Protein AF-A0A8X7C277-F1 (afdb_monomer)

Foldseek 3Di:
DVLLLVLQLVLQLVVVCVVDVPDDPVRSNVLSVLLSVQLVLLQVQVFVLCLFLVDHAPDADAADQVFDLDQDLCLVLALVCLCQQFAAPDFDAPDDDPLSRLLRLLFAGTHFLALDGDCCQQWVPQDAQFKRGHGNLVVSLVSLVVSPPWFQVVLCCVQPVVVVCPDDWLCNLCVQQVVCVCCSVPPVVVPDVTSRRHRNNNSQNSQDDRHGGPSSSSSVSVSSVSNQNNDCSNPPHCVNVSDDPVVSVVSNPDYPLNSSVSSDPPDDNLQGFRSSSDFAWPVGNPVSHPPQVQWDWDWDADPNDTTTGTHHDRDDPVVPPPDPPDPDPPPDSDHMDGDFLFPPVVVVLVVLVVVLVVLLVVLLVVLVVVLVVLVVVVVVVVVVVVVVVVVVDDPFKAWWWWQQAPVVGIAIWIWGQDLVQQWIFTAHPVRHTPDIDHCPPFAEWEWEWADDDQKTWIWIDTPQDFITITTDNDPVSVVVVVVSVVVSCVSNNHHYHYHYDHPVVCNVPGGHPVNVLVLVQVLVLLLLCVQQVPVPSVVVVVVDDPVSVVVSQAHWAALCRQCVLLQHDSPQPVSVLVQLLLPQVVPRIHGSVSVSLVSNCLNPNALLSVLVSLVSSLPNVVPQKAFLVSVLVSVVSLCVLLVHDDPSVVSNVVSCVLCVQLVNNPDRIAHSVNSVSSCVRCCPVLPQFDDDRDDDDDDDDDDDDDDDDDPVVVSVVVVVVVVPDDDDDDDDDDDDDDDDQDWDFDADDDDDPPVVVVVVVVVVVCLQCVLVVVVLVVLVCVLVVLLVVQLCCVVPVCVVLVLCVQLNSLNSLLRSLLRSLLLLLQCLLVLVLVVVLLVCCQDPCCVNHVSVCSVVVSVVSLVSNVVSLVSNVVSVSSSLVSLSRDQPVSLCSNAVVDDADNVDGDHSCCVQPVALLNVLSSVLSSLSSQQVSCCPPVNCLSPVVSNVVSVVCSVVNVVSLQSNQVSQNRHHRPSCVSHVVSVVSSVVSVVVVVPFDKDKWFWDDWDQRPLAKIKTKTFDDPPDADAQLWWKWKDFVVVPQPDTDIFHFLAARPDRITMTIQHPDDSVSVVVSVQSPPSNCDPDGRTMMIIGDRGDDNPLCCLVFQEEEEEAADPSCSSVSRVLVNVLVVVVVPDPRSHQAYEYEYEYQDCRSVLVVLVSQLVSVVSNPNNRYAYEYEHAHNPSSDRPNRVVQVSQQPSHDATSCAGSSSSDVHHYHYHHIPLLSSVVSVQVSPQVGQEYEYEHEYRPVNLVSNVVSQVVPCVDDGRHYHYDYDHD

Nearest PDB structures (foldseek):
  7d3f-assembly1_C  TM=8.753E-01  e=6.830E-97  Homo sapiens
  7d3e-assembly1_C  TM=8.339E-01  e=2.084E-91  Homo sapiens
  6wxv-assembly1_A  TM=9.115E-01  e=1.208E-57  Mus musculus
  6wxr-assembly1_A  TM=9.080E-01  e=1.233E-54  Mus musculus
  8gz3-assembly1_B  TM=6.289E-01  e=3.635E-28  Homo sapiens

InterPro domains:
  IPR002048 EF-hand domain [PF13202] (576-598)
  IPR002048 EF-hand domain [PF13202] (614-634)
  IPR002048 EF-hand domain [PS50222] (570-605)
  IPR002048 EF-hand domain [PS50222] (606-641)
  IPR002048 EF-hand domain [SM00054] (574-602)
  IPR002048 EF-hand domain [SM00054] (610-638)
  IPR002048 EF-hand domain [cd00051] (575-636)
  IPR010255 Haem peroxidase superfamily [SSF48113] (1-285)
  IPR011992 EF-hand domain pair [SSF47473] (556-683)
  IPR013112 FAD-binding 8 [PF08022] (1000-1097)
  IPR013121 Ferric reductase, NAD binding domain [PF08030] (1105-1258)
  IPR013130 Ferric reductase transmembrane component-like domain [PF01794] (827-961)
  IPR017927 FAD-binding domain, ferredoxin reductase-type [PS51384] (996-1101)
  IPR017938 Riboflavin synthase-like beta-barrel [SSF63380] (999-1098)
  IPR018247 EF-Hand 1, calcium-binding site [PS00018] (583-595)
  IPR018247 EF-Hand 1, calcium-binding site [PS00018] (619-631)
  IPR019791 Haem peroxidase, animal-type [PF03098] (1-89)
  IPR019791 Haem peroxidase, animal-type [PF03098] (92-277)
  IPR019791 Haem peroxidase, animal-type [PR00457] (3-23)
  IPR019791 Haem peroxidase, animal-type [PR00457] (28-54)

Solvent-accessible surface area (backbone atoms only — not comparable to full-atom values): 71000 Å² total; per-residue (Å²): 109,73,67,51,56,53,42,40,30,54,50,40,25,56,54,62,44,67,77,40,92,80,66,52,72,69,58,30,49,52,52,16,48,52,52,46,52,35,37,49,51,35,28,46,59,74,50,49,44,25,72,60,67,75,49,76,74,78,82,89,84,64,67,38,89,87,46,75,42,71,85,50,67,59,35,74,39,28,40,67,51,55,63,58,23,29,47,59,84,68,84,76,63,100,55,100,44,73,67,45,50,52,53,31,63,42,41,40,70,64,38,64,43,41,83,56,56,43,58,60,43,46,54,53,22,78,33,64,88,59,26,59,32,32,39,48,63,61,48,37,51,53,46,27,59,73,71,62,58,62,21,24,47,54,48,42,54,69,77,49,60,87,72,71,70,89,80,76,38,48,70,56,51,22,68,76,31,63,92,45,26,67,49,40,66,65,49,44,62,78,80,31,95,44,47,53,64,32,50,40,48,61,46,38,34,63,50,32,70,82,37,67,10,74,63,33,42,48,48,50,53,53,50,52,49,31,34,53,34,30,31,71,80,35,57,81,37,57,90,65,69,82,45,55,73,69,54,37,52,54,35,68,72,40,47,65,39,58,52,51,59,73,51,37,99,85,66,64,74,45,72,57,51,78,61,50,91,48,66,42,20,80,91,48,58,51,95,54,41,80,60,61,88,72,40,43,84,42,89,41,72,58,98,89,39,82,44,52,23,43,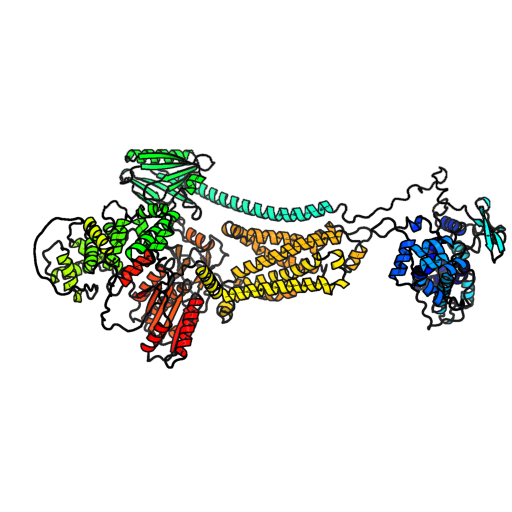23,40,77,81,78,52,86,80,73,66,57,95,55,98,81,64,97,62,96,72,90,69,82,74,76,79,46,74,56,66,59,48,68,90,35,59,65,60,54,53,49,53,56,47,49,60,52,49,48,48,52,47,52,54,51,49,51,54,48,53,45,50,50,52,53,46,52,53,48,49,52,50,45,58,51,42,61,62,46,68,81,68,68,49,102,57,43,47,79,43,33,36,52,54,42,96,84,79,38,71,48,66,32,31,40,35,63,38,72,96,74,42,32,46,35,37,20,34,88,81,68,49,78,75,46,75,46,78,46,84,87,51,63,56,41,41,37,36,37,48,49,89,70,95,63,39,41,40,36,43,40,46,83,84,59,64,41,47,35,35,40,33,90,45,69,64,62,44,50,55,49,50,52,53,50,50,52,51,34,55,75,71,71,36,44,80,45,81,44,83,37,43,58,74,54,49,70,66,72,52,44,26,64,67,56,48,51,55,49,50,54,50,39,51,42,56,44,49,36,60,52,69,63,47,86,69,39,70,64,57,61,68,74,48,56,70,68,61,50,55,52,46,58,70,41,46,39,42,63,57,57,52,14,56,53,58,70,46,61,60,84,38,66,68,50,50,33,54,46,56,53,37,23,79,83,70,78,72,45,37,40,48,64,40,49,38,54,54,49,30,41,59,73,72,44,52,72,65,56,47,52,47,49,56,51,54,38,50,26,81,84,68,74,72,43,34,38,62,64,41,51,49,50,46,54,48,49,55,28,54,50,59,68,47,84,67,55,72,68,59,48,52,50,50,53,51,48,54,33,54,76,64,72,41,74,86,56,66,59,37,39,68,68,54,48,55,46,49,56,57,73,40,55,71,80,36,65,68,46,49,66,85,78,87,78,78,94,76,92,77,90,82,92,81,92,78,77,97,72,60,72,71,61,57,53,54,54,52,55,57,54,68,76,71,68,84,83,84,83,88,80,88,78,91,83,87,88,72,88,81,69,51,82,53,55,50,85,69,82,84,75,78,54,67,64,60,43,50,50,53,50,50,52,53,47,47,68,67,36,42,49,53,52,50,51,54,51,51,53,51,50,51,43,49,46,46,21,49,53,38,26,47,39,46,68,59,76,42,55,90,60,46,57,41,80,65,34,39,66,31,55,17,52,23,49,6,21,48,49,28,24,43,45,30,63,17,54,42,41,55,47,64,22,63,56,60,45,54,58,44,49,76,41,80,57,34,84,61,42,63,54,91,45,27,68,62,49,35,54,52,38,52,49,53,26,50,53,25,47,50,50,25,54,54,24,45,55,54,30,47,52,41,58,21,58,51,54,56,69,59,48,38,68,59,32,68,92,50,90,75,54,80,91,60,66,70,40,50,66,43,56,43,68,71,32,56,39,26,41,32,46,55,52,45,54,54,53,48,42,50,27,53,62,31,60,34,72,69,33,45,70,69,42,46,70,57,22,54,60,41,53,65,43,53,64,59,50,53,54,37,52,54,51,30,34,68,49,49,72,88,52,78,61,65,56,59,79,49,30,50,63,33,48,54,54,34,51,53,32,49,51,56,62,65,71,54,83,69,42,79,39,56,47,76,46,69,44,82,48,73,78,52,25,32,40,40,31,26,65,54,59,98,88,69,77,64,50,44,24,19,27,34,30,41,16,39,53,96,82,39,70,85,55,70,47,81,47,50,30,39,36,26,68,85,53,72,46,43,30,37,78,45,62,54,80,48,69,66,44,42,50,49,48,55,58,63,28,75,83,67,47,78,92,56,81,62,73,46,31,37,43,41,72,74,38,70,80,50,82,64,64,59,54,78,24,48,33,25,35,41,36,25,21,65,82,44,36,54,27,50,52,2,38,49,46,40,51,39,53,50,57,72,68,69,53,90,66,60,38,66,41,34,39,38,39,39,43,30,59,63,60,79,66,46,57,68,54,54,57,51,50,40,56,38,60,74,62,38,84,80,68,39,72,46,52,39,38,26,36,51,49,49,82,92,67,48,50,63,39,56,48,50,48,50,43,39,64,72,65,42,75,38,47,61,61,15,32,68,80,76,41,31,67,53,54,76,43,75,21,44,76,39,55,51,56,32,53,54,26,49,46,67,72,45,69,90,45,66,49,36,38,35,39,29,21,48,54,64,66,57,44,48,52,49,44,53,33,33,58,59,51,53,75,48,94,72,52,38,55,47,74,41,86,46,84,103

Structure (mmCIF, N/CA/C/O backbone):
data_AF-A0A8X7C277-F1
#
_entry.id   AF-A0A8X7C277-F1
#
loop_
_atom_site.group_PDB
_atom_site.id
_atom_site.type_symbol
_atom_site.label_atom_id
_atom_site.label_alt_id
_atom_site.label_comp_id
_atom_site.label_asym_id
_atom_site.label_entity_id
_atom_site.label_seq_id
_atom_site.pdbx_PDB_ins_code
_atom_site.Cartn_x
_atom_site.Cartn_y
_atom_site.Cartn_z
_atom_site.occupancy
_atom_site.B_iso_or_equiv
_atom_site.auth_seq_id
_atom_site.auth_comp_id
_atom_site.auth_asym_id
_atom_site.auth_atom_id
_atom_site.pdbx_PDB_model_num
ATOM 1 N N . MET A 1 1 ? 26.900 11.927 -55.800 1.00 86.12 1 MET A N 1
ATOM 2 C CA . MET A 1 1 ? 26.481 10.714 -56.544 1.00 86.12 1 MET A CA 1
ATOM 3 C C . MET A 1 1 ? 24.972 10.461 -56.562 1.00 86.12 1 MET A C 1
ATOM 5 O O . MET A 1 1 ? 24.423 10.454 -57.652 1.00 86.12 1 MET A O 1
ATOM 9 N N . ASN A 1 2 ? 24.255 10.331 -55.435 1.00 89.19 2 ASN A N 1
ATOM 10 C CA . ASN A 1 2 ? 22.795 10.059 -55.460 1.00 89.19 2 ASN A CA 1
ATOM 11 C C . ASN A 1 2 ? 21.972 11.041 -56.318 1.00 89.19 2 ASN A C 1
ATOM 13 O O . ASN A 1 2 ? 21.068 10.629 -57.039 1.00 89.19 2 ASN A O 1
ATOM 17 N N . ILE A 1 3 ? 22.314 12.333 -56.286 1.00 91.00 3 ILE A N 1
ATOM 18 C CA . ILE A 1 3 ? 21.652 13.358 -57.110 1.00 91.00 3 ILE A CA 1
ATOM 19 C C . ILE A 1 3 ? 21.858 13.094 -58.613 1.00 91.00 3 ILE A C 1
ATOM 21 O O . ILE A 1 3 ? 20.921 13.273 -59.385 1.00 91.00 3 ILE A O 1
ATOM 25 N N . ILE A 1 4 ? 23.041 12.624 -59.024 1.00 91.50 4 ILE A N 1
ATOM 26 C CA . ILE A 1 4 ? 23.360 12.299 -60.424 1.00 91.50 4 ILE A CA 1
ATOM 27 C C . ILE A 1 4 ? 22.473 11.157 -60.921 1.00 91.50 4 ILE A C 1
ATOM 29 O O . ILE A 1 4 ? 21.765 11.325 -61.908 1.00 91.50 4 ILE A O 1
ATOM 33 N N . PHE A 1 5 ? 22.396 10.041 -60.191 1.00 93.31 5 PHE A N 1
ATOM 34 C CA . PHE A 1 5 ? 21.533 8.920 -60.584 1.00 93.31 5 PHE A CA 1
ATOM 35 C C . PHE A 1 5 ? 20.035 9.255 -60.513 1.00 93.31 5 PHE A C 1
ATOM 37 O O . PHE A 1 5 ? 19.259 8.773 -61.337 1.00 93.31 5 PHE A O 1
ATOM 44 N N . HIS A 1 6 ? 19.619 10.131 -59.592 1.00 93.75 6 HIS A N 1
ATOM 45 C CA . HIS A 1 6 ? 18.253 10.658 -59.582 1.00 93.75 6 HIS A CA 1
ATOM 46 C C . HIS A 1 6 ? 17.945 11.475 -60.849 1.00 93.75 6 HIS A C 1
ATOM 48 O O . HIS A 1 6 ? 16.902 11.286 -61.476 1.00 93.75 6 HIS A O 1
ATOM 54 N N . ARG A 1 7 ? 18.862 12.355 -61.274 1.00 94.31 7 ARG A N 1
ATOM 55 C CA . ARG A 1 7 ? 18.724 13.091 -62.541 1.00 94.31 7 ARG A CA 1
ATOM 56 C C . ARG A 1 7 ? 18.750 12.149 -63.745 1.00 94.31 7 ARG A C 1
ATOM 58 O O . ARG A 1 7 ? 17.947 12.335 -64.656 1.00 94.31 7 ARG A O 1
ATOM 65 N N . TRP A 1 8 ? 19.602 11.122 -63.723 1.00 94.38 8 TRP A N 1
ATOM 66 C CA . TRP A 1 8 ? 19.708 10.123 -64.789 1.00 94.38 8 TRP A CA 1
ATOM 67 C C . TRP A 1 8 ? 18.396 9.367 -64.985 1.00 94.38 8 TRP A C 1
ATOM 69 O O . TRP A 1 8 ? 17.894 9.278 -66.104 1.00 94.38 8 TRP A O 1
ATOM 79 N N . HIS A 1 9 ? 17.775 8.935 -63.884 1.00 95.62 9 HIS A N 1
ATOM 80 C CA . HIS A 1 9 ? 16.439 8.351 -63.899 1.00 95.62 9 HIS A CA 1
ATOM 81 C C . HIS A 1 9 ? 15.417 9.273 -64.571 1.00 95.62 9 HIS A C 1
ATOM 83 O O . HIS A 1 9 ? 14.707 8.850 -65.480 1.00 95.62 9 HIS A O 1
ATOM 89 N N . ASN A 1 10 ? 15.373 10.547 -64.173 1.00 93.94 10 ASN A N 1
ATOM 90 C CA . ASN A 1 10 ? 14.419 11.509 -64.726 1.00 93.94 10 ASN A CA 1
ATOM 91 C C . ASN A 1 10 ? 14.658 11.777 -66.222 1.00 93.94 10 ASN A C 1
ATOM 93 O O . ASN A 1 10 ? 13.704 12.003 -66.967 1.00 93.94 10 ASN A O 1
ATOM 97 N N . ILE A 1 11 ? 15.913 11.759 -66.680 1.00 93.00 11 ILE A N 1
ATOM 98 C CA . ILE A 1 11 ? 16.258 11.892 -68.102 1.00 93.00 11 ILE A CA 1
ATOM 99 C C . ILE A 1 11 ? 15.801 10.663 -68.883 1.00 93.00 11 ILE A C 1
ATOM 101 O O . ILE A 1 11 ? 15.167 10.817 -69.925 1.00 93.00 11 ILE A O 1
ATOM 105 N N . LEU A 1 12 ? 16.074 9.461 -68.375 1.00 92.06 12 LEU A N 1
ATOM 106 C CA . LEU A 1 12 ? 15.626 8.214 -68.990 1.00 92.06 12 LEU A CA 1
ATOM 107 C C . LEU A 1 12 ? 14.100 8.131 -69.042 1.00 92.06 12 LEU A C 1
ATOM 109 O O . LEU A 1 12 ? 13.560 7.827 -70.098 1.00 92.06 12 LEU A O 1
ATOM 113 N N . ALA A 1 13 ? 13.401 8.497 -67.965 1.00 92.25 13 ALA A N 1
ATOM 114 C CA . ALA A 1 13 ? 11.943 8.579 -67.951 1.00 92.25 13 ALA A CA 1
ATOM 115 C C . ALA A 1 13 ? 11.437 9.555 -69.023 1.00 92.25 13 ALA A C 1
ATOM 117 O O . ALA A 1 13 ? 10.590 9.203 -69.836 1.00 92.25 13 ALA A O 1
ATOM 118 N N . LYS A 1 14 ? 12.019 10.758 -69.120 1.00 89.88 14 LYS A N 1
ATOM 119 C CA . LYS A 1 14 ? 11.659 11.720 -70.176 1.00 89.88 14 LYS A CA 1
ATOM 120 C C . LYS A 1 14 ? 11.923 11.191 -71.586 1.00 89.88 14 LYS A C 1
ATOM 122 O O . LYS A 1 14 ? 11.144 11.508 -72.477 1.00 89.88 14 LYS A O 1
ATOM 127 N N . ARG A 1 15 ? 13.009 10.443 -71.809 1.00 88.44 15 ARG A N 1
ATOM 128 C CA . ARG A 1 15 ? 13.345 9.858 -73.119 1.00 88.44 15 ARG A CA 1
ATOM 129 C C . ARG A 1 15 ? 12.365 8.737 -73.474 1.00 88.44 15 ARG A C 1
ATOM 131 O O . ARG A 1 15 ? 11.641 8.858 -74.453 1.00 88.44 15 ARG A O 1
ATOM 138 N N . LEU A 1 16 ? 12.253 7.730 -72.611 1.00 84.44 16 LEU A N 1
ATOM 139 C CA . LEU A 1 16 ? 11.434 6.535 -72.831 1.00 84.44 16 LEU A CA 1
ATOM 140 C C . LEU A 1 16 ? 9.933 6.855 -72.946 1.00 84.44 16 LEU A C 1
ATOM 142 O O . LEU A 1 16 ? 9.245 6.286 -73.785 1.00 84.44 16 LEU A O 1
ATOM 146 N N . CYS A 1 17 ? 9.424 7.809 -72.162 1.00 81.56 17 CYS A N 1
ATOM 147 C CA . CYS A 1 17 ? 8.001 8.173 -72.174 1.00 81.56 17 CYS A CA 1
ATOM 148 C C . CYS A 1 17 ? 7.618 9.144 -73.291 1.00 81.56 17 CYS A C 1
ATOM 150 O O . CYS A 1 17 ? 6.441 9.278 -73.625 1.00 81.56 17 CYS A O 1
ATOM 152 N N . LYS A 1 18 ? 8.592 9.853 -73.871 1.00 72.19 18 LYS A N 1
ATOM 153 C CA . LYS A 1 18 ? 8.351 10.722 -75.028 1.00 72.19 18 LYS A CA 1
ATOM 154 C C . LYS A 1 18 ? 8.187 9.906 -76.311 1.00 72.19 18 LYS A C 1
ATOM 156 O O . LYS A 1 18 ? 7.429 10.330 -77.186 1.00 72.19 18 LYS A O 1
ATOM 161 N N . ASP A 1 19 ? 8.848 8.753 -76.384 1.00 64.38 19 ASP A N 1
ATOM 162 C CA . ASP A 1 19 ? 8.852 7.870 -77.551 1.00 64.38 19 ASP A CA 1
ATOM 163 C C . ASP A 1 19 ? 7.561 7.038 -77.684 1.00 64.38 19 ASP A C 1
ATOM 165 O O . ASP A 1 19 ? 7.180 6.686 -78.801 1.00 64.38 19 ASP A O 1
ATOM 169 N N . ASP A 1 20 ? 6.818 6.807 -76.592 1.00 61.81 20 ASP A N 1
ATOM 170 C CA . ASP A 1 20 ? 5.568 6.035 -76.610 1.00 61.81 20 ASP A CA 1
ATOM 171 C C . ASP A 1 20 ? 4.444 6.743 -75.823 1.00 61.81 20 ASP A C 1
ATOM 173 O O . ASP A 1 20 ? 4.313 6.619 -74.606 1.00 61.81 20 ASP A O 1
ATOM 177 N N . ARG A 1 21 ? 3.580 7.502 -76.524 1.00 63.56 21 ARG A N 1
ATOM 178 C CA . ARG A 1 21 ? 2.481 8.316 -75.934 1.00 63.56 21 ARG A CA 1
ATOM 179 C C . ARG A 1 21 ? 1.399 7.511 -75.181 1.00 63.56 21 ARG A C 1
ATOM 181 O O . ARG A 1 21 ? 0.379 8.085 -74.802 1.00 63.56 21 ARG A O 1
ATOM 188 N N . LYS A 1 22 ? 1.565 6.195 -75.019 1.00 75.94 22 LYS A N 1
ATOM 189 C CA . LYS A 1 22 ? 0.600 5.274 -74.394 1.00 75.94 22 LYS A CA 1
ATOM 190 C C . LYS A 1 22 ? 1.008 4.772 -73.007 1.00 75.94 22 LYS A C 1
ATOM 192 O O . LYS A 1 22 ? 0.196 4.092 -72.384 1.00 75.94 22 LYS A O 1
ATOM 197 N N . TRP A 1 23 ? 2.228 5.039 -72.539 1.00 87.12 23 TRP A N 1
ATOM 198 C CA . TRP A 1 23 ? 2.662 4.579 -71.215 1.00 87.12 23 TRP A CA 1
ATOM 199 C C . TRP A 1 23 ? 2.075 5.457 -70.107 1.00 87.12 23 TRP A C 1
ATOM 201 O O . TRP A 1 23 ? 1.948 6.671 -70.265 1.00 87.12 23 TRP A O 1
ATOM 211 N N . ASP A 1 24 ? 1.710 4.832 -68.989 1.00 87.81 24 ASP A N 1
ATOM 212 C CA . ASP A 1 24 ? 1.366 5.526 -67.752 1.00 87.81 24 ASP A CA 1
ATOM 213 C C . ASP A 1 24 ? 2.625 5.819 -66.914 1.00 87.81 24 ASP A C 1
ATOM 215 O O . ASP A 1 24 ? 3.725 5.347 -67.216 1.00 87.81 24 ASP A O 1
ATOM 219 N N . ASP A 1 25 ? 2.468 6.629 -65.864 1.00 89.25 25 ASP A N 1
ATOM 220 C CA . ASP A 1 25 ? 3.577 7.071 -65.005 1.00 89.25 25 ASP A CA 1
ATOM 221 C C . ASP A 1 25 ? 4.305 5.890 -64.334 1.00 89.25 25 ASP A C 1
ATOM 223 O O . ASP A 1 25 ? 5.532 5.863 -64.274 1.00 89.25 25 ASP A O 1
ATOM 227 N N . GLU A 1 26 ? 3.565 4.855 -63.927 1.00 92.12 26 GLU A N 1
ATOM 228 C CA . GLU A 1 26 ? 4.124 3.650 -63.304 1.00 92.12 26 GLU A CA 1
ATOM 229 C C . GLU A 1 26 ? 4.988 2.845 -64.288 1.00 92.12 26 GLU A C 1
ATOM 231 O O . GLU A 1 26 ? 6.087 2.396 -63.941 1.00 92.12 26 GLU A O 1
ATOM 236 N N . LYS A 1 27 ? 4.536 2.665 -65.539 1.00 90.31 27 LYS A N 1
ATOM 237 C CA . LYS A 1 27 ? 5.335 1.984 -66.567 1.00 90.31 27 LYS A CA 1
ATOM 238 C C . LYS A 1 27 ? 6.577 2.797 -66.922 1.00 90.31 27 LYS A C 1
ATOM 240 O O . LYS A 1 27 ? 7.668 2.234 -67.005 1.00 90.31 27 LYS A O 1
ATOM 245 N N . CYS A 1 28 ? 6.416 4.107 -67.062 1.00 90.44 28 CYS A N 1
ATOM 246 C CA . CYS A 1 28 ? 7.488 5.073 -67.269 1.00 90.44 28 CYS A CA 1
ATOM 247 C C . CYS A 1 28 ? 8.577 5.003 -66.192 1.00 90.44 28 CYS A C 1
ATOM 249 O O . CYS A 1 28 ? 9.761 4.838 -66.503 1.00 90.44 28 CYS A O 1
ATOM 251 N N . PHE A 1 29 ? 8.171 5.070 -64.924 1.00 94.25 29 PHE A N 1
ATOM 252 C CA . PHE A 1 29 ? 9.059 4.972 -63.775 1.00 94.25 29 PHE A CA 1
ATOM 253 C C . PHE A 1 29 ? 9.790 3.628 -63.745 1.00 94.25 29 PHE A C 1
ATOM 255 O O . PHE A 1 29 ? 11.014 3.592 -63.616 1.00 94.25 29 PHE A O 1
ATOM 262 N N . ASN A 1 30 ? 9.077 2.510 -63.902 1.00 93.94 30 ASN A N 1
ATOM 263 C CA . ASN A 1 30 ? 9.695 1.187 -63.813 1.00 93.94 30 ASN A CA 1
ATOM 264 C C . ASN A 1 30 ? 10.672 0.905 -64.960 1.00 93.94 30 ASN A C 1
ATOM 266 O O . ASN A 1 30 ? 11.730 0.325 -64.715 1.00 93.94 30 ASN A O 1
ATOM 270 N N . GLU A 1 31 ? 10.376 1.343 -66.186 1.00 92.19 31 GLU A N 1
ATOM 271 C CA . GLU A 1 31 ? 11.315 1.210 -67.304 1.00 92.19 31 GLU A CA 1
ATOM 272 C C . GLU A 1 31 ? 12.554 2.084 -67.091 1.00 92.19 31 GLU A C 1
ATOM 274 O O . GLU A 1 31 ? 13.673 1.579 -67.172 1.00 92.19 31 GLU A O 1
ATOM 279 N N . ALA A 1 32 ? 12.395 3.353 -66.702 1.00 93.75 32 ALA A N 1
ATOM 280 C CA . ALA A 1 32 ? 13.533 4.211 -66.376 1.00 93.75 32 ALA A CA 1
ATOM 281 C C . ALA A 1 32 ? 14.369 3.649 -65.214 1.00 93.75 32 ALA A C 1
ATOM 283 O O . ALA A 1 32 ? 15.596 3.629 -65.280 1.00 93.75 32 ALA A O 1
ATOM 284 N N . ARG A 1 33 ? 13.725 3.129 -64.161 1.00 95.88 33 ARG A N 1
ATOM 285 C CA . ARG A 1 33 ? 14.385 2.454 -63.033 1.00 95.88 33 ARG A CA 1
ATOM 286 C C . ARG A 1 33 ? 15.188 1.242 -63.502 1.00 95.88 33 ARG A C 1
ATOM 288 O O . ARG A 1 33 ? 16.322 1.079 -63.063 1.00 95.88 33 ARG A O 1
ATOM 295 N N . LYS A 1 34 ? 14.620 0.413 -64.380 1.00 95.12 34 LYS A N 1
ATOM 296 C CA . LYS A 1 34 ? 15.281 -0.773 -64.941 1.00 95.12 34 LYS A CA 1
ATOM 297 C C . LYS A 1 34 ? 16.565 -0.391 -65.685 1.00 95.12 34 LYS A C 1
ATOM 299 O O . LYS A 1 34 ? 17.608 -0.981 -65.423 1.00 95.12 34 LYS A O 1
ATOM 304 N N . TRP A 1 35 ? 16.510 0.635 -66.537 1.00 94.69 35 TRP A N 1
ATOM 305 C CA . TRP A 1 35 ? 17.685 1.165 -67.242 1.00 94.69 35 TRP A CA 1
ATOM 306 C C . TRP A 1 35 ? 18.731 1.752 -66.288 1.00 94.69 35 TRP A C 1
ATOM 308 O O . TRP A 1 35 ? 19.912 1.454 -66.431 1.00 94.69 35 TRP A O 1
ATOM 318 N N . VAL A 1 36 ? 18.316 2.517 -65.272 1.00 96.00 36 VAL A N 1
ATOM 319 C CA . VAL A 1 36 ? 19.241 3.053 -64.258 1.00 96.00 36 VAL A CA 1
ATOM 320 C C . VAL A 1 36 ? 19.969 1.928 -63.526 1.00 96.00 36 VAL A C 1
ATOM 322 O O . VAL A 1 36 ? 21.190 1.988 -63.414 1.00 96.00 36 VAL A O 1
ATOM 325 N N . ILE A 1 37 ? 19.249 0.895 -63.069 1.00 96.31 37 ILE A N 1
ATOM 326 C CA . ILE A 1 37 ? 19.845 -0.265 -62.385 1.00 96.31 37 ILE A CA 1
ATOM 327 C C . ILE A 1 37 ? 20.867 -0.953 -63.290 1.00 96.31 37 ILE A C 1
ATOM 329 O O . ILE A 1 37 ? 21.976 -1.220 -62.841 1.00 96.31 37 ILE A O 1
ATOM 333 N N . ALA A 1 38 ? 20.527 -1.183 -64.558 1.00 95.94 38 ALA A N 1
ATOM 334 C CA . ALA A 1 38 ? 21.423 -1.831 -65.507 1.00 95.94 38 ALA A CA 1
ATOM 335 C C . ALA A 1 38 ? 22.690 -1.005 -65.784 1.00 95.94 38 ALA A C 1
ATOM 337 O O . ALA A 1 38 ? 23.797 -1.533 -65.722 1.00 95.94 38 ALA A O 1
ATOM 338 N N . THR A 1 39 ? 22.547 0.307 -66.008 1.00 95.06 39 THR A N 1
ATOM 339 C CA . THR A 1 39 ? 23.707 1.201 -66.176 1.00 95.06 39 THR A CA 1
ATOM 340 C C . THR A 1 39 ? 24.563 1.274 -64.910 1.00 95.06 39 THR A C 1
ATOM 342 O O . THR A 1 39 ? 25.783 1.275 -65.004 1.00 95.06 39 THR A O 1
ATOM 345 N N . LEU A 1 40 ? 23.954 1.252 -63.719 1.00 95.62 40 LEU A N 1
ATOM 346 C CA . LEU A 1 40 ? 24.680 1.221 -62.448 1.00 95.62 40 LEU A CA 1
ATOM 347 C C . LEU A 1 40 ? 25.446 -0.098 -62.261 1.00 95.62 40 LEU A C 1
ATOM 349 O O . LEU A 1 40 ? 26.597 -0.074 -61.841 1.00 95.62 40 LEU A O 1
ATOM 353 N N . GLN A 1 41 ? 24.824 -1.235 -62.582 1.00 95.69 41 GLN A N 1
ATOM 354 C CA . GLN A 1 41 ? 25.463 -2.552 -62.562 1.00 95.69 41 GLN A CA 1
ATOM 355 C C . GLN A 1 41 ? 26.680 -2.601 -63.495 1.00 95.69 41 GLN A C 1
ATOM 357 O O . GLN A 1 41 ? 27.746 -3.039 -63.066 1.00 95.69 41 GLN A O 1
ATOM 362 N N . ASN A 1 42 ? 26.537 -2.102 -64.730 1.00 95.25 42 ASN A N 1
ATOM 363 C CA . ASN A 1 42 ? 27.633 -2.017 -65.696 1.00 95.25 42 ASN A CA 1
ATOM 364 C C . ASN A 1 42 ? 28.780 -1.142 -65.176 1.00 95.25 42 ASN A C 1
ATOM 366 O O . ASN A 1 42 ? 29.911 -1.609 -65.092 1.00 95.25 42 ASN A O 1
ATOM 370 N N . VAL A 1 43 ? 28.477 0.089 -64.752 1.00 94.38 43 VAL A N 1
ATOM 371 C CA . VAL A 1 43 ? 29.483 1.023 -64.228 1.00 94.38 43 VAL A CA 1
ATOM 372 C C . VAL A 1 43 ? 30.201 0.438 -63.011 1.00 94.38 43 VAL A C 1
ATOM 374 O O . VAL A 1 43 ? 31.418 0.522 -62.924 1.00 94.38 43 VAL A O 1
ATOM 377 N N . ILE A 1 44 ? 29.493 -0.191 -62.068 1.00 94.19 44 ILE A N 1
ATOM 378 C CA . ILE A 1 44 ? 30.136 -0.744 -60.868 1.00 94.19 44 ILE A CA 1
ATOM 379 C C . ILE A 1 44 ? 31.048 -1.926 -61.212 1.00 94.19 44 ILE A C 1
ATOM 381 O O . ILE A 1 44 ? 32.167 -1.979 -60.717 1.00 94.19 44 ILE A O 1
ATOM 385 N N . VAL A 1 45 ? 30.581 -2.885 -62.014 1.00 94.25 45 VAL A N 1
ATOM 386 C CA . VAL A 1 45 ? 31.282 -4.168 -62.202 1.00 94.25 45 VAL A CA 1
ATOM 387 C C . VAL A 1 45 ? 32.316 -4.124 -63.323 1.00 94.25 45 VAL A C 1
ATOM 389 O O . VAL A 1 45 ? 33.354 -4.767 -63.196 1.00 94.25 45 VAL A O 1
ATOM 392 N N . ASN A 1 46 ? 32.044 -3.378 -64.394 1.00 91.25 46 ASN A N 1
ATOM 393 C CA . ASN A 1 46 ? 32.868 -3.372 -65.603 1.00 91.25 46 ASN A CA 1
ATOM 394 C C . ASN A 1 46 ? 33.737 -2.111 -65.738 1.00 91.25 46 ASN A C 1
ATOM 396 O O . ASN A 1 46 ? 34.663 -2.118 -66.537 1.00 91.25 46 ASN A O 1
ATOM 400 N N . GLU A 1 47 ? 33.467 -1.042 -64.977 1.00 91.06 47 GLU A N 1
ATOM 401 C CA . GLU A 1 47 ? 34.258 0.201 -65.024 1.00 91.06 47 GLU A CA 1
ATOM 402 C C . GLU A 1 47 ? 34.955 0.477 -63.684 1.00 91.06 47 GLU A C 1
ATOM 404 O O . GLU A 1 47 ? 36.176 0.491 -63.618 1.00 91.06 47 GLU A O 1
ATOM 409 N N . TRP A 1 48 ? 34.196 0.625 -62.595 1.00 91.62 48 TRP A N 1
ATOM 410 C CA . TRP A 1 48 ? 34.724 0.947 -61.268 1.00 91.62 48 TRP A CA 1
ATOM 411 C C . TRP A 1 48 ? 35.546 -0.204 -60.685 1.00 91.62 48 TRP A C 1
ATOM 413 O O . TRP A 1 48 ? 36.710 -0.024 -60.361 1.00 91.62 48 TRP A O 1
ATOM 423 N N . LEU A 1 49 ? 34.973 -1.403 -60.556 1.00 92.62 49 LEU A N 1
ATOM 424 C CA . LEU A 1 49 ? 35.627 -2.524 -59.877 1.00 92.62 49 LEU A CA 1
ATOM 425 C C . LEU A 1 49 ? 36.998 -2.902 -60.486 1.00 92.62 49 LEU A C 1
ATOM 427 O O . LEU A 1 49 ? 37.938 -3.077 -59.702 1.00 92.62 49 LEU A O 1
ATOM 431 N N . PRO A 1 50 ? 37.175 -2.979 -61.823 1.00 90.44 50 PRO A N 1
ATOM 432 C CA . PRO A 1 50 ? 38.477 -3.254 -62.428 1.00 90.44 50 PRO A CA 1
ATOM 433 C C . PRO A 1 50 ? 39.517 -2.170 -62.131 1.00 90.44 50 PRO A C 1
ATOM 435 O O . PRO A 1 50 ? 40.675 -2.514 -61.887 1.00 90.44 50 PRO A O 1
ATOM 438 N N . SER A 1 51 ? 39.113 -0.893 -62.052 1.00 84.69 51 SER A N 1
ATOM 439 C CA . SER A 1 51 ? 40.009 0.213 -61.686 1.00 84.69 51 SER A CA 1
ATOM 440 C C . SER A 1 51 ? 40.650 0.034 -60.304 1.00 84.69 51 SER A C 1
ATOM 442 O O . SER A 1 51 ? 41.773 0.487 -60.108 1.00 84.69 51 SER A O 1
ATOM 444 N N . PHE A 1 52 ? 39.983 -0.655 -59.366 1.00 82.25 52 PHE A N 1
ATOM 445 C CA . PHE A 1 52 ? 40.507 -0.911 -58.012 1.00 82.25 52 PHE A CA 1
ATOM 446 C C . PHE A 1 52 ? 41.107 -2.314 -57.834 1.00 82.25 52 PHE A C 1
ATOM 448 O O . PHE A 1 52 ? 42.050 -2.481 -57.062 1.00 82.25 52 PHE A O 1
ATOM 455 N N . LEU A 1 53 ? 40.586 -3.342 -58.518 1.00 85.50 53 LEU A N 1
ATOM 456 C CA . LEU A 1 53 ? 41.150 -4.701 -58.459 1.00 85.50 53 LEU A CA 1
ATOM 457 C C . LEU A 1 53 ? 42.425 -4.852 -59.307 1.00 85.50 53 LEU A C 1
ATOM 459 O O . LEU A 1 53 ? 43.218 -5.768 -59.059 1.00 85.50 53 LEU A O 1
ATOM 463 N N . GLY A 1 54 ? 42.606 -4.000 -60.322 1.00 82.69 54 GLY A N 1
ATOM 464 C CA . GLY A 1 54 ? 43.658 -4.125 -61.335 1.00 82.69 54 GLY A CA 1
ATOM 465 C C . GLY A 1 54 ? 43.452 -5.305 -62.293 1.00 82.69 54 GLY A C 1
ATOM 466 O O . GLY A 1 54 ? 44.378 -5.698 -62.995 1.00 82.69 54 GLY A O 1
ATOM 467 N N . GLU A 1 55 ? 42.265 -5.915 -62.283 1.00 85.62 55 GLU A N 1
ATOM 468 C CA . GLU A 1 55 ? 41.865 -7.016 -63.159 1.00 85.62 55 GLU A CA 1
ATOM 469 C C . GLU A 1 55 ? 40.341 -7.042 -63.323 1.00 85.62 55 GLU A C 1
ATOM 471 O O . GLU A 1 55 ? 39.600 -6.609 -62.438 1.00 85.62 55 GLU A O 1
ATOM 476 N N . GLU A 1 56 ? 39.871 -7.584 -64.442 1.00 88.12 56 GLU A N 1
ATOM 477 C CA . GLU A 1 56 ? 38.445 -7.766 -64.705 1.00 88.12 56 GLU A CA 1
ATOM 478 C C . GLU A 1 56 ? 37.903 -9.048 -64.052 1.00 88.12 56 GLU A C 1
ATOM 480 O O . GLU A 1 56 ? 38.627 -10.021 -63.805 1.00 88.12 56 GLU A O 1
ATOM 485 N N . LEU A 1 57 ? 36.593 -9.069 -63.788 1.00 90.38 57 LEU A N 1
ATOM 486 C CA . LEU A 1 57 ? 35.914 -10.301 -63.394 1.00 90.38 57 LEU A CA 1
ATOM 487 C C . LEU A 1 57 ? 35.885 -11.305 -64.560 1.00 90.38 57 LEU A C 1
ATOM 489 O O . LEU A 1 57 ? 35.895 -10.903 -65.723 1.00 90.38 57 LEU A O 1
ATOM 493 N N . PRO A 1 58 ? 35.769 -12.618 -64.279 1.00 90.75 58 PRO A N 1
ATOM 494 C CA . PRO A 1 58 ? 35.555 -13.617 -65.324 1.00 90.75 58 PRO A CA 1
ATOM 495 C C . PRO A 1 58 ? 34.345 -13.263 -66.194 1.00 90.75 58 PRO A C 1
ATOM 497 O O . PRO A 1 58 ? 33.357 -12.757 -65.667 1.00 90.75 58 PRO A O 1
ATOM 500 N N . GLU A 1 59 ? 34.380 -13.569 -67.490 1.00 90.12 59 GLU A N 1
ATOM 501 C CA . GLU A 1 59 ? 33.261 -13.287 -68.400 1.00 90.12 59 GLU A CA 1
ATOM 502 C C . GLU A 1 59 ? 31.947 -13.912 -67.894 1.00 90.12 59 GLU A C 1
ATOM 504 O O . GLU A 1 59 ? 31.909 -15.083 -67.494 1.00 90.12 59 GLU A O 1
ATOM 509 N N . TYR A 1 60 ? 30.865 -13.129 -67.907 1.00 93.19 60 TYR A N 1
ATOM 510 C CA . TYR A 1 60 ? 29.547 -13.596 -67.491 1.00 93.19 60 TYR A CA 1
ATOM 511 C C . TYR A 1 60 ? 29.020 -14.667 -68.452 1.00 93.19 60 TYR A C 1
ATOM 513 O O . TYR A 1 60 ? 28.979 -14.471 -69.666 1.00 93.19 60 TYR A O 1
ATOM 521 N N . ARG A 1 61 ? 28.592 -15.812 -67.907 1.00 90.25 61 ARG A N 1
ATOM 522 C CA . ARG A 1 61 ? 28.106 -16.946 -68.713 1.00 90.25 61 ARG A CA 1
ATOM 523 C C . ARG A 1 61 ? 26.591 -17.065 -68.709 1.00 90.25 61 ARG A C 1
ATOM 525 O O . ARG A 1 61 ? 25.976 -17.171 -69.765 1.00 90.25 61 ARG A O 1
ATOM 532 N N . LYS A 1 62 ? 26.009 -17.142 -67.515 1.00 90.81 62 LYS A N 1
ATOM 533 C CA . LYS A 1 62 ? 24.572 -17.295 -67.281 1.00 90.81 62 LYS A CA 1
ATOM 534 C C . LYS A 1 62 ? 24.262 -17.033 -65.815 1.00 90.81 62 LYS A C 1
ATOM 536 O O . LYS A 1 62 ? 25.150 -17.120 -64.970 1.00 90.81 62 LYS A O 1
ATOM 541 N N . TYR A 1 63 ? 22.989 -16.805 -65.530 1.00 95.25 63 TYR A N 1
ATOM 542 C CA . TYR A 1 63 ? 22.470 -16.803 -64.172 1.00 95.25 63 TYR A CA 1
ATOM 543 C C . TYR A 1 63 ? 22.509 -18.222 -63.583 1.00 95.25 63 TYR A C 1
ATOM 545 O O . TYR A 1 63 ? 22.122 -19.189 -64.248 1.00 95.25 63 TYR A O 1
ATOM 553 N N . ASP A 1 64 ? 22.961 -18.344 -62.335 1.00 94.75 64 ASP A N 1
ATOM 554 C CA . ASP A 1 64 ? 22.944 -19.595 -61.582 1.00 94.75 64 ASP A CA 1
ATOM 555 C C . ASP A 1 64 ? 22.129 -19.437 -60.283 1.00 94.75 64 ASP A C 1
ATOM 557 O O . ASP A 1 64 ? 22.582 -18.788 -59.338 1.00 94.75 64 ASP A O 1
ATOM 561 N N . PRO A 1 65 ? 20.931 -20.050 -60.189 1.00 94.06 65 PRO A N 1
ATOM 562 C CA . PRO A 1 65 ? 20.097 -19.963 -58.993 1.00 94.06 65 PRO A CA 1
ATOM 563 C C . PRO A 1 65 ? 20.666 -20.719 -57.782 1.00 94.06 65 PRO A C 1
ATOM 565 O O . PRO A 1 65 ? 20.107 -20.599 -56.695 1.00 94.06 65 PRO A O 1
ATOM 568 N N . SER A 1 66 ? 21.722 -21.527 -57.952 1.00 96.19 66 SER A N 1
ATOM 569 C CA . SER A 1 66 ? 22.377 -22.247 -56.852 1.00 96.19 66 SER A CA 1
ATOM 570 C C . SER A 1 66 ? 23.426 -21.414 -56.106 1.00 96.19 66 SER A C 1
ATOM 572 O O . SER A 1 66 ? 23.848 -21.807 -55.018 1.00 96.19 66 SER A O 1
ATOM 574 N N . ILE A 1 67 ? 23.824 -20.263 -56.658 1.00 95.94 67 ILE A N 1
ATOM 575 C CA . ILE A 1 67 ? 24.759 -19.330 -56.026 1.00 95.94 67 ILE A CA 1
ATOM 576 C C . ILE A 1 67 ? 23.999 -18.445 -55.034 1.00 95.94 67 ILE A C 1
ATOM 578 O O . ILE A 1 67 ? 22.966 -17.877 -55.373 1.00 95.94 67 ILE A O 1
ATOM 582 N N . ASP A 1 68 ? 24.531 -18.294 -53.818 1.00 95.94 68 ASP A N 1
ATOM 583 C CA . ASP A 1 68 ? 24.025 -17.335 -52.833 1.00 95.94 68 ASP A CA 1
ATOM 584 C C . ASP A 1 68 ? 24.698 -15.959 -53.028 1.00 95.94 68 ASP A C 1
ATOM 586 O O . ASP A 1 68 ? 25.885 -15.807 -52.709 1.00 95.94 68 ASP A O 1
ATOM 590 N N . PRO A 1 69 ? 23.977 -14.936 -53.531 1.00 95.69 69 PRO A N 1
ATOM 591 C CA . PRO A 1 69 ? 24.527 -13.600 -53.747 1.00 95.69 69 PRO A CA 1
ATOM 592 C C . PRO A 1 69 ? 24.588 -12.759 -52.460 1.00 95.69 69 PRO A C 1
ATOM 594 O O . PRO A 1 69 ? 24.966 -11.587 -52.518 1.00 95.69 69 PRO A O 1
ATOM 597 N N . SER A 1 70 ? 24.205 -13.311 -51.300 1.00 96.19 70 SER A N 1
ATOM 598 C CA . SER A 1 70 ? 24.182 -12.579 -50.031 1.00 96.19 70 SER A CA 1
ATOM 599 C C . SER A 1 70 ? 25.540 -11.959 -49.700 1.00 96.19 70 SER A C 1
ATOM 601 O O . SER A 1 70 ? 26.609 -12.521 -49.975 1.00 96.19 70 SER A O 1
ATOM 603 N N . ILE A 1 71 ? 25.500 -10.771 -49.097 1.00 96.81 71 ILE A N 1
ATOM 604 C CA . ILE A 1 71 ? 26.703 -10.058 -48.678 1.00 96.81 71 ILE A CA 1
ATOM 605 C C . ILE A 1 71 ? 27.333 -10.782 -47.490 1.00 96.81 71 ILE A C 1
ATOM 607 O O . ILE A 1 71 ? 26.693 -10.976 -46.459 1.00 96.81 71 ILE A O 1
ATOM 611 N N . SER A 1 72 ? 28.602 -11.160 -47.619 1.00 95.50 72 SER A N 1
ATOM 612 C CA . SER A 1 72 ? 29.349 -11.773 -46.527 1.00 95.50 72 SER A CA 1
ATOM 613 C C . SER A 1 72 ? 29.722 -10.736 -45.460 1.00 95.50 72 SER A C 1
ATOM 615 O O . SER A 1 72 ? 30.058 -9.584 -45.760 1.00 95.50 72 SER A O 1
ATOM 617 N N . ASN A 1 73 ? 29.737 -11.157 -44.190 1.00 95.00 73 ASN A N 1
ATOM 618 C CA . ASN A 1 73 ? 30.176 -10.295 -43.086 1.00 95.00 73 ASN A CA 1
ATOM 619 C C . ASN A 1 73 ? 31.610 -9.784 -43.301 1.00 95.00 73 ASN A C 1
ATOM 621 O O . ASN A 1 73 ? 31.894 -8.624 -42.986 1.00 95.00 73 ASN A O 1
ATOM 625 N N . ALA A 1 74 ? 32.497 -10.621 -43.856 1.00 94.50 74 ALA A N 1
ATOM 626 C CA . ALA A 1 74 ? 33.886 -10.268 -44.149 1.00 94.50 74 ALA A CA 1
ATOM 627 C C . ALA A 1 74 ? 33.981 -9.144 -45.191 1.00 94.50 74 ALA A C 1
ATOM 629 O O . ALA A 1 74 ? 34.727 -8.183 -44.989 1.00 94.50 74 ALA A O 1
ATOM 630 N N . PHE A 1 75 ? 33.165 -9.204 -46.247 1.00 95.44 75 PHE A N 1
ATOM 631 C CA . PHE A 1 75 ? 33.082 -8.148 -47.251 1.00 95.44 75 PHE A CA 1
ATOM 632 C C . PHE A 1 75 ? 32.586 -6.824 -46.654 1.00 95.44 75 PHE A C 1
ATOM 634 O O . PHE A 1 75 ? 33.262 -5.805 -46.776 1.00 95.44 75 PHE A O 1
ATOM 641 N N . GLN A 1 76 ? 31.443 -6.821 -45.956 1.00 93.50 76 GLN A N 1
ATOM 642 C CA . GLN A 1 76 ? 30.813 -5.587 -45.455 1.00 93.50 76 GLN A CA 1
ATOM 643 C C . GLN A 1 76 ? 31.573 -4.921 -44.293 1.00 93.50 76 GLN A C 1
ATOM 645 O O . GLN A 1 76 ? 31.499 -3.695 -44.109 1.00 93.50 76 GLN A O 1
ATOM 650 N N . SER A 1 77 ? 32.242 -5.719 -43.460 1.00 92.88 77 SER A N 1
ATOM 651 C CA . SER A 1 77 ? 32.768 -5.264 -42.161 1.00 92.88 77 SER A CA 1
ATOM 652 C C . SER A 1 77 ? 34.281 -5.088 -42.159 1.00 92.88 77 SER A C 1
ATOM 654 O O . SER A 1 77 ? 34.775 -4.316 -41.345 1.00 92.88 77 SER A O 1
ATOM 656 N N . ALA A 1 78 ? 34.992 -5.749 -43.079 1.00 93.31 78 ALA A N 1
ATOM 657 C CA . ALA A 1 78 ? 36.435 -5.615 -43.241 1.00 93.31 78 ALA A CA 1
ATOM 658 C C . ALA A 1 78 ? 36.805 -5.166 -44.661 1.00 93.31 78 ALA A C 1
ATOM 660 O O . ALA A 1 78 ? 37.218 -4.024 -44.828 1.00 93.31 78 ALA A O 1
ATOM 661 N N . ALA A 1 79 ? 36.611 -6.007 -45.683 1.00 93.25 79 ALA A N 1
ATOM 662 C CA . ALA A 1 79 ? 37.235 -5.784 -46.991 1.00 93.25 79 ALA A CA 1
ATOM 663 C C . ALA A 1 79 ? 36.778 -4.484 -47.667 1.00 93.25 79 ALA A C 1
ATOM 665 O O . ALA A 1 79 ? 37.614 -3.639 -47.950 1.00 93.25 79 ALA A O 1
ATOM 666 N N . MET A 1 80 ? 35.470 -4.232 -47.818 1.00 92.56 80 MET A N 1
ATOM 667 C CA . MET A 1 80 ? 34.955 -2.995 -48.442 1.00 92.56 80 MET A CA 1
ATOM 668 C C . MET A 1 80 ? 35.225 -1.718 -47.644 1.00 92.56 80 MET A C 1
ATOM 670 O O . MET A 1 80 ? 34.976 -0.616 -48.131 1.00 92.56 80 MET A O 1
ATOM 674 N N . ARG A 1 81 ? 35.719 -1.839 -46.409 1.00 92.00 81 ARG A N 1
ATOM 675 C CA . ARG A 1 81 ? 36.138 -0.693 -45.597 1.00 92.00 81 ARG A CA 1
ATOM 676 C C . ARG A 1 81 ? 37.511 -0.175 -46.011 1.00 92.00 81 ARG A C 1
ATOM 678 O O . ARG A 1 81 ? 37.892 0.875 -45.503 1.00 92.00 81 ARG A O 1
ATOM 685 N N . PHE A 1 82 ? 38.207 -0.849 -46.938 1.00 89.81 82 PHE A N 1
ATOM 686 C CA . PHE A 1 82 ? 39.443 -0.339 -47.531 1.00 89.81 82 PHE A CA 1
ATOM 687 C C . PHE A 1 82 ? 39.247 1.088 -48.045 1.00 89.81 82 PHE A C 1
ATOM 689 O O . PHE A 1 82 ? 40.069 1.930 -47.742 1.00 89.81 82 PHE A O 1
ATOM 696 N N . GLY A 1 83 ? 38.104 1.414 -48.664 1.00 89.75 83 GLY A N 1
ATOM 697 C CA . GLY A 1 83 ? 37.833 2.760 -49.179 1.00 89.75 83 GLY A CA 1
ATOM 698 C C . GLY A 1 83 ? 37.937 3.888 -48.140 1.00 89.75 83 GLY A C 1
ATOM 699 O O . GLY A 1 83 ? 38.081 5.040 -48.523 1.00 89.75 83 GLY A O 1
ATOM 700 N N . HIS A 1 84 ? 37.920 3.591 -46.833 1.00 91.31 84 HIS A N 1
ATOM 701 C CA . HIS A 1 84 ? 38.187 4.584 -45.789 1.00 91.31 84 HIS A CA 1
ATOM 702 C C . HIS A 1 84 ? 39.643 5.088 -45.762 1.00 91.31 84 HIS A C 1
ATOM 704 O O . HIS A 1 84 ? 39.867 6.185 -45.259 1.00 91.31 84 HIS A O 1
ATOM 710 N N . THR A 1 85 ? 40.620 4.322 -46.265 1.00 89.56 85 THR A N 1
ATOM 711 C CA . THR A 1 85 ? 42.017 4.790 -46.402 1.00 89.56 85 THR A CA 1
ATOM 712 C C . THR A 1 85 ? 42.155 5.824 -47.519 1.00 89.56 85 THR A C 1
ATOM 714 O O . THR A 1 85 ? 42.986 6.712 -47.431 1.00 89.56 85 THR A O 1
ATOM 717 N N . MET A 1 86 ? 41.265 5.769 -48.515 1.00 88.69 86 MET A N 1
ATOM 718 C CA . MET A 1 86 ? 41.327 6.582 -49.732 1.00 88.69 86 MET A CA 1
ATOM 719 C C . MET A 1 86 ? 40.629 7.942 -49.610 1.00 88.69 86 MET A C 1
ATOM 721 O O . MET A 1 86 ? 40.600 8.716 -50.567 1.00 88.69 86 MET A O 1
ATOM 725 N N . VAL A 1 87 ? 40.006 8.231 -48.464 1.00 87.31 87 VAL A N 1
ATOM 726 C CA . VAL A 1 87 ? 39.230 9.462 -48.276 1.00 87.31 87 VAL A CA 1
ATOM 727 C C . VAL A 1 87 ? 40.176 10.642 -48.038 1.00 87.31 87 VAL A C 1
ATOM 729 O O . VAL A 1 87 ? 40.889 10.624 -47.034 1.00 87.31 87 VAL A O 1
ATOM 732 N N . PRO A 1 88 ? 40.153 11.688 -48.887 1.00 82.38 88 PRO A N 1
ATOM 733 C CA . PRO A 1 88 ? 40.968 12.877 -48.675 1.00 82.38 88 PRO A CA 1
ATOM 734 C C . PRO A 1 88 ? 40.464 13.711 -47.484 1.00 82.38 88 PRO A C 1
ATOM 736 O O . PRO A 1 88 ? 39.273 13.679 -47.159 1.00 82.38 88 PRO A O 1
ATOM 739 N N . PRO A 1 89 ? 41.336 14.508 -46.837 1.00 72.56 89 PRO A N 1
ATOM 740 C CA . PRO A 1 89 ? 40.956 15.343 -45.692 1.00 72.56 89 PRO A CA 1
ATOM 741 C C . PRO A 1 89 ? 40.019 16.506 -46.070 1.00 72.56 89 PRO A C 1
ATOM 743 O O . PRO A 1 89 ? 39.282 17.013 -45.222 1.00 72.56 89 PRO A O 1
ATOM 746 N N . ALA A 1 90 ? 40.029 16.948 -47.333 1.00 69.00 90 ALA A N 1
ATOM 747 C CA . ALA A 1 90 ? 39.131 17.981 -47.846 1.00 69.00 90 ALA A CA 1
ATOM 748 C C . ALA A 1 90 ? 38.940 17.878 -49.369 1.00 69.00 90 ALA A C 1
ATOM 750 O O . ALA A 1 90 ? 39.876 17.529 -50.088 1.00 69.00 90 ALA A O 1
ATOM 751 N N . ASP A 1 91 ? 37.759 18.277 -49.853 1.00 63.75 91 ASP A N 1
ATOM 752 C CA . ASP A 1 91 ? 37.480 18.458 -51.283 1.00 63.75 91 ASP A CA 1
ATOM 753 C C . ASP A 1 91 ? 37.828 19.889 -51.724 1.00 63.75 91 ASP A C 1
ATOM 755 O O . ASP A 1 91 ? 37.427 20.870 -51.084 1.00 63.75 91 ASP A O 1
ATOM 759 N N . ILE A 1 92 ? 38.527 20.040 -52.852 1.00 59.03 92 ILE A N 1
ATOM 760 C CA . ILE A 1 92 ? 38.860 21.363 -53.404 1.00 59.03 92 ILE A CA 1
ATOM 761 C C . ILE A 1 92 ? 37.724 21.849 -54.305 1.00 59.03 92 ILE A C 1
ATOM 763 O O . ILE A 1 92 ? 37.627 21.473 -55.471 1.00 59.03 92 ILE A O 1
ATOM 767 N N . VAL A 1 93 ? 36.869 22.743 -53.791 1.00 58.34 93 VAL A N 1
ATOM 768 C CA . VAL A 1 93 ? 35.768 23.324 -54.579 1.00 58.34 93 VAL A CA 1
ATOM 769 C C . VAL A 1 93 ? 35.684 24.844 -54.402 1.00 58.34 93 VAL A C 1
ATOM 771 O O . VAL A 1 93 ? 35.462 25.345 -53.304 1.00 58.34 93 VAL A O 1
ATOM 774 N N . LYS A 1 94 ? 35.798 25.604 -55.506 1.00 49.47 94 LYS A N 1
ATOM 775 C CA . LYS A 1 94 ? 35.711 27.085 -55.517 1.00 49.47 94 LYS A CA 1
ATOM 776 C C . LYS A 1 94 ? 34.283 27.624 -55.266 1.00 49.47 94 LYS A C 1
ATOM 778 O O . LYS A 1 94 ? 34.133 28.753 -54.804 1.00 49.47 94 LYS A O 1
ATOM 783 N N . LYS A 1 95 ? 33.226 26.854 -55.576 1.00 57.69 95 LYS A N 1
ATOM 784 C CA . LYS A 1 95 ? 31.804 27.210 -55.364 1.00 57.69 95 LYS A CA 1
ATOM 785 C C . LYS A 1 95 ? 30.952 25.946 -55.207 1.00 57.69 95 LYS A C 1
ATOM 787 O O . LYS A 1 95 ? 31.010 25.067 -56.057 1.00 57.69 95 LYS A O 1
ATOM 792 N N . VAL A 1 96 ? 30.147 25.854 -54.147 1.00 66.25 96 VAL A N 1
ATOM 793 C CA . VAL A 1 96 ? 29.382 24.632 -53.829 1.00 66.25 96 VAL A CA 1
ATOM 794 C C . VAL A 1 96 ? 28.205 24.456 -54.802 1.00 66.25 96 VAL A C 1
ATOM 796 O O . VAL A 1 96 ? 27.130 25.020 -54.605 1.00 66.25 96 VAL A O 1
ATOM 799 N N . SER A 1 97 ? 28.420 23.684 -55.867 1.00 81.50 97 SER A N 1
ATOM 800 C CA . SER A 1 97 ? 27.389 23.126 -56.755 1.00 81.50 97 SER A CA 1
ATOM 801 C C . SER A 1 97 ? 27.642 21.626 -56.948 1.00 81.50 97 SER A C 1
ATOM 803 O O . SER A 1 97 ? 28.750 21.155 -56.682 1.00 81.50 97 SER A O 1
ATOM 805 N N . VAL A 1 98 ? 26.634 20.859 -57.380 1.00 82.88 98 VAL A N 1
ATOM 806 C CA . VAL A 1 98 ? 26.788 19.405 -57.593 1.00 82.88 98 VAL A CA 1
ATOM 807 C C . VAL A 1 98 ? 27.802 19.139 -58.703 1.00 82.88 98 VAL A C 1
ATOM 809 O O . VAL A 1 98 ? 28.625 18.239 -58.585 1.00 82.88 98 VAL A O 1
ATOM 812 N N . GLU A 1 99 ? 27.774 19.962 -59.743 1.00 84.88 99 GLU A N 1
ATOM 813 C CA . GLU A 1 99 ? 28.646 19.894 -60.908 1.00 84.88 99 GLU A CA 1
ATOM 814 C C . GLU A 1 99 ? 30.097 20.196 -60.511 1.00 84.88 99 GLU A C 1
ATOM 816 O O . GLU A 1 99 ? 30.999 19.434 -60.842 1.00 84.88 99 GLU A O 1
ATOM 821 N N . SER A 1 100 ? 30.325 21.242 -59.706 1.00 81.12 100 SER A N 1
ATOM 822 C CA . SER A 1 100 ? 31.665 21.567 -59.195 1.00 81.12 100 SER A CA 1
ATOM 823 C C . SER A 1 100 ? 32.221 20.497 -58.248 1.00 81.12 100 SER A C 1
ATOM 825 O O . SER A 1 100 ? 33.425 20.268 -58.255 1.00 81.12 100 SER A O 1
ATOM 827 N N . LEU A 1 101 ? 31.367 19.831 -57.459 1.00 82.50 101 LEU A N 1
ATOM 828 C CA . LEU A 1 101 ? 31.773 18.700 -56.615 1.00 82.50 101 LEU A CA 1
ATOM 829 C C . LEU A 1 101 ? 32.166 17.480 -57.454 1.00 82.50 101 LEU A C 1
ATOM 831 O O . LEU A 1 101 ? 33.164 16.842 -57.154 1.00 82.50 101 LEU A O 1
ATOM 835 N N . VAL A 1 102 ? 31.404 17.152 -58.503 1.00 84.69 102 VAL A N 1
ATOM 836 C CA . VAL A 1 102 ? 31.722 16.018 -59.390 1.00 84.69 102 VAL A CA 1
ATOM 837 C C . VAL A 1 102 ? 33.013 16.265 -60.167 1.00 84.69 102 VAL A C 1
ATOM 839 O O . VAL A 1 102 ? 33.842 15.365 -60.232 1.00 84.69 102 VAL A O 1
ATOM 842 N N . ILE A 1 103 ? 33.220 17.483 -60.679 1.00 82.50 103 ILE A N 1
ATOM 843 C CA . ILE A 1 103 ? 34.484 17.868 -61.325 1.00 82.50 103 ILE A CA 1
ATOM 844 C C . ILE A 1 103 ? 35.647 17.788 -60.329 1.00 82.50 103 ILE A C 1
ATOM 846 O O . ILE A 1 103 ? 36.689 17.230 -60.656 1.00 82.50 103 ILE A O 1
ATOM 850 N N . GLY A 1 104 ? 35.455 18.292 -59.104 1.00 80.56 104 GLY A N 1
ATOM 851 C CA . GLY A 1 104 ? 36.447 18.182 -58.033 1.00 80.56 104 GLY A CA 1
ATOM 852 C C . GLY A 1 104 ? 36.818 16.727 -57.736 1.00 80.56 104 GLY A C 1
ATOM 853 O O . GLY A 1 104 ? 37.989 16.385 -57.803 1.00 80.56 104 GLY A O 1
ATOM 854 N N . MET A 1 105 ? 35.829 15.855 -57.507 1.00 84.62 105 MET A N 1
ATOM 855 C CA . MET A 1 105 ? 36.051 14.426 -57.237 1.00 84.62 105 MET A CA 1
ATOM 856 C C . MET A 1 105 ? 36.716 13.678 -58.404 1.00 84.62 105 MET A C 1
ATOM 858 O O . MET A 1 105 ? 37.436 12.722 -58.157 1.00 84.62 105 MET A O 1
ATOM 862 N N . ALA A 1 106 ? 36.468 14.076 -59.656 1.00 83.81 106 ALA A N 1
ATOM 863 C CA . ALA A 1 106 ? 37.047 13.419 -60.832 1.00 83.81 106 ALA A CA 1
ATOM 864 C C . ALA A 1 106 ? 38.505 13.834 -61.111 1.00 83.81 106 ALA A C 1
ATOM 866 O O . ALA A 1 106 ? 39.241 13.077 -61.735 1.00 83.81 106 ALA A O 1
ATOM 867 N N . LEU A 1 107 ? 38.913 15.037 -60.686 1.00 83.06 107 LEU A N 1
ATOM 868 C CA . LEU A 1 107 ? 40.255 15.593 -60.932 1.00 83.06 107 LEU A CA 1
ATOM 869 C C . LEU A 1 107 ? 41.157 15.591 -59.686 1.00 83.06 107 LEU A C 1
ATOM 871 O O . LEU A 1 107 ? 42.359 15.843 -59.786 1.00 83.06 107 LEU A O 1
ATOM 875 N N . GLN A 1 108 ? 40.591 15.357 -58.504 1.00 83.38 108 GLN A N 1
ATOM 876 C CA . GLN A 1 108 ? 41.329 15.229 -57.254 1.00 83.38 108 GLN A CA 1
ATOM 877 C C . GLN A 1 108 ? 41.803 13.787 -57.066 1.00 83.38 108 GLN A C 1
ATOM 879 O O . GLN A 1 108 ? 41.024 12.844 -57.172 1.00 83.38 108 GLN A O 1
ATOM 884 N N . ALA A 1 109 ? 43.085 13.620 -56.742 1.00 82.19 109 ALA A N 1
ATOM 885 C CA . ALA A 1 109 ? 43.622 12.320 -56.364 1.00 82.19 109 ALA A CA 1
ATOM 886 C C . ALA A 1 109 ? 43.043 11.870 -55.011 1.00 82.19 109 ALA A C 1
ATOM 888 O O . ALA A 1 109 ? 42.969 12.661 -54.066 1.00 82.19 109 ALA A O 1
ATOM 889 N N . ALA A 1 110 ? 42.659 10.597 -54.922 1.00 84.50 110 ALA A N 1
ATOM 890 C CA . ALA A 1 110 ? 42.350 9.951 -53.652 1.00 84.50 110 ALA A CA 1
ATOM 891 C C . ALA A 1 110 ? 43.623 9.776 -52.799 1.00 84.50 110 ALA A C 1
ATOM 893 O O . ALA A 1 110 ? 44.741 9.834 -53.318 1.00 84.50 110 ALA A O 1
ATOM 894 N N . GLU A 1 111 ? 43.453 9.548 -51.495 1.00 84.56 111 GLU A N 1
ATOM 895 C CA . GLU A 1 111 ? 44.572 9.141 -50.636 1.00 84.56 111 GLU A CA 1
ATOM 896 C C . GLU A 1 111 ? 45.068 7.741 -51.022 1.00 84.56 111 GLU A C 1
ATOM 898 O O . GLU A 1 111 ? 44.320 6.922 -51.564 1.00 84.56 111 GLU A O 1
ATOM 903 N N . ILE A 1 112 ? 46.348 7.481 -50.756 1.00 82.88 112 ILE A N 1
ATOM 904 C CA . ILE A 1 112 ? 47.011 6.224 -51.121 1.00 82.88 112 ILE A CA 1
ATOM 905 C C . ILE A 1 112 ? 46.426 5.073 -50.298 1.00 82.88 112 ILE A C 1
ATOM 907 O O . ILE A 1 112 ? 46.177 5.224 -49.106 1.00 82.88 112 ILE A O 1
ATOM 911 N N . GLU A 1 113 ? 46.275 3.895 -50.907 1.00 85.00 113 GLU A N 1
ATOM 912 C CA . GLU A 1 113 ? 45.880 2.679 -50.203 1.00 85.00 113 GLU A CA 1
ATOM 913 C C . GLU A 1 113 ? 47.017 2.153 -49.322 1.00 85.00 113 GLU A C 1
ATOM 915 O O . GLU A 1 113 ? 47.861 1.362 -49.759 1.00 85.00 113 GLU A O 1
ATOM 920 N N . ASP A 1 114 ? 47.045 2.610 -48.072 1.00 85.31 114 ASP A N 1
ATOM 921 C CA . ASP A 1 114 ? 48.008 2.200 -47.059 1.00 85.31 114 ASP A CA 1
ATOM 922 C C . ASP A 1 114 ? 47.333 1.978 -45.685 1.00 85.31 114 ASP A C 1
ATOM 924 O O . ASP A 1 114 ? 46.116 1.837 -45.558 1.00 85.31 114 ASP A O 1
ATOM 928 N N . ILE A 1 115 ? 48.130 1.860 -44.622 1.00 87.06 115 ILE A N 1
ATOM 929 C CA . ILE A 1 115 ? 47.610 1.715 -43.251 1.00 87.06 115 ILE A CA 1
ATOM 930 C C . ILE A 1 115 ? 47.150 3.049 -42.637 1.00 87.06 115 ILE A C 1
ATOM 932 O O . ILE A 1 115 ? 46.676 3.071 -41.496 1.00 87.06 115 ILE A O 1
ATOM 936 N N . SER A 1 116 ? 47.328 4.164 -43.345 1.00 86.06 116 SER A N 1
ATOM 937 C CA . SER A 1 116 ? 47.010 5.505 -42.875 1.00 86.06 116 SER A CA 1
ATOM 938 C C . SER A 1 116 ? 45.538 5.815 -43.144 1.00 86.06 116 SER A C 1
ATOM 940 O O . SER A 1 116 ? 44.972 5.525 -44.194 1.00 86.06 116 SER A O 1
ATOM 942 N N . ILE A 1 117 ? 44.885 6.412 -42.152 1.00 88.69 117 ILE A N 1
ATOM 943 C CA . ILE A 1 117 ? 43.512 6.907 -42.263 1.00 88.69 117 ILE A CA 1
ATOM 944 C C . ILE A 1 117 ? 43.526 8.346 -41.764 1.00 88.69 117 ILE A C 1
ATOM 946 O O . ILE A 1 117 ? 44.035 8.615 -40.669 1.00 88.69 117 ILE A O 1
ATOM 950 N N . VAL A 1 118 ? 42.958 9.254 -42.558 1.00 86.56 118 VAL A N 1
ATOM 951 C CA . VAL A 1 118 ? 42.901 10.688 -42.249 1.00 86.56 118 VAL A CA 1
ATOM 952 C C . VAL A 1 118 ? 42.225 10.954 -40.902 1.00 86.56 118 VAL A C 1
ATOM 954 O O . VAL A 1 118 ? 41.297 10.250 -40.484 1.00 86.56 118 VAL A O 1
ATOM 957 N N . ASP A 1 119 ? 42.670 12.002 -40.204 1.00 83.62 119 ASP A N 1
ATOM 958 C CA . ASP A 1 119 ? 42.146 12.342 -38.876 1.00 83.62 119 ASP A CA 1
ATOM 959 C C . ASP A 1 119 ? 40.646 12.678 -38.908 1.00 83.62 119 ASP A C 1
ATOM 961 O O . ASP A 1 119 ? 39.951 12.472 -37.911 1.00 83.62 119 ASP A O 1
ATOM 965 N N . ASP A 1 120 ? 40.110 13.111 -40.050 1.00 81.75 120 ASP A N 1
ATOM 966 C CA . ASP A 1 120 ? 38.676 13.360 -40.224 1.00 81.75 120 ASP A CA 1
ATOM 967 C C . ASP A 1 120 ? 37.822 12.091 -40.059 1.00 81.75 120 ASP A C 1
ATOM 969 O O . ASP A 1 120 ? 36.702 12.167 -39.559 1.00 81.75 120 ASP A O 1
ATOM 973 N N . LEU A 1 121 ? 38.373 10.906 -40.346 1.00 87.19 121 LEU A N 1
ATOM 974 C CA . LEU A 1 121 ? 37.723 9.616 -40.089 1.00 87.19 121 LEU A CA 1
ATOM 975 C C . LEU A 1 121 ? 38.221 8.945 -38.804 1.00 87.19 121 LEU A C 1
ATOM 977 O O . LEU A 1 121 ? 37.450 8.308 -38.089 1.00 87.19 121 LEU A O 1
ATOM 981 N N . ARG A 1 122 ? 39.508 9.075 -38.482 1.00 87.44 122 ARG A N 1
ATOM 982 C CA . ARG A 1 122 ? 40.108 8.411 -37.316 1.00 87.44 122 ARG A CA 1
ATOM 983 C C . ARG A 1 122 ? 39.827 9.128 -35.993 1.00 87.44 122 ARG A C 1
ATOM 985 O O . ARG A 1 122 ? 39.807 8.499 -34.945 1.00 87.44 122 ARG A O 1
ATOM 992 N N . ARG A 1 123 ? 39.616 10.443 -36.004 1.00 81.62 123 ARG A N 1
ATOM 993 C CA . ARG A 1 123 ? 39.381 11.245 -34.787 1.00 81.62 123 ARG A CA 1
ATOM 994 C C . ARG A 1 123 ? 38.074 12.014 -34.821 1.00 81.62 123 ARG A C 1
ATOM 996 O O . ARG A 1 123 ? 37.446 12.179 -33.777 1.00 81.62 123 ARG A O 1
ATOM 1003 N N . PHE A 1 124 ? 37.676 12.491 -35.997 1.00 82.81 124 PHE A N 1
ATOM 1004 C CA . PHE A 1 124 ? 36.553 13.412 -36.146 1.00 82.81 124 PHE A CA 1
ATOM 1005 C C . PHE A 1 124 ? 35.357 12.825 -36.909 1.00 82.81 124 PHE A C 1
ATOM 1007 O O . PHE A 1 124 ? 34.477 13.584 -37.321 1.00 82.81 124 PHE A O 1
ATOM 1014 N N . MET A 1 125 ? 35.246 11.494 -37.021 1.00 85.69 125 MET A N 1
ATOM 1015 C CA . MET A 1 125 ? 34.031 10.889 -37.574 1.00 85.69 125 MET A CA 1
ATOM 1016 C C . MET A 1 125 ? 32.861 11.222 -36.653 1.00 85.69 125 MET A C 1
ATOM 1018 O O . MET A 1 125 ? 32.979 11.085 -35.439 1.00 85.69 125 MET A O 1
ATOM 1022 N N . TYR A 1 126 ? 31.725 11.645 -37.196 1.00 82.19 126 TYR A N 1
ATOM 1023 C CA . TYR A 1 126 ? 30.502 11.867 -36.429 1.00 82.19 126 TYR A CA 1
ATOM 1024 C C . TYR A 1 126 ? 30.136 10.658 -35.557 1.00 82.19 126 TYR A C 1
ATOM 1026 O O . TYR A 1 126 ? 29.869 9.560 -36.040 1.00 82.19 126 TYR A O 1
ATOM 1034 N N . GLY A 1 127 ? 30.123 10.858 -34.242 1.00 74.00 127 GLY A N 1
ATOM 1035 C CA . GLY A 1 127 ? 29.744 9.810 -33.305 1.00 74.00 127 GLY A CA 1
ATOM 1036 C C . GLY A 1 127 ? 28.233 9.594 -33.245 1.00 74.00 127 GLY A C 1
ATOM 1037 O O . GLY A 1 127 ? 27.440 10.458 -33.621 1.00 74.00 127 GLY A O 1
ATOM 1038 N N . SER A 1 128 ? 27.825 8.428 -32.737 1.00 68.94 128 SER A N 1
ATOM 1039 C CA . SER A 1 128 ? 26.450 8.245 -32.265 1.00 68.94 128 SER A CA 1
ATOM 1040 C C . SER A 1 128 ? 26.189 9.153 -31.047 1.00 68.94 128 SER A C 1
ATOM 1042 O O . SER A 1 128 ? 27.157 9.614 -30.437 1.00 68.94 128 SER A O 1
ATOM 1044 N N . PRO A 1 129 ? 24.922 9.384 -30.650 1.00 65.12 129 PRO A N 1
ATOM 1045 C CA . PRO A 1 129 ? 24.513 10.464 -29.739 1.00 65.12 129 PRO A CA 1
ATOM 1046 C C . PRO A 1 129 ? 25.150 10.517 -28.334 1.00 65.12 129 PRO A C 1
ATOM 1048 O O . PRO A 1 129 ? 24.775 11.368 -27.549 1.00 65.12 129 PRO A O 1
ATOM 1051 N N . GLU A 1 130 ? 26.099 9.649 -27.984 1.00 70.19 130 GLU A N 1
ATOM 1052 C CA . GLU A 1 130 ? 26.894 9.704 -26.744 1.00 70.19 130 GLU A CA 1
ATOM 1053 C C . GLU A 1 130 ? 28.133 10.610 -26.865 1.00 70.19 130 GLU A C 1
ATOM 1055 O O . GLU A 1 130 ? 28.492 11.305 -25.915 1.00 70.19 130 GLU A O 1
ATOM 1060 N N . PHE A 1 131 ? 28.761 10.633 -28.046 1.00 81.12 131 PHE A N 1
ATOM 1061 C CA . PHE A 1 131 ? 29.970 11.407 -28.335 1.00 81.12 131 PHE A CA 1
ATOM 1062 C C . PHE A 1 131 ? 29.781 12.165 -29.642 1.00 81.12 131 PHE A C 1
ATOM 1064 O O . PHE A 1 131 ? 29.316 11.592 -30.625 1.00 81.12 131 PHE A O 1
ATOM 1071 N N . THR A 1 132 ? 30.192 13.430 -29.703 1.00 82.06 132 THR A N 1
ATOM 1072 C CA . THR A 1 132 ? 30.111 14.200 -30.956 1.00 82.06 132 THR A CA 1
ATOM 1073 C C . THR A 1 132 ? 30.995 13.605 -32.051 1.00 82.06 132 THR A C 1
ATOM 1075 O O . THR A 1 132 ? 30.667 13.721 -33.236 1.00 82.06 132 THR A O 1
ATOM 1078 N N . ARG A 1 133 ? 32.104 12.958 -31.669 1.00 85.62 133 ARG A N 1
ATOM 1079 C CA . ARG A 1 133 ? 33.111 12.380 -32.565 1.00 85.62 133 ARG A CA 1
ATOM 1080 C C . ARG A 1 133 ? 33.548 10.980 -32.105 1.00 85.62 133 ARG A C 1
ATOM 1082 O O . ARG A 1 133 ? 33.536 10.704 -30.907 1.00 85.62 133 ARG A O 1
ATOM 1089 N N . ARG A 1 134 ? 33.915 10.095 -33.037 1.00 87.00 134 ARG A N 1
ATOM 1090 C CA . ARG A 1 134 ? 34.410 8.725 -32.805 1.00 87.00 134 ARG A CA 1
ATOM 1091 C C . ARG A 1 134 ? 35.511 8.359 -33.803 1.00 87.00 134 ARG A C 1
ATOM 1093 O O . ARG A 1 134 ? 35.634 8.970 -34.860 1.00 87.00 134 ARG A O 1
ATOM 1100 N N . ASP A 1 135 ? 36.262 7.318 -33.464 1.00 91.69 135 ASP A N 1
ATOM 1101 C CA . ASP A 1 135 ? 37.268 6.717 -34.338 1.00 91.69 135 ASP A CA 1
ATOM 1102 C C . ASP A 1 135 ? 36.630 5.658 -35.248 1.00 91.69 135 ASP A C 1
ATOM 1104 O O . ASP A 1 135 ? 36.167 4.612 -34.782 1.00 91.69 135 ASP A O 1
ATOM 1108 N N . LEU A 1 136 ? 36.589 5.928 -36.556 1.00 91.56 136 LEU A N 1
ATOM 1109 C CA . LEU A 1 136 ? 36.021 5.005 -37.536 1.00 91.56 136 LEU A CA 1
ATOM 1110 C C . LEU A 1 136 ? 36.827 3.708 -37.670 1.00 91.56 136 LEU A C 1
ATOM 1112 O O . LEU A 1 136 ? 36.233 2.653 -37.884 1.00 91.56 136 LEU A O 1
ATOM 1116 N N . ALA A 1 137 ? 38.153 3.759 -37.542 1.00 91.88 137 ALA A N 1
ATOM 1117 C CA . ALA A 1 137 ? 39.005 2.578 -37.637 1.00 91.88 137 ALA A CA 1
ATOM 1118 C C . ALA A 1 137 ? 38.749 1.642 -36.450 1.00 91.88 137 ALA A C 1
ATOM 1120 O O . ALA A 1 137 ? 38.501 0.449 -36.644 1.00 91.88 137 ALA A O 1
ATOM 1121 N N . ALA A 1 138 ? 38.680 2.200 -35.238 1.00 93.44 138 ALA A N 1
ATOM 1122 C CA . ALA A 1 138 ? 38.295 1.452 -34.044 1.00 93.44 138 ALA A CA 1
ATOM 1123 C C . ALA A 1 138 ? 36.872 0.875 -34.160 1.00 93.44 138 ALA A C 1
ATOM 1125 O O . ALA A 1 138 ? 36.634 -0.271 -33.778 1.00 93.44 138 ALA A O 1
ATOM 1126 N N . LEU A 1 139 ? 35.927 1.628 -34.738 1.00 92.06 139 LEU A N 1
ATOM 1127 C CA . LEU A 1 139 ? 34.569 1.139 -35.000 1.00 92.06 139 LEU A CA 1
ATOM 1128 C C . LEU A 1 139 ? 34.540 -0.015 -36.010 1.00 92.06 139 LEU A C 1
ATOM 1130 O O . LEU A 1 139 ? 33.750 -0.937 -35.824 1.00 92.06 139 LEU A O 1
ATOM 1134 N N . ASN A 1 140 ? 35.373 0.005 -37.055 1.00 93.88 140 ASN A N 1
ATOM 1135 C CA . ASN A 1 140 ? 35.455 -1.098 -38.020 1.00 93.88 140 ASN A CA 1
ATOM 1136 C C . ASN A 1 140 ? 36.010 -2.364 -37.362 1.00 93.88 140 ASN A C 1
ATOM 1138 O O . ASN A 1 140 ? 35.441 -3.437 -37.550 1.00 93.88 140 ASN A O 1
ATOM 1142 N N . ILE A 1 141 ? 37.049 -2.232 -36.531 1.00 94.69 141 ILE A N 1
ATOM 1143 C CA . ILE A 1 141 ? 37.587 -3.343 -35.733 1.00 94.69 141 ILE A CA 1
ATOM 1144 C C . ILE A 1 141 ? 36.501 -3.907 -34.811 1.00 94.69 141 ILE A C 1
ATOM 1146 O O . ILE A 1 141 ? 36.201 -5.099 -34.854 1.00 94.69 141 ILE A O 1
ATOM 1150 N N . GLN A 1 142 ? 35.845 -3.047 -34.025 1.00 95.00 142 GLN A N 1
ATOM 1151 C CA . GLN A 1 142 ? 34.803 -3.479 -33.095 1.00 95.00 142 GLN A CA 1
ATOM 1152 C C . GLN A 1 142 ? 33.608 -4.113 -33.817 1.00 95.00 142 GLN A C 1
ATOM 1154 O O . GLN A 1 142 ? 33.040 -5.076 -33.314 1.00 95.00 142 GLN A O 1
ATOM 1159 N N . ARG A 1 143 ? 33.248 -3.618 -35.007 1.00 94.44 143 ARG A N 1
ATOM 1160 C CA . ARG A 1 143 ? 32.196 -4.201 -35.849 1.00 94.44 143 ARG A CA 1
ATOM 1161 C C . ARG A 1 143 ? 32.600 -5.556 -36.420 1.00 94.44 143 ARG A C 1
ATOM 1163 O O . ARG A 1 143 ? 31.769 -6.453 -36.472 1.00 94.44 143 ARG A O 1
ATOM 1170 N N . GLY A 1 144 ? 33.861 -5.725 -36.814 1.00 95.06 144 GLY A N 1
ATOM 1171 C CA . GLY A 1 144 ? 34.396 -7.025 -37.214 1.00 95.06 144 GLY A CA 1
ATOM 1172 C C . GLY A 1 144 ? 34.297 -8.054 -36.085 1.00 95.06 144 GLY A C 1
ATOM 1173 O O . GLY A 1 144 ? 33.851 -9.176 -36.311 1.00 95.06 144 GLY A O 1
ATOM 1174 N N . ARG A 1 145 ? 34.622 -7.643 -34.855 1.00 95.69 145 ARG A N 1
ATOM 1175 C CA . ARG A 1 145 ? 34.484 -8.480 -33.653 1.00 95.69 145 ARG A CA 1
ATOM 1176 C C . ARG A 1 145 ? 33.024 -8.794 -33.323 1.00 95.69 145 ARG A C 1
ATOM 1178 O O . ARG A 1 145 ? 32.709 -9.944 -33.045 1.00 95.69 145 ARG A O 1
ATOM 1185 N N . ASP A 1 146 ? 32.138 -7.800 -33.396 1.00 95.94 146 ASP A N 1
ATOM 1186 C CA . ASP A 1 146 ? 30.690 -7.958 -33.176 1.00 95.94 146 ASP A CA 1
ATOM 1187 C C . ASP A 1 146 ? 30.059 -8.943 -34.174 1.00 95.94 146 ASP A C 1
ATOM 1189 O O . ASP A 1 146 ? 29.294 -9.825 -33.797 1.00 95.94 146 ASP A O 1
ATOM 1193 N N . HIS A 1 147 ? 30.462 -8.866 -35.444 1.00 95.81 147 HIS A N 1
ATOM 1194 C CA . HIS A 1 147 ? 30.030 -9.796 -36.489 1.00 95.81 147 HIS A CA 1
ATOM 1195 C C . HIS A 1 147 ? 30.745 -11.161 -36.451 1.00 95.81 147 HIS A C 1
ATOM 1197 O O . HIS A 1 147 ? 30.458 -12.013 -37.296 1.00 95.81 147 HIS A O 1
ATOM 1203 N N . GLY A 1 148 ? 31.670 -11.371 -35.507 1.00 95.38 148 GLY A N 1
ATOM 1204 C CA . GLY A 1 148 ? 32.386 -12.633 -35.321 1.00 95.38 148 GLY A CA 1
ATOM 1205 C C . GLY A 1 148 ? 33.296 -13.011 -36.491 1.00 95.38 148 GLY A C 1
ATOM 1206 O O . GLY A 1 148 ? 33.330 -14.177 -36.881 1.00 95.38 148 GLY A O 1
ATOM 1207 N N . LEU A 1 149 ? 33.994 -12.040 -37.092 1.00 95.12 149 LEU A N 1
ATOM 1208 C CA . LEU A 1 149 ? 34.925 -12.318 -38.188 1.00 95.12 149 LEU A CA 1
ATOM 1209 C C . LEU A 1 149 ? 36.088 -13.221 -37.739 1.00 95.12 149 LEU A C 1
ATOM 1211 O O . LEU A 1 149 ? 36.570 -13.073 -36.614 1.00 95.12 149 LEU A O 1
ATOM 1215 N N . PRO A 1 150 ? 36.584 -14.118 -38.615 1.00 93.19 150 PRO A N 1
ATOM 1216 C CA . PRO A 1 150 ? 37.799 -14.869 -38.331 1.00 93.19 150 PRO A CA 1
ATOM 1217 C C . PRO A 1 150 ? 39.002 -13.924 -38.254 1.00 93.19 150 PRO A C 1
ATOM 1219 O O . PRO A 1 150 ? 39.031 -12.883 -38.919 1.00 93.19 150 PRO A O 1
ATOM 1222 N N . GLY A 1 151 ? 40.019 -14.309 -37.486 1.00 93.06 151 GLY A N 1
ATOM 1223 C CA . GLY A 1 151 ? 41.291 -13.599 -37.511 1.00 93.06 151 GLY A CA 1
ATOM 1224 C C . GLY A 1 151 ? 41.988 -13.730 -38.866 1.00 93.06 151 GLY A C 1
ATOM 1225 O O . GLY A 1 151 ? 41.738 -14.653 -39.649 1.00 93.06 151 GLY A O 1
ATOM 1226 N N . TYR A 1 152 ? 42.862 -12.777 -39.153 1.00 92.88 152 TYR A N 1
ATOM 1227 C CA . TYR A 1 152 ? 43.515 -12.577 -40.437 1.00 92.88 152 TYR A CA 1
ATOM 1228 C C . TYR A 1 152 ? 44.290 -13.813 -40.902 1.00 92.88 152 TYR A C 1
ATOM 1230 O O . TYR A 1 152 ? 44.081 -14.262 -42.028 1.00 92.88 152 TYR A O 1
ATOM 1238 N N . GLY A 1 153 ? 45.116 -14.416 -40.037 1.00 89.62 153 GLY A N 1
ATOM 1239 C CA . GLY A 1 153 ? 45.864 -15.627 -40.389 1.00 89.62 153 GLY A CA 1
ATOM 1240 C C . GLY A 1 153 ? 44.955 -16.789 -40.809 1.00 89.62 153 GLY A C 1
ATOM 1241 O O . GLY A 1 153 ? 45.242 -17.486 -41.784 1.00 89.62 153 GLY A O 1
ATOM 1242 N N . THR A 1 154 ? 43.801 -16.941 -40.150 1.00 90.25 154 THR A N 1
ATOM 1243 C CA . THR A 1 154 ? 42.800 -17.961 -40.496 1.00 90.25 154 THR A CA 1
ATOM 1244 C C . THR A 1 154 ? 42.100 -17.633 -41.814 1.00 90.25 154 THR A C 1
ATOM 1246 O O . THR A 1 154 ? 41.994 -18.499 -42.682 1.00 90.25 154 THR A O 1
ATOM 1249 N N . ALA A 1 155 ? 41.669 -16.382 -42.000 1.00 91.56 155 ALA A N 1
ATOM 1250 C CA . ALA A 1 155 ? 41.031 -15.933 -43.234 1.00 91.56 155 ALA A CA 1
ATOM 1251 C C . ALA A 1 155 ? 41.957 -16.097 -44.449 1.00 91.56 155 ALA A C 1
ATOM 1253 O O . ALA A 1 155 ? 41.531 -16.607 -45.483 1.00 91.56 155 ALA A O 1
ATOM 1254 N N . ARG A 1 156 ? 43.241 -15.745 -44.306 1.00 90.50 156 ARG A N 1
ATOM 1255 C CA . ARG A 1 156 ? 44.246 -15.888 -45.364 1.00 90.50 156 ARG A CA 1
ATOM 1256 C C . ARG A 1 156 ? 44.433 -17.348 -45.776 1.00 90.50 156 ARG A C 1
ATOM 1258 O O . ARG A 1 156 ? 44.397 -17.644 -46.965 1.00 90.50 156 ARG A O 1
ATOM 1265 N N . LYS A 1 157 ? 44.556 -18.269 -44.812 1.00 88.25 157 LYS A N 1
ATOM 1266 C CA . LYS A 1 157 ? 44.661 -19.719 -45.079 1.00 88.25 157 LYS A CA 1
ATOM 1267 C C . LYS A 1 157 ? 43.437 -20.263 -45.832 1.00 88.25 157 LYS A C 1
ATOM 1269 O O . LYS A 1 157 ? 43.588 -21.146 -46.671 1.00 88.25 157 LYS A O 1
ATOM 1274 N N . MET A 1 158 ? 42.241 -19.747 -45.535 1.00 87.81 158 MET A N 1
ATOM 1275 C CA . MET A 1 158 ? 40.994 -20.159 -46.195 1.00 87.81 158 MET A CA 1
ATOM 1276 C C . MET A 1 158 ? 40.862 -19.611 -47.620 1.00 87.81 158 MET A C 1
ATOM 1278 O O . MET A 1 158 ? 40.413 -20.334 -48.505 1.00 87.81 158 MET A O 1
ATOM 1282 N N . LEU A 1 159 ? 41.234 -18.348 -47.836 1.00 89.56 159 LEU A N 1
ATOM 1283 C CA . LEU A 1 159 ? 41.023 -17.642 -49.104 1.00 89.56 159 LEU A CA 1
ATOM 1284 C C . LEU A 1 159 ? 42.157 -17.865 -50.111 1.00 89.56 159 LEU A C 1
ATOM 1286 O O . LEU A 1 159 ? 41.910 -17.890 -51.311 1.00 89.56 159 LEU A O 1
ATOM 1290 N N . LEU A 1 160 ? 43.388 -18.078 -49.636 1.00 87.12 160 LEU A N 1
ATOM 1291 C CA . LEU A 1 160 ? 44.582 -18.262 -50.468 1.00 87.12 160 LEU A CA 1
ATOM 1292 C C . LEU A 1 160 ? 45.256 -19.629 -50.210 1.00 87.12 160 LEU A C 1
ATOM 1294 O O . LEU A 1 160 ? 46.439 -19.690 -49.867 1.00 87.12 160 LEU A O 1
ATOM 1298 N N . PRO A 1 161 ? 44.550 -20.766 -50.392 1.00 77.50 161 PRO A N 1
ATOM 1299 C CA . PRO A 1 161 ? 45.081 -22.094 -50.057 1.00 77.50 161 PRO A CA 1
ATOM 1300 C C . PRO A 1 161 ? 46.263 -22.521 -50.947 1.00 77.50 161 PRO A C 1
ATOM 1302 O O . PRO A 1 161 ? 47.049 -23.395 -50.577 1.00 77.50 161 PRO A O 1
ATOM 1305 N N . TYR A 1 162 ? 46.412 -21.905 -52.123 1.00 74.50 162 TYR A N 1
ATOM 1306 C CA . TYR A 1 162 ? 47.449 -22.233 -53.103 1.00 74.50 162 TYR A CA 1
ATOM 1307 C C . TYR A 1 162 ? 48.853 -21.747 -52.711 1.00 74.50 162 TYR A C 1
ATOM 1309 O O . TYR A 1 162 ? 49.833 -22.246 -53.262 1.00 74.50 162 TYR A O 1
ATOM 1317 N N . GLU A 1 163 ? 48.972 -20.832 -51.741 1.00 72.75 163 GLU A N 1
ATOM 1318 C CA . GLU A 1 163 ? 50.262 -20.286 -51.293 1.00 72.75 163 GLU A CA 1
ATOM 1319 C C . GLU A 1 163 ? 51.054 -21.234 -50.365 1.00 72.75 163 GLU A C 1
ATOM 1321 O O . GLU A 1 163 ? 52.230 -20.990 -50.111 1.00 72.75 163 GLU A O 1
ATOM 1326 N N . LYS A 1 164 ? 50.451 -22.342 -49.893 1.00 65.00 164 LYS A N 1
ATOM 1327 C CA . LYS A 1 164 ? 51.093 -23.406 -49.079 1.00 65.00 164 LYS A CA 1
ATOM 1328 C C . LYS A 1 164 ? 51.947 -22.897 -47.897 1.00 65.00 164 LYS A C 1
ATOM 1330 O O . LYS A 1 164 ? 53.047 -23.392 -47.651 1.00 65.00 164 LYS A O 1
ATOM 1335 N N . LEU A 1 165 ? 51.440 -21.927 -47.138 1.00 66.50 165 LEU A N 1
ATOM 1336 C CA . LEU A 1 165 ? 52.116 -21.383 -45.954 1.00 66.50 165 LEU A CA 1
ATOM 1337 C C . LEU A 1 165 ? 51.767 -22.223 -44.707 1.00 66.50 165 LEU A C 1
ATOM 1339 O O . LEU A 1 165 ? 50.821 -21.910 -43.989 1.00 66.50 165 LEU A O 1
ATOM 1343 N N . GLU A 1 166 ? 52.498 -23.318 -44.458 1.00 63.12 166 GLU A N 1
ATOM 1344 C CA . GLU A 1 166 ? 52.217 -24.228 -43.324 1.00 63.12 166 GLU A CA 1
ATOM 1345 C C . GLU A 1 166 ? 52.483 -23.591 -41.941 1.00 63.12 166 GLU A C 1
ATOM 1347 O O . GLU A 1 166 ? 51.792 -23.927 -40.984 1.00 63.12 166 GLU A O 1
ATOM 1352 N N . ASN A 1 167 ? 53.408 -22.621 -41.845 1.00 68.50 167 ASN A N 1
ATOM 1353 C CA . ASN A 1 167 ? 53.769 -21.903 -40.610 1.00 68.50 167 ASN A CA 1
ATOM 1354 C C . ASN A 1 167 ? 53.757 -20.376 -40.818 1.00 68.50 167 ASN A C 1
ATOM 1356 O O . ASN A 1 167 ? 54.800 -19.728 -40.759 1.00 68.50 167 ASN A O 1
ATOM 1360 N N . PHE A 1 168 ? 52.580 -19.807 -41.091 1.00 79.88 168 PHE A N 1
ATOM 1361 C CA . PHE A 1 168 ? 52.418 -18.355 -41.218 1.00 79.88 168 PHE A CA 1
ATOM 1362 C C . PHE A 1 168 ? 52.512 -17.662 -39.854 1.00 79.88 168 PHE A C 1
ATOM 1364 O O . PHE A 1 168 ? 51.633 -17.844 -39.014 1.00 79.88 168 PHE A O 1
ATOM 1371 N N . ASP A 1 169 ? 53.578 -16.885 -39.644 1.00 84.31 169 ASP A N 1
ATOM 1372 C CA . ASP A 1 169 ? 53.848 -16.103 -38.433 1.00 84.31 169 ASP A CA 1
ATOM 1373 C C . ASP A 1 169 ? 54.181 -14.629 -38.758 1.00 84.31 169 ASP A C 1
ATOM 1375 O O . ASP A 1 169 ? 54.228 -14.220 -39.923 1.00 84.31 169 ASP A O 1
ATOM 1379 N N . PHE A 1 170 ? 54.408 -13.806 -37.727 1.00 87.06 170 PHE A N 1
ATOM 1380 C CA . PHE A 1 170 ? 54.742 -12.386 -37.905 1.00 87.06 170 PHE A CA 1
ATOM 1381 C C . PHE A 1 170 ? 56.015 -12.169 -38.735 1.00 87.06 170 PHE A C 1
ATOM 1383 O O . PHE A 1 170 ? 56.078 -11.219 -39.513 1.00 87.06 170 PHE A O 1
ATOM 1390 N N . SER A 1 171 ? 57.008 -13.058 -38.627 1.00 86.06 171 SER A N 1
ATOM 1391 C CA . SER A 1 171 ? 58.254 -12.952 -39.392 1.00 86.06 171 SER A CA 1
ATOM 1392 C C . SER A 1 171 ? 58.022 -13.221 -40.882 1.00 86.06 171 SER A C 1
ATOM 1394 O O . SER A 1 171 ? 58.533 -12.498 -41.742 1.00 86.06 171 SER A O 1
ATOM 1396 N N . GLN A 1 172 ? 57.170 -14.199 -41.203 1.00 85.19 172 GLN A N 1
ATOM 1397 C CA . GLN A 1 172 ? 56.784 -14.506 -42.573 1.00 85.19 172 GLN A CA 1
ATOM 1398 C C . GLN A 1 172 ? 55.934 -13.381 -43.173 1.00 85.19 172 GLN A C 1
ATOM 1400 O O . GLN A 1 172 ? 56.182 -12.973 -44.307 1.00 85.19 172 GLN A O 1
ATOM 1405 N N . MET A 1 173 ? 54.994 -12.813 -42.410 1.00 86.00 173 MET A N 1
ATOM 1406 C CA . MET A 1 173 ? 54.214 -11.651 -42.848 1.00 86.00 173 MET A CA 1
ATOM 1407 C C . MET A 1 173 ? 55.108 -10.427 -43.104 1.00 86.00 173 MET A C 1
ATOM 1409 O O . MET A 1 173 ? 54.959 -9.758 -44.126 1.00 86.00 173 MET A O 1
ATOM 1413 N N . ALA A 1 174 ? 56.082 -10.167 -42.228 1.00 87.50 174 ALA A N 1
ATOM 1414 C CA . ALA A 1 174 ? 57.041 -9.078 -42.390 1.00 87.50 174 ALA A CA 1
ATOM 1415 C C . ALA A 1 174 ? 57.956 -9.265 -43.613 1.00 87.50 174 ALA A C 1
ATOM 1417 O O . ALA A 1 174 ? 58.364 -8.283 -44.236 1.00 87.50 174 ALA A O 1
ATOM 1418 N N . SER A 1 175 ? 58.258 -10.515 -43.982 1.00 86.19 175 SER A N 1
ATOM 1419 C CA . SER A 1 175 ? 58.988 -10.832 -45.214 1.00 86.19 175 SER A CA 1
ATOM 1420 C C . SER A 1 175 ? 58.157 -10.589 -46.476 1.00 86.19 175 SER A C 1
ATOM 1422 O O . SER A 1 175 ? 58.733 -10.221 -47.498 1.00 86.19 175 SER A O 1
ATOM 1424 N N . LEU A 1 176 ? 56.839 -10.815 -46.431 1.00 83.56 176 LEU A N 1
ATOM 1425 C CA . LEU A 1 176 ? 55.936 -10.561 -47.561 1.00 83.56 176 LEU A CA 1
ATOM 1426 C C . LEU A 1 176 ? 55.654 -9.063 -47.750 1.00 83.56 176 LEU A C 1
ATOM 1428 O O . LEU A 1 176 ? 55.500 -8.611 -48.882 1.00 83.56 176 LEU A O 1
ATOM 1432 N N . HIS A 1 177 ? 55.638 -8.293 -46.657 1.00 87.00 177 HIS A N 1
ATOM 1433 C CA . HIS A 1 177 ? 55.320 -6.861 -46.655 1.00 87.00 177 HIS A CA 1
ATOM 1434 C C . HIS A 1 177 ? 56.437 -6.034 -45.989 1.00 87.00 177 HIS A C 1
ATOM 1436 O O . HIS A 1 177 ? 56.255 -5.491 -44.892 1.00 87.00 177 HIS A O 1
ATOM 1442 N N . PRO A 1 178 ? 57.616 -5.908 -46.635 1.00 85.50 178 PRO A N 1
ATOM 1443 C CA . PRO A 1 178 ? 58.784 -5.248 -46.049 1.00 85.50 178 PRO A CA 1
ATOM 1444 C C . PRO A 1 178 ? 58.543 -3.772 -45.697 1.00 85.50 178 PRO A C 1
ATOM 1446 O O . PRO A 1 178 ? 59.178 -3.259 -44.775 1.00 85.50 178 PRO A O 1
ATOM 1449 N N . GLN A 1 179 ? 57.606 -3.095 -46.370 1.00 84.94 179 GLN A N 1
ATOM 1450 C CA . GLN A 1 179 ? 57.226 -1.707 -46.092 1.00 84.94 179 GLN A CA 1
ATOM 1451 C C . GLN A 1 179 ? 56.652 -1.505 -44.679 1.00 84.94 179 GLN A C 1
ATOM 1453 O O . GLN A 1 179 ? 56.819 -0.433 -44.099 1.00 84.94 179 GLN A O 1
ATOM 1458 N N . TYR A 1 180 ? 56.046 -2.543 -44.093 1.00 89.44 180 TYR A N 1
ATOM 1459 C CA . TYR A 1 180 ? 55.468 -2.507 -42.746 1.00 89.44 180 TYR A CA 1
ATOM 1460 C C . TYR A 1 180 ? 56.202 -3.413 -41.759 1.00 89.44 180 TYR A C 1
ATOM 1462 O O . TYR A 1 180 ? 55.714 -3.628 -40.651 1.00 89.44 180 TYR A O 1
ATOM 1470 N N . LYS A 1 181 ? 57.403 -3.895 -42.108 1.00 89.00 181 LYS A N 1
ATOM 1471 C CA . LYS A 1 181 ? 58.211 -4.799 -41.276 1.00 89.00 181 LYS A CA 1
ATOM 1472 C C . LYS A 1 181 ? 58.324 -4.339 -39.819 1.00 89.00 181 LYS A C 1
ATOM 1474 O O . LYS A 1 181 ? 58.112 -5.131 -38.912 1.00 89.00 181 LYS A O 1
ATOM 1479 N N . ASN A 1 182 ? 58.586 -3.049 -39.591 1.00 88.81 182 ASN A N 1
ATOM 1480 C CA . ASN A 1 182 ? 58.685 -2.489 -38.240 1.00 88.81 182 ASN A CA 1
ATOM 1481 C C . ASN A 1 182 ? 57.362 -2.600 -37.455 1.00 88.81 182 ASN A C 1
ATOM 1483 O O . ASN A 1 182 ? 57.367 -2.946 -36.280 1.00 88.81 182 ASN A O 1
ATOM 1487 N N . VAL A 1 183 ? 56.222 -2.341 -38.103 1.00 88.25 183 VAL A N 1
ATOM 1488 C CA . VAL A 1 183 ? 54.897 -2.458 -37.471 1.00 88.25 183 VAL A CA 1
ATOM 1489 C C . VAL A 1 183 ? 54.576 -3.927 -37.179 1.00 88.25 183 VAL A C 1
ATOM 1491 O O . VAL A 1 183 ? 54.095 -4.252 -36.097 1.00 88.25 183 VAL A O 1
ATOM 1494 N N . ILE A 1 184 ? 54.890 -4.823 -38.115 1.00 89.25 184 ILE A N 1
ATOM 1495 C CA . ILE A 1 184 ? 54.571 -6.249 -38.007 1.00 89.25 184 ILE A CA 1
ATOM 1496 C C . ILE A 1 184 ? 55.443 -6.957 -36.959 1.00 89.25 184 ILE A C 1
ATOM 1498 O O . ILE A 1 184 ? 54.920 -7.762 -36.196 1.00 89.25 184 ILE A O 1
ATOM 1502 N N . GLU A 1 185 ? 56.745 -6.661 -36.888 1.00 89.31 185 GLU A N 1
ATOM 1503 C CA . GLU A 1 185 ? 57.669 -7.327 -35.954 1.00 89.31 185 GLU A CA 1
ATOM 1504 C C . GLU A 1 185 ? 57.692 -6.686 -34.561 1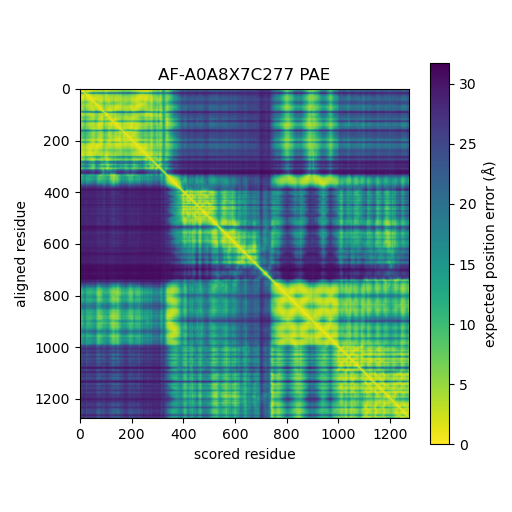.00 89.31 185 GLU A C 1
ATOM 1506 O O . GLU A 1 185 ? 57.916 -7.399 -33.585 1.00 89.31 185 GLU A O 1
ATOM 1511 N N . ASN A 1 186 ? 57.457 -5.370 -34.446 1.00 88.69 186 ASN A N 1
ATOM 1512 C CA . ASN A 1 186 ? 57.611 -4.662 -33.169 1.00 88.69 186 ASN A CA 1
ATOM 1513 C C . ASN A 1 186 ? 56.295 -4.170 -32.554 1.00 88.69 186 ASN A C 1
ATOM 1515 O O . ASN A 1 186 ? 56.237 -4.052 -31.339 1.00 88.69 186 ASN A O 1
ATOM 1519 N N . VAL A 1 187 ? 55.249 -3.879 -33.343 1.00 90.25 187 VAL A N 1
ATOM 1520 C CA . VAL A 1 187 ? 53.993 -3.298 -32.817 1.00 90.25 187 VAL A CA 1
ATOM 1521 C C . VAL A 1 187 ? 52.895 -4.350 -32.671 1.00 90.25 187 VAL A C 1
ATOM 1523 O O . VAL A 1 187 ? 52.267 -4.435 -31.621 1.00 90.25 187 VAL A O 1
ATOM 1526 N N . LEU A 1 188 ? 52.651 -5.183 -33.689 1.00 90.81 188 LEU A N 1
ATOM 1527 C CA . LEU A 1 188 ? 51.609 -6.220 -33.611 1.00 90.81 188 LEU A CA 1
ATOM 1528 C C . LEU A 1 188 ? 51.802 -7.211 -32.449 1.00 90.81 188 LEU A C 1
ATOM 1530 O O . LEU A 1 188 ? 50.799 -7.499 -31.792 1.00 90.81 188 LEU A O 1
ATOM 1534 N N . PRO A 1 189 ? 53.024 -7.691 -32.132 1.00 91.75 189 PRO A N 1
ATOM 1535 C CA . PRO A 1 189 ? 53.222 -8.636 -31.032 1.00 91.75 189 PRO A CA 1
ATOM 1536 C C . PRO A 1 189 ? 52.962 -8.041 -29.639 1.00 91.75 189 PRO A C 1
ATOM 1538 O O . PRO A 1 189 ? 52.827 -8.793 -28.678 1.00 91.75 189 PRO A O 1
ATOM 1541 N N . GLU A 1 190 ? 52.867 -6.710 -29.507 1.00 93.88 190 GLU A N 1
ATOM 1542 C CA . GLU A 1 190 ? 52.440 -6.065 -28.256 1.00 93.88 190 GLU A CA 1
ATOM 1543 C C . GLU A 1 190 ? 50.930 -6.227 -28.006 1.00 93.88 190 GLU A C 1
ATOM 1545 O O . GLU A 1 190 ? 50.493 -6.233 -26.854 1.00 93.88 190 GLU A O 1
ATOM 1550 N N . PHE A 1 191 ? 50.130 -6.370 -29.071 1.00 89.75 191 PHE A N 1
ATOM 1551 C CA . PHE A 1 191 ? 48.665 -6.447 -29.001 1.00 89.75 191 PHE A CA 1
ATOM 1552 C C . PHE A 1 191 ? 48.106 -7.849 -29.271 1.00 89.75 191 PHE A C 1
ATOM 1554 O O . PHE A 1 191 ? 47.050 -8.189 -28.737 1.00 89.75 191 PHE A O 1
ATOM 1561 N N . TYR A 1 192 ? 48.790 -8.658 -30.085 1.00 92.38 192 TYR A N 1
ATOM 1562 C CA . TYR A 1 192 ? 48.326 -9.971 -30.535 1.00 92.38 192 TYR A CA 1
ATOM 1563 C C . TYR A 1 192 ? 49.342 -11.062 -30.206 1.00 92.38 192 TYR A C 1
ATOM 1565 O O . TYR A 1 192 ? 50.541 -10.892 -30.411 1.00 92.38 192 TYR A O 1
ATOM 1573 N N . THR A 1 193 ? 48.852 -12.207 -29.721 1.00 89.81 193 THR A N 1
ATOM 1574 C CA . THR A 1 193 ? 49.715 -13.349 -29.370 1.00 89.81 193 THR A CA 1
ATOM 1575 C C . THR A 1 193 ? 50.115 -14.141 -30.614 1.00 89.81 193 THR A C 1
ATOM 1577 O O . THR A 1 193 ? 51.264 -14.557 -30.742 1.00 89.81 193 THR A O 1
ATOM 1580 N N . SER A 1 194 ? 49.177 -14.328 -31.545 1.00 90.00 194 SER A N 1
ATOM 1581 C CA . SER A 1 194 ? 49.390 -14.985 -32.834 1.00 90.00 194 SER A CA 1
ATOM 1582 C C . SER A 1 194 ? 48.860 -14.131 -33.985 1.00 90.00 194 SER A C 1
ATOM 1584 O O . SER A 1 194 ? 47.978 -13.292 -33.810 1.00 90.00 194 SER A O 1
ATOM 1586 N N . ILE A 1 195 ? 49.345 -14.392 -35.201 1.00 88.94 195 ILE A N 1
ATOM 1587 C CA . ILE A 1 195 ? 48.797 -13.794 -36.424 1.00 88.94 195 ILE A CA 1
ATOM 1588 C C . ILE A 1 195 ? 47.358 -14.248 -36.714 1.00 88.94 195 ILE A C 1
ATOM 1590 O O . ILE A 1 195 ? 46.601 -13.557 -37.396 1.00 88.94 195 ILE A O 1
ATOM 1594 N N . ASP A 1 196 ? 46.969 -15.404 -36.170 1.00 90.25 196 ASP A N 1
ATOM 1595 C CA . ASP A 1 196 ? 45.597 -15.903 -36.230 1.00 90.25 196 ASP A CA 1
ATOM 1596 C C . ASP A 1 196 ? 44.642 -15.093 -35.330 1.00 90.25 196 ASP A C 1
ATOM 1598 O O . ASP A 1 196 ? 43.437 -15.181 -35.535 1.00 90.25 196 ASP A O 1
ATOM 1602 N N . ASP A 1 197 ? 45.153 -14.273 -34.399 1.00 91.81 197 ASP A N 1
ATOM 1603 C CA . ASP A 1 197 ? 44.347 -13.390 -33.536 1.00 91.81 197 ASP A CA 1
ATOM 1604 C C . ASP A 1 197 ? 44.185 -11.973 -34.111 1.00 91.81 197 ASP A C 1
ATOM 1606 O O . ASP A 1 197 ? 43.357 -11.199 -33.631 1.00 91.81 197 ASP A O 1
ATOM 1610 N N . VAL A 1 198 ? 44.988 -11.605 -35.117 1.00 94.44 198 VAL A N 1
ATOM 1611 C CA . VAL A 1 198 ? 44.959 -10.267 -35.728 1.00 94.44 198 VAL A CA 1
ATOM 1612 C C . VAL A 1 198 ? 43.606 -10.051 -36.404 1.00 94.44 198 VAL A C 1
ATOM 1614 O O . VAL A 1 198 ? 43.193 -10.865 -37.225 1.00 94.44 198 VAL A O 1
ATOM 1617 N N . ASP A 1 199 ? 42.910 -8.952 -36.102 1.00 95.62 199 ASP A N 1
ATOM 1618 C CA . ASP A 1 199 ? 41.615 -8.655 -36.726 1.00 95.62 199 ASP A CA 1
ATOM 1619 C C . ASP A 1 199 ? 41.741 -8.585 -38.263 1.00 95.62 199 ASP A C 1
ATOM 1621 O O . ASP A 1 199 ? 42.650 -7.939 -38.791 1.00 95.62 199 ASP A O 1
ATOM 1625 N N . LEU A 1 200 ? 40.793 -9.186 -38.996 1.00 95.12 200 LEU A N 1
ATOM 1626 C CA . LEU A 1 200 ? 40.818 -9.249 -40.468 1.00 95.12 200 LEU A CA 1
ATOM 1627 C C . LEU A 1 200 ? 40.981 -7.873 -41.134 1.00 95.12 200 LEU A C 1
ATOM 1629 O O . LEU A 1 200 ? 41.685 -7.752 -42.133 1.00 95.12 200 LEU A O 1
ATOM 1633 N N . PHE A 1 201 ? 40.352 -6.834 -40.573 1.00 94.25 201 PHE A N 1
ATOM 1634 C CA . PHE A 1 201 ? 40.483 -5.468 -41.081 1.00 94.25 201 PHE A CA 1
ATOM 1635 C C . PHE A 1 201 ? 41.924 -4.944 -40.965 1.00 94.25 201 PHE A C 1
ATOM 1637 O O . PHE A 1 201 ? 42.448 -4.378 -41.916 1.00 94.25 201 PHE A O 1
ATOM 1644 N N . VAL A 1 202 ? 42.580 -5.175 -39.823 1.00 93.38 202 VAL A N 1
ATOM 1645 C CA . VAL A 1 202 ? 43.957 -4.725 -39.564 1.00 93.38 202 VAL A CA 1
ATOM 1646 C C . VAL A 1 202 ? 44.942 -5.493 -40.440 1.00 93.38 202 VAL A C 1
ATOM 1648 O O . VAL A 1 202 ? 45.788 -4.887 -41.092 1.00 93.38 202 VAL A O 1
ATOM 1651 N N . GLY A 1 203 ? 44.805 -6.820 -40.492 1.00 91.75 203 GLY A N 1
ATOM 1652 C CA . GLY A 1 203 ? 45.666 -7.672 -41.308 1.00 91.75 203 GLY A CA 1
ATOM 1653 C C . GLY A 1 203 ? 45.555 -7.371 -42.802 1.00 91.75 203 GLY A C 1
ATOM 1654 O O . GLY A 1 203 ? 46.577 -7.248 -43.467 1.00 91.75 203 GLY A O 1
ATOM 1655 N N . GLY A 1 204 ? 44.338 -7.160 -43.316 1.00 91.56 204 GLY A N 1
ATOM 1656 C CA . GLY A 1 204 ? 44.130 -6.818 -44.725 1.00 91.56 204 GLY A CA 1
ATOM 1657 C C . GLY A 1 204 ? 44.656 -5.433 -45.121 1.00 91.56 204 GLY A C 1
ATOM 1658 O O . GLY A 1 204 ? 45.134 -5.273 -46.239 1.00 91.56 204 GLY A O 1
ATOM 1659 N N . LEU A 1 205 ? 44.652 -4.444 -44.214 1.00 91.25 205 LEU A N 1
ATOM 1660 C CA . LEU A 1 205 ? 45.309 -3.150 -44.464 1.00 91.25 205 LEU A CA 1
ATOM 1661 C C . LEU A 1 205 ? 46.838 -3.273 -44.501 1.00 91.25 205 LEU A C 1
ATOM 1663 O O . LEU A 1 205 ? 47.492 -2.612 -45.301 1.00 91.25 205 LEU A O 1
ATOM 1667 N N . LEU A 1 206 ? 47.419 -4.141 -43.670 1.00 91.25 206 LEU A N 1
ATOM 1668 C CA . LEU A 1 206 ? 48.864 -4.396 -43.651 1.00 91.25 206 LEU A CA 1
ATOM 1669 C C . LEU A 1 206 ? 49.371 -5.144 -44.894 1.00 91.25 206 LEU A C 1
ATOM 1671 O O . LEU A 1 206 ? 50.580 -5.232 -45.097 1.00 91.25 206 LEU A O 1
ATOM 1675 N N . GLU A 1 207 ? 48.478 -5.674 -45.729 1.00 89.31 207 GLU A N 1
ATOM 1676 C CA . GLU A 1 207 ? 48.841 -6.229 -47.034 1.00 89.31 207 GLU A CA 1
ATOM 1677 C C . GLU A 1 207 ? 48.938 -5.167 -48.140 1.00 89.31 207 GLU A C 1
ATOM 1679 O O . GLU A 1 207 ? 49.489 -5.455 -49.207 1.00 89.31 207 GLU A O 1
ATOM 1684 N N . ALA A 1 208 ? 48.397 -3.965 -47.914 1.00 85.19 208 ALA A N 1
ATOM 1685 C CA . ALA A 1 208 ? 48.282 -2.938 -48.941 1.00 85.19 208 ALA A CA 1
ATOM 1686 C C . ALA A 1 208 ? 49.661 -2.460 -49.432 1.00 85.19 208 ALA A C 1
ATOM 1688 O O . ALA A 1 208 ? 50.616 -2.286 -48.667 1.00 85.19 208 ALA A O 1
ATOM 1689 N N . ASN A 1 209 ? 49.786 -2.270 -50.744 1.00 79.50 209 ASN A N 1
ATOM 1690 C CA . ASN A 1 209 ? 50.994 -1.736 -51.370 1.00 79.50 209 ASN A CA 1
ATOM 1691 C C . ASN A 1 209 ? 50.619 -0.978 -52.645 1.00 79.50 209 ASN A C 1
ATOM 1693 O O . ASN A 1 209 ? 50.756 -1.524 -53.739 1.00 79.50 209 ASN A O 1
ATOM 1697 N N . LYS A 1 210 ? 50.130 0.263 -52.493 1.00 71.62 210 LYS A N 1
ATOM 1698 C CA . LYS A 1 210 ? 49.618 1.084 -53.610 1.00 71.62 210 LYS A CA 1
ATOM 1699 C C . LYS A 1 210 ? 48.517 0.353 -54.395 1.00 71.62 210 LYS A C 1
ATOM 1701 O O . LYS A 1 210 ? 48.571 0.253 -55.618 1.00 71.62 210 LYS A O 1
ATOM 1706 N N . GLY A 1 211 ? 47.598 -0.260 -53.650 1.00 76.81 211 GLY A N 1
ATOM 1707 C CA . GLY A 1 211 ? 46.536 -1.123 -54.156 1.00 76.81 211 GLY A CA 1
ATOM 1708 C C . GLY A 1 211 ? 46.061 -2.133 -53.109 1.00 76.81 211 GLY A C 1
ATOM 1709 O O . GLY A 1 211 ? 46.638 -2.259 -52.023 1.00 76.81 211 GLY A O 1
ATOM 1710 N N . LEU A 1 212 ? 44.996 -2.867 -53.443 1.00 86.44 212 LEU A N 1
ATOM 1711 C CA . LEU A 1 212 ? 44.378 -3.859 -52.561 1.00 86.44 212 LEU A CA 1
ATOM 1712 C C . LEU A 1 212 ? 45.314 -5.036 -52.250 1.00 86.44 212 LEU A C 1
ATOM 1714 O O . LEU A 1 212 ? 45.893 -5.648 -53.149 1.00 86.44 212 LEU A O 1
ATOM 1718 N N . GLY A 1 213 ? 45.386 -5.404 -50.969 1.00 88.38 213 GLY A N 1
ATOM 1719 C CA . GLY A 1 213 ? 46.057 -6.622 -50.522 1.00 88.38 213 GLY A CA 1
ATOM 1720 C C . GLY A 1 213 ? 45.398 -7.899 -51.073 1.00 88.38 213 GLY A C 1
ATOM 1721 O O . GLY A 1 213 ? 44.186 -7.889 -51.324 1.00 88.38 213 GLY A O 1
ATOM 1722 N N . PRO A 1 214 ? 46.145 -9.008 -51.248 1.00 89.44 214 PRO A N 1
ATOM 1723 C CA . PRO A 1 214 ? 45.622 -10.266 -51.788 1.00 89.44 214 PRO A CA 1
ATOM 1724 C C . PRO A 1 214 ? 44.339 -10.778 -51.116 1.00 89.44 214 PRO A C 1
ATOM 1726 O O . PRO A 1 214 ? 43.427 -11.230 -51.807 1.00 89.44 214 PRO A O 1
ATOM 1729 N N . VAL A 1 215 ? 44.226 -10.677 -49.788 1.00 92.00 215 VAL A N 1
ATOM 1730 C CA . VAL A 1 215 ? 43.051 -11.160 -49.045 1.00 92.00 215 VAL A CA 1
ATOM 1731 C C . VAL A 1 215 ? 41.827 -10.289 -49.313 1.00 92.00 215 VAL A C 1
ATOM 1733 O O . VAL A 1 215 ? 40.748 -10.813 -49.588 1.00 92.00 215 VAL A O 1
ATOM 1736 N N . PHE A 1 216 ? 41.964 -8.961 -49.263 1.00 93.94 216 PHE A N 1
ATOM 1737 C CA . PHE A 1 216 ? 40.847 -8.066 -49.584 1.00 93.94 216 PHE A CA 1
ATOM 1738 C C . PHE A 1 216 ? 40.451 -8.157 -51.055 1.00 93.94 216 PHE A C 1
ATOM 1740 O O . PHE A 1 216 ? 39.256 -8.177 -51.348 1.00 93.94 216 PHE A O 1
ATOM 1747 N N . LYS A 1 217 ? 41.428 -8.274 -51.960 1.00 92.56 217 LYS A N 1
ATOM 1748 C CA . LYS A 1 217 ? 41.190 -8.466 -53.391 1.00 92.56 217 LYS A CA 1
ATOM 1749 C C . LYS A 1 217 ? 40.340 -9.712 -53.643 1.00 92.56 217 LYS A C 1
ATOM 1751 O O . LYS A 1 217 ? 39.324 -9.608 -54.326 1.00 92.56 217 LYS A O 1
ATOM 1756 N N . GLU A 1 218 ? 40.688 -10.847 -53.034 1.00 92.88 218 GLU A N 1
ATOM 1757 C CA . GLU A 1 218 ? 39.927 -12.092 -53.190 1.00 92.88 218 GLU A CA 1
ATOM 1758 C C . GLU A 1 218 ? 38.512 -11.981 -52.604 1.00 92.88 218 GLU A C 1
ATOM 1760 O O . GLU A 1 218 ? 37.549 -12.316 -53.287 1.00 92.88 218 GLU A O 1
ATOM 1765 N N . ILE A 1 219 ? 38.346 -11.431 -51.391 1.00 95.12 219 ILE A N 1
ATOM 1766 C CA . ILE A 1 219 ? 37.015 -11.249 -50.772 1.00 95.12 219 ILE A CA 1
ATOM 1767 C C . ILE A 1 219 ? 36.106 -10.379 -51.648 1.00 95.12 219 ILE A C 1
ATOM 1769 O O . ILE A 1 219 ? 34.924 -10.680 -51.816 1.00 95.12 219 ILE A O 1
ATOM 1773 N N . ILE A 1 220 ? 36.636 -9.273 -52.175 1.00 95.06 220 ILE A N 1
ATOM 1774 C CA . ILE A 1 220 ? 35.870 -8.331 -52.994 1.00 95.06 220 ILE A CA 1
ATOM 1775 C C . ILE A 1 220 ? 35.509 -8.978 -54.332 1.00 95.06 220 ILE A C 1
ATOM 1777 O O . ILE A 1 220 ? 34.338 -8.970 -54.717 1.00 95.06 220 ILE A O 1
ATOM 1781 N N . LYS A 1 221 ? 36.489 -9.579 -55.013 1.00 94.25 221 LYS A N 1
ATOM 1782 C CA . LYS A 1 221 ? 36.299 -10.262 -56.294 1.00 94.25 221 LYS A CA 1
ATOM 1783 C C . LYS A 1 221 ? 35.270 -11.386 -56.191 1.00 94.25 221 LYS A C 1
ATOM 1785 O O . LYS A 1 221 ? 34.333 -11.434 -56.986 1.00 94.25 221 LYS A O 1
ATOM 1790 N N . GLU A 1 222 ? 35.422 -12.256 -55.198 1.00 94.06 222 GLU A N 1
ATOM 1791 C CA . GLU A 1 222 ? 34.520 -13.375 -54.925 1.00 94.06 222 GLU A CA 1
ATOM 1792 C C . GLU A 1 222 ? 33.089 -12.885 -54.678 1.00 94.06 222 GLU A C 1
ATOM 1794 O O . GLU A 1 222 ? 32.147 -13.372 -55.310 1.00 94.06 222 GLU A O 1
ATOM 1799 N N . GLN A 1 223 ? 32.925 -11.857 -53.837 1.00 96.19 223 GLN A N 1
ATOM 1800 C CA . GLN A 1 223 ? 31.615 -11.308 -53.508 1.00 96.19 223 GLN A CA 1
ATOM 1801 C C . GLN A 1 223 ? 30.918 -10.706 -54.732 1.00 96.19 223 GLN A C 1
ATOM 1803 O O . GLN A 1 223 ? 29.730 -10.965 -54.934 1.00 96.19 223 GLN A O 1
ATOM 1808 N N . PHE A 1 224 ? 31.618 -9.903 -55.539 1.00 96.25 224 PHE A N 1
ATOM 1809 C CA . PHE A 1 224 ? 31.034 -9.309 -56.744 1.00 96.25 224 PHE A CA 1
ATOM 1810 C C . PHE A 1 224 ? 30.720 -10.363 -57.807 1.00 96.25 224 PHE A C 1
ATOM 1812 O O . PHE A 1 224 ? 29.676 -10.268 -58.453 1.00 96.25 224 PHE A O 1
ATOM 1819 N N . ASN A 1 225 ? 31.553 -11.400 -57.936 1.00 94.94 225 ASN A N 1
ATOM 1820 C CA . ASN A 1 225 ? 31.271 -12.520 -58.828 1.00 94.94 225 ASN A CA 1
ATOM 1821 C C . ASN A 1 225 ? 29.989 -13.260 -58.409 1.00 94.94 225 ASN A C 1
ATOM 1823 O O . ASN A 1 225 ? 29.109 -13.478 -59.239 1.00 94.94 225 ASN A O 1
ATOM 1827 N N . ARG A 1 226 ? 29.819 -13.561 -57.111 1.00 95.62 226 ARG A N 1
ATOM 1828 C CA . ARG A 1 226 ? 28.581 -14.170 -56.592 1.00 95.62 226 ARG A CA 1
ATOM 1829 C C . ARG A 1 226 ? 27.353 -13.286 -56.770 1.00 95.62 226 ARG A C 1
ATOM 1831 O O . ARG A 1 226 ? 26.300 -13.800 -57.134 1.00 95.62 226 ARG A O 1
ATOM 1838 N N . ILE A 1 227 ? 27.471 -11.978 -56.516 1.00 96.19 227 ILE A N 1
ATOM 1839 C CA . ILE A 1 227 ? 26.361 -11.032 -56.712 1.00 96.19 227 ILE A CA 1
ATOM 1840 C C . ILE A 1 227 ? 25.920 -11.046 -58.172 1.00 96.19 227 ILE A C 1
ATOM 1842 O O . ILE A 1 227 ? 24.730 -11.159 -58.436 1.00 96.19 227 ILE A O 1
ATOM 1846 N N . ARG A 1 228 ? 26.865 -10.960 -59.112 1.00 95.94 228 ARG A N 1
ATOM 1847 C CA . ARG A 1 228 ? 26.570 -10.949 -60.544 1.00 95.94 228 ARG A CA 1
ATOM 1848 C C . ARG A 1 228 ? 25.931 -12.256 -61.009 1.00 95.94 228 ARG A C 1
ATOM 1850 O O . ARG A 1 228 ? 24.874 -12.242 -61.634 1.00 95.94 228 ARG A O 1
ATOM 1857 N N . ASP A 1 229 ? 26.567 -13.382 -60.700 1.00 95.56 229 ASP A N 1
ATOM 1858 C CA . ASP A 1 229 ? 26.164 -14.689 -61.221 1.00 95.56 229 ASP A CA 1
ATOM 1859 C C . ASP A 1 229 ? 24.877 -15.204 -60.539 1.00 95.56 229 ASP A C 1
ATOM 1861 O O . ASP A 1 229 ? 24.090 -15.922 -61.160 1.00 95.56 229 ASP A O 1
ATOM 1865 N N . GLY A 1 230 ? 24.627 -14.788 -59.291 1.00 95.81 230 GLY A N 1
ATOM 1866 C CA . GLY A 1 230 ? 23.423 -15.092 -58.512 1.00 95.81 230 GLY A CA 1
ATOM 1867 C C . GLY A 1 230 ? 22.289 -14.060 -58.629 1.00 95.81 230 GLY A C 1
ATOM 1868 O O . GLY A 1 230 ? 21.228 -14.260 -58.029 1.00 95.81 230 GLY A O 1
ATOM 1869 N N . ASP A 1 231 ? 22.451 -12.972 -59.391 1.00 96.56 231 ASP A N 1
ATOM 1870 C CA . ASP A 1 231 ? 21.383 -11.989 -59.617 1.00 96.56 231 ASP A CA 1
ATOM 1871 C C . ASP A 1 231 ? 20.553 -12.339 -60.860 1.00 96.56 231 ASP A C 1
ATOM 1873 O O . ASP A 1 231 ? 20.962 -12.167 -62.010 1.00 96.56 231 ASP A O 1
ATOM 1877 N N . ARG A 1 232 ? 19.307 -12.765 -60.632 1.00 95.44 232 ARG A N 1
ATOM 1878 C CA . ARG A 1 232 ? 18.335 -13.022 -61.705 1.00 95.44 232 ARG A CA 1
ATOM 1879 C C . ARG A 1 232 ? 18.081 -11.781 -62.572 1.00 95.44 232 ARG A C 1
ATOM 1881 O O . ARG A 1 232 ? 17.744 -11.919 -63.751 1.00 95.44 232 ARG A O 1
ATOM 1888 N N . PHE A 1 233 ? 18.207 -10.587 -61.999 1.00 95.75 233 PHE A N 1
ATOM 1889 C CA . PHE A 1 233 ? 17.991 -9.304 -62.663 1.00 95.75 233 PHE A CA 1
ATOM 1890 C C . PHE A 1 233 ? 19.278 -8.653 -63.173 1.00 95.75 233 PHE A C 1
ATOM 1892 O O . PHE A 1 233 ? 19.228 -7.493 -63.585 1.00 95.75 233 PHE A O 1
ATOM 1899 N N . TRP A 1 234 ? 20.394 -9.390 -63.204 1.00 96.12 234 TRP A N 1
ATOM 1900 C CA . TRP A 1 234 ? 21.604 -8.944 -63.880 1.00 96.12 234 TRP A CA 1
ATOM 1901 C C . TRP A 1 234 ? 21.286 -8.543 -65.323 1.00 96.12 234 TRP A C 1
ATOM 1903 O O . TRP A 1 234 ? 20.599 -9.276 -66.041 1.00 96.12 234 TRP A O 1
ATOM 1913 N N . PHE A 1 235 ? 21.749 -7.370 -65.752 1.00 94.88 235 PHE A N 1
ATOM 1914 C CA . PHE A 1 235 ? 21.321 -6.804 -67.031 1.00 94.88 235 PHE A CA 1
ATOM 1915 C C . PHE A 1 235 ? 21.718 -7.650 -68.251 1.00 94.88 235 PHE A C 1
ATOM 1917 O O . PHE A 1 235 ? 20.998 -7.639 -69.246 1.00 94.88 235 PHE A O 1
ATOM 1924 N N . GLU A 1 236 ? 22.806 -8.425 -68.172 1.00 94.19 236 GLU A N 1
ATOM 1925 C CA . GLU A 1 236 ? 23.230 -9.337 -69.247 1.00 94.19 236 GLU A CA 1
ATOM 1926 C C . GLU A 1 236 ? 22.442 -10.658 -69.262 1.00 94.19 236 GLU A C 1
ATOM 1928 O O . GLU A 1 236 ? 22.558 -11.444 -70.208 1.00 94.19 236 GLU A O 1
ATOM 1933 N N . ASN A 1 237 ? 21.623 -10.928 -68.238 1.00 94.62 237 ASN A N 1
ATOM 1934 C CA . ASN A 1 237 ? 20.806 -12.132 -68.182 1.00 94.62 237 ASN A CA 1
ATOM 1935 C C . ASN A 1 237 ? 19.626 -12.045 -69.161 1.00 94.62 237 ASN A C 1
ATOM 1937 O O . ASN A 1 237 ? 18.528 -11.629 -68.805 1.00 94.62 237 ASN A O 1
ATOM 1941 N N . THR A 1 238 ? 19.820 -12.506 -70.393 1.00 88.88 238 THR A N 1
ATOM 1942 C CA . THR A 1 238 ? 18.751 -12.489 -71.408 1.00 88.88 238 THR A CA 1
ATOM 1943 C C . THR A 1 238 ? 17.549 -13.394 -71.085 1.00 88.88 238 THR A C 1
ATOM 1945 O O . THR A 1 238 ? 16.473 -13.185 -71.645 1.00 88.88 238 THR A O 1
ATOM 1948 N N . GLU A 1 239 ? 17.671 -14.351 -70.154 1.00 90.06 239 GLU A N 1
ATOM 1949 C CA . GLU A 1 239 ? 16.567 -15.248 -69.767 1.00 90.06 239 GLU A CA 1
ATOM 1950 C C . GLU A 1 239 ? 15.453 -14.526 -68.990 1.00 90.06 239 GLU A C 1
ATOM 1952 O O . GLU A 1 239 ? 14.313 -14.989 -68.966 1.00 90.06 239 GLU A O 1
ATOM 1957 N N . ASN A 1 240 ? 15.749 -13.374 -68.374 1.00 90.94 240 ASN A N 1
ATOM 1958 C CA . ASN A 1 240 ? 14.755 -12.591 -67.632 1.00 90.94 240 ASN A CA 1
ATOM 1959 C C . ASN A 1 240 ? 13.847 -11.727 -68.535 1.00 90.94 240 ASN A C 1
ATOM 1961 O O . ASN A 1 240 ? 12.852 -11.182 -68.053 1.00 90.94 240 ASN A O 1
ATOM 1965 N N . GLY A 1 241 ? 14.169 -11.605 -69.830 1.00 90.69 241 GLY A N 1
ATOM 1966 C CA . GLY A 1 241 ? 13.392 -10.847 -70.816 1.00 90.69 241 GLY A CA 1
ATOM 1967 C C . GLY A 1 241 ? 13.399 -9.323 -70.632 1.00 90.69 241 GLY A C 1
ATOM 1968 O O . GLY A 1 241 ? 12.545 -8.645 -71.200 1.00 90.69 241 GLY A O 1
ATOM 1969 N N . TYR A 1 242 ? 14.309 -8.762 -69.828 1.00 90.81 242 TYR A N 1
ATOM 1970 C CA . TYR A 1 242 ? 14.326 -7.329 -69.507 1.00 90.81 242 TYR A CA 1
ATOM 1971 C C . TYR A 1 242 ? 14.942 -6.459 -70.597 1.00 90.81 242 TYR A C 1
ATOM 1973 O O . TYR A 1 242 ? 14.436 -5.357 -70.843 1.00 90.81 242 TYR A O 1
ATOM 1981 N N . PHE A 1 243 ? 16.003 -6.954 -71.231 1.00 93.94 243 PHE A N 1
ATOM 1982 C CA . PHE A 1 243 ? 16.738 -6.275 -72.289 1.00 93.94 243 PHE A CA 1
ATOM 1983 C C . PHE A 1 243 ? 17.000 -7.233 -73.450 1.00 93.94 243 PHE A C 1
ATOM 1985 O O . PHE A 1 243 ? 17.289 -8.415 -73.261 1.00 93.94 243 PHE A O 1
ATOM 1992 N N . SER A 1 244 ? 16.893 -6.709 -74.667 1.00 92.88 244 SER A N 1
ATOM 1993 C CA . SER A 1 244 ? 17.390 -7.382 -75.870 1.00 92.88 244 SER A CA 1
ATOM 1994 C C . SER A 1 244 ? 18.920 -7.347 -75.917 1.00 92.88 244 SER A C 1
ATOM 1996 O O . SER A 1 244 ? 19.543 -6.530 -75.242 1.00 92.88 244 SER A O 1
ATOM 1998 N N . LYS A 1 245 ? 19.541 -8.204 -76.736 1.00 90.00 245 LYS A N 1
ATOM 1999 C CA . LYS A 1 245 ? 21.008 -8.234 -76.888 1.00 90.00 245 LYS A CA 1
ATOM 2000 C C . LYS A 1 245 ? 21.579 -6.868 -77.293 1.00 90.00 245 LYS A C 1
ATOM 2002 O O . LYS A 1 245 ? 22.555 -6.436 -76.693 1.00 90.00 245 LYS A O 1
ATOM 2007 N N . ASP A 1 246 ? 20.907 -6.162 -78.202 1.00 92.69 246 ASP A N 1
ATOM 2008 C CA . ASP A 1 246 ? 21.307 -4.822 -78.653 1.00 92.69 246 ASP A CA 1
ATOM 2009 C C . ASP A 1 246 ? 21.234 -3.793 -77.512 1.00 92.69 246 ASP A C 1
ATOM 2011 O O . ASP A 1 246 ? 22.109 -2.945 -77.361 1.00 92.69 246 ASP A O 1
ATOM 2015 N N . GLN A 1 247 ? 20.209 -3.888 -76.656 1.00 92.75 247 GLN A N 1
ATOM 2016 C CA . GLN A 1 247 ? 20.091 -3.032 -75.470 1.00 92.75 247 GLN A CA 1
ATOM 2017 C C . GLN A 1 247 ? 21.158 -3.359 -74.420 1.00 92.75 247 GLN A C 1
ATOM 2019 O O . GLN A 1 247 ? 21.662 -2.446 -73.775 1.00 92.75 247 GLN A O 1
ATOM 2024 N N . VAL A 1 248 ? 21.527 -4.633 -74.254 1.00 93.88 248 VAL A N 1
ATOM 2025 C CA . VAL A 1 248 ? 22.639 -5.032 -73.376 1.00 93.88 248 VAL A CA 1
ATOM 2026 C C . VAL A 1 248 ? 23.953 -4.441 -73.882 1.00 93.88 248 VAL A C 1
ATOM 2028 O O . VAL A 1 248 ? 24.698 -3.879 -73.087 1.00 93.88 248 VAL A O 1
ATOM 2031 N N . GLU A 1 249 ? 24.222 -4.501 -75.186 1.00 93.25 249 GLU A N 1
ATOM 2032 C CA . GLU A 1 249 ? 25.408 -3.882 -75.791 1.00 93.25 249 GLU A CA 1
ATOM 2033 C C . GLU A 1 249 ? 25.404 -2.354 -75.623 1.00 93.25 249 GLU A C 1
ATOM 2035 O O . GLU A 1 249 ? 26.416 -1.764 -75.247 1.00 93.25 249 GLU A O 1
ATOM 2040 N N . GLN A 1 250 ? 24.241 -1.711 -75.775 1.00 92.62 250 GLN A N 1
ATOM 2041 C CA . GLN A 1 250 ? 24.078 -0.286 -75.480 1.00 92.62 250 GLN A CA 1
ATOM 2042 C C . GLN A 1 250 ? 24.398 0.047 -74.013 1.00 92.62 250 GLN A C 1
ATOM 2044 O O . GLN A 1 250 ? 25.043 1.058 -73.736 1.00 92.62 250 GLN A O 1
ATOM 2049 N N . ILE A 1 251 ? 23.955 -0.788 -73.069 1.00 94.44 251 ILE A N 1
ATOM 2050 C CA . ILE A 1 251 ? 24.236 -0.605 -71.640 1.00 94.44 251 ILE A CA 1
ATOM 2051 C C . ILE A 1 251 ? 25.729 -0.795 -71.357 1.00 94.44 251 ILE A C 1
ATOM 2053 O O . ILE A 1 251 ? 26.289 0.012 -70.620 1.00 94.44 251 ILE A O 1
ATOM 2057 N N . LYS A 1 252 ? 26.381 -1.796 -71.967 1.00 92.56 252 LYS A N 1
ATOM 2058 C CA . LYS A 1 252 ? 27.833 -2.021 -71.838 1.00 92.56 252 LYS A CA 1
ATOM 2059 C C . LYS A 1 252 ? 28.652 -0.814 -72.279 1.00 92.56 252 LYS A C 1
ATOM 2061 O O . LYS A 1 252 ? 29.614 -0.466 -71.603 1.00 92.56 252 LYS A O 1
ATOM 2066 N N . ASN A 1 253 ? 28.221 -0.160 -73.357 1.00 92.94 253 ASN A N 1
ATOM 2067 C CA . ASN A 1 253 ? 28.857 1.039 -73.905 1.00 92.94 253 ASN A CA 1
ATOM 2068 C C . ASN A 1 253 ? 28.518 2.329 -73.133 1.00 92.94 253 ASN A C 1
ATOM 2070 O O . ASN A 1 253 ? 28.962 3.397 -73.536 1.00 92.94 253 ASN A O 1
ATOM 2074 N N . THR A 1 254 ? 27.699 2.263 -72.075 1.00 92.25 254 THR A N 1
ATOM 2075 C CA . THR A 1 254 ? 27.380 3.425 -71.234 1.00 92.25 254 THR A CA 1
ATOM 2076 C C . THR A 1 254 ? 28.339 3.480 -70.047 1.00 92.25 254 THR A C 1
ATOM 2078 O O . THR A 1 254 ? 28.259 2.634 -69.149 1.00 92.25 254 THR A O 1
ATOM 2081 N N . HIS A 1 255 ? 29.193 4.501 -70.017 1.00 92.06 255 HIS A N 1
ATOM 2082 C CA . HIS A 1 255 ? 30.161 4.751 -68.949 1.00 92.06 255 HIS A CA 1
ATOM 2083 C C . HIS A 1 255 ? 29.662 5.796 -67.945 1.00 92.06 255 HIS A C 1
ATOM 2085 O O . HIS A 1 255 ? 28.708 6.542 -68.192 1.00 92.06 255 HIS A O 1
ATOM 2091 N N . MET A 1 256 ? 30.330 5.897 -66.794 1.00 91.88 256 MET A N 1
ATOM 2092 C CA . MET A 1 256 ? 30.012 6.910 -65.786 1.00 91.88 256 MET A CA 1
ATOM 2093 C C . MET A 1 256 ? 30.157 8.339 -66.342 1.00 91.88 256 MET A C 1
ATOM 2095 O O . MET A 1 256 ? 29.362 9.215 -65.988 1.00 91.88 256 MET A O 1
ATOM 2099 N N . TYR A 1 257 ? 31.113 8.560 -67.253 1.00 90.75 257 TYR A N 1
ATOM 2100 C CA . TYR A 1 257 ? 31.266 9.812 -68.002 1.00 90.75 257 TYR A CA 1
ATOM 2101 C C . TYR A 1 257 ? 29.974 10.200 -68.738 1.00 90.75 257 TYR A C 1
ATOM 2103 O O . TYR A 1 257 ? 29.465 11.305 -68.543 1.00 90.75 257 TYR A O 1
ATOM 2111 N N . ASP A 1 258 ? 29.375 9.273 -69.494 1.00 90.50 258 ASP A N 1
ATOM 2112 C CA . ASP A 1 258 ? 28.151 9.528 -70.265 1.00 90.50 258 ASP A CA 1
ATOM 2113 C C . ASP A 1 258 ? 26.980 9.920 -69.359 1.00 90.50 258 ASP A C 1
ATOM 2115 O O . ASP A 1 258 ? 26.186 10.808 -69.685 1.00 90.50 258 ASP A O 1
ATOM 2119 N N . ILE A 1 259 ? 26.884 9.287 -68.186 1.00 92.00 259 ILE A N 1
ATOM 2120 C CA . ILE A 1 259 ? 25.853 9.586 -67.189 1.00 92.00 259 ILE A CA 1
ATOM 2121 C C . ILE A 1 259 ? 26.062 10.990 -66.605 1.00 92.00 259 ILE A C 1
ATOM 2123 O O . ILE A 1 259 ? 25.100 11.751 -66.472 1.00 92.00 259 ILE A O 1
ATOM 2127 N N . ILE A 1 260 ? 27.296 11.366 -66.258 1.00 90.81 260 ILE A N 1
ATOM 2128 C CA . ILE A 1 260 ? 27.605 12.696 -65.706 1.00 90.81 260 ILE A CA 1
ATOM 2129 C C . ILE A 1 260 ? 27.320 13.787 -66.736 1.00 90.81 260 ILE A C 1
ATOM 2131 O O . ILE A 1 260 ? 26.628 14.755 -66.407 1.00 90.81 260 ILE A O 1
ATOM 2135 N N . MET A 1 261 ? 27.775 13.596 -67.975 1.00 89.12 261 MET A N 1
ATOM 2136 C CA . MET A 1 261 ? 27.555 14.539 -69.071 1.00 89.12 261 MET A CA 1
ATOM 2137 C C . MET A 1 261 ? 26.073 14.669 -69.423 1.00 89.12 261 MET A C 1
ATOM 2139 O O . MET A 1 261 ? 25.586 15.770 -69.658 1.00 89.12 261 MET A O 1
ATOM 2143 N N . ALA A 1 262 ? 25.307 13.575 -69.384 1.00 88.50 262 ALA A N 1
ATOM 2144 C CA . ALA A 1 262 ? 23.870 13.637 -69.629 1.00 88.50 262 ALA A CA 1
ATOM 2145 C C . ALA A 1 262 ? 23.089 14.340 -68.506 1.00 88.50 262 ALA A C 1
ATOM 2147 O O . ALA A 1 262 ? 22.017 14.882 -68.765 1.00 88.50 262 ALA A O 1
ATOM 2148 N N . THR A 1 263 ? 23.577 14.299 -67.263 1.00 89.81 263 THR A N 1
ATOM 2149 C CA . THR A 1 263 ? 22.861 14.787 -66.065 1.00 89.81 263 THR A CA 1
ATOM 2150 C C . THR A 1 263 ? 23.252 16.193 -65.616 1.00 89.81 263 THR A C 1
ATOM 2152 O O . THR A 1 263 ? 22.634 16.734 -64.685 1.00 89.81 263 THR A O 1
ATOM 2155 N N . SER A 1 264 ? 24.262 16.776 -66.257 1.00 84.25 264 SER A N 1
ATOM 2156 C CA . SER A 1 264 ? 24.854 18.054 -65.880 1.00 84.25 264 SER A CA 1
ATOM 2157 C C . SER A 1 264 ? 24.811 19.019 -67.062 1.00 84.25 264 SER A C 1
ATOM 2159 O O . SER A 1 264 ? 25.577 18.887 -68.005 1.00 84.25 264 SER A O 1
ATOM 2161 N N . ASP A 1 265 ? 23.934 20.023 -66.997 1.00 70.06 265 ASP A N 1
ATOM 2162 C CA . ASP A 1 265 ? 23.680 20.942 -68.121 1.00 70.06 265 ASP A CA 1
ATOM 2163 C C . ASP A 1 265 ? 24.819 21.966 -68.368 1.00 70.06 265 ASP A C 1
ATOM 2165 O O . ASP A 1 265 ? 24.799 22.665 -69.376 1.00 70.06 265 ASP A O 1
ATOM 2169 N N . ASN A 1 266 ? 25.797 22.080 -67.454 1.00 69.75 266 ASN A N 1
ATOM 2170 C CA . ASN A 1 266 ? 26.833 23.131 -67.432 1.00 69.75 266 ASN A CA 1
ATOM 2171 C C . ASN A 1 266 ? 28.274 22.595 -67.253 1.00 69.75 266 ASN A C 1
ATOM 2173 O O . ASN A 1 266 ? 29.122 23.305 -66.708 1.00 69.75 266 ASN A O 1
ATOM 2177 N N . ILE A 1 267 ? 28.555 21.348 -67.644 1.00 78.38 267 ILE A N 1
ATOM 2178 C CA . ILE A 1 267 ? 29.929 20.818 -67.668 1.00 78.38 267 ILE A CA 1
ATOM 2179 C C . ILE A 1 267 ? 30.417 20.824 -69.115 1.00 78.38 267 ILE A C 1
ATOM 2181 O O . ILE A 1 267 ? 29.747 20.290 -69.995 1.00 78.38 267 ILE A O 1
ATOM 2185 N N . ASP A 1 268 ? 31.563 21.455 -69.352 1.00 78.12 268 ASP A N 1
ATOM 2186 C CA . ASP A 1 268 ? 32.237 21.423 -70.648 1.00 78.12 268 ASP A CA 1
ATOM 2187 C C . ASP A 1 268 ? 32.815 20.006 -70.877 1.00 78.12 268 ASP A C 1
ATOM 2189 O O . ASP A 1 268 ? 33.522 19.512 -69.990 1.00 78.12 268 ASP A O 1
ATOM 2193 N N . PRO A 1 269 ? 32.497 19.321 -71.998 1.00 73.94 269 PRO A N 1
ATOM 2194 C CA . PRO A 1 269 ? 33.008 17.980 -72.298 1.00 73.94 269 PRO A CA 1
ATOM 2195 C C . PRO A 1 269 ? 34.531 17.855 -72.211 1.00 73.94 269 PRO A C 1
ATOM 2197 O O . PRO A 1 269 ? 35.018 16.789 -71.840 1.00 73.94 269 PRO A O 1
ATOM 2200 N N . ASP A 1 270 ? 35.249 18.951 -72.473 1.00 73.31 270 ASP A N 1
ATOM 2201 C CA . ASP A 1 270 ? 36.713 19.034 -72.487 1.00 73.31 270 ASP A CA 1
ATOM 2202 C C . ASP A 1 270 ? 37.314 19.271 -71.080 1.00 73.31 270 ASP A C 1
ATOM 2204 O O . ASP A 1 270 ? 38.497 19.566 -70.922 1.00 73.31 270 ASP A O 1
ATOM 2208 N N . VAL A 1 271 ? 36.510 19.199 -70.012 1.00 75.56 271 VAL A N 1
ATOM 2209 C CA . VAL A 1 271 ? 36.978 19.342 -68.615 1.00 75.56 271 VAL A CA 1
ATOM 2210 C C . VAL A 1 271 ? 37.117 17.992 -67.907 1.00 75.56 271 VAL A C 1
ATOM 2212 O O . VAL A 1 271 ? 37.848 17.892 -66.921 1.00 75.56 271 VAL A O 1
ATOM 2215 N N . LEU A 1 272 ? 36.440 16.949 -68.394 1.00 77.88 272 LEU A N 1
ATOM 2216 C CA . LEU A 1 272 ? 36.447 15.613 -67.798 1.00 77.88 272 LEU A CA 1
ATOM 2217 C C . LEU A 1 272 ? 37.023 14.584 -68.769 1.00 77.88 272 LEU A C 1
ATOM 2219 O O . LEU A 1 272 ? 36.705 14.571 -69.952 1.00 77.88 272 LEU A O 1
ATOM 2223 N N . GLN A 1 273 ? 37.824 13.668 -68.240 1.00 77.31 273 GLN A N 1
ATOM 2224 C CA . GLN A 1 273 ? 38.320 12.513 -68.982 1.00 77.31 273 GLN A CA 1
ATOM 2225 C C . GLN A 1 273 ? 37.242 11.420 -69.151 1.00 77.31 273 GLN A C 1
ATOM 2227 O O . GLN A 1 273 ? 36.399 11.258 -68.260 1.00 77.31 273 GLN A O 1
ATOM 2232 N N . PRO A 1 274 ? 37.302 10.603 -70.221 1.00 80.12 274 PRO A N 1
ATOM 2233 C CA . PRO A 1 274 ? 36.361 9.499 -70.434 1.00 80.12 274 PRO A CA 1
ATOM 2234 C C . PRO A 1 274 ? 36.381 8.428 -69.329 1.00 80.12 274 PRO A C 1
ATOM 2236 O O . PRO A 1 274 ? 35.333 7.904 -68.963 1.00 80.12 274 PRO A O 1
ATOM 2239 N N . HIS A 1 275 ? 37.555 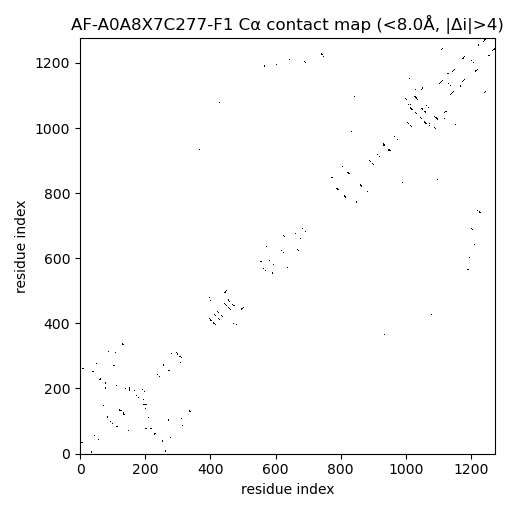8.128 -68.760 1.00 82.81 275 HIS A N 1
ATOM 2240 C CA . HIS A 1 275 ? 37.722 7.166 -67.663 1.00 82.81 275 HIS A CA 1
ATOM 2241 C C . HIS A 1 275 ? 37.811 7.883 -66.312 1.00 82.81 275 HIS A C 1
ATOM 2243 O O . HIS A 1 275 ? 38.888 8.077 -65.758 1.00 82.81 275 HIS A O 1
ATOM 2249 N N . ILE A 1 276 ? 36.660 8.291 -65.779 1.00 86.12 276 ILE A N 1
ATOM 2250 C CA . ILE A 1 276 ? 36.540 9.132 -64.573 1.00 86.12 276 ILE A CA 1
ATOM 2251 C C . ILE A 1 276 ? 37.191 8.526 -63.312 1.00 86.12 276 ILE A C 1
ATOM 2253 O O . ILE A 1 276 ? 37.571 9.273 -62.414 1.00 86.12 276 ILE A O 1
ATOM 2257 N N . PHE A 1 277 ? 37.326 7.202 -63.215 1.00 88.31 277 PHE A N 1
ATOM 2258 C CA . PHE A 1 277 ? 37.925 6.558 -62.038 1.00 88.31 277 PHE A CA 1
ATOM 2259 C C . PHE A 1 277 ? 39.463 6.540 -62.034 1.00 88.31 277 PHE A C 1
ATOM 2261 O O . PHE A 1 277 ? 40.051 6.182 -61.016 1.00 88.31 277 PHE A O 1
ATOM 2268 N N . HIS A 1 278 ? 40.116 6.935 -63.130 1.00 82.19 278 HIS A N 1
ATOM 2269 C CA . HIS A 1 278 ? 41.570 7.110 -63.209 1.00 82.19 278 HIS A CA 1
ATOM 2270 C C . HIS A 1 278 ? 41.919 8.595 -63.291 1.00 82.19 278 HIS A C 1
ATOM 2272 O O . HIS A 1 278 ? 41.056 9.401 -63.593 1.00 82.19 278 HIS A O 1
ATOM 2278 N N . LEU A 1 279 ? 43.159 8.985 -63.000 1.00 80.38 279 LEU A N 1
ATOM 2279 C CA . LEU A 1 279 ? 43.615 10.363 -63.220 1.00 80.38 279 LEU A CA 1
ATOM 2280 C C . LEU A 1 279 ? 44.081 10.547 -64.673 1.00 80.38 279 LEU A C 1
ATOM 2282 O O . LEU A 1 279 ? 44.600 9.587 -65.248 1.00 80.38 279 LEU A O 1
ATOM 2286 N N . PRO A 1 280 ? 43.974 11.761 -65.243 1.00 79.88 280 PRO A N 1
ATOM 2287 C CA . PRO A 1 280 ? 44.379 12.003 -66.623 1.00 79.88 280 PRO A CA 1
ATOM 2288 C C . PRO A 1 280 ? 45.894 11.862 -66.747 1.00 79.88 280 PRO A C 1
ATOM 2290 O O . PRO A 1 280 ? 46.635 12.406 -65.924 1.00 79.88 280 PRO A O 1
ATOM 2293 N N . SER A 1 281 ? 46.360 11.140 -67.765 1.00 76.69 281 SER A N 1
ATOM 2294 C CA . SER A 1 281 ? 47.779 10.844 -67.992 1.00 76.69 281 SER A CA 1
ATOM 2295 C C . SER A 1 281 ? 48.265 11.407 -69.329 1.00 76.69 281 SER A C 1
ATOM 2297 O O . SER A 1 281 ? 47.469 11.690 -70.226 1.00 76.69 281 SER A O 1
ATOM 2299 N N . GLU A 1 282 ? 49.585 11.552 -69.494 1.00 70.50 282 GLU A N 1
ATOM 2300 C CA . GLU A 1 282 ? 50.196 11.922 -70.786 1.00 70.50 282 GLU A CA 1
ATOM 2301 C C . GLU A 1 282 ? 49.777 10.986 -71.940 1.00 70.50 282 GLU A C 1
ATOM 2303 O O . GLU A 1 282 ? 49.724 11.421 -73.088 1.00 70.50 282 GLU A O 1
ATOM 2308 N N . ASN A 1 283 ? 49.442 9.723 -71.647 1.00 65.50 283 ASN A N 1
ATOM 2309 C CA . ASN A 1 283 ? 49.023 8.729 -72.641 1.00 65.50 283 ASN A CA 1
ATOM 2310 C C . ASN A 1 283 ? 47.496 8.648 -72.807 1.00 65.50 283 ASN A C 1
ATOM 2312 O O . ASN A 1 283 ? 47.018 8.106 -73.806 1.00 65.50 283 ASN A O 1
ATOM 2316 N N . SER A 1 284 ? 46.729 9.161 -71.841 1.00 62.34 284 SER A N 1
ATOM 2317 C CA . SER A 1 284 ? 45.272 9.054 -71.782 1.00 62.34 284 SER A CA 1
ATOM 2318 C C . SER A 1 284 ? 44.633 10.359 -71.271 1.00 62.34 284 SER A C 1
ATOM 2320 O O . SER A 1 284 ? 44.543 10.628 -70.076 1.00 62.34 284 SER A O 1
ATOM 2322 N N . GLY A 1 285 ? 44.136 11.186 -72.203 1.00 62.53 285 GLY A N 1
ATOM 2323 C CA . GLY A 1 285 ? 43.211 12.294 -71.903 1.00 62.53 285 GLY A CA 1
ATOM 2324 C C . GLY A 1 285 ? 43.820 13.680 -71.642 1.00 62.53 285 GLY A C 1
ATOM 2325 O O . GLY A 1 285 ? 43.060 14.628 -71.447 1.00 62.53 285 GLY A O 1
ATOM 2326 N N . MET A 1 286 ? 45.148 13.844 -71.681 1.00 60.31 286 MET A N 1
ATOM 2327 C CA . MET A 1 286 ? 45.788 15.152 -71.452 1.00 60.31 286 MET A CA 1
ATOM 2328 C C . MET A 1 286 ? 45.577 16.162 -72.597 1.00 60.31 286 MET A C 1
ATOM 2330 O O . MET A 1 286 ? 45.367 17.346 -72.338 1.00 60.31 286 MET A O 1
ATOM 2334 N N . ASP A 1 287 ? 45.565 15.707 -73.856 1.00 56.16 287 ASP A N 1
ATOM 2335 C CA . ASP A 1 287 ? 45.395 16.576 -75.038 1.00 56.16 287 ASP A CA 1
ATOM 2336 C C . ASP A 1 287 ? 44.001 17.232 -75.125 1.00 56.16 287 ASP A C 1
ATOM 2338 O O . ASP A 1 287 ? 43.815 18.211 -75.849 1.00 56.16 287 ASP A O 1
ATOM 2342 N N . SER A 1 288 ? 43.023 16.709 -74.380 1.00 55.25 288 SER A N 1
ATOM 2343 C CA . SER A 1 288 ? 41.623 17.149 -74.378 1.00 55.25 288 SER A CA 1
ATOM 2344 C C . SER A 1 288 ? 41.238 18.064 -73.210 1.00 55.25 288 SER A C 1
ATOM 2346 O O . SER A 1 288 ? 40.094 18.498 -73.175 1.00 55.25 288 SER A O 1
ATOM 2348 N N . LEU A 1 289 ? 42.136 18.367 -72.255 1.00 62.34 289 LEU A N 1
ATOM 2349 C CA . LEU A 1 289 ? 41.774 19.119 -71.041 1.00 62.34 289 LEU A CA 1
ATOM 2350 C C . LEU A 1 289 ? 42.090 20.626 -71.108 1.00 62.34 289 LEU A C 1
ATOM 2352 O O . LEU A 1 289 ? 43.248 21.046 -71.043 1.00 62.34 289 LEU A O 1
ATOM 2356 N N . HIS A 1 290 ? 41.054 21.473 -71.098 1.00 59.03 290 HIS A N 1
ATOM 2357 C CA . HIS A 1 290 ? 41.204 22.941 -71.065 1.00 59.03 290 HIS A CA 1
ATOM 2358 C C . HIS A 1 290 ? 41.719 23.503 -69.713 1.00 59.03 290 HIS A C 1
ATOM 2360 O O . HIS A 1 290 ? 42.194 24.639 -69.661 1.00 59.03 290 HIS A O 1
ATOM 2366 N N . CYS A 1 291 ? 41.670 22.719 -68.625 1.00 58.72 291 CYS A N 1
ATOM 2367 C CA . CYS A 1 291 ? 42.070 23.109 -67.258 1.00 58.72 291 CYS A CA 1
ATOM 2368 C C . CYS A 1 291 ? 43.513 22.724 -66.860 1.00 58.72 291 CYS A C 1
ATOM 2370 O O . CYS A 1 291 ? 43.835 22.693 -65.672 1.00 58.72 291 CYS A O 1
ATOM 2372 N N . SER A 1 292 ? 44.401 22.456 -67.821 1.00 57.62 292 SER A N 1
ATOM 2373 C CA . SER A 1 292 ? 45.771 21.977 -67.560 1.00 57.62 292 SER A CA 1
ATOM 2374 C C . SER A 1 292 ? 46.647 22.910 -66.703 1.00 57.62 292 SER A C 1
ATOM 2376 O O . SER A 1 292 ? 47.610 22.445 -66.102 1.00 57.62 292 SER A O 1
ATOM 2378 N N . SER A 1 293 ? 46.314 24.204 -66.582 1.00 61.38 293 SER A N 1
ATOM 2379 C CA . SER A 1 293 ? 47.076 25.169 -65.769 1.00 61.38 293 SER A CA 1
ATOM 2380 C C . SER A 1 293 ? 46.893 25.029 -64.254 1.00 61.38 293 SER A C 1
ATOM 2382 O O . SER A 1 293 ? 47.751 25.490 -63.506 1.00 61.38 293 SER A O 1
ATOM 2384 N N . ASP A 1 294 ? 45.779 24.440 -63.804 1.00 66.06 294 ASP A N 1
ATOM 2385 C CA . ASP A 1 294 ? 45.432 24.298 -62.379 1.00 66.06 294 ASP A CA 1
ATOM 2386 C C . ASP A 1 294 ? 45.821 22.903 -61.822 1.00 66.06 294 ASP A C 1
ATOM 2388 O O . ASP A 1 294 ? 45.618 22.636 -60.634 1.00 66.06 294 ASP A O 1
ATOM 2392 N N . LEU A 1 295 ? 46.375 22.014 -62.662 1.00 73.31 295 LEU A N 1
ATOM 2393 C CA . LEU A 1 295 ? 46.739 20.632 -62.323 1.00 73.31 295 LEU A CA 1
ATOM 2394 C C . LEU A 1 295 ? 48.254 20.472 -62.129 1.00 73.31 295 LEU A C 1
ATOM 2396 O O . LEU A 1 295 ? 49.058 20.975 -62.912 1.00 73.31 295 LEU A O 1
ATOM 2400 N N . ASN A 1 296 ? 48.647 19.708 -61.111 1.00 78.12 296 ASN A N 1
ATOM 2401 C CA . ASN A 1 296 ? 50.038 19.361 -60.837 1.00 78.12 296 ASN A CA 1
ATOM 2402 C C . ASN A 1 296 ? 50.385 17.978 -61.417 1.00 78.12 296 ASN A C 1
ATOM 2404 O O . ASN A 1 296 ? 49.543 17.080 -61.365 1.00 78.12 296 ASN A O 1
ATOM 2408 N N . PRO A 1 297 ? 51.617 17.775 -61.925 1.00 77.50 297 PRO A N 1
ATOM 2409 C CA . PRO A 1 297 ? 52.084 16.466 -62.369 1.00 77.50 297 PRO A CA 1
ATOM 2410 C C . PRO A 1 297 ? 52.447 15.558 -61.180 1.00 77.50 297 PRO A C 1
ATOM 2412 O O . PRO A 1 297 ? 53.133 15.971 -60.244 1.00 77.50 297 PRO A O 1
ATOM 2415 N N . TYR A 1 298 ? 52.043 14.294 -61.262 1.00 73.44 298 TYR A N 1
ATOM 2416 C CA . TYR A 1 298 ? 52.283 13.220 -60.304 1.00 73.44 298 TYR A CA 1
ATOM 2417 C C . TYR A 1 298 ? 52.809 11.973 -61.027 1.00 73.44 298 TYR A C 1
ATOM 2419 O O . TYR A 1 298 ? 52.490 11.714 -62.183 1.00 73.44 298 TYR A O 1
ATOM 2427 N N . SER A 1 299 ? 53.628 11.177 -60.338 1.00 74.25 299 SER A N 1
ATOM 2428 C CA . SER A 1 299 ? 54.125 9.903 -60.865 1.00 74.25 299 SER A CA 1
ATOM 2429 C C . SER A 1 299 ? 53.069 8.820 -60.639 1.00 74.25 299 SER A C 1
ATOM 2431 O O . SER A 1 299 ? 52.747 8.524 -59.489 1.00 74.25 299 SER A O 1
ATOM 2433 N N . CYS A 1 300 ? 52.542 8.238 -61.713 1.00 72.25 300 CYS A N 1
ATOM 2434 C CA . CYS A 1 300 ? 51.545 7.169 -61.663 1.00 72.25 300 CYS A CA 1
ATOM 2435 C C . CYS A 1 300 ? 51.983 5.973 -62.520 1.00 72.25 300 CYS A C 1
ATOM 2437 O O . CYS A 1 300 ? 52.961 6.042 -63.270 1.00 72.25 300 CYS A O 1
ATOM 2439 N N . GLU A 1 301 ? 51.289 4.850 -62.371 1.00 67.88 301 GLU A N 1
ATOM 2440 C CA . GLU A 1 301 ? 51.584 3.610 -63.082 1.00 67.88 301 GLU A CA 1
ATOM 2441 C C . GLU A 1 301 ? 50.336 3.166 -63.845 1.00 67.88 301 GLU A C 1
ATOM 2443 O O . GLU A 1 301 ? 49.296 2.906 -63.247 1.00 67.88 301 GLU A O 1
ATOM 2448 N N . GLU A 1 302 ? 50.435 3.115 -65.172 1.00 64.69 302 GLU A N 1
ATOM 2449 C CA . GLU A 1 302 ? 49.350 2.730 -66.075 1.00 64.69 302 GLU A CA 1
ATOM 2450 C C . GLU A 1 302 ? 49.780 1.441 -66.787 1.00 64.69 302 GLU A C 1
ATOM 2452 O O . GLU A 1 302 ? 50.806 1.412 -67.468 1.00 64.69 302 GLU A O 1
ATOM 2457 N N . ASN A 1 303 ? 49.056 0.337 -66.571 1.00 62.12 303 ASN A N 1
ATOM 2458 C CA . ASN A 1 303 ? 49.379 -0.991 -67.122 1.00 62.12 303 ASN A CA 1
ATOM 2459 C C . ASN A 1 303 ? 50.827 -1.470 -66.854 1.00 62.12 303 ASN A C 1
ATOM 2461 O O . ASN A 1 303 ? 51.447 -2.116 -67.699 1.00 62.12 303 ASN A O 1
ATOM 2465 N N . GLY A 1 304 ? 51.385 -1.143 -65.682 1.00 63.75 304 GLY A N 1
ATOM 2466 C CA . GLY A 1 304 ? 52.760 -1.504 -65.303 1.00 63.75 304 GLY A CA 1
ATOM 2467 C C . GLY A 1 304 ? 53.848 -0.604 -65.905 1.00 63.75 304 GLY A C 1
ATOM 2468 O O . GLY A 1 304 ? 55.038 -0.910 -65.800 1.00 63.75 304 GLY A O 1
ATOM 2469 N N . VAL A 1 305 ? 53.463 0.502 -66.553 1.00 71.00 305 VAL A N 1
ATOM 2470 C CA . VAL A 1 305 ? 54.371 1.503 -67.125 1.00 71.00 305 VAL A CA 1
ATOM 2471 C C . VAL A 1 305 ? 54.267 2.796 -66.320 1.00 71.00 305 VAL A C 1
ATOM 2473 O O . VAL A 1 305 ? 53.180 3.325 -66.103 1.00 71.00 305 VAL A O 1
ATOM 2476 N N . LYS A 1 306 ? 55.410 3.334 -65.878 1.00 74.31 306 LYS A N 1
ATOM 2477 C CA . LYS A 1 306 ? 55.454 4.634 -65.192 1.00 74.31 306 LYS A CA 1
ATOM 2478 C C . LYS A 1 306 ? 55.140 5.756 -66.177 1.00 74.31 306 LYS A C 1
ATOM 2480 O O . LYS A 1 306 ? 55.868 5.920 -67.153 1.00 74.31 306 LYS A O 1
ATOM 2485 N N . THR A 1 307 ? 54.110 6.537 -65.880 1.00 78.38 307 THR A N 1
ATOM 2486 C CA . THR A 1 307 ? 53.677 7.701 -66.661 1.00 78.38 307 THR A CA 1
ATOM 2487 C C . THR A 1 307 ? 53.431 8.905 -65.741 1.00 78.38 307 THR A C 1
ATOM 2489 O O . THR A 1 307 ? 53.428 8.772 -64.510 1.00 78.38 307 THR A O 1
ATOM 2492 N N . THR A 1 308 ? 53.295 10.097 -66.321 1.00 80.69 308 THR A N 1
ATOM 2493 C CA . THR A 1 308 ? 52.920 11.311 -65.587 1.00 80.69 308 THR A CA 1
ATOM 2494 C C . THR A 1 308 ? 51.399 11.448 -65.612 1.00 80.69 308 THR A C 1
ATOM 2496 O O . THR A 1 308 ? 50.806 11.534 -66.687 1.00 80.69 308 THR A O 1
ATOM 2499 N N . CYS A 1 309 ? 50.775 11.480 -64.435 1.00 80.88 309 CYS A N 1
ATOM 2500 C CA . CYS A 1 309 ? 49.361 11.812 -64.262 1.00 80.88 309 CYS A CA 1
ATOM 2501 C C . CYS A 1 309 ? 49.207 13.240 -63.748 1.00 80.88 309 CYS A C 1
ATOM 2503 O O . CYS A 1 309 ? 50.107 13.772 -63.104 1.00 80.88 309 CYS A O 1
ATOM 2505 N N . TYR A 1 310 ? 48.048 13.844 -63.969 1.00 80.25 310 TYR A N 1
ATOM 2506 C CA . TYR A 1 310 ? 47.750 15.206 -63.550 1.00 80.25 310 TYR A CA 1
ATOM 2507 C C . TYR A 1 310 ? 46.578 15.211 -62.577 1.00 80.25 310 TYR A C 1
ATOM 2509 O O . TYR A 1 310 ? 45.552 14.590 -62.830 1.00 80.25 310 TYR A O 1
ATOM 2517 N N . ALA A 1 311 ? 46.722 15.907 -61.454 1.00 79.81 311 ALA A N 1
ATOM 2518 C CA . ALA A 1 311 ? 45.662 16.024 -60.458 1.00 79.81 311 ALA A CA 1
ATOM 2519 C C . ALA A 1 311 ? 45.639 17.421 -59.841 1.00 79.81 311 ALA A C 1
ATOM 2521 O O . ALA A 1 311 ? 46.630 18.156 -59.881 1.00 79.81 311 ALA A O 1
ATOM 2522 N N . LEU A 1 312 ? 44.509 17.783 -59.236 1.00 76.75 312 LEU A N 1
ATOM 2523 C CA . LEU A 1 312 ? 44.445 18.961 -58.375 1.00 76.75 312 LEU A CA 1
ATOM 2524 C C . LEU A 1 312 ? 45.445 18.823 -57.208 1.00 76.75 312 LEU A C 1
ATOM 2526 O O . LEU A 1 312 ? 45.723 17.703 -56.772 1.00 76.75 312 LEU A O 1
ATOM 2530 N N . PRO A 1 313 ? 45.985 19.938 -56.679 1.00 71.19 313 PRO A N 1
ATOM 2531 C CA . PRO A 1 313 ? 46.936 19.895 -55.573 1.00 71.19 313 PRO A CA 1
ATOM 2532 C C . PRO A 1 313 ? 46.384 19.108 -54.380 1.00 71.19 313 PRO A C 1
ATOM 2534 O O . PRO A 1 313 ? 45.275 19.362 -53.928 1.00 71.19 313 PRO A O 1
ATOM 2537 N N . THR A 1 314 ? 47.160 18.183 -53.827 1.00 64.56 314 THR A N 1
ATOM 2538 C CA . THR A 1 314 ? 46.783 17.450 -52.609 1.00 64.56 314 THR A CA 1
ATOM 2539 C C . THR A 1 314 ? 46.765 18.385 -51.396 1.00 64.56 314 THR A C 1
ATOM 2541 O O . THR A 1 314 ? 47.750 19.081 -51.140 1.00 64.56 314 THR A O 1
ATOM 2544 N N . VAL A 1 315 ? 45.677 18.390 -50.620 1.00 63.66 315 VAL A N 1
ATOM 2545 C CA . VAL A 1 315 ? 45.584 19.164 -49.369 1.00 63.66 315 VAL A CA 1
ATOM 2546 C C . VAL A 1 315 ? 46.244 18.369 -48.242 1.00 63.66 315 VAL A C 1
ATOM 2548 O O . VAL A 1 315 ? 45.637 17.457 -47.693 1.00 63.66 315 VAL A O 1
ATOM 2551 N N . ALA A 1 316 ? 47.482 18.701 -47.874 1.00 56.91 316 ALA A N 1
ATOM 2552 C CA . ALA A 1 316 ? 48.127 18.084 -46.716 1.00 56.91 316 ALA A CA 1
ATOM 2553 C C . ALA A 1 316 ? 47.645 18.725 -45.400 1.00 56.91 316 ALA A C 1
ATOM 2555 O O . ALA A 1 316 ? 47.596 19.950 -45.278 1.00 56.91 316 ALA A O 1
ATOM 2556 N N . ASP A 1 317 ? 47.410 17.911 -44.361 1.00 50.56 317 ASP A N 1
ATOM 2557 C CA . ASP A 1 317 ? 47.033 18.373 -43.007 1.00 50.56 317 ASP A CA 1
ATOM 2558 C C . ASP A 1 317 ? 48.018 19.419 -42.423 1.00 50.56 317 ASP A C 1
ATOM 2560 O O . ASP A 1 317 ? 47.640 20.249 -41.595 1.00 50.56 317 ASP A O 1
ATOM 2564 N N . LYS A 1 318 ? 49.293 19.407 -42.853 1.00 44.59 318 LYS A N 1
ATOM 2565 C CA . LYS A 1 318 ? 50.344 20.345 -42.402 1.00 44.59 318 LYS A CA 1
ATOM 2566 C C . LYS A 1 318 ? 50.346 21.692 -43.130 1.00 44.59 318 LYS A C 1
ATOM 2568 O O . LYS A 1 318 ? 50.761 22.682 -42.530 1.00 44.59 318 LYS A O 1
ATOM 2573 N N . ASP A 1 319 ? 49.862 21.744 -44.370 1.00 45.50 319 ASP A N 1
ATOM 2574 C CA . ASP A 1 319 ? 49.758 22.991 -45.145 1.00 45.50 319 ASP A CA 1
ATOM 2575 C C . ASP A 1 319 ? 48.509 23.799 -44.759 1.00 45.50 319 ASP A C 1
ATOM 2577 O O . ASP A 1 319 ? 48.351 24.962 -45.129 1.00 45.50 319 ASP A O 1
ATOM 2581 N N . MET A 1 320 ? 47.672 23.222 -43.894 1.00 49.53 320 MET A N 1
ATOM 2582 C CA . MET A 1 320 ? 46.496 23.830 -43.279 1.00 49.53 320 MET A CA 1
ATOM 2583 C C . MET A 1 320 ? 46.845 24.750 -42.090 1.00 49.53 320 MET A C 1
ATOM 2585 O O . MET A 1 320 ? 46.069 24.908 -41.147 1.00 49.53 320 MET A O 1
ATOM 2589 N N . SER A 1 321 ? 48.019 25.394 -42.121 1.00 37.72 321 SER A N 1
ATOM 2590 C CA . SER A 1 321 ? 48.253 26.593 -41.310 1.00 37.72 321 SER A CA 1
ATOM 2591 C C . SER A 1 321 ? 47.370 27.702 -41.879 1.00 37.72 321 SER A C 1
ATOM 2593 O O . SER A 1 321 ? 47.385 27.910 -43.090 1.00 37.72 321 SER A O 1
ATOM 2595 N N . CYS A 1 322 ? 46.548 28.356 -41.046 1.00 39.53 322 CYS A N 1
ATOM 2596 C CA . CYS A 1 322 ? 45.554 29.344 -41.483 1.00 39.53 322 CYS A CA 1
ATOM 2597 C C . CYS A 1 322 ? 46.245 30.524 -42.222 1.00 39.53 322 CYS A C 1
ATOM 2599 O O . CYS A 1 322 ? 46.557 31.558 -41.635 1.00 39.53 322 CYS A O 1
ATOM 2601 N N . SER A 1 323 ? 46.508 30.351 -43.518 1.00 35.56 323 SER A N 1
ATOM 2602 C CA . SER A 1 323 ? 46.992 31.349 -44.463 1.00 35.56 323 SER A CA 1
ATOM 2603 C C . SER A 1 323 ? 45.777 31.961 -45.146 1.00 35.56 323 SER A C 1
ATOM 2605 O O . SER A 1 323 ? 44.875 31.267 -45.614 1.00 35.56 323 SER A O 1
ATOM 2607 N N . SER A 1 324 ? 45.747 33.286 -45.177 1.00 38.94 324 SER A N 1
ATOM 2608 C CA . SER A 1 324 ? 44.626 34.164 -45.523 1.00 38.94 324 SER A CA 1
ATOM 2609 C C . SER A 1 324 ? 44.132 34.099 -46.980 1.00 38.94 324 SER A C 1
ATOM 2611 O O . SER A 1 324 ? 43.420 35.002 -47.414 1.00 38.94 324 SER A O 1
ATOM 2613 N N . SER A 1 325 ? 44.469 33.055 -47.742 1.00 41.62 325 SER A N 1
ATOM 2614 C CA . SER A 1 325 ? 44.106 32.921 -49.162 1.00 41.62 325 SER A CA 1
ATOM 2615 C C . SER A 1 325 ? 43.148 31.768 -49.490 1.00 41.62 325 SER A C 1
ATOM 2617 O O . SER A 1 325 ? 42.624 31.734 -50.601 1.00 41.62 325 SER A O 1
ATOM 2619 N N . VAL A 1 326 ? 42.814 30.891 -48.535 1.00 42.25 326 VAL A N 1
ATOM 2620 C CA . VAL A 1 326 ? 41.776 29.860 -48.720 1.00 42.25 326 VAL A CA 1
ATOM 2621 C C . VAL A 1 326 ? 40.535 30.256 -47.919 1.00 42.25 326 VAL A C 1
ATOM 2623 O O . VAL A 1 326 ? 40.501 30.179 -46.693 1.00 42.25 326 VAL A O 1
ATOM 2626 N N . THR A 1 327 ? 39.504 30.736 -48.613 1.00 39.94 327 THR A N 1
ATOM 2627 C CA . THR A 1 327 ? 38.209 31.111 -48.023 1.00 39.94 327 THR A CA 1
ATOM 2628 C C . THR A 1 327 ? 37.373 29.865 -47.730 1.00 39.94 327 THR A C 1
ATOM 2630 O O . THR A 1 327 ? 36.383 29.582 -48.393 1.00 39.94 327 THR A O 1
ATOM 2633 N N . ALA A 1 328 ? 37.760 29.116 -46.700 1.00 39.09 328 ALA A N 1
ATOM 2634 C CA . ALA A 1 328 ? 36.919 28.097 -46.086 1.00 39.09 328 ALA A CA 1
ATOM 2635 C C . ALA A 1 328 ? 37.058 28.175 -44.554 1.00 39.09 328 ALA A C 1
ATOM 2637 O O . ALA A 1 328 ? 38.171 28.338 -44.048 1.00 39.09 328 ALA A O 1
ATOM 2638 N N . PRO A 1 329 ? 35.960 28.069 -43.782 1.00 42.53 329 PRO A N 1
ATOM 2639 C CA . PRO A 1 329 ? 36.003 28.054 -42.325 1.00 42.53 329 PRO A CA 1
ATOM 2640 C C . PRO A 1 329 ? 36.484 26.675 -41.836 1.00 42.53 329 PRO A C 1
ATOM 2642 O O . PRO A 1 329 ? 35.733 25.932 -41.219 1.00 42.53 329 PRO A O 1
ATOM 2645 N N . LEU A 1 330 ? 37.730 26.305 -42.143 1.00 50.00 330 LEU A N 1
ATOM 2646 C CA . LEU A 1 330 ? 38.336 25.019 -41.765 1.00 50.00 330 LEU A CA 1
ATOM 2647 C C . LEU A 1 330 ? 39.125 25.083 -40.439 1.00 50.00 330 LEU A C 1
ATOM 2649 O O . LEU A 1 330 ? 39.584 24.062 -39.937 1.00 50.00 330 LEU A O 1
ATOM 2653 N N . CYS A 1 331 ? 39.222 26.254 -39.797 1.00 44.16 331 CYS A N 1
ATOM 2654 C CA . CYS A 1 331 ? 39.948 26.439 -38.532 1.00 44.16 331 CYS A CA 1
ATOM 2655 C C . CYS A 1 331 ? 39.005 26.411 -37.298 1.00 44.16 331 CYS A C 1
ATOM 2657 O O . CYS A 1 331 ? 38.831 27.422 -36.620 1.00 44.16 331 CYS A O 1
ATOM 2659 N N . LYS A 1 332 ? 38.380 25.254 -37.016 1.00 47.81 332 LYS A N 1
ATOM 2660 C CA . LYS A 1 332 ? 37.985 24.773 -35.665 1.00 47.81 332 LYS A CA 1
ATOM 2661 C C . LYS A 1 332 ? 37.458 23.331 -35.781 1.00 47.81 332 LYS A C 1
ATOM 2663 O O . LYS A 1 332 ? 36.251 23.102 -35.734 1.00 47.81 332 LYS A O 1
ATOM 2668 N N . LYS A 1 333 ? 38.351 22.343 -35.945 1.00 56.44 333 LYS A N 1
ATOM 2669 C CA . LYS A 1 333 ? 37.991 20.937 -35.675 1.00 56.44 333 LYS A CA 1
ATOM 2670 C C . LYS A 1 333 ? 37.526 20.899 -34.209 1.00 56.44 333 LYS A C 1
ATOM 2672 O O . LYS A 1 333 ? 38.326 21.124 -33.306 1.00 56.44 333 LYS A O 1
ATOM 2677 N N . SER A 1 334 ? 36.214 20.797 -33.983 1.00 59.00 334 SER A N 1
ATOM 2678 C CA . SER A 1 334 ? 35.612 20.842 -32.645 1.00 59.00 334 SER A CA 1
ATOM 2679 C C . SER A 1 334 ? 36.162 19.688 -31.818 1.00 59.00 334 SER A C 1
ATOM 2681 O O . SER A 1 334 ? 36.144 18.551 -32.301 1.00 59.00 334 SER A O 1
ATOM 2683 N N . GLU A 1 335 ? 36.628 19.964 -30.602 1.00 68.19 335 GLU A N 1
ATOM 2684 C CA . GLU A 1 335 ? 37.065 18.907 -29.692 1.00 68.19 335 GLU A CA 1
ATOM 2685 C C . GLU A 1 335 ? 35.933 17.883 -29.478 1.00 68.19 335 GLU A C 1
ATOM 2687 O O . GLU A 1 335 ? 34.751 18.238 -29.569 1.00 68.19 335 GLU A O 1
ATOM 2692 N N . PRO A 1 336 ? 36.258 16.598 -29.251 1.00 74.44 336 PRO A N 1
ATOM 2693 C CA . PRO A 1 336 ? 35.256 15.606 -28.892 1.00 74.44 336 PRO A CA 1
ATOM 2694 C C . PRO A 1 336 ? 34.523 16.038 -27.616 1.00 74.44 336 PRO A C 1
ATOM 2696 O O . PRO A 1 336 ? 35.140 16.254 -26.576 1.00 74.44 336 PRO A O 1
ATOM 2699 N N . GLU A 1 337 ? 33.201 16.134 -27.691 1.00 80.31 337 GLU A N 1
ATOM 2700 C CA . GLU A 1 337 ? 32.324 16.481 -26.572 1.00 80.31 337 GLU A CA 1
ATOM 2701 C C . GLU A 1 337 ? 31.406 15.293 -26.259 1.00 80.31 337 GLU A C 1
ATOM 2703 O O . GLU A 1 337 ? 31.123 14.454 -27.124 1.00 80.31 337 GLU A O 1
ATOM 2708 N N . THR A 1 338 ? 30.930 15.222 -25.017 1.00 80.69 338 THR A N 1
ATOM 2709 C CA . THR A 1 338 ? 29.950 14.229 -24.567 1.00 80.69 338 THR A CA 1
ATOM 2710 C C . THR A 1 338 ? 28.558 14.841 -24.494 1.00 80.69 338 THR A C 1
ATOM 2712 O O . THR A 1 338 ? 28.381 15.993 -24.093 1.00 80.69 338 THR A O 1
ATOM 2715 N N . TYR A 1 339 ? 27.546 14.057 -24.853 1.00 76.88 339 TYR A N 1
ATOM 2716 C CA . TYR A 1 339 ? 26.157 14.471 -24.689 1.00 76.88 339 TYR A CA 1
ATOM 2717 C C . TYR A 1 339 ? 25.638 14.054 -23.311 1.00 76.88 339 TYR A C 1
ATOM 2719 O O . TYR A 1 339 ? 25.530 12.867 -23.008 1.00 76.88 339 TYR A O 1
ATOM 2727 N N . ASP A 1 340 ? 25.255 15.027 -22.482 1.00 82.06 340 ASP A N 1
ATOM 2728 C CA . ASP A 1 340 ? 24.483 14.763 -21.265 1.00 82.06 340 ASP A CA 1
ATOM 2729 C C . ASP A 1 340 ? 22.979 14.913 -21.542 1.00 82.06 340 ASP A C 1
ATOM 2731 O O . ASP A 1 340 ? 22.424 16.016 -21.635 1.00 82.06 340 ASP A O 1
ATOM 2735 N N . TYR A 1 341 ? 22.286 13.778 -21.635 1.00 82.44 341 TYR A N 1
ATOM 2736 C CA . TYR A 1 341 ? 20.842 13.740 -21.861 1.00 82.44 341 TYR A CA 1
ATOM 2737 C C . TYR A 1 341 ? 20.029 14.347 -20.710 1.00 82.44 341 TYR A C 1
ATOM 2739 O O . TYR A 1 341 ? 18.908 14.810 -20.943 1.00 82.44 341 TYR A O 1
ATOM 2747 N N . PHE A 1 342 ? 20.578 14.424 -19.497 1.00 88.00 342 PHE A N 1
ATOM 2748 C CA . PHE A 1 342 ? 19.880 14.938 -18.321 1.00 88.00 342 PHE A CA 1
ATOM 2749 C C . PHE A 1 342 ? 20.132 16.429 -18.049 1.00 88.00 342 PHE A C 1
ATOM 2751 O O . PHE A 1 342 ? 19.445 17.034 -17.212 1.00 88.00 342 PHE A O 1
ATOM 2758 N N . THR A 1 343 ? 21.047 17.062 -18.788 1.00 85.69 343 THR A N 1
ATOM 2759 C CA . THR A 1 343 ? 21.284 18.508 -18.702 1.00 85.69 343 THR A CA 1
ATOM 2760 C C . THR A 1 343 ? 19.977 19.288 -18.912 1.00 85.69 343 THR A C 1
ATOM 2762 O O . THR A 1 343 ? 19.143 18.963 -19.761 1.00 85.69 343 THR A O 1
ATOM 2765 N N . GLY A 1 344 ? 19.746 20.296 -18.063 1.00 85.12 344 GLY A N 1
ATOM 2766 C CA . GLY A 1 344 ? 18.511 21.093 -18.038 1.00 85.12 344 GLY A CA 1
ATOM 2767 C C . GLY A 1 344 ? 17.297 20.407 -17.388 1.00 85.12 344 GLY A C 1
ATOM 2768 O O . GLY A 1 344 ? 16.322 21.083 -17.068 1.00 85.12 344 GLY A O 1
ATOM 2769 N N . SER A 1 345 ? 17.353 19.098 -17.111 1.00 89.31 345 SER A N 1
ATOM 2770 C CA . SER A 1 345 ? 16.241 18.350 -16.499 1.00 89.31 345 SER A CA 1
ATOM 2771 C C . SER A 1 345 ? 16.324 18.255 -14.973 1.00 89.31 345 SER A C 1
ATOM 2773 O O . SER A 1 345 ? 15.290 18.083 -14.326 1.00 89.31 345 SER A O 1
ATOM 2775 N N . GLY A 1 346 ? 17.506 18.434 -14.371 1.00 89.94 346 GLY A N 1
ATOM 2776 C CA . GLY A 1 346 ? 17.715 18.269 -12.924 1.00 89.94 346 GLY A CA 1
ATOM 2777 C C . GLY A 1 346 ? 16.800 19.128 -12.042 1.00 89.94 346 GLY A C 1
ATOM 2778 O O . GLY A 1 346 ? 16.210 18.620 -11.087 1.00 89.94 346 GLY A O 1
ATOM 2779 N N . ALA A 1 347 ? 16.598 20.402 -12.399 1.00 90.62 347 ALA A N 1
ATOM 2780 C CA . ALA A 1 347 ? 15.676 21.281 -11.676 1.00 90.62 347 ALA A CA 1
ATOM 2781 C C . ALA A 1 347 ? 14.223 20.791 -11.783 1.00 90.62 347 ALA A C 1
ATOM 2783 O O . ALA A 1 347 ? 13.529 20.697 -10.774 1.00 90.62 347 ALA A O 1
ATOM 2784 N N . SER A 1 348 ? 13.774 20.418 -12.987 1.00 90.31 348 SER A N 1
ATOM 2785 C CA . SER A 1 348 ? 12.416 19.902 -13.207 1.00 90.31 348 SER A CA 1
ATOM 2786 C C . SER A 1 348 ? 12.160 18.584 -12.462 1.00 90.31 348 SER A C 1
ATOM 2788 O O . SER A 1 348 ? 11.087 18.408 -11.882 1.00 90.31 348 SER A O 1
ATOM 2790 N N . TYR A 1 349 ? 13.163 17.703 -12.397 1.00 92.19 349 TYR A N 1
ATOM 2791 C CA . TYR A 1 349 ? 13.131 16.451 -11.645 1.00 92.19 349 TYR A CA 1
ATOM 2792 C C . TYR A 1 349 ? 12.969 16.709 -10.145 1.00 92.19 349 TYR A C 1
ATOM 2794 O O . TYR A 1 349 ? 11.998 16.256 -9.535 1.00 92.19 349 TYR A O 1
ATOM 2802 N N . ALA A 1 350 ? 13.861 17.514 -9.559 1.00 91.19 350 ALA A N 1
ATOM 2803 C CA . ALA A 1 350 ? 13.819 17.834 -8.137 1.00 91.19 350 ALA A CA 1
ATOM 2804 C C . ALA A 1 350 ? 12.527 18.570 -7.747 1.00 91.19 350 ALA A C 1
ATOM 2806 O O . ALA A 1 350 ? 11.882 18.198 -6.767 1.00 91.19 350 ALA A O 1
ATOM 2807 N N . LEU A 1 351 ? 12.109 19.572 -8.531 1.00 91.75 351 LEU A N 1
ATOM 2808 C CA . LEU A 1 351 ? 10.896 20.350 -8.266 1.00 91.75 351 LEU A CA 1
ATOM 2809 C C . LEU A 1 351 ? 9.623 19.502 -8.354 1.00 91.75 351 LEU A C 1
ATOM 2811 O O . LEU A 1 351 ? 8.721 19.701 -7.545 1.00 91.75 351 LEU A O 1
ATOM 2815 N N . SER A 1 352 ? 9.548 18.537 -9.276 1.00 90.44 352 SER A N 1
ATOM 2816 C CA . SER A 1 352 ? 8.367 17.673 -9.424 1.00 90.44 352 SER A CA 1
ATOM 2817 C C . SER A 1 352 ? 8.162 16.771 -8.204 1.00 90.44 352 SER A C 1
ATOM 2819 O O . SER A 1 352 ? 7.068 16.724 -7.639 1.00 90.44 352 SER A O 1
ATOM 2821 N N . PHE A 1 353 ? 9.218 16.098 -7.736 1.00 89.75 353 PHE A N 1
ATOM 2822 C CA . PHE A 1 353 ? 9.131 15.257 -6.536 1.00 89.75 353 PHE A CA 1
ATOM 2823 C C . PHE A 1 353 ? 9.010 16.081 -5.250 1.00 89.75 353 PHE A C 1
ATOM 2825 O O . PHE A 1 353 ? 8.263 15.698 -4.347 1.00 89.75 353 PHE A O 1
ATOM 2832 N N . LEU A 1 354 ? 9.664 17.247 -5.184 1.00 92.06 354 LEU A N 1
ATOM 2833 C CA . LEU A 1 354 ? 9.489 18.192 -4.084 1.00 92.06 354 LEU A CA 1
ATOM 2834 C C . LEU A 1 354 ? 8.044 18.694 -4.011 1.00 92.06 354 LEU A C 1
ATOM 2836 O O . LEU A 1 354 ? 7.487 18.751 -2.920 1.00 92.06 354 LEU A O 1
ATOM 2840 N N . PHE A 1 355 ? 7.407 19.005 -5.143 1.00 91.81 355 PHE A N 1
ATOM 2841 C CA . PHE A 1 355 ? 6.002 19.406 -5.190 1.00 91.81 355 PHE A CA 1
ATOM 2842 C C . PHE A 1 355 ? 5.078 18.303 -4.662 1.00 91.81 355 PHE A C 1
ATOM 2844 O O . PHE A 1 355 ? 4.232 18.578 -3.810 1.00 91.81 355 PHE A O 1
ATOM 2851 N N . LEU A 1 356 ? 5.263 17.051 -5.096 1.00 88.75 356 LEU A N 1
ATOM 2852 C CA . LEU A 1 356 ? 4.481 15.915 -4.591 1.00 88.75 356 LEU A CA 1
ATOM 2853 C C . LEU A 1 356 ? 4.663 15.725 -3.077 1.00 88.75 356 LEU A C 1
ATOM 2855 O O . LEU A 1 356 ? 3.690 15.502 -2.354 1.00 88.75 356 LEU A O 1
ATOM 2859 N N . PHE A 1 357 ? 5.889 15.875 -2.574 1.00 89.38 357 PHE A N 1
ATOM 2860 C CA . PHE A 1 357 ? 6.170 15.819 -1.141 1.00 89.38 357 PHE A CA 1
ATOM 2861 C C . PHE A 1 357 ? 5.521 16.984 -0.374 1.00 89.38 357 PHE A C 1
ATOM 2863 O O . PHE A 1 357 ? 4.829 16.774 0.627 1.00 89.38 357 PHE A O 1
ATOM 2870 N N . LEU A 1 358 ? 5.680 18.217 -0.864 1.00 92.81 358 LEU A N 1
ATOM 2871 C CA . LEU A 1 358 ? 5.072 19.414 -0.283 1.00 92.81 358 LEU A CA 1
ATOM 2872 C C . LEU A 1 358 ? 3.545 19.352 -0.313 1.00 92.81 358 LEU A C 1
ATOM 2874 O O . LEU A 1 358 ? 2.909 19.861 0.605 1.00 92.81 358 LEU A O 1
ATOM 2878 N N . PHE A 1 359 ? 2.942 18.691 -1.302 1.00 93.31 359 PHE A N 1
ATOM 2879 C CA . PHE A 1 359 ? 1.500 18.468 -1.351 1.00 93.31 359 PHE A CA 1
ATOM 2880 C C . PHE A 1 359 ? 1.015 17.599 -0.181 1.00 93.31 359 PHE A C 1
ATOM 2882 O O . PHE A 1 359 ? 0.013 17.930 0.460 1.00 93.31 359 PHE A O 1
ATOM 2889 N N . ILE A 1 360 ? 1.745 16.532 0.164 1.00 91.62 360 ILE A N 1
ATOM 2890 C CA . ILE A 1 360 ? 1.441 15.689 1.335 1.00 91.62 360 ILE A CA 1
ATOM 2891 C C . ILE A 1 360 ? 1.523 16.522 2.619 1.00 91.62 360 ILE A C 1
ATOM 2893 O O . ILE A 1 360 ? 0.602 16.499 3.442 1.00 91.62 360 ILE A O 1
ATOM 2897 N N . VAL A 1 361 ? 2.593 17.308 2.774 1.00 92.94 361 VAL A N 1
ATOM 2898 C CA . VAL A 1 361 ? 2.770 18.215 3.920 1.00 92.94 361 VAL A CA 1
ATOM 2899 C C . VAL A 1 361 ? 1.653 19.266 3.964 1.00 92.94 361 VAL A C 1
ATOM 2901 O O . VAL A 1 361 ? 1.069 19.508 5.020 1.00 92.94 361 VAL A O 1
ATOM 2904 N N . GLY A 1 362 ? 1.280 19.829 2.816 1.00 93.19 362 GLY A N 1
ATOM 2905 C CA . GLY A 1 362 ? 0.174 20.769 2.658 1.00 93.19 362 GLY A CA 1
ATOM 2906 C C . GLY A 1 362 ? -1.171 20.173 3.073 1.00 93.19 362 GLY A C 1
ATOM 2907 O O . GLY A 1 362 ? -1.930 20.826 3.787 1.00 93.19 362 GLY A O 1
ATOM 2908 N N . CYS A 1 363 ? -1.446 18.910 2.733 1.00 92.00 363 CYS A N 1
ATOM 2909 C CA . CYS A 1 363 ? -2.639 18.190 3.190 1.00 92.00 363 CYS A CA 1
ATOM 2910 C C . CYS A 1 363 ? -2.664 18.033 4.718 1.00 92.00 363 CYS A C 1
ATOM 2912 O O . CYS A 1 363 ? -3.711 18.207 5.347 1.00 92.00 363 CYS A O 1
ATOM 2914 N N . ILE A 1 364 ? -1.514 17.741 5.331 1.00 92.44 364 ILE A N 1
ATOM 2915 C CA . ILE A 1 364 ? -1.378 17.647 6.791 1.00 92.44 364 ILE A CA 1
ATOM 2916 C C . ILE A 1 364 ? -1.625 19.019 7.440 1.00 92.44 364 ILE A C 1
ATOM 2918 O O . ILE A 1 364 ? -2.380 19.117 8.410 1.00 92.44 364 ILE A O 1
ATOM 2922 N N . ILE A 1 365 ? -1.060 20.095 6.887 1.00 92.12 365 ILE A N 1
ATOM 2923 C CA . ILE A 1 365 ? -1.302 21.469 7.351 1.00 92.12 365 ILE A CA 1
ATOM 2924 C C . ILE A 1 365 ? -2.786 21.832 7.202 1.00 92.12 365 ILE A C 1
ATOM 2926 O O . ILE A 1 365 ? -3.388 22.334 8.151 1.00 92.12 365 ILE A O 1
ATOM 2930 N N . ALA A 1 366 ? -3.410 21.521 6.063 1.00 90.56 366 ALA A N 1
ATOM 2931 C CA . ALA A 1 366 ? -4.832 21.748 5.822 1.00 90.56 366 ALA A CA 1
ATOM 2932 C C . ALA A 1 366 ? -5.710 20.996 6.833 1.00 90.56 366 ALA A C 1
ATOM 2934 O O . ALA A 1 366 ? -6.672 21.563 7.353 1.00 90.56 366 ALA A O 1
ATOM 2935 N N . LEU A 1 367 ? -5.352 19.758 7.191 1.00 90.19 367 LEU A N 1
ATOM 2936 C CA . LEU A 1 367 ? -6.005 19.018 8.270 1.00 90.19 367 LEU A CA 1
ATOM 2937 C C . LEU A 1 367 ? -5.903 19.774 9.604 1.00 90.19 367 LEU A C 1
ATOM 2939 O O . LEU A 1 367 ? -6.917 19.953 10.284 1.00 90.19 367 LEU A O 1
ATOM 2943 N N . PHE A 1 368 ? -4.716 20.259 9.981 1.00 89.62 368 PHE A N 1
ATOM 2944 C CA . PHE A 1 368 ? -4.543 21.048 11.206 1.00 89.62 368 PHE A CA 1
ATOM 2945 C C . PHE A 1 368 ? -5.323 22.371 11.172 1.00 89.62 368 PHE A C 1
ATOM 2947 O O . PHE A 1 368 ? -5.939 22.736 12.179 1.00 89.62 368 PHE A O 1
ATOM 2954 N N . ILE A 1 369 ? -5.370 23.057 10.026 1.00 89.94 369 ILE A N 1
ATOM 2955 C CA . ILE A 1 369 ? -6.169 24.273 9.820 1.00 89.94 369 ILE A CA 1
ATOM 2956 C C . ILE A 1 369 ? -7.657 23.961 9.972 1.00 89.94 369 ILE A C 1
ATOM 2958 O O . ILE A 1 369 ? -8.329 24.642 10.739 1.00 89.94 369 ILE A O 1
ATOM 2962 N N . LEU A 1 370 ? -8.176 22.909 9.334 1.00 87.62 370 LEU A N 1
ATOM 2963 C CA . LEU A 1 370 ? -9.580 22.498 9.453 1.00 87.62 370 LEU A CA 1
ATOM 2964 C C . LEU A 1 370 ? -9.947 22.137 10.893 1.00 87.62 370 LEU A C 1
ATOM 2966 O O . LEU A 1 370 ? -11.012 22.519 11.380 1.00 87.62 370 LEU A O 1
ATOM 2970 N N . VAL A 1 371 ? -9.054 21.455 11.614 1.00 84.06 371 VAL A N 1
ATOM 2971 C CA . VAL A 1 371 ? -9.232 21.187 13.047 1.00 84.06 371 VAL A CA 1
ATOM 2972 C C . VAL A 1 371 ? -9.269 22.497 13.838 1.00 84.06 371 VAL A C 1
ATOM 2974 O O . VAL A 1 371 ? -10.134 22.658 14.702 1.00 84.06 371 VAL A O 1
ATOM 2977 N N . LYS A 1 372 ? -8.378 23.452 13.546 1.00 84.50 372 LYS A N 1
ATOM 2978 C CA . LYS A 1 372 ? -8.346 24.773 14.195 1.00 84.50 372 LYS A CA 1
ATOM 2979 C C . LYS A 1 372 ? -9.601 25.589 13.877 1.00 84.50 372 LYS A C 1
ATOM 2981 O O . LYS A 1 372 ? -10.181 26.162 14.794 1.00 84.50 372 LYS A O 1
ATOM 2986 N N . MET A 1 373 ? -10.069 25.585 12.630 1.00 82.50 373 MET A N 1
ATOM 2987 C CA . MET A 1 373 ? -11.314 26.223 12.197 1.00 82.50 373 MET A CA 1
ATOM 2988 C C . MET A 1 373 ? -12.522 25.598 12.881 1.00 82.50 373 MET A C 1
ATOM 2990 O O . MET A 1 373 ? -13.356 26.331 13.393 1.00 82.50 373 MET A O 1
ATOM 2994 N N . ARG A 1 374 ? -12.601 24.264 12.977 1.00 74.12 374 ARG A N 1
ATOM 2995 C CA . ARG A 1 374 ? -13.685 23.593 13.708 1.00 74.12 374 ARG A CA 1
ATOM 2996 C C . ARG A 1 374 ? -13.645 23.944 15.192 1.00 74.12 374 ARG A C 1
ATOM 2998 O O . ARG A 1 374 ? -14.685 24.238 15.771 1.00 74.12 374 ARG A O 1
ATOM 3005 N N . LYS A 1 375 ? -12.458 23.964 15.808 1.00 70.56 375 LYS A N 1
ATOM 3006 C CA . LYS A 1 375 ? -12.288 24.421 17.196 1.00 70.56 375 LYS A CA 1
ATOM 3007 C C . LYS A 1 375 ? -12.718 25.881 17.363 1.00 70.56 375 LYS A C 1
ATOM 3009 O O . LYS A 1 375 ? -13.392 26.176 18.341 1.00 70.56 375 LYS A O 1
ATOM 3014 N N . LYS A 1 376 ? -12.392 26.761 16.411 1.00 71.25 376 LYS A N 1
ATOM 3015 C CA . LYS A 1 376 ? -12.804 28.172 16.402 1.00 71.25 376 LYS A CA 1
ATOM 3016 C C . LYS A 1 376 ? -14.309 28.330 16.181 1.00 71.25 376 LYS A C 1
ATOM 3018 O O . LYS A 1 376 ? -14.924 29.099 16.891 1.00 71.25 376 LYS A O 1
ATOM 3023 N N . ALA A 1 377 ? -14.924 27.572 15.278 1.00 66.19 377 ALA A N 1
ATOM 3024 C CA . ALA A 1 377 ? -16.370 27.574 15.066 1.00 66.19 377 ALA A CA 1
ATOM 3025 C C . ALA A 1 377 ? -17.116 27.097 16.320 1.00 66.19 377 ALA A C 1
ATOM 3027 O O . ALA A 1 377 ? -18.075 27.731 16.739 1.00 66.19 377 ALA A O 1
ATOM 3028 N N . ILE A 1 378 ? -16.624 26.038 16.976 1.00 59.75 378 ILE A N 1
ATOM 3029 C CA . ILE A 1 378 ? -17.134 25.591 18.280 1.00 59.75 378 ILE A CA 1
ATOM 3030 C C . ILE A 1 378 ? -16.912 26.674 19.346 1.00 59.75 378 ILE A C 1
ATOM 3032 O O . ILE A 1 378 ? -17.795 26.898 20.166 1.00 59.75 378 ILE A O 1
ATOM 3036 N N . ALA A 1 379 ? -15.768 27.362 19.342 1.00 56.53 379 ALA A N 1
ATOM 3037 C CA . ALA A 1 379 ? -15.498 28.466 20.262 1.00 56.53 379 ALA A CA 1
ATOM 3038 C C . ALA A 1 379 ? -16.416 29.674 20.012 1.00 56.53 379 ALA A C 1
ATOM 3040 O O . ALA A 1 379 ? -16.921 30.235 20.971 1.00 56.53 379 ALA A O 1
ATOM 3041 N N . ASN A 1 380 ? -16.706 30.019 18.758 1.00 58.16 380 ASN A N 1
ATOM 3042 C CA . ASN A 1 380 ? -17.630 31.087 18.380 1.00 58.16 380 ASN A CA 1
ATOM 3043 C C . ASN A 1 380 ? -19.078 30.722 18.733 1.00 58.16 380 ASN A C 1
ATOM 3045 O O . ASN A 1 380 ? -19.811 31.568 19.227 1.00 58.16 380 ASN A O 1
ATOM 3049 N N . LEU A 1 381 ? -19.478 29.457 18.554 1.00 54.72 381 LEU A N 1
ATOM 3050 C CA . LEU A 1 381 ? -20.770 28.951 19.027 1.00 54.72 381 LEU A CA 1
ATOM 3051 C C . LEU A 1 381 ? -20.853 29.029 20.560 1.00 54.72 381 LEU A C 1
ATOM 3053 O O . LEU A 1 381 ? -21.854 29.457 21.123 1.00 54.72 381 LEU A O 1
ATOM 3057 N N . ARG A 1 382 ? -19.763 28.689 21.261 1.00 52.16 382 ARG A N 1
ATOM 3058 C CA . ARG A 1 382 ? -19.646 28.926 22.708 1.00 52.16 382 ARG A CA 1
ATOM 3059 C C . ARG A 1 382 ? -19.683 30.413 23.043 1.00 52.16 382 ARG A C 1
ATOM 3061 O O . ARG A 1 382 ? -20.171 30.757 24.108 1.00 52.16 382 ARG A O 1
ATOM 3068 N N . GLN A 1 383 ? -19.197 31.285 22.164 1.00 50.59 383 GLN A N 1
ATOM 3069 C CA . GLN A 1 383 ? -19.189 32.731 22.356 1.00 50.59 383 GLN A CA 1
ATOM 3070 C C . GLN A 1 383 ? -20.582 33.351 22.146 1.00 50.59 383 GLN A C 1
ATOM 3072 O O . GLN A 1 383 ? -20.959 34.233 22.911 1.00 50.59 383 GLN A O 1
ATOM 3077 N N . SER A 1 384 ? -21.392 32.841 21.210 1.00 51.03 384 SER A N 1
ATOM 3078 C CA . SER A 1 384 ? -22.806 33.231 21.086 1.00 51.03 384 SER A CA 1
ATOM 3079 C C . SER A 1 384 ? -23.624 32.737 22.285 1.00 51.03 384 SER A C 1
ATOM 3081 O O . SER A 1 384 ? -24.440 33.478 22.827 1.00 51.03 384 SER A O 1
ATOM 3083 N N . VAL A 1 385 ? -23.321 31.532 22.788 1.00 48.59 385 VAL A N 1
ATOM 3084 C CA . VAL A 1 385 ? -23.835 31.050 24.081 1.00 48.59 385 VAL A CA 1
ATOM 3085 C C . VAL A 1 385 ? -23.316 31.925 25.234 1.00 48.59 385 VAL A C 1
ATOM 3087 O O . VAL A 1 385 ? -24.073 32.216 26.152 1.00 48.59 385 VAL A O 1
ATOM 3090 N N . LYS A 1 386 ? -22.072 32.432 25.196 1.00 48.84 386 LYS A N 1
ATOM 3091 C CA . LYS A 1 386 ? -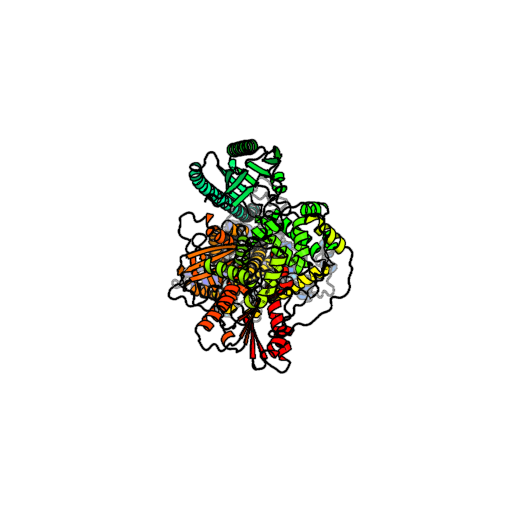21.539 33.390 26.188 1.00 48.84 386 LYS A CA 1
ATOM 3092 C C . LYS A 1 386 ? -22.246 34.745 26.171 1.00 48.84 386 LYS A C 1
ATOM 3094 O O . LYS A 1 386 ? -22.415 35.334 27.232 1.00 48.84 386 LYS A O 1
ATOM 3099 N N . GLN A 1 387 ? -22.675 35.237 25.011 1.00 48.50 387 GLN A N 1
ATOM 3100 C CA . GLN A 1 387 ? -23.500 36.446 24.938 1.00 48.50 387 GLN A CA 1
ATOM 3101 C C . GLN A 1 387 ? -24.867 36.230 25.598 1.00 48.50 387 GLN A C 1
ATOM 3103 O O . GLN A 1 387 ? -25.328 37.114 26.310 1.00 48.50 387 GLN A O 1
ATOM 3108 N N . GLN A 1 388 ? -25.449 35.031 25.487 1.00 48.22 388 GLN A N 1
ATOM 3109 C CA . GLN A 1 388 ? -26.607 34.647 26.306 1.00 48.22 388 GLN A CA 1
ATOM 3110 C C . GLN A 1 388 ? -26.257 34.463 27.802 1.00 48.22 388 GLN A C 1
ATOM 3112 O O . GLN A 1 388 ? -27.103 34.732 28.649 1.00 48.22 388 GLN A O 1
ATOM 3117 N N . ARG A 1 389 ? -25.017 34.068 28.154 1.00 45.81 389 ARG A N 1
ATOM 3118 C CA . ARG A 1 389 ? -24.536 33.910 29.551 1.00 45.81 389 ARG A CA 1
ATOM 3119 C C . ARG A 1 389 ? -24.375 35.222 30.318 1.00 45.81 389 ARG A C 1
ATOM 3121 O O . ARG A 1 389 ? -24.542 35.209 31.533 1.00 45.81 389 ARG A O 1
ATOM 3128 N N . LYS A 1 390 ? -24.056 36.339 29.653 1.00 49.09 390 LYS A N 1
ATOM 3129 C CA . LYS A 1 390 ? -23.885 37.646 30.323 1.00 49.09 390 LYS A CA 1
ATOM 3130 C C . LYS A 1 390 ? -25.180 38.146 30.983 1.00 49.09 390 LYS A C 1
ATOM 3132 O O . LYS A 1 390 ? -25.104 38.878 31.959 1.00 49.09 390 LYS A O 1
ATOM 3137 N N . ASN A 1 391 ? -26.338 37.677 30.514 1.00 47.56 391 ASN A N 1
ATOM 3138 C CA . ASN A 1 391 ? -27.651 38.003 31.077 1.00 47.56 391 ASN A CA 1
ATOM 3139 C C . ASN A 1 391 ? -28.026 37.186 32.337 1.00 47.56 391 ASN A C 1
ATOM 3141 O O . ASN A 1 391 ? -29.099 37.409 32.880 1.00 47.56 391 ASN A O 1
ATOM 3145 N N . PHE A 1 392 ? -27.188 36.239 32.788 1.00 48.88 392 PHE A N 1
ATOM 3146 C CA . PHE A 1 392 ? -27.475 35.314 33.908 1.00 48.88 392 PHE A CA 1
ATOM 3147 C C . PHE A 1 392 ? -26.464 35.392 35.077 1.00 48.88 392 PHE A C 1
ATOM 3149 O O . PHE A 1 392 ? -26.471 34.531 35.953 1.00 48.88 392 PHE A O 1
ATOM 3156 N N . SER A 1 393 ? -25.557 36.373 35.075 1.00 48.47 393 SER A N 1
ATOM 3157 C CA . SER A 1 393 ? -24.539 36.569 36.119 1.00 48.47 393 SER A CA 1
ATOM 3158 C C . SER A 1 393 ? -25.105 37.384 37.290 1.00 48.47 393 SER A C 1
ATOM 3160 O O . SER A 1 393 ? -25.074 38.612 37.239 1.00 48.47 393 SER A O 1
ATOM 3162 N N . ASP A 1 394 ? -25.559 36.712 38.348 1.00 56.78 394 ASP A N 1
ATOM 3163 C CA . ASP A 1 394 ? -25.984 37.346 39.608 1.00 56.78 394 ASP A CA 1
ATOM 3164 C C . ASP A 1 394 ? -24.809 37.554 40.587 1.00 56.78 394 ASP A C 1
ATOM 3166 O O . ASP A 1 394 ? -23.765 36.903 40.483 1.00 56.78 394 ASP A O 1
ATOM 3170 N N . GLU A 1 395 ? -24.999 38.417 41.593 1.00 53.56 395 GLU A N 1
ATOM 3171 C CA . GLU A 1 395 ? -24.017 38.803 42.628 1.00 53.56 395 GLU A CA 1
ATOM 3172 C C . GLU A 1 395 ? -23.340 37.603 43.340 1.00 53.56 395 GLU A C 1
ATOM 3174 O O . GLU A 1 395 ? -22.176 37.686 43.735 1.00 53.56 395 GLU A O 1
ATOM 3179 N N . TYR A 1 396 ? -24.015 36.447 43.401 1.00 55.44 396 TYR A N 1
ATOM 3180 C CA . TYR A 1 396 ? -23.600 35.242 44.141 1.00 55.44 396 TYR A CA 1
ATOM 3181 C C . TYR A 1 396 ? -23.095 34.069 43.276 1.00 55.44 396 TYR A C 1
ATOM 3183 O O . TYR A 1 396 ? -22.796 32.995 43.810 1.00 55.44 396 TYR A O 1
ATOM 3191 N N . SER A 1 397 ? -23.003 34.238 41.951 1.00 66.00 397 SER A N 1
ATOM 3192 C CA . SER A 1 397 ? -22.640 33.156 41.022 1.00 66.00 397 SER A CA 1
ATOM 3193 C C . SER A 1 397 ? -21.584 33.590 40.003 1.00 66.00 397 SER A C 1
ATOM 3195 O O . SER A 1 397 ? -21.623 34.706 39.494 1.00 66.00 397 SER A O 1
ATOM 3197 N N . ASN A 1 398 ? -20.629 32.710 39.691 1.00 74.19 398 ASN A N 1
ATOM 3198 C CA . ASN A 1 398 ? -19.623 32.937 38.648 1.00 74.19 398 ASN A CA 1
ATOM 3199 C C . ASN A 1 398 ? -19.612 31.779 37.654 1.00 74.19 398 ASN A C 1
ATOM 3201 O O . ASN A 1 398 ? -19.594 30.615 38.046 1.00 74.19 398 ASN A O 1
ATOM 3205 N N . ILE A 1 399 ? -19.558 32.083 36.359 1.00 73.19 399 ILE A N 1
ATOM 3206 C CA . ILE A 1 399 ? -19.423 31.061 35.318 1.00 73.19 399 ILE A CA 1
ATOM 3207 C C . ILE A 1 399 ? -17.939 30.880 34.994 1.00 73.19 399 ILE A C 1
ATOM 3209 O O . ILE A 1 399 ? -17.261 31.842 34.646 1.00 73.19 399 ILE A O 1
ATOM 3213 N N . ALA A 1 400 ? -17.443 29.647 35.065 1.00 79.19 400 ALA A N 1
ATOM 3214 C CA . ALA A 1 400 ? -16.058 29.299 34.761 1.00 79.19 400 ALA A CA 1
ATOM 3215 C C . ALA A 1 400 ? -15.979 28.009 33.929 1.00 79.19 400 ALA A C 1
ATOM 3217 O O . ALA A 1 400 ? -16.947 27.256 33.814 1.00 79.19 400 ALA A O 1
ATOM 3218 N N . THR A 1 401 ? -14.821 27.743 33.321 1.00 80.31 401 THR A N 1
ATOM 3219 C CA . THR A 1 401 ? -14.587 26.488 32.589 1.00 80.31 401 THR A CA 1
ATOM 3220 C C . THR A 1 401 ? -13.749 25.543 33.447 1.00 80.31 401 THR A C 1
ATOM 3222 O O . THR A 1 401 ? -12.556 25.759 33.612 1.00 80.31 401 THR A O 1
ATOM 3225 N N . GLU A 1 402 ? -14.327 24.474 33.981 1.00 86.44 402 GLU A N 1
ATOM 3226 C CA . GLU A 1 402 ? -13.610 23.482 34.787 1.00 86.44 402 GLU A CA 1
ATOM 3227 C C . GLU A 1 402 ? -12.811 22.504 33.907 1.00 86.44 402 GLU A C 1
ATOM 3229 O O . GLU A 1 402 ? -13.311 21.952 32.921 1.00 86.44 402 GLU A O 1
ATOM 3234 N N . TRP A 1 403 ? -11.556 22.256 34.270 1.00 84.94 403 TRP A N 1
ATOM 3235 C CA . TRP A 1 403 ? -10.693 21.241 33.680 1.00 84.94 403 TRP A CA 1
ATOM 3236 C C . TRP A 1 403 ? -10.781 19.940 34.481 1.00 84.94 403 TRP A C 1
ATOM 3238 O O . TRP A 1 403 ? -10.429 19.897 35.654 1.00 84.94 403 TRP A O 1
ATOM 3248 N N . MET A 1 404 ? -11.223 18.860 33.831 1.00 77.56 404 MET A N 1
ATOM 3249 C CA . MET A 1 404 ? -11.452 17.563 34.485 1.00 77.56 404 MET A CA 1
ATOM 3250 C C . MET A 1 404 ? -10.269 16.595 34.352 1.00 77.56 404 MET A C 1
ATOM 3252 O O . MET A 1 404 ? -10.218 15.584 35.048 1.00 77.56 404 MET A O 1
ATOM 3256 N N . GLY A 1 405 ? -9.328 16.885 33.451 1.00 75.62 405 GLY A N 1
ATOM 3257 C CA . GLY A 1 405 ? -8.185 16.025 33.166 1.00 75.62 405 GLY A CA 1
ATOM 3258 C C . GLY A 1 405 ? -7.757 16.076 31.700 1.00 75.62 405 GLY A C 1
ATOM 3259 O O . GLY A 1 405 ? -8.474 16.557 30.820 1.00 75.62 405 GLY A O 1
ATOM 3260 N N . LYS A 1 406 ? -6.566 15.540 31.397 1.00 69.88 406 LYS A N 1
ATOM 3261 C CA . LYS A 1 406 ? -6.042 15.490 30.014 1.00 69.88 406 LYS A CA 1
ATOM 3262 C C . LYS A 1 406 ? -6.912 14.642 29.075 1.00 69.88 406 LYS A C 1
ATOM 3264 O O . LYS A 1 406 ? -6.911 14.893 27.873 1.00 69.88 406 LYS A O 1
ATOM 3269 N N . LYS A 1 407 ? -7.606 13.628 29.609 1.00 60.88 407 LYS A N 1
ATOM 3270 C CA . LYS A 1 407 ? -8.451 12.700 28.840 1.00 60.88 407 LYS A CA 1
ATOM 3271 C C . LYS A 1 407 ? -9.915 13.140 28.803 1.00 60.88 407 LYS A C 1
ATOM 3273 O O . LYS A 1 407 ? -10.518 13.063 27.736 1.00 60.88 407 LYS A O 1
ATOM 3278 N N . GLU A 1 408 ? -10.470 13.606 29.923 1.00 62.41 408 GLU A N 1
ATOM 3279 C CA . GLU A 1 408 ? -11.871 14.041 30.014 1.00 62.41 408 GLU A CA 1
ATOM 3280 C C . GLU A 1 408 ? -12.129 15.422 29.382 1.00 62.41 408 GLU A C 1
ATOM 3282 O O . GLU A 1 408 ? -13.238 15.686 28.917 1.00 62.41 408 GLU A O 1
ATOM 3287 N N . GLY A 1 409 ? -11.113 16.289 29.297 1.00 70.06 409 GLY A N 1
ATOM 3288 C CA . GLY A 1 409 ? -11.228 17.624 28.705 1.00 70.06 409 GLY A CA 1
ATOM 3289 C C . GLY A 1 409 ? -11.745 18.681 29.688 1.00 70.06 409 GLY A C 1
ATOM 3290 O O . GLY A 1 409 ? -11.447 18.635 30.879 1.00 70.06 409 GLY A O 1
ATOM 3291 N N . THR A 1 410 ? -12.481 19.673 29.176 1.00 74.88 410 THR A N 1
ATOM 3292 C CA . THR A 1 410 ? -13.014 20.808 29.953 1.00 74.88 410 THR A CA 1
ATOM 3293 C C . THR A 1 410 ? -14.536 20.897 29.842 1.00 74.88 410 THR A C 1
ATOM 3295 O O . THR A 1 410 ? -15.072 20.655 28.755 1.00 74.88 410 THR A O 1
ATOM 3298 N N . ARG A 1 411 ? -15.219 21.308 30.915 1.00 71.31 411 ARG A N 1
ATOM 3299 C CA . ARG A 1 411 ? -16.672 21.551 30.961 1.00 71.31 411 ARG A CA 1
ATOM 3300 C C . ARG A 1 411 ? -16.985 22.945 31.500 1.00 71.31 411 ARG A C 1
ATOM 3302 O O . ARG A 1 411 ? -16.215 23.483 32.281 1.00 71.31 411 ARG A O 1
ATOM 3309 N N . ASP A 1 412 ? -18.120 23.503 31.107 1.00 73.19 412 ASP A N 1
ATOM 3310 C CA . ASP A 1 412 ? -18.546 24.822 31.576 1.00 73.19 412 ASP A CA 1
ATOM 3311 C C . ASP A 1 412 ? -19.438 24.660 32.812 1.00 73.19 412 ASP A C 1
ATOM 3313 O O . ASP A 1 412 ? -20.373 23.853 32.796 1.00 73.19 412 ASP A O 1
ATOM 3317 N N . VAL A 1 413 ? -19.138 25.411 33.872 1.00 78.50 413 VAL A N 1
ATOM 3318 C CA . VAL A 1 413 ? -19.784 25.298 35.185 1.00 78.50 413 VAL A CA 1
ATOM 3319 C C . VAL A 1 413 ? -20.153 26.666 35.754 1.00 78.50 413 VAL A C 1
ATOM 3321 O O . VAL A 1 413 ? -19.521 27.676 35.451 1.00 78.50 413 VAL A O 1
ATOM 3324 N N . ILE A 1 414 ? -21.186 26.685 36.587 1.00 81.25 414 ILE A N 1
ATOM 3325 C CA . ILE A 1 414 ? -21.608 27.806 37.420 1.00 81.25 414 ILE A CA 1
ATOM 3326 C C . ILE A 1 414 ? -21.181 27.487 38.849 1.00 81.25 414 ILE A C 1
ATOM 3328 O O . ILE A 1 414 ? -21.548 26.448 39.388 1.00 81.25 414 ILE A O 1
ATOM 3332 N N . ILE A 1 415 ? -20.407 28.368 39.461 1.00 83.81 415 ILE A N 1
ATOM 3333 C CA . ILE A 1 415 ? -19.941 28.234 40.836 1.00 83.81 415 ILE A CA 1
ATOM 3334 C C . ILE A 1 415 ? -20.766 29.182 41.687 1.00 83.81 415 ILE A C 1
ATOM 3336 O O . ILE A 1 415 ? -20.724 30.395 41.484 1.00 83.81 415 ILE A O 1
ATOM 3340 N N . ASN A 1 416 ? -21.507 28.610 42.625 1.00 83.75 416 ASN A N 1
ATOM 3341 C CA . ASN A 1 416 ? -22.366 29.326 43.549 1.00 83.75 416 ASN A CA 1
ATOM 3342 C C . ASN A 1 416 ? -21.770 29.249 44.954 1.00 83.75 416 ASN A C 1
ATOM 3344 O O . ASN A 1 416 ? -21.496 28.159 45.472 1.00 83.75 416 ASN A O 1
ATOM 3348 N N . PHE A 1 417 ? -21.617 30.416 45.571 1.00 83.94 417 PHE A N 1
ATOM 3349 C CA . PHE A 1 417 ? -21.096 30.566 46.923 1.00 83.94 417 PHE A CA 1
ATOM 3350 C C . PHE A 1 417 ? -22.257 30.733 47.906 1.00 83.94 417 PHE A C 1
ATOM 3352 O O . PHE A 1 417 ? -22.925 31.764 47.915 1.00 83.94 417 PHE A O 1
ATOM 3359 N N . MET A 1 418 ? -22.524 29.717 48.730 1.00 81.00 418 MET A N 1
ATOM 3360 C CA . MET A 1 418 ? -23.612 29.741 49.712 1.00 81.00 418 MET A CA 1
ATOM 3361 C C . MET A 1 418 ? -23.051 30.014 51.107 1.00 81.00 418 MET A C 1
ATOM 3363 O O . MET A 1 418 ? -22.674 29.082 51.819 1.00 81.00 418 MET A O 1
ATOM 3367 N N . ALA A 1 419 ? -22.972 31.296 51.483 1.00 74.50 419 ALA A N 1
ATOM 3368 C CA . ALA A 1 419 ? -22.370 31.725 52.750 1.00 74.50 419 ALA A CA 1
ATOM 3369 C C . ALA A 1 419 ? -23.118 31.153 53.966 1.00 74.50 419 ALA A C 1
ATOM 3371 O O . ALA A 1 419 ? -22.489 30.570 54.846 1.00 74.50 419 ALA A O 1
ATOM 3372 N N . ASP A 1 420 ? -24.454 31.207 53.949 1.00 76.81 420 ASP A N 1
ATOM 3373 C CA . ASP A 1 420 ? -25.314 30.758 55.056 1.00 76.81 420 ASP A CA 1
ATOM 3374 C C . ASP A 1 420 ? -25.163 29.264 55.364 1.00 76.81 420 ASP A C 1
ATOM 3376 O O . ASP A 1 420 ? -25.271 28.834 56.510 1.00 76.81 420 ASP A O 1
ATOM 3380 N N . LYS A 1 421 ? -24.890 28.455 54.333 1.00 73.44 421 LYS A N 1
ATOM 3381 C CA . LYS A 1 421 ? -24.739 26.999 54.455 1.00 73.44 421 LYS A CA 1
ATOM 3382 C C . LYS A 1 421 ? -23.279 26.538 54.518 1.00 73.44 421 LYS A C 1
ATOM 3384 O O . LYS A 1 421 ? -23.053 25.340 54.652 1.00 73.44 421 LYS A O 1
ATOM 3389 N N . LYS A 1 422 ? -22.307 27.457 54.415 1.00 80.81 422 LYS A N 1
ATOM 3390 C CA . LYS A 1 422 ? -20.863 27.171 54.278 1.00 80.81 422 LYS A CA 1
ATOM 3391 C C . LYS A 1 422 ? -20.539 26.176 53.147 1.00 80.81 422 LYS A C 1
ATOM 3393 O O . LYS A 1 422 ? -19.695 25.298 53.306 1.00 80.81 422 LYS A O 1
ATOM 3398 N N . LEU A 1 423 ? -21.213 26.311 52.001 1.00 83.31 423 LEU A N 1
ATOM 3399 C CA . LEU A 1 423 ? -21.098 25.387 50.862 1.00 83.31 423 LEU A CA 1
ATOM 3400 C C . LEU A 1 423 ? -20.604 26.101 49.599 1.00 83.31 423 LEU A C 1
ATOM 3402 O O . LEU A 1 423 ? -21.077 27.191 49.263 1.00 83.31 423 LEU A O 1
ATOM 3406 N N . ILE A 1 424 ? -19.724 25.438 48.846 1.00 84.81 424 ILE A N 1
ATOM 3407 C CA . ILE A 1 424 ? -19.445 25.779 47.444 1.00 84.81 424 ILE A CA 1
ATOM 3408 C C . ILE A 1 424 ? -20.180 24.768 46.572 1.00 84.81 424 ILE A C 1
ATOM 3410 O O . ILE A 1 424 ? -19.919 23.568 46.647 1.00 84.81 424 ILE A O 1
ATOM 3414 N N . THR A 1 425 ? -21.092 25.238 45.725 1.00 82.25 425 THR A N 1
ATOM 3415 C CA . THR A 1 425 ? -21.796 24.366 44.776 1.00 82.25 425 THR A CA 1
ATOM 3416 C C . THR A 1 425 ? -21.331 24.653 43.359 1.00 82.25 425 THR A C 1
ATOM 3418 O O . THR A 1 425 ? -21.293 25.797 42.912 1.00 82.25 425 THR A O 1
ATOM 3421 N N . ILE A 1 426 ? -20.939 23.595 42.656 1.00 82.81 426 ILE A N 1
ATOM 3422 C CA . ILE A 1 426 ? -20.578 23.624 41.246 1.00 82.81 426 ILE A CA 1
ATOM 3423 C C . ILE A 1 426 ? -21.757 23.025 40.496 1.00 82.81 426 ILE A C 1
ATOM 3425 O O . ILE A 1 426 ? -22.037 21.829 40.587 1.00 82.81 426 ILE A O 1
ATOM 3429 N N . ASN A 1 427 ? -22.449 23.872 39.758 1.00 76.38 427 ASN A N 1
ATOM 3430 C CA . ASN A 1 427 ? -23.613 23.529 38.967 1.00 76.38 427 ASN A CA 1
ATOM 3431 C C . ASN A 1 427 ? -23.253 23.560 37.481 1.00 76.38 427 ASN A C 1
ATOM 3433 O O . ASN A 1 427 ? -22.324 24.238 37.051 1.00 76.38 427 ASN A O 1
ATOM 3437 N N . GLN A 1 428 ? -23.995 22.835 36.662 1.00 65.94 428 GLN A N 1
ATOM 3438 C CA . GLN A 1 428 ? -23.975 23.025 35.218 1.00 65.94 428 GLN A CA 1
ATOM 3439 C C . GLN A 1 428 ? -24.787 24.255 34.812 1.00 65.94 428 GLN A C 1
ATOM 3441 O O . GLN A 1 428 ? -25.530 24.844 35.596 1.00 65.94 428 GLN A O 1
ATOM 3446 N N . LEU A 1 429 ? -24.680 24.622 33.535 1.00 62.81 429 LEU A N 1
ATOM 3447 C CA . LEU A 1 429 ? -25.425 25.738 32.944 1.00 62.81 429 LEU A CA 1
ATOM 3448 C C . LEU A 1 429 ? -26.956 25.568 33.014 1.00 62.81 429 LEU A C 1
ATOM 3450 O O . LEU A 1 429 ? -27.674 26.555 32.932 1.00 62.81 429 LEU A O 1
ATOM 3454 N N . ASN A 1 430 ? -27.465 24.342 33.174 1.00 55.41 430 ASN A N 1
ATOM 3455 C CA . ASN A 1 430 ? -28.886 24.036 33.404 1.00 55.41 430 ASN A CA 1
ATOM 3456 C C . ASN A 1 430 ? -29.292 24.064 34.891 1.00 55.41 430 ASN A C 1
ATOM 3458 O O . ASN A 1 430 ? -30.387 23.614 35.215 1.00 55.41 430 ASN A O 1
ATOM 3462 N N . LYS A 1 431 ? -28.424 24.545 35.793 1.00 63.72 431 LYS A N 1
ATOM 3463 C CA . LYS A 1 431 ? -28.604 24.513 37.256 1.00 63.72 431 LYS A CA 1
ATOM 3464 C C . LYS A 1 431 ? -28.636 23.104 37.875 1.00 63.72 431 LYS A C 1
ATOM 3466 O O . LYS A 1 431 ? -28.964 22.980 39.051 1.00 63.72 431 LYS A O 1
ATOM 3471 N N . GLN A 1 432 ? -28.255 22.052 37.142 1.00 63.16 432 GLN A N 1
ATOM 3472 C CA . GLN A 1 432 ? -28.045 20.730 37.734 1.00 63.16 432 GLN A CA 1
ATOM 3473 C C . GLN A 1 432 ? -26.770 20.740 38.584 1.00 63.16 432 GLN A C 1
ATOM 3475 O O . GLN A 1 432 ? -25.712 21.168 38.121 1.00 63.16 432 GLN A O 1
ATOM 3480 N N . MET A 1 433 ? -26.863 20.267 39.824 1.00 68.81 433 MET A N 1
ATOM 3481 C CA . MET A 1 433 ? -25.725 20.208 40.738 1.00 68.81 433 MET A CA 1
ATOM 3482 C C . MET A 1 433 ? -24.756 19.096 40.323 1.00 68.81 433 MET A C 1
ATOM 3484 O O . MET A 1 433 ? -25.143 17.933 40.245 1.00 68.81 433 MET A O 1
ATOM 3488 N N . LEU A 1 434 ? -23.500 19.456 40.041 1.00 71.00 434 LEU A N 1
ATOM 3489 C CA . LEU A 1 434 ? -22.431 18.504 39.715 1.00 71.00 434 LEU A CA 1
ATOM 3490 C C . LEU A 1 434 ? -21.666 18.056 40.954 1.00 71.00 434 LEU A C 1
ATOM 3492 O O . LEU A 1 434 ? -21.284 16.894 41.063 1.00 71.00 434 LEU A O 1
ATOM 3496 N N . ARG A 1 435 ? -21.358 19.016 41.826 1.00 77.88 435 ARG A N 1
ATOM 3497 C CA . ARG A 1 435 ? -20.545 18.825 43.024 1.00 77.88 435 ARG A CA 1
ATOM 3498 C C . ARG A 1 435 ? -20.968 19.850 44.066 1.00 77.88 435 ARG A C 1
ATOM 3500 O O . ARG A 1 435 ? -21.142 21.021 43.739 1.00 77.88 435 ARG A O 1
ATOM 3507 N N . SER A 1 436 ? -21.083 19.418 45.310 1.00 81.44 436 SER A N 1
ATOM 3508 C CA . SER A 1 436 ? -21.243 20.282 46.478 1.00 81.44 436 SER A CA 1
ATOM 3509 C C . SER A 1 436 ? -20.086 20.010 47.424 1.00 81.44 436 SER A C 1
ATOM 3511 O O . SER A 1 436 ? -19.836 18.849 47.731 1.00 81.44 436 SER A O 1
ATOM 3513 N N . ILE A 1 437 ? -19.400 21.060 47.855 1.00 80.94 437 ILE A N 1
ATOM 3514 C CA . ILE A 1 437 ? -18.230 20.973 48.727 1.00 80.94 437 ILE A CA 1
ATOM 3515 C C . ILE A 1 437 ? -18.588 21.627 50.053 1.00 80.94 437 ILE A C 1
ATOM 3517 O O . ILE A 1 437 ? -18.912 22.821 50.073 1.00 80.94 437 ILE A O 1
ATOM 3521 N N . ASP A 1 438 ? -18.546 20.846 51.131 1.00 79.56 438 ASP A N 1
ATOM 3522 C CA . ASP A 1 438 ? -18.805 21.323 52.491 1.00 79.56 438 ASP A CA 1
ATOM 3523 C C . ASP A 1 438 ? -17.516 21.845 53.130 1.00 79.56 438 ASP A C 1
ATOM 3525 O O . ASP A 1 438 ? -16.513 21.139 53.224 1.00 79.56 438 ASP A O 1
ATOM 3529 N N . LEU A 1 439 ? -17.539 23.111 53.552 1.00 80.06 439 LEU A N 1
ATOM 3530 C CA . LEU A 1 439 ? -16.395 23.791 54.150 1.00 80.06 439 LEU A CA 1
ATOM 3531 C C . LEU A 1 439 ? -16.458 23.861 55.682 1.00 80.06 439 LEU A C 1
ATOM 3533 O O . LEU A 1 439 ? -15.580 24.472 56.289 1.00 80.06 439 LEU A O 1
ATOM 3537 N N . LYS A 1 440 ? -17.455 23.252 56.339 1.00 76.50 440 LYS A N 1
ATOM 3538 C CA . LYS A 1 440 ? -17.614 23.321 57.808 1.00 76.50 440 LYS A CA 1
ATOM 3539 C C . LYS A 1 440 ? -16.384 22.859 58.593 1.00 76.50 440 LYS A C 1
ATOM 3541 O O . LYS A 1 440 ? -16.098 23.437 59.638 1.00 76.50 440 LYS A O 1
ATOM 3546 N N . HIS A 1 441 ? -15.663 21.859 58.087 1.00 70.75 441 HIS A N 1
ATOM 3547 C CA . HIS A 1 441 ? -14.508 21.239 58.751 1.00 70.75 441 HIS A CA 1
ATOM 3548 C C . HIS A 1 441 ? -13.157 21.614 58.107 1.00 70.75 441 HIS A C 1
ATOM 3550 O O . HIS A 1 441 ? -12.132 21.002 58.406 1.00 70.75 441 HIS A O 1
ATOM 3556 N N . VAL A 1 442 ? -13.133 22.619 57.221 1.00 77.88 442 VAL A N 1
ATOM 3557 C CA . VAL A 1 442 ? -11.925 23.053 56.499 1.00 77.88 442 VAL A CA 1
ATOM 3558 C C . VAL A 1 442 ? -11.313 24.277 57.181 1.00 77.88 442 VAL A C 1
ATOM 3560 O O . VAL A 1 442 ? -11.968 25.302 57.336 1.00 77.88 442 VAL A O 1
ATOM 3563 N N . GLN A 1 443 ? -10.036 24.188 57.564 1.00 79.62 443 GLN A N 1
ATOM 3564 C CA . GLN A 1 443 ? -9.326 25.283 58.244 1.00 79.62 443 GLN A CA 1
ATOM 3565 C C . GLN A 1 443 ? -8.658 26.267 57.273 1.00 79.62 443 GLN A C 1
ATOM 3567 O O . GLN A 1 443 ? -8.636 27.470 57.533 1.00 79.62 443 GLN A O 1
ATOM 3572 N N . VAL A 1 444 ? -8.114 25.767 56.158 1.00 85.19 444 VAL A N 1
ATOM 3573 C CA . VAL A 1 444 ? -7.400 26.563 55.148 1.00 85.19 444 VAL A CA 1
ATOM 3574 C C . VAL A 1 444 ? -7.749 26.059 53.749 1.00 85.19 444 VAL A C 1
ATOM 3576 O O . VAL A 1 444 ? -7.799 24.851 53.521 1.00 85.19 444 VAL A O 1
ATOM 3579 N N . VAL A 1 445 ? -7.963 26.985 52.812 1.00 86.44 445 VAL A N 1
ATOM 3580 C CA . VAL A 1 445 ? -8.095 26.706 51.374 1.00 86.44 445 VAL A CA 1
ATOM 3581 C C . VAL A 1 445 ? -6.883 27.280 50.640 1.00 86.44 445 VAL A C 1
ATOM 3583 O O . VAL A 1 445 ? -6.552 28.462 50.788 1.00 86.44 445 VAL A O 1
ATOM 3586 N N . GLU A 1 446 ? -6.226 26.443 49.839 1.00 89.38 446 GLU A N 1
ATOM 3587 C CA . GLU A 1 446 ? -5.074 26.825 49.020 1.00 89.38 446 GLU A CA 1
ATOM 3588 C C . GLU A 1 446 ? -5.548 27.235 47.617 1.00 89.38 446 GLU A C 1
ATOM 3590 O O . GLU A 1 446 ? -6.268 26.499 46.940 1.00 89.38 446 GLU A O 1
ATOM 3595 N N . VAL A 1 447 ? -5.141 28.416 47.154 1.00 88.31 447 VAL A N 1
ATOM 3596 C CA . VAL A 1 447 ? -5.504 28.961 45.841 1.00 88.31 447 VAL A CA 1
ATOM 3597 C C . VAL A 1 447 ? -4.236 29.166 45.021 1.00 88.31 447 VAL A C 1
ATOM 3599 O O . VAL A 1 447 ? -3.462 30.095 45.246 1.00 88.31 447 VAL A O 1
ATOM 3602 N N . HIS A 1 448 ? -4.018 28.300 44.038 1.00 88.56 448 HIS A N 1
ATOM 3603 C CA . HIS A 1 448 ? -2.907 28.400 43.103 1.00 88.56 448 HIS A CA 1
ATOM 3604 C C . HIS A 1 448 ? -3.332 29.178 41.858 1.00 88.56 448 HIS A C 1
ATOM 3606 O O . HIS A 1 448 ? -4.235 28.771 41.124 1.00 88.56 448 HIS A O 1
ATOM 3612 N N . VAL A 1 449 ? -2.650 30.282 41.582 1.00 88.00 449 VAL A N 1
ATOM 3613 C CA . VAL A 1 449 ? -2.920 31.160 40.442 1.00 88.00 449 VAL A CA 1
ATOM 3614 C C . VAL A 1 449 ? -1.839 30.964 39.387 1.00 88.00 449 VAL A C 1
ATOM 3616 O O . VAL A 1 449 ? -0.650 30.889 39.700 1.00 88.00 449 VAL A O 1
ATOM 3619 N N . SER A 1 450 ? -2.248 30.849 38.123 1.00 86.31 450 SER A N 1
ATOM 3620 C CA . SER A 1 450 ? -1.310 30.615 37.028 1.00 86.31 450 SER A CA 1
ATOM 3621 C C . SER A 1 450 ? -0.530 31.879 36.672 1.00 86.31 450 SER A C 1
ATOM 3623 O O . SER A 1 450 ? -1.151 32.899 36.358 1.00 86.31 450 SER A O 1
ATOM 3625 N N . THR A 1 451 ? 0.798 31.788 36.610 1.00 76.12 451 THR A N 1
ATOM 3626 C CA . THR A 1 451 ? 1.686 32.851 36.115 1.00 76.12 451 THR A CA 1
ATOM 3627 C C . THR A 1 451 ? 2.242 32.514 34.724 1.00 76.12 451 THR A C 1
ATOM 3629 O O . THR A 1 451 ? 2.636 31.379 34.455 1.00 76.12 451 THR A O 1
ATOM 3632 N N . GLY A 1 452 ? 2.239 33.506 33.821 1.00 61.59 452 GLY A N 1
ATOM 3633 C CA . GLY A 1 452 ? 2.817 33.423 32.470 1.00 61.59 452 GLY A CA 1
ATOM 3634 C C . GLY A 1 452 ? 2.009 32.611 31.439 1.00 61.59 452 GLY A C 1
ATOM 3635 O O . GLY A 1 452 ? 2.144 31.392 31.348 1.00 61.59 452 GLY A O 1
ATOM 3636 N N . GLY A 1 453 ? 1.217 33.297 30.600 1.00 59.62 453 GLY A N 1
ATOM 3637 C CA . GLY A 1 453 ? 0.556 32.733 29.410 1.00 59.62 453 GLY A CA 1
ATOM 3638 C C . GLY A 1 453 ? -0.756 33.437 29.020 1.00 59.62 453 GLY A C 1
ATOM 3639 O O . GLY A 1 453 ? -1.390 34.069 29.856 1.00 59.62 453 GLY A O 1
ATOM 3640 N N . ASN A 1 454 ? -1.209 33.273 27.766 1.00 61.19 454 ASN A N 1
ATOM 3641 C CA . ASN A 1 454 ? -2.506 33.782 27.257 1.00 61.19 454 ASN A CA 1
ATOM 3642 C C . ASN A 1 454 ? -3.741 33.049 27.828 1.00 61.19 454 ASN A C 1
ATOM 3644 O O . ASN A 1 454 ? -4.855 33.243 27.346 1.00 61.19 454 ASN A O 1
ATOM 3648 N N . VAL A 1 455 ? -3.556 32.125 28.774 1.00 68.75 455 VAL A N 1
ATOM 3649 C CA . VAL A 1 455 ? -4.630 31.299 29.332 1.00 68.75 455 VAL A CA 1
ATOM 3650 C C . VAL A 1 455 ? -4.544 31.333 30.847 1.00 68.75 455 VAL A C 1
ATOM 3652 O O . VAL A 1 455 ? -3.499 31.017 31.411 1.00 68.75 455 VAL A O 1
ATOM 3655 N N . HIS A 1 456 ? -5.650 31.684 31.493 1.00 83.94 456 HIS A N 1
ATOM 3656 C CA . HIS A 1 456 ? -5.700 31.949 32.922 1.00 83.94 456 HIS A CA 1
ATOM 3657 C C . HIS A 1 456 ? -6.305 30.757 33.661 1.00 83.94 456 HIS A C 1
ATOM 3659 O O . HIS A 1 456 ? -7.458 30.401 33.423 1.00 83.94 456 HIS A O 1
ATOM 3665 N N . TYR A 1 457 ? -5.530 30.134 34.545 1.00 86.56 457 TYR A N 1
ATOM 3666 C CA . TYR A 1 457 ? -5.976 29.024 35.379 1.00 86.56 457 TYR A CA 1
ATOM 3667 C C . TYR A 1 457 ? -5.935 29.390 36.865 1.00 86.56 457 TYR A C 1
ATOM 3669 O O . TYR A 1 457 ? -5.003 30.046 37.335 1.00 86.56 457 TYR A O 1
ATOM 3677 N N . VAL A 1 458 ? -6.943 28.926 37.598 1.00 88.94 458 VAL A N 1
ATOM 3678 C CA . VAL A 1 458 ? -7.007 28.964 39.062 1.00 88.94 458 VAL A CA 1
ATOM 3679 C C . VAL A 1 458 ? -7.254 27.546 39.540 1.00 88.94 458 VAL A C 1
ATOM 3681 O O . VAL A 1 458 ? -8.230 26.918 39.133 1.00 88.94 458 VAL A O 1
ATOM 3684 N N . LEU A 1 459 ? -6.370 27.037 40.387 1.00 90.00 459 LEU A N 1
ATOM 3685 C CA . LEU A 1 459 ? -6.553 25.767 41.070 1.00 90.00 459 LEU A CA 1
ATOM 3686 C C . LEU A 1 459 ? -6.905 26.056 42.526 1.00 90.00 459 LEU A C 1
ATOM 3688 O O . LEU A 1 459 ? -6.121 26.664 43.246 1.00 90.00 459 LEU A O 1
ATOM 3692 N N . VAL A 1 460 ? -8.095 25.634 42.937 1.00 89.19 460 VAL A N 1
ATOM 3693 C CA . VAL A 1 460 ? -8.557 25.705 44.323 1.00 89.19 460 VAL A CA 1
ATOM 3694 C C . VAL A 1 460 ? -8.402 24.318 44.923 1.00 89.19 460 VAL A C 1
ATOM 3696 O O . VAL A 1 460 ? -9.051 23.363 44.482 1.00 89.19 460 VAL A O 1
ATOM 3699 N N . ARG A 1 461 ? -7.514 24.214 45.905 1.00 88.69 461 ARG A N 1
ATOM 3700 C CA . ARG A 1 461 ? -7.214 22.989 46.630 1.00 88.69 461 ARG A CA 1
ATOM 3701 C C . ARG A 1 461 ? -7.851 23.048 48.005 1.00 88.69 461 ARG A C 1
ATOM 3703 O O . ARG A 1 461 ? -7.635 23.971 48.790 1.00 88.69 461 ARG A O 1
ATOM 3710 N N . ILE A 1 462 ? -8.663 22.036 48.259 1.00 85.62 462 ILE A N 1
ATOM 3711 C CA . ILE A 1 462 ? -9.435 21.863 49.482 1.00 85.62 462 ILE A CA 1
ATOM 3712 C C . ILE A 1 462 ? -8.994 20.524 50.059 1.00 85.62 462 ILE A C 1
ATOM 3714 O O . ILE A 1 462 ? -8.909 19.533 49.328 1.00 85.62 462 ILE A O 1
ATOM 3718 N N . SER A 1 463 ? -8.653 20.500 51.347 1.00 76.06 463 SER A N 1
ATOM 3719 C CA . SER A 1 463 ? -8.251 19.266 52.017 1.00 76.06 463 SER A CA 1
ATOM 3720 C C . SER A 1 463 ? -9.348 18.205 51.872 1.00 76.06 463 SER A C 1
ATOM 3722 O O . SER A 1 463 ? -10.533 18.518 51.880 1.00 76.06 463 SER A O 1
ATOM 3724 N N . ARG A 1 464 ? -8.944 16.938 51.722 1.00 74.31 464 ARG A N 1
ATOM 3725 C CA . ARG A 1 464 ? -9.837 15.764 51.649 1.00 74.31 464 ARG A CA 1
ATOM 3726 C C . ARG A 1 464 ? -10.725 15.650 50.404 1.00 74.31 464 ARG A C 1
ATOM 3728 O O . ARG A 1 464 ? -11.305 14.586 50.238 1.00 74.31 464 ARG A O 1
ATOM 3735 N N . GLU A 1 465 ? -10.731 16.597 49.462 1.00 78.62 465 GLU A N 1
ATOM 3736 C CA . GLU A 1 465 ? -11.412 16.454 48.159 1.00 78.62 465 GLU A CA 1
ATOM 3737 C C . GLU A 1 465 ? -10.450 16.545 46.947 1.00 78.62 465 GLU A C 1
ATOM 3739 O O . GLU A 1 465 ? -9.246 16.726 47.106 1.00 78.62 465 GLU A O 1
ATOM 3744 N N . TYR A 1 466 ? -10.944 16.345 45.713 1.00 86.00 466 TYR A N 1
ATOM 3745 C CA . TYR A 1 466 ? -10.148 16.566 44.491 1.00 86.00 466 TYR A CA 1
ATOM 3746 C C . TYR A 1 466 ? -10.108 18.049 44.094 1.00 86.00 466 TYR A C 1
ATOM 3748 O O . TYR A 1 466 ? -11.072 18.788 44.298 1.00 86.00 466 TYR A O 1
ATOM 3756 N N . ASP A 1 467 ? -9.013 18.492 43.481 1.00 89.38 467 ASP A N 1
ATOM 3757 C CA . ASP A 1 467 ? -8.777 19.908 43.193 1.00 89.38 467 ASP A CA 1
ATOM 3758 C C . ASP A 1 467 ? -9.789 20.460 42.168 1.00 89.38 467 ASP A C 1
ATOM 3760 O O . ASP A 1 467 ? -10.147 19.787 41.194 1.00 89.38 467 ASP A O 1
ATOM 3764 N N . ILE A 1 468 ? -10.235 21.706 42.360 1.00 89.62 468 ILE A N 1
ATOM 3765 C CA . ILE A 1 468 ? -11.056 22.429 41.380 1.00 89.62 468 ILE A CA 1
ATOM 3766 C C . ILE A 1 468 ? -10.112 23.220 40.483 1.00 89.62 468 ILE A C 1
ATOM 3768 O O . ILE A 1 468 ? -9.475 24.169 40.934 1.00 89.62 468 ILE A O 1
ATOM 3772 N N . VAL A 1 469 ? -10.031 22.864 39.204 1.00 89.69 469 VAL A N 1
ATOM 3773 C CA . VAL A 1 469 ? -9.170 23.568 38.245 1.00 89.69 469 VAL A CA 1
ATOM 3774 C C . VAL A 1 469 ? -10.038 24.356 37.280 1.00 89.69 469 VAL A C 1
ATOM 3776 O O . VAL A 1 469 ? -10.690 23.782 36.413 1.00 89.69 469 VAL A O 1
ATOM 3779 N N . LEU A 1 470 ? -10.045 25.676 37.417 1.00 88.19 470 LEU A N 1
ATOM 3780 C CA . LEU A 1 470 ? -10.857 26.586 36.622 1.00 88.19 470 LEU A CA 1
ATOM 3781 C C . LEU A 1 470 ? -10.002 27.301 35.593 1.00 88.19 470 LEU A C 1
ATOM 3783 O O . LEU A 1 470 ? -8.914 27.783 35.886 1.00 88.19 470 LEU A O 1
ATOM 3787 N N . LYS A 1 471 ? -10.528 27.385 34.382 1.00 86.44 471 LYS A N 1
ATOM 3788 C CA . LYS A 1 471 ? -9.985 28.131 33.264 1.00 86.44 471 LYS A CA 1
ATOM 3789 C C . LYS A 1 471 ? -10.870 29.350 33.011 1.00 86.44 471 LYS A C 1
ATOM 3791 O O . LYS A 1 471 ? -12.081 29.211 32.813 1.00 86.44 471 LYS A O 1
ATOM 3796 N N . PHE A 1 472 ? -10.230 30.508 32.942 1.00 81.69 472 PHE A N 1
ATOM 3797 C CA . PHE A 1 472 ? -10.811 31.794 32.580 1.00 81.69 472 PHE A CA 1
ATOM 3798 C C . PHE A 1 472 ? -10.222 32.258 31.247 1.00 81.69 472 PHE A C 1
ATOM 3800 O O . PHE A 1 472 ? -9.057 31.986 30.938 1.00 81.69 472 PHE A O 1
ATOM 3807 N N . ASP A 1 473 ? -11.042 32.922 30.435 1.00 71.69 473 ASP A N 1
ATOM 3808 C CA . ASP A 1 473 ? -10.602 33.406 29.123 1.00 71.69 473 ASP A CA 1
ATOM 3809 C C . ASP A 1 473 ? -10.007 34.822 29.204 1.00 71.69 473 ASP A C 1
ATOM 3811 O O . ASP A 1 473 ? -9.220 35.186 28.336 1.00 71.69 473 ASP A O 1
ATOM 3815 N N . VAL A 1 474 ? -10.335 35.590 30.253 1.00 75.81 474 VAL A N 1
ATOM 3816 C CA . VAL A 1 474 ? -9.818 36.945 30.513 1.00 75.81 474 VAL A CA 1
ATOM 3817 C C . VAL A 1 474 ? -9.199 37.010 31.914 1.00 75.81 474 VAL A C 1
ATOM 3819 O O . VAL A 1 474 ? -9.706 36.386 32.848 1.00 75.81 474 VAL A O 1
ATOM 3822 N N . ALA A 1 475 ? -8.103 37.758 32.069 1.00 73.44 475 ALA A N 1
ATOM 3823 C CA . ALA A 1 475 ? -7.422 37.938 33.353 1.00 73.44 475 ALA A CA 1
ATOM 3824 C C . ALA A 1 475 ? -8.320 38.608 34.407 1.00 73.44 475 ALA A C 1
ATOM 3826 O O . ALA A 1 475 ? -8.274 38.228 35.575 1.00 73.44 475 ALA A O 1
ATOM 3827 N N . ASP A 1 476 ? -9.179 39.534 33.983 1.00 72.50 476 ASP A N 1
ATOM 3828 C CA . ASP A 1 476 ? -10.100 40.249 34.870 1.00 72.50 476 ASP A CA 1
ATOM 3829 C C . ASP A 1 476 ? -11.158 39.308 35.463 1.00 72.50 476 ASP A C 1
ATOM 3831 O O . ASP A 1 476 ? -11.404 39.339 36.663 1.00 72.50 476 ASP A O 1
ATOM 3835 N N . GLU A 1 477 ? -11.727 38.391 34.664 1.00 74.56 477 GLU A N 1
ATOM 3836 C CA . GLU A 1 477 ? -12.676 37.371 35.156 1.00 74.56 477 GLU A CA 1
ATOM 3837 C C . GLU A 1 477 ? -12.040 36.483 36.237 1.00 74.56 477 GLU A C 1
ATOM 3839 O O . GLU A 1 477 ? -12.698 36.092 37.202 1.00 74.56 477 GLU A O 1
ATOM 3844 N N . LYS A 1 478 ? -10.745 36.183 36.078 1.00 82.25 478 LYS A N 1
ATOM 3845 C CA . LYS A 1 478 ? -9.954 35.398 37.027 1.00 82.25 478 LYS A CA 1
ATOM 3846 C C . LYS A 1 478 ? -9.773 36.148 38.350 1.00 82.25 478 LYS A C 1
ATOM 3848 O O . LYS A 1 478 ? -10.005 35.554 39.398 1.00 82.25 478 LYS A O 1
ATOM 3853 N N . GLU A 1 479 ? -9.368 37.420 38.318 1.00 81.81 479 GLU A N 1
ATOM 3854 C CA . GLU A 1 479 ? -9.196 38.214 39.548 1.00 81.81 479 GLU A CA 1
ATOM 3855 C C . GLU A 1 479 ? -10.542 38.494 40.236 1.00 81.81 479 GLU A C 1
ATOM 3857 O O . GLU A 1 479 ? -10.631 38.311 41.444 1.00 81.81 479 GLU A O 1
ATOM 3862 N N . ILE A 1 480 ? -11.617 38.781 39.488 1.00 81.56 480 ILE A N 1
ATOM 3863 C CA . ILE A 1 480 ? -12.979 38.930 40.043 1.00 81.56 480 ILE A CA 1
ATOM 3864 C C . ILE A 1 480 ? -13.435 37.641 40.742 1.00 81.56 480 ILE A C 1
ATOM 3866 O O . ILE A 1 480 ? -14.066 37.679 41.799 1.00 81.56 480 ILE A O 1
ATOM 3870 N N . PHE A 1 481 ? -13.143 36.474 40.158 1.00 84.81 481 PHE A N 1
ATOM 3871 C CA . PHE A 1 481 ? -13.455 35.196 40.793 1.00 84.81 481 PHE A CA 1
ATOM 3872 C C . PHE A 1 481 ? -12.664 34.994 42.091 1.00 84.81 481 PHE A C 1
ATOM 3874 O O . PHE A 1 481 ? -13.251 34.568 43.086 1.00 84.81 481 PHE A O 1
ATOM 3881 N N . ILE A 1 482 ? -11.360 35.293 42.084 1.00 83.75 482 ILE A N 1
ATOM 3882 C CA . ILE A 1 482 ? -10.496 35.172 43.265 1.00 83.75 482 ILE A CA 1
ATOM 3883 C C . ILE A 1 482 ? -10.982 36.113 44.367 1.00 83.75 482 ILE A C 1
ATOM 3885 O O . ILE A 1 482 ? -11.173 35.664 45.491 1.00 83.75 482 ILE A O 1
ATOM 3889 N N . GLU A 1 483 ? -11.273 37.371 44.042 1.00 84.06 483 GLU A N 1
ATOM 3890 C CA . GLU A 1 483 ? -11.796 38.357 44.989 1.00 84.06 483 GLU A CA 1
ATOM 3891 C C . GLU A 1 483 ? -13.110 37.876 45.623 1.00 84.06 483 GLU A C 1
ATOM 3893 O O . GLU A 1 483 ? -13.236 37.830 46.847 1.00 84.06 483 GLU A O 1
ATOM 3898 N N . LYS A 1 484 ? -14.066 37.406 44.811 1.00 83.31 484 LYS A N 1
ATOM 3899 C CA . LYS A 1 484 ? -15.331 36.840 45.310 1.00 83.31 484 LYS A CA 1
ATOM 3900 C C . LYS A 1 484 ? -15.113 35.615 46.207 1.00 83.31 484 LYS A C 1
ATOM 3902 O O . LYS A 1 484 ? -15.788 35.488 47.229 1.00 83.31 484 LYS A O 1
ATOM 3907 N N . LEU A 1 485 ? -14.183 34.725 45.849 1.00 85.69 485 LEU A N 1
ATOM 3908 C CA . LEU A 1 485 ? -13.839 33.549 46.653 1.00 85.69 485 LEU A CA 1
ATOM 3909 C C . LEU A 1 485 ? -13.202 33.956 47.990 1.00 85.69 485 LEU A C 1
ATOM 3911 O O . LEU A 1 485 ? -13.580 33.426 49.031 1.00 85.69 485 LEU A O 1
ATOM 3915 N N . GLU A 1 486 ? -12.271 34.909 47.986 1.00 84.69 486 GLU A N 1
ATOM 3916 C CA . GLU A 1 486 ? -11.599 35.398 49.193 1.00 84.69 486 GLU A CA 1
ATOM 3917 C C . GLU A 1 486 ? -12.567 36.125 50.137 1.00 84.69 486 GLU A C 1
ATOM 3919 O O . GLU A 1 486 ? -12.517 35.902 51.349 1.00 84.69 486 GLU A O 1
ATOM 3924 N N . VAL A 1 487 ? -13.492 36.927 49.596 1.00 85.38 487 VAL A N 1
ATOM 3925 C CA . VAL A 1 487 ? -14.571 37.571 50.366 1.00 85.38 487 VAL A CA 1
ATOM 3926 C C . VAL A 1 487 ? -15.488 36.522 50.994 1.00 85.38 487 VAL A C 1
ATOM 3928 O O . VAL A 1 487 ? -15.818 36.616 52.177 1.00 85.38 487 VAL A O 1
ATOM 3931 N N . PHE A 1 488 ? -15.878 35.497 50.236 1.00 85.00 488 PHE A N 1
ATOM 3932 C CA . PHE A 1 488 ? -16.690 34.388 50.737 1.00 85.00 488 PHE A CA 1
ATOM 3933 C C . PHE A 1 488 ? -15.989 33.609 51.864 1.00 85.00 488 PHE A C 1
ATOM 3935 O O . PHE A 1 488 ? -16.587 33.397 52.919 1.00 85.00 488 PHE A O 1
ATOM 3942 N N . LEU A 1 489 ? -14.715 33.241 51.685 1.00 84.50 489 LEU A N 1
ATOM 3943 C CA . LEU A 1 489 ? -13.926 32.545 52.710 1.00 84.50 489 LEU A CA 1
ATOM 3944 C C . LEU A 1 489 ? -13.724 33.413 53.961 1.00 84.50 489 LEU A C 1
ATOM 3946 O O . LEU A 1 489 ? -13.818 32.910 55.081 1.00 84.50 489 LEU A O 1
ATOM 3950 N N . GLY A 1 490 ? -13.528 34.724 53.776 1.00 81.88 490 GLY A N 1
ATOM 3951 C CA . GLY A 1 490 ? -13.451 35.700 54.861 1.00 81.88 490 GLY A CA 1
ATOM 3952 C C . GLY A 1 490 ? -14.743 35.793 55.676 1.00 81.88 490 GLY A C 1
ATOM 3953 O O . GLY A 1 490 ? -14.679 35.815 56.901 1.00 81.88 490 GLY A O 1
ATOM 3954 N N . ARG A 1 491 ? -15.914 35.766 55.021 1.00 83.19 491 ARG A N 1
ATOM 3955 C CA . ARG A 1 491 ? -17.226 35.750 55.699 1.00 83.19 491 ARG A CA 1
ATOM 3956 C C . ARG A 1 491 ? -17.465 34.476 56.517 1.00 83.19 491 ARG A C 1
ATOM 3958 O O . ARG A 1 491 ? -18.162 34.533 57.523 1.00 83.19 491 ARG A O 1
ATOM 3965 N N . ILE A 1 492 ? -16.904 33.340 56.098 1.00 82.56 492 ILE A N 1
ATOM 3966 C CA . ILE A 1 492 ? -17.075 32.043 56.780 1.00 82.56 492 ILE A CA 1
ATOM 3967 C C . ILE A 1 492 ? -16.023 31.818 57.884 1.00 82.56 492 ILE A C 1
ATOM 3969 O O . ILE A 1 492 ? -16.234 30.977 58.762 1.00 82.56 492 ILE A O 1
ATOM 3973 N N . GLY A 1 493 ? -14.925 32.583 57.878 1.00 78.75 493 GLY A N 1
ATOM 3974 C CA . GLY A 1 493 ? -13.847 32.491 58.868 1.00 78.75 493 GLY A CA 1
ATOM 3975 C C . GLY A 1 493 ? -12.799 31.412 58.566 1.00 78.75 493 GLY A C 1
ATOM 3976 O O . GLY A 1 493 ? -12.234 30.846 59.496 1.00 78.75 493 GLY A O 1
ATOM 3977 N N . ILE A 1 494 ? -12.549 31.106 57.286 1.00 84.12 494 ILE A N 1
ATOM 3978 C CA . ILE A 1 494 ? -11.579 30.084 56.840 1.00 84.12 494 ILE A CA 1
ATOM 3979 C C . ILE A 1 494 ? -10.295 30.761 56.333 1.00 84.12 494 ILE A C 1
ATOM 3981 O O . ILE A 1 494 ? -10.352 31.781 55.642 1.00 84.12 494 ILE A O 1
ATOM 3985 N N . GLY A 1 495 ? -9.125 30.200 56.659 1.00 80.19 495 GLY A N 1
ATOM 3986 C CA . GLY A 1 495 ? -7.826 30.718 56.221 1.00 80.19 495 GLY A CA 1
ATOM 3987 C C . GLY A 1 495 ? -7.615 30.611 54.704 1.00 80.19 495 GLY A C 1
ATOM 3988 O O . GLY A 1 495 ? -8.055 29.653 54.070 1.00 80.19 495 GLY A O 1
ATOM 3989 N N . ARG A 1 496 ? -6.910 31.586 54.112 1.00 83.88 496 ARG A N 1
ATOM 3990 C CA . ARG A 1 496 ? -6.623 31.650 52.667 1.00 83.88 496 ARG A CA 1
ATOM 3991 C C . ARG A 1 496 ? -5.120 31.714 52.400 1.00 83.88 496 ARG A C 1
ATOM 3993 O O . ARG A 1 496 ? -4.440 32.577 52.949 1.00 83.88 496 ARG A O 1
ATOM 4000 N N . GLN A 1 497 ? -4.609 30.816 51.559 1.00 86.56 497 GLN A N 1
ATOM 4001 C CA . GLN A 1 497 ? -3.207 30.813 51.125 1.00 86.56 497 GLN A CA 1
ATOM 4002 C C . GLN A 1 497 ? -3.137 30.879 49.600 1.00 86.56 497 GLN A C 1
ATOM 4004 O O . GLN A 1 497 ? -3.639 29.991 48.915 1.00 86.56 497 GLN A O 1
ATOM 4009 N N . ARG A 1 498 ? -2.530 31.944 49.064 1.00 86.75 498 ARG A N 1
ATOM 4010 C CA . ARG A 1 498 ? -2.376 32.159 47.620 1.00 86.75 498 ARG A CA 1
ATOM 4011 C C . ARG A 1 498 ? -0.963 31.777 47.187 1.00 86.75 498 ARG A C 1
ATOM 4013 O O . ARG A 1 498 ? 0.009 32.272 47.749 1.00 86.75 498 ARG A O 1
ATOM 4020 N N . TYR A 1 499 ? -0.859 30.935 46.164 1.00 87.12 499 TYR A N 1
ATOM 4021 C CA . TYR A 1 499 ? 0.408 30.503 45.576 1.00 87.12 499 TYR A CA 1
ATOM 4022 C C . TYR A 1 499 ? 0.458 30.854 44.095 1.00 87.12 499 TYR A C 1
ATOM 4024 O O . TYR A 1 499 ? -0.504 30.639 43.359 1.00 87.12 499 TYR A O 1
ATOM 4032 N N . GLU A 1 500 ? 1.603 31.321 43.622 1.00 86.38 500 GLU A N 1
ATOM 4033 C CA . GLU A 1 500 ? 1.838 31.517 42.195 1.00 86.38 500 GLU A CA 1
ATOM 4034 C C . GLU A 1 500 ? 2.549 30.300 41.612 1.00 86.38 500 GLU A C 1
ATOM 4036 O O . GLU A 1 500 ? 3.572 29.850 42.125 1.00 86.38 500 GLU A O 1
ATOM 4041 N N . THR A 1 501 ? 1.988 29.724 40.548 1.00 83.69 501 THR A N 1
ATOM 4042 C CA . THR A 1 501 ? 2.535 28.508 39.930 1.00 83.69 501 THR A CA 1
ATOM 4043 C C . THR A 1 501 ? 2.462 28.576 38.413 1.00 83.69 501 THR A C 1
ATOM 4045 O O . THR A 1 501 ? 1.548 29.163 37.835 1.00 83.69 501 THR A O 1
ATOM 4048 N N . THR A 1 502 ? 3.407 27.926 37.735 1.00 85.19 502 THR A N 1
ATOM 4049 C CA . THR A 1 502 ? 3.342 27.795 36.274 1.00 85.19 502 THR A CA 1
ATOM 4050 C C . THR A 1 502 ? 2.210 26.845 35.867 1.00 85.19 502 THR A C 1
ATOM 4052 O O . THR A 1 502 ? 1.938 25.855 36.552 1.00 85.19 502 THR A O 1
ATOM 4055 N N . ILE A 1 503 ? 1.582 27.078 34.705 1.00 82.62 503 ILE A N 1
ATOM 4056 C CA . ILE A 1 503 ? 0.472 26.239 34.198 1.00 82.62 503 ILE A CA 1
ATOM 4057 C C . ILE A 1 503 ? 0.874 24.755 34.128 1.00 82.62 503 ILE A C 1
ATOM 4059 O O . ILE A 1 503 ? 0.101 23.870 34.497 1.00 82.62 503 ILE A O 1
ATOM 4063 N N . SER A 1 504 ? 2.097 24.459 33.670 1.00 82.06 504 SER A N 1
ATOM 4064 C CA . SER A 1 504 ? 2.556 23.072 33.533 1.00 82.06 504 SER A CA 1
ATOM 4065 C C . SER A 1 504 ? 2.776 22.375 34.876 1.00 82.06 504 SER A C 1
ATOM 4067 O O . SER A 1 504 ? 2.606 21.155 34.934 1.00 82.06 504 SER A O 1
ATOM 4069 N N . GLN A 1 505 ? 3.190 23.099 35.919 1.00 83.06 505 GLN A N 1
ATOM 4070 C CA . GLN A 1 505 ? 3.324 22.538 37.263 1.00 83.06 505 GLN A CA 1
ATOM 4071 C C . GLN A 1 505 ? 1.944 22.347 37.889 1.00 83.06 505 GLN A C 1
ATOM 4073 O O . GLN A 1 505 ? 1.648 21.236 38.316 1.00 83.06 505 GLN A O 1
ATOM 4078 N N . MET A 1 506 ? 1.073 23.360 37.813 1.00 85.56 506 MET A N 1
ATOM 4079 C CA . MET A 1 506 ? -0.298 23.310 38.330 1.00 85.56 506 MET A CA 1
ATOM 4080 C C . MET A 1 506 ? -1.082 22.110 37.777 1.00 85.56 506 MET A C 1
ATOM 4082 O O . MET A 1 506 ? -1.638 21.322 38.532 1.00 85.56 506 MET A O 1
ATOM 4086 N N . LEU A 1 507 ? -1.073 21.897 36.455 1.00 85.06 507 LEU A N 1
ATOM 4087 C CA . LEU A 1 507 ? -1.792 20.773 35.836 1.00 85.06 507 LEU A CA 1
ATOM 4088 C C . LEU A 1 507 ? -1.140 19.399 36.090 1.00 85.06 507 LEU A C 1
ATOM 4090 O O . LEU A 1 507 ? -1.779 18.374 35.845 1.00 85.06 507 LEU A O 1
ATOM 4094 N N . LYS A 1 508 ? 0.132 19.350 36.513 1.00 84.00 508 LYS A N 1
ATOM 4095 C CA . LYS A 1 508 ? 0.815 18.105 36.913 1.00 84.00 508 LYS A CA 1
ATOM 4096 C C . LYS A 1 508 ? 0.521 17.742 38.367 1.00 84.00 508 LYS A C 1
ATOM 4098 O O . LYS A 1 508 ? 0.409 16.555 38.654 1.00 84.00 508 LYS A O 1
ATOM 4103 N N . THR A 1 509 ? 0.436 18.735 39.249 1.00 84.25 509 THR A N 1
ATOM 4104 C CA . THR A 1 509 ? 0.182 18.553 40.685 1.00 84.25 509 THR A CA 1
ATOM 4105 C C . THR A 1 509 ? -1.305 18.467 41.023 1.00 84.25 509 THR A C 1
ATOM 4107 O O . THR A 1 509 ? -1.632 18.032 42.123 1.00 84.25 509 THR A O 1
ATOM 4110 N N . ALA A 1 510 ? -2.193 18.858 40.103 1.00 85.31 510 ALA A N 1
ATOM 4111 C CA . ALA A 1 510 ? -3.639 18.792 40.284 1.00 85.31 510 ALA A CA 1
ATOM 4112 C C . ALA A 1 510 ? -4.150 17.354 40.479 1.00 85.31 510 ALA A C 1
ATOM 4114 O O . ALA A 1 510 ? -4.008 16.493 39.601 1.00 85.31 510 ALA A O 1
ATOM 4115 N N . ILE A 1 511 ? -4.836 17.121 41.596 1.00 86.38 511 ILE A N 1
ATOM 4116 C CA . ILE A 1 511 ? -5.562 15.883 41.874 1.00 86.38 511 ILE A CA 1
ATOM 4117 C C . ILE A 1 511 ? -6.909 15.961 41.155 1.00 86.38 511 ILE A C 1
ATOM 4119 O O . ILE A 1 511 ? -7.828 16.645 41.587 1.00 86.38 511 ILE A O 1
ATOM 4123 N N . THR A 1 512 ? -7.030 15.260 40.030 1.00 86.81 512 THR A N 1
ATOM 4124 C CA . THR A 1 512 ? -8.285 15.171 39.257 1.00 86.81 512 THR A CA 1
ATOM 4125 C C . THR A 1 512 ? -9.218 14.094 39.809 1.00 86.81 512 THR A C 1
ATOM 4127 O O . THR A 1 512 ? -8.759 13.158 40.466 1.00 86.81 512 THR A O 1
ATOM 4130 N N . LYS A 1 513 ? -10.510 14.135 39.444 1.00 81.62 513 LYS A N 1
ATOM 4131 C CA . LYS A 1 513 ? -11.473 13.065 39.772 1.00 81.62 513 LYS A CA 1
ATOM 4132 C C . LYS A 1 513 ? -10.964 11.677 39.359 1.00 81.62 513 LYS A C 1
ATOM 4134 O O . LYS A 1 513 ? -11.034 10.738 40.141 1.00 81.62 513 LYS A O 1
ATOM 4139 N N . ALA A 1 514 ? -10.407 11.536 38.154 1.00 77.25 514 ALA A N 1
ATOM 4140 C CA . ALA A 1 514 ? -9.889 10.252 37.675 1.00 77.25 514 ALA A CA 1
ATOM 4141 C C . ALA A 1 514 ? -8.653 9.776 38.456 1.00 77.25 514 ALA A C 1
ATOM 4143 O O . ALA A 1 514 ? -8.495 8.579 38.703 1.00 77.25 514 ALA A O 1
ATOM 4144 N N . HIS A 1 515 ? -7.776 10.707 38.850 1.00 80.19 515 HIS A N 1
ATOM 4145 C CA . HIS A 1 515 ? -6.643 10.394 39.717 1.00 80.19 515 HIS A CA 1
ATOM 4146 C C . HIS A 1 515 ? -7.127 9.916 41.090 1.00 80.19 515 HIS A C 1
ATOM 4148 O O . HIS A 1 515 ? -6.709 8.852 41.545 1.00 80.19 515 HIS A O 1
ATOM 4154 N N . ARG A 1 516 ? -8.072 10.649 41.686 1.00 84.25 516 ARG A N 1
ATOM 4155 C CA . ARG A 1 516 ? -8.672 10.325 42.979 1.00 84.25 516 ARG A CA 1
ATOM 4156 C C . ARG A 1 516 ? -9.417 8.992 42.957 1.00 84.25 516 ARG A C 1
ATOM 4158 O O . ARG A 1 516 ? -9.188 8.167 43.829 1.00 84.25 516 ARG A O 1
ATOM 4165 N N . GLN A 1 517 ? -10.180 8.696 41.904 1.00 77.81 517 GLN A N 1
ATOM 4166 C CA . GLN A 1 517 ? -10.833 7.392 41.737 1.00 77.81 517 GLN A CA 1
ATOM 4167 C C . GLN A 1 517 ? -9.822 6.239 41.717 1.00 77.81 517 GLN A C 1
ATOM 4169 O O . GLN A 1 517 ? -10.051 5.190 42.310 1.00 77.81 517 GLN A O 1
ATOM 4174 N N . LYS A 1 518 ? -8.670 6.431 41.063 1.00 77.25 518 LYS A N 1
ATOM 4175 C CA . LYS A 1 518 ? -7.602 5.425 41.035 1.00 77.25 518 LYS A CA 1
ATOM 4176 C C . LYS A 1 518 ? -6.944 5.248 42.407 1.00 77.25 518 LYS A C 1
ATOM 4178 O O . LYS A 1 518 ? -6.543 4.135 42.745 1.00 77.25 518 LYS A O 1
ATOM 4183 N N . GLN A 1 519 ? -6.806 6.324 43.181 1.00 79.00 519 GLN A N 1
ATOM 4184 C CA . GLN A 1 519 ? -6.343 6.247 44.566 1.00 79.00 519 GLN A CA 1
ATOM 4185 C C . GLN A 1 519 ? -7.368 5.517 45.449 1.00 79.00 519 GLN A C 1
ATOM 4187 O O . GLN A 1 519 ? -6.973 4.629 46.195 1.00 79.00 519 GLN A O 1
ATOM 4192 N N . LEU A 1 520 ? -8.668 5.786 45.282 1.00 78.62 520 LEU A N 1
ATOM 4193 C CA . LEU A 1 520 ? -9.754 5.075 45.968 1.00 78.62 520 LEU A CA 1
ATOM 4194 C C . LEU A 1 520 ? -9.762 3.574 45.638 1.00 78.62 520 LEU A C 1
ATOM 4196 O O . LEU A 1 520 ? -9.862 2.740 46.531 1.00 78.62 520 LEU A O 1
ATOM 4200 N N . GLU A 1 521 ? -9.569 3.192 44.373 1.00 74.38 521 GLU A N 1
ATOM 4201 C CA . GLU A 1 521 ? -9.433 1.776 43.998 1.00 74.38 521 GLU A CA 1
ATOM 4202 C C . GLU A 1 521 ? -8.256 1.096 44.719 1.00 74.38 521 GLU A C 1
ATOM 4204 O O . GLU A 1 521 ? -8.376 -0.052 45.146 1.00 74.38 521 GLU A O 1
ATOM 4209 N N . LYS A 1 522 ? -7.119 1.791 44.877 1.00 75.50 522 LYS A N 1
ATOM 4210 C CA . LYS A 1 522 ? -5.982 1.278 45.658 1.00 75.50 522 LYS A CA 1
ATOM 4211 C C . LYS A 1 522 ? -6.308 1.205 47.152 1.00 75.50 522 LYS A C 1
ATOM 4213 O O . LYS A 1 522 ? -5.979 0.198 47.769 1.00 75.50 522 LYS A O 1
ATOM 4218 N N . PHE A 1 523 ? -6.959 2.229 47.706 1.00 80.06 523 PHE A N 1
ATOM 4219 C CA . PHE A 1 523 ? -7.422 2.270 49.095 1.00 80.06 523 PHE A CA 1
ATOM 4220 C C . PHE A 1 523 ? -8.241 1.024 49.435 1.00 80.06 523 PHE A C 1
ATOM 4222 O O . PHE A 1 523 ? -7.864 0.268 50.328 1.00 80.06 523 PHE A O 1
ATOM 4229 N N . PHE A 1 524 ? -9.284 0.740 48.651 1.00 75.69 524 PHE A N 1
ATOM 4230 C CA . PHE A 1 524 ? -10.146 -0.415 48.886 1.00 75.69 524 PHE A CA 1
ATOM 4231 C C . PHE A 1 524 ? -9.378 -1.734 48.802 1.00 75.69 524 PHE A C 1
ATOM 4233 O O . PHE A 1 524 ? -9.545 -2.597 49.659 1.00 75.69 524 PHE A O 1
ATOM 4240 N N . ARG A 1 525 ? -8.473 -1.883 47.826 1.00 71.56 525 ARG A N 1
ATOM 4241 C CA . ARG A 1 525 ? -7.637 -3.090 47.717 1.00 71.56 525 ARG A CA 1
ATOM 4242 C C . ARG A 1 525 ? -6.773 -3.327 48.951 1.00 71.56 525 ARG A C 1
ATOM 4244 O O . ARG A 1 525 ? -6.691 -4.464 49.403 1.00 71.56 525 ARG A O 1
ATOM 4251 N N . VAL A 1 526 ? -6.155 -2.279 49.499 1.00 72.56 526 VAL A N 1
ATOM 4252 C CA . VAL A 1 526 ? -5.314 -2.395 50.702 1.00 72.56 526 VAL A CA 1
ATOM 4253 C C . VAL A 1 526 ? -6.159 -2.781 51.918 1.00 72.56 526 VAL A C 1
ATOM 4255 O O . VAL A 1 526 ? -5.772 -3.692 52.649 1.00 72.56 526 VAL A O 1
ATOM 4258 N N . VAL A 1 527 ? -7.330 -2.157 52.101 1.00 71.44 527 VAL A N 1
ATOM 4259 C CA . VAL A 1 527 ? -8.269 -2.514 53.181 1.00 71.44 527 VAL A CA 1
ATOM 4260 C C . VAL A 1 527 ? -8.672 -3.987 53.085 1.00 71.44 527 VAL A C 1
ATOM 4262 O O . VAL A 1 527 ? -8.619 -4.717 54.073 1.00 71.44 527 VAL A O 1
ATOM 4265 N N . PHE A 1 528 ? -9.035 -4.458 51.891 1.00 69.94 528 PHE A N 1
ATOM 4266 C CA . PHE A 1 528 ? -9.489 -5.837 51.707 1.00 69.94 528 PHE A CA 1
ATOM 4267 C C . PHE A 1 528 ? -8.379 -6.868 51.873 1.00 69.94 528 PHE A C 1
ATOM 4269 O O . PHE A 1 528 ? -8.609 -7.908 52.490 1.00 69.94 528 PHE A O 1
ATOM 4276 N N . ALA A 1 529 ? -7.169 -6.571 51.395 1.00 65.94 529 ALA A N 1
ATOM 4277 C CA . ALA A 1 529 ? -6.012 -7.427 51.630 1.00 65.94 529 ALA A CA 1
ATOM 4278 C C . ALA A 1 529 ? -5.760 -7.635 53.136 1.00 65.94 529 ALA A C 1
ATOM 4280 O O . ALA A 1 529 ? -5.426 -8.744 53.555 1.00 65.94 529 ALA A O 1
ATOM 4281 N N . GLN A 1 530 ? -5.969 -6.593 53.950 1.00 68.12 530 GLN A N 1
ATOM 4282 C CA . GLN A 1 530 ? -5.840 -6.668 55.407 1.00 68.12 530 GLN A CA 1
ATOM 4283 C C . GLN A 1 530 ? -7.012 -7.408 56.074 1.00 68.12 530 GLN A C 1
ATOM 4285 O O . GLN A 1 530 ? -6.775 -8.278 56.911 1.00 68.12 530 GLN A O 1
ATOM 4290 N N . ALA A 1 531 ? -8.262 -7.120 55.697 1.00 64.94 531 ALA A N 1
ATOM 4291 C CA . ALA A 1 531 ? -9.441 -7.688 56.359 1.00 64.94 531 ALA A CA 1
ATOM 4292 C C . ALA A 1 531 ? -9.587 -9.211 56.171 1.00 64.94 531 ALA A C 1
ATOM 4294 O O . ALA A 1 531 ? -9.884 -9.938 57.123 1.00 64.94 531 ALA A O 1
ATOM 4295 N N . PHE A 1 532 ? -9.338 -9.720 54.960 1.00 63.28 532 PHE A N 1
ATOM 4296 C CA . PHE A 1 532 ? -9.537 -11.140 54.639 1.00 63.28 532 PHE A CA 1
ATOM 4297 C C . PHE A 1 532 ? -8.335 -12.036 54.971 1.00 63.28 532 PHE A C 1
ATOM 4299 O O . PHE A 1 532 ? -8.412 -13.239 54.747 1.00 63.28 532 PHE A O 1
ATOM 4306 N N . ALA A 1 533 ? -7.249 -11.484 55.536 1.00 54.31 533 ALA A N 1
ATOM 4307 C CA . ALA A 1 533 ? -6.020 -12.215 55.877 1.00 54.31 533 ALA A CA 1
ATOM 4308 C C . ALA A 1 533 ? -5.523 -13.139 54.750 1.00 54.31 533 ALA A C 1
ATOM 4310 O O . ALA A 1 533 ? -5.081 -14.261 54.989 1.00 54.31 533 ALA A O 1
ATOM 4311 N N . ILE A 1 534 ? -5.604 -12.664 53.507 1.00 52.91 534 ILE A N 1
ATOM 4312 C CA . ILE A 1 534 ? -5.093 -13.399 52.354 1.00 52.91 534 ILE A CA 1
ATOM 4313 C C . ILE A 1 534 ? -3.568 -13.454 52.525 1.00 52.91 534 ILE A C 1
ATOM 4315 O O . ILE A 1 534 ? -2.921 -12.405 52.491 1.00 52.91 534 ILE A O 1
ATOM 4319 N N . GLU A 1 535 ? -2.986 -14.648 52.719 1.00 43.25 535 GLU A N 1
ATOM 4320 C CA . GLU A 1 535 ? -1.540 -14.861 52.972 1.00 43.25 535 GLU A CA 1
ATOM 4321 C C . GLU A 1 535 ? -0.633 -14.108 51.979 1.00 43.25 535 GLU A C 1
ATOM 4323 O O . GLU A 1 535 ? 0.496 -13.730 52.288 1.00 43.25 535 GLU A O 1
ATOM 4328 N N . HIS A 1 536 ? -1.150 -13.827 50.783 1.00 47.62 536 HIS A N 1
ATOM 4329 C CA . HIS A 1 536 ? -0.451 -13.160 49.693 1.00 47.62 536 HIS A CA 1
ATOM 4330 C C . HIS A 1 536 ? -0.503 -11.621 49.692 1.00 47.62 536 HIS A C 1
ATOM 4332 O O . HIS A 1 536 ? 0.255 -11.022 48.926 1.00 47.62 536 HIS A O 1
ATOM 4338 N N . GLY A 1 537 ? -1.312 -10.976 50.546 1.00 43.09 537 GLY A N 1
ATOM 4339 C CA . GLY A 1 537 ? -1.417 -9.510 50.646 1.00 43.09 537 GLY A CA 1
ATOM 4340 C C . GLY A 1 537 ? -0.184 -8.831 51.258 1.00 43.09 537 GLY A C 1
ATOM 4341 O O . GLY A 1 537 ? 0.128 -7.692 50.916 1.00 43.09 537 GLY A O 1
ATOM 4342 N N . LYS A 1 538 ? 0.580 -9.543 52.099 1.00 43.44 538 LYS A N 1
ATOM 4343 C CA . LYS A 1 538 ? 1.796 -9.012 52.747 1.00 43.44 538 LYS A CA 1
ATOM 4344 C C . LYS A 1 538 ? 2.906 -8.636 51.755 1.00 43.44 538 LYS A C 1
ATOM 4346 O O . LYS A 1 538 ? 3.608 -7.665 52.001 1.00 43.44 538 LYS A O 1
ATOM 4351 N N . ASN A 1 539 ? 3.024 -9.344 50.627 1.00 43.50 539 ASN A N 1
ATOM 4352 C CA . ASN A 1 539 ? 4.083 -9.095 49.639 1.00 43.50 539 ASN A CA 1
ATOM 4353 C C . ASN A 1 539 ? 3.711 -8.009 48.608 1.00 43.50 539 ASN A C 1
ATOM 4355 O O . ASN A 1 539 ? 4.603 -7.353 48.092 1.00 43.50 539 ASN A O 1
ATOM 4359 N N . GLU A 1 540 ? 2.424 -7.770 48.317 1.00 45.75 540 GLU A N 1
ATOM 4360 C CA . GLU A 1 540 ? 2.002 -6.652 47.441 1.00 45.75 540 GLU A CA 1
ATOM 4361 C C . GLU A 1 540 ? 2.089 -5.293 48.151 1.00 45.75 540 GLU A C 1
ATOM 4363 O O . GLU A 1 540 ? 2.369 -4.273 47.522 1.00 45.75 540 GLU A O 1
ATOM 4368 N N . LEU A 1 541 ? 1.919 -5.282 49.476 1.00 50.56 541 LEU A N 1
ATOM 4369 C CA . LEU A 1 541 ? 2.246 -4.137 50.327 1.00 50.56 541 LEU A CA 1
ATOM 4370 C C . LEU A 1 541 ? 3.734 -3.736 50.230 1.00 50.56 541 LEU A C 1
ATOM 4372 O O . LEU A 1 541 ? 4.041 -2.573 50.472 1.00 50.56 541 LEU A O 1
ATOM 4376 N N . CYS A 1 542 ? 4.633 -4.652 49.837 1.00 45.78 542 CYS A N 1
ATOM 4377 C CA . CYS A 1 542 ? 6.059 -4.371 49.621 1.00 45.78 542 CYS A CA 1
ATOM 4378 C C . CYS A 1 542 ? 6.373 -3.726 48.255 1.00 45.78 542 CYS A C 1
ATOM 4380 O O . CYS A 1 542 ? 7.400 -3.063 48.141 1.00 45.78 542 CYS A O 1
ATOM 4382 N N . ASP A 1 543 ? 5.508 -3.881 47.242 1.00 48.91 543 ASP A N 1
ATOM 4383 C CA . ASP A 1 543 ? 5.673 -3.276 45.902 1.00 48.91 543 ASP A CA 1
ATOM 4384 C C . ASP A 1 543 ? 5.140 -1.829 45.827 1.00 48.91 543 ASP A C 1
ATOM 4386 O O . ASP A 1 543 ? 5.417 -1.091 44.875 1.00 48.91 543 ASP A O 1
ATOM 4390 N N . ILE A 1 544 ? 4.340 -1.406 46.810 1.00 57.91 544 ILE A N 1
ATOM 4391 C CA . ILE A 1 544 ? 3.823 -0.039 46.905 1.00 57.91 544 ILE A CA 1
ATOM 4392 C C . ILE A 1 544 ? 4.862 0.822 47.625 1.00 57.91 544 ILE A C 1
ATOM 4394 O O . ILE A 1 544 ? 5.191 0.574 48.780 1.00 57.91 544 ILE A O 1
ATOM 4398 N N . ASP A 1 545 ? 5.330 1.879 46.957 1.00 57.44 545 ASP A N 1
ATOM 4399 C CA . ASP A 1 545 ? 6.227 2.875 47.547 1.00 57.44 545 ASP A CA 1
ATOM 4400 C C . ASP A 1 545 ? 5.661 3.391 48.888 1.00 57.44 545 ASP A C 1
ATOM 4402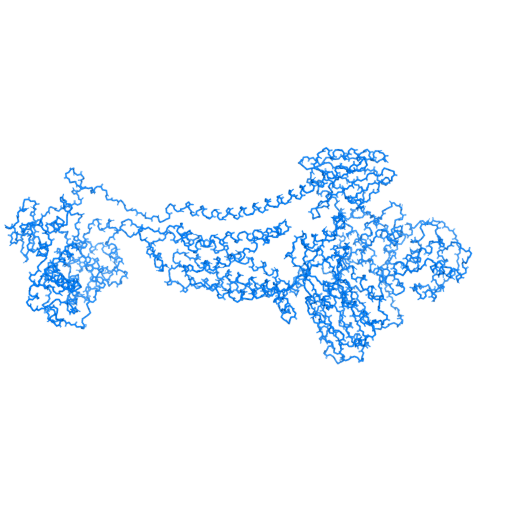 O O . ASP A 1 545 ? 4.502 3.816 48.963 1.00 57.44 545 ASP A O 1
ATOM 4406 N N . CYS A 1 546 ? 6.470 3.359 49.952 1.00 59.81 546 CYS A N 1
ATOM 4407 C CA . CYS A 1 546 ? 6.059 3.686 51.321 1.00 59.81 546 CYS A CA 1
ATOM 4408 C C . CYS A 1 546 ? 5.376 5.060 51.427 1.00 59.81 546 CYS A C 1
ATOM 4410 O O . CYS A 1 546 ? 4.497 5.257 52.268 1.00 59.81 546 CYS A O 1
ATOM 4412 N N . ASN A 1 547 ? 5.753 6.011 50.567 1.00 60.44 547 ASN A N 1
ATOM 4413 C CA . ASN A 1 547 ? 5.129 7.332 50.507 1.00 60.44 547 ASN A CA 1
ATOM 4414 C C . ASN A 1 547 ? 3.706 7.285 49.928 1.00 60.44 547 ASN A C 1
ATOM 4416 O O . ASN A 1 547 ? 2.805 7.903 50.492 1.00 60.44 547 ASN A O 1
ATOM 4420 N N . GLN A 1 548 ? 3.465 6.490 48.880 1.00 63.00 548 GLN A N 1
ATOM 4421 C CA . GLN A 1 548 ? 2.116 6.293 48.331 1.00 63.00 548 GLN A CA 1
ATOM 4422 C C . GLN A 1 548 ? 1.210 5.547 49.312 1.00 63.00 548 GLN A C 1
ATOM 4424 O O . GLN A 1 548 ? 0.027 5.857 49.411 1.00 63.00 548 GLN A O 1
ATOM 4429 N N . LEU A 1 549 ? 1.750 4.579 50.058 1.00 66.25 549 LEU A N 1
ATOM 4430 C CA . LEU A 1 549 ? 0.983 3.857 51.072 1.00 66.25 549 LEU A CA 1
ATOM 4431 C C . LEU A 1 549 ? 0.561 4.789 52.222 1.00 66.25 549 LEU A C 1
ATOM 4433 O O . LEU A 1 549 ? -0.585 4.742 52.664 1.00 66.25 549 LEU A O 1
ATOM 4437 N N . LYS A 1 550 ? 1.457 5.684 52.661 1.00 67.00 550 LYS A N 1
ATOM 4438 C CA . LYS A 1 550 ? 1.144 6.723 53.657 1.00 67.00 550 LYS A CA 1
ATOM 4439 C C . LYS A 1 550 ? 0.063 7.686 53.172 1.00 67.00 550 LYS A C 1
ATOM 4441 O O . LYS A 1 550 ? -0.789 8.060 53.972 1.00 67.00 550 LYS A O 1
ATOM 4446 N N . GLU A 1 551 ? 0.092 8.087 51.901 1.00 70.19 551 GLU A N 1
ATOM 4447 C CA . GLU A 1 551 ? -0.973 8.908 51.313 1.00 70.19 551 GLU A CA 1
ATOM 4448 C C . GLU A 1 551 ? -2.310 8.166 51.323 1.00 70.19 551 GLU A C 1
ATOM 4450 O O . GLU A 1 551 ? -3.289 8.727 51.796 1.00 70.19 551 GLU A O 1
ATOM 4455 N N . ILE A 1 552 ? -2.338 6.896 50.900 1.00 71.81 552 ILE A N 1
ATOM 4456 C CA . ILE A 1 552 ? -3.557 6.071 50.852 1.00 71.81 552 ILE A CA 1
ATOM 4457 C C . ILE A 1 552 ? -4.176 5.879 52.242 1.00 71.81 552 ILE A C 1
ATOM 4459 O O . ILE A 1 552 ? -5.383 6.015 52.394 1.00 71.81 552 ILE A O 1
ATOM 4463 N N . VAL A 1 553 ? -3.373 5.591 53.269 1.00 69.81 553 VAL A N 1
ATOM 4464 C CA . VAL A 1 553 ? -3.877 5.389 54.643 1.00 69.81 553 VAL A CA 1
ATOM 4465 C C . VAL A 1 553 ? -4.419 6.687 55.256 1.00 69.81 553 VAL A C 1
ATOM 4467 O O . VAL A 1 553 ? -5.296 6.637 56.113 1.00 69.81 553 VAL A O 1
ATOM 4470 N N . LYS A 1 554 ? -3.919 7.849 54.816 1.00 74.56 554 LYS A N 1
ATOM 4471 C CA . LYS A 1 554 ? -4.415 9.173 55.225 1.00 74.56 554 LYS A CA 1
ATOM 4472 C C . LYS A 1 554 ? -5.623 9.651 54.412 1.00 74.56 554 LYS A C 1
ATOM 4474 O O . LYS A 1 554 ? -6.119 10.741 54.678 1.00 74.56 554 LYS A O 1
ATOM 4479 N N . MET A 1 555 ? -6.059 8.898 53.402 1.00 79.56 555 MET A N 1
ATOM 4480 C CA . MET A 1 555 ? -7.244 9.260 52.630 1.00 79.56 555 MET A CA 1
ATOM 4481 C C . MET A 1 555 ? -8.511 9.068 53.456 1.00 79.56 555 MET A C 1
ATOM 4483 O O . MET A 1 555 ? -8.644 8.102 54.208 1.00 79.56 555 MET A O 1
ATOM 4487 N N . GLU A 1 556 ? -9.460 9.967 53.227 1.00 83.12 556 GLU A N 1
ATOM 4488 C CA . GLU A 1 556 ? -10.803 9.919 53.783 1.00 83.12 556 GLU A CA 1
ATOM 4489 C C . GLU A 1 556 ? -11.819 10.018 52.634 1.00 83.12 556 GLU A C 1
ATOM 4491 O O . GLU A 1 556 ? -11.577 10.702 51.630 1.00 83.12 556 GLU A O 1
ATOM 4496 N N . LEU A 1 557 ? -12.928 9.292 52.754 1.00 82.75 557 LEU A N 1
ATOM 4497 C CA . LEU A 1 557 ? -13.935 9.125 51.712 1.00 82.75 557 LEU A CA 1
ATOM 4498 C C . LEU A 1 557 ? -15.181 9.937 52.029 1.00 82.75 557 LEU A C 1
ATOM 4500 O O . LEU A 1 557 ? -15.713 9.865 53.130 1.00 82.75 557 LEU A O 1
ATOM 4504 N N . THR A 1 558 ? -15.700 10.644 51.031 1.00 81.56 558 THR A N 1
ATOM 4505 C CA . THR A 1 558 ? -17.000 11.321 51.149 1.00 81.56 558 THR A CA 1
ATOM 4506 C C . THR A 1 558 ? -18.160 10.346 50.936 1.00 81.56 558 THR A C 1
ATOM 4508 O O . THR A 1 558 ? -18.012 9.329 50.250 1.00 81.56 558 THR A O 1
ATOM 4511 N N . ALA A 1 559 ? -19.353 10.691 51.430 1.00 76.69 559 ALA A N 1
ATOM 4512 C CA . ALA A 1 559 ? -20.570 9.903 51.198 1.00 76.69 559 ALA A CA 1
ATOM 4513 C C . ALA A 1 559 ? -20.875 9.710 49.705 1.00 76.69 559 ALA A C 1
ATOM 4515 O O . ALA A 1 559 ? -21.289 8.634 49.275 1.00 76.69 559 ALA A O 1
ATOM 4516 N N . TYR A 1 560 ? -20.601 10.731 48.891 1.00 76.88 560 TYR A N 1
ATOM 4517 C CA . TYR A 1 560 ? -20.753 10.654 47.442 1.00 76.88 560 TYR A CA 1
ATOM 4518 C C . TYR A 1 560 ? -19.768 9.660 46.804 1.00 76.88 560 TYR A C 1
ATOM 4520 O O . TYR A 1 560 ? -20.163 8.856 45.963 1.00 76.88 560 TYR A O 1
ATOM 4528 N N . GLU A 1 561 ? -18.493 9.684 47.201 1.00 78.81 561 GLU A N 1
ATOM 4529 C CA . GLU A 1 561 ? -17.470 8.766 46.677 1.00 78.81 561 GLU A CA 1
ATOM 4530 C C . GLU A 1 561 ? -17.717 7.325 47.098 1.00 78.81 561 GLU A C 1
ATOM 4532 O O . GLU A 1 561 ? -17.515 6.403 46.307 1.00 78.81 561 GLU A O 1
ATOM 4537 N N . PHE A 1 562 ? -18.196 7.142 48.324 1.00 81.25 562 PHE A N 1
ATOM 4538 C CA . PHE A 1 562 ? -18.636 5.854 48.828 1.00 81.25 562 PHE A CA 1
ATOM 4539 C C . PHE A 1 562 ? -19.818 5.309 48.006 1.00 81.25 562 PHE A C 1
ATOM 4541 O O . PHE A 1 562 ? -19.763 4.174 47.525 1.00 81.25 562 PHE A O 1
ATOM 4548 N N . ALA A 1 563 ? -20.828 6.143 47.734 1.00 75.88 563 ALA A N 1
ATOM 4549 C CA . ALA A 1 563 ? -21.959 5.795 46.872 1.00 75.88 563 ALA A CA 1
ATOM 4550 C C . ALA A 1 563 ? -21.520 5.438 45.440 1.00 75.88 563 ALA A C 1
ATOM 4552 O O . ALA A 1 563 ? -21.901 4.394 44.905 1.00 75.88 563 ALA A O 1
ATOM 4553 N N . GLU A 1 564 ? -20.674 6.277 44.827 1.00 74.06 564 GLU A N 1
ATOM 4554 C CA . GLU A 1 564 ? -20.158 6.076 43.468 1.00 74.06 564 GLU A CA 1
ATOM 4555 C C . GLU A 1 564 ? -19.335 4.781 43.376 1.00 74.06 564 GLU A C 1
ATOM 4557 O O . GLU A 1 564 ? -19.468 4.029 42.408 1.00 74.06 564 GLU A O 1
ATOM 4562 N N . ALA A 1 565 ? -18.538 4.464 44.401 1.00 74.12 565 ALA A N 1
ATOM 4563 C CA . ALA A 1 565 ? -17.750 3.236 44.456 1.00 74.12 565 ALA A CA 1
ATOM 4564 C C . ALA A 1 565 ? -18.614 1.966 44.609 1.00 74.12 565 ALA A C 1
ATOM 4566 O O . ALA A 1 565 ? -18.255 0.920 44.061 1.00 74.12 565 ALA A O 1
ATOM 4567 N N . LEU A 1 566 ? -19.769 2.052 45.279 1.00 72.88 566 LEU A N 1
ATOM 4568 C CA . LEU A 1 566 ? -20.783 0.985 45.320 1.00 72.88 566 LEU A CA 1
ATOM 4569 C C . LEU A 1 566 ? -21.655 0.939 44.053 1.00 72.88 566 LEU A C 1
ATOM 4571 O O . LEU A 1 566 ? -22.355 -0.049 43.808 1.00 72.88 566 LEU A O 1
ATOM 4575 N N . SER A 1 567 ? -21.564 1.975 43.212 1.00 69.56 567 SER A N 1
ATOM 4576 C CA . SER A 1 567 ? -22.441 2.209 42.058 1.00 69.56 567 SER A CA 1
ATOM 4577 C C . SER A 1 567 ? -23.913 2.352 42.458 1.00 69.56 567 SER A C 1
ATOM 4579 O O . SER A 1 567 ? -24.802 1.894 41.744 1.00 69.56 567 SER A O 1
ATOM 4581 N N . LEU A 1 568 ? -24.159 2.983 43.607 1.00 68.62 568 LEU A N 1
ATOM 4582 C CA . LEU A 1 568 ? -25.484 3.328 44.115 1.00 68.62 568 LEU A CA 1
ATOM 4583 C C . LEU A 1 568 ? -25.680 4.845 44.081 1.00 68.62 568 LEU A C 1
ATOM 4585 O O . LEU A 1 568 ? -24.726 5.616 43.952 1.00 68.62 568 LEU A O 1
ATOM 4589 N N . ARG A 1 569 ? -26.936 5.287 44.178 1.00 64.94 569 ARG A N 1
ATOM 4590 C CA . ARG A 1 569 ? -27.224 6.719 44.265 1.00 64.94 569 ARG A CA 1
ATOM 4591 C C . ARG A 1 569 ? -26.855 7.244 45.666 1.00 64.94 569 ARG A C 1
ATOM 4593 O O . ARG A 1 569 ? -27.126 6.545 46.642 1.00 64.94 569 ARG A O 1
ATOM 4600 N N . PRO A 1 570 ? -26.281 8.455 45.794 1.00 64.56 570 PRO A N 1
ATOM 4601 C CA . PRO A 1 570 ? -25.907 9.023 47.096 1.00 64.56 570 PRO A CA 1
ATOM 4602 C C . PRO A 1 570 ? -27.084 9.249 48.055 1.00 64.56 570 PRO A C 1
ATOM 4604 O O . PRO A 1 570 ? -26.894 9.341 49.262 1.00 64.56 570 PRO A O 1
ATOM 4607 N N . ASP A 1 571 ? -28.302 9.377 47.529 1.00 64.31 571 ASP A N 1
ATOM 4608 C CA . ASP A 1 571 ? -29.528 9.594 48.294 1.00 64.31 571 ASP A CA 1
ATOM 4609 C C . ASP A 1 571 ? -30.163 8.302 48.827 1.00 64.31 571 ASP A C 1
ATOM 4611 O O . ASP A 1 571 ? -31.070 8.402 49.660 1.00 64.31 571 ASP A O 1
ATOM 4615 N N . ALA A 1 572 ? -29.681 7.130 48.392 1.00 65.19 572 ALA A N 1
ATOM 4616 C CA . ALA A 1 572 ? -30.192 5.830 48.811 1.00 65.19 572 ALA A CA 1
ATOM 4617 C C . ALA A 1 572 ? -30.092 5.656 50.337 1.00 65.19 572 ALA A C 1
ATOM 4619 O O . ALA A 1 572 ? -29.041 5.917 50.928 1.00 65.19 572 ALA A O 1
ATOM 4620 N N . SER A 1 573 ? -31.181 5.188 50.957 1.00 63.78 573 SER A N 1
ATOM 4621 C CA . SER A 1 573 ? -31.312 4.948 52.404 1.00 63.78 573 SER A CA 1
ATOM 4622 C C . SER A 1 573 ? -30.156 4.100 52.944 1.00 63.78 573 SER A C 1
ATOM 4624 O O . SER A 1 573 ? -29.454 4.531 53.857 1.00 63.78 573 SER A O 1
ATOM 4626 N N . PHE A 1 574 ? -29.855 2.989 52.267 1.00 69.69 574 PHE A N 1
ATOM 4627 C CA . PHE A 1 574 ? -28.723 2.110 52.578 1.00 69.69 574 PHE A CA 1
ATOM 4628 C C . PHE A 1 574 ? -27.365 2.823 52.607 1.00 69.69 574 PHE A C 1
ATOM 4630 O O . PHE A 1 574 ? -26.575 2.610 53.520 1.00 69.69 574 PHE A O 1
ATOM 4637 N N . VAL A 1 575 ? -27.077 3.687 51.626 1.00 72.31 575 VAL A N 1
ATOM 4638 C CA . VAL A 1 575 ? -25.791 4.400 51.564 1.00 72.31 575 VAL A CA 1
ATOM 4639 C C . VAL A 1 575 ? -25.671 5.376 52.728 1.00 72.31 575 VAL A C 1
ATOM 4641 O O . VAL A 1 575 ? -24.616 5.435 53.347 1.00 72.31 575 VAL A O 1
ATOM 4644 N N . LYS A 1 576 ? -26.741 6.114 53.048 1.00 73.81 576 LYS A N 1
ATOM 4645 C CA . LYS A 1 576 ? -26.754 7.066 54.168 1.00 73.81 576 LYS A CA 1
ATOM 4646 C C . LYS A 1 576 ? -26.538 6.371 55.510 1.00 73.81 576 LYS A C 1
ATOM 4648 O O . LYS A 1 576 ? -25.710 6.824 56.290 1.00 73.81 576 LYS A O 1
ATOM 4653 N N . GLN A 1 577 ? -27.249 5.272 55.747 1.00 74.00 577 GLN A N 1
ATOM 4654 C CA . GLN A 1 577 ? -27.185 4.510 56.999 1.00 74.00 577 GLN A CA 1
ATOM 4655 C C . GLN A 1 577 ? -25.838 3.803 57.156 1.00 74.00 577 GLN A C 1
ATOM 4657 O O . GLN A 1 577 ? -25.184 3.928 58.185 1.00 74.00 577 GLN A O 1
ATOM 4662 N N . MET A 1 578 ? -25.357 3.142 56.100 1.00 73.69 578 MET A N 1
ATOM 4663 C CA . MET A 1 578 ? -24.044 2.500 56.116 1.00 73.69 578 MET A CA 1
ATOM 4664 C C . MET A 1 578 ? -22.909 3.522 56.253 1.00 73.69 578 MET A C 1
ATOM 4666 O O . MET A 1 578 ? -21.912 3.237 56.907 1.00 73.69 578 MET A O 1
ATOM 4670 N N . PHE A 1 579 ? -23.050 4.714 55.666 1.00 79.38 579 PHE A N 1
ATOM 4671 C CA . PHE A 1 579 ? -22.079 5.791 55.844 1.00 79.38 579 PHE A CA 1
ATOM 4672 C C . PHE A 1 579 ? -22.058 6.296 57.291 1.00 79.38 579 PHE A C 1
ATOM 4674 O O . PHE A 1 579 ? -20.979 6.385 57.865 1.00 79.38 579 PHE A O 1
ATOM 4681 N N . ALA A 1 580 ? -23.228 6.548 57.888 1.00 73.38 580 ALA A N 1
ATOM 4682 C CA . ALA A 1 580 ? -23.351 6.976 59.284 1.00 73.38 580 ALA A CA 1
ATOM 4683 C C . ALA A 1 580 ? -22.798 5.935 60.273 1.00 73.38 580 ALA A C 1
ATOM 4685 O O . ALA A 1 580 ? -22.139 6.298 61.238 1.00 73.38 580 ALA A O 1
ATOM 4686 N N . LEU A 1 581 ? -22.997 4.642 59.996 1.00 74.50 581 LEU A N 1
ATOM 4687 C CA . LEU A 1 581 ? -22.433 3.553 60.796 1.00 74.50 581 LEU A CA 1
ATOM 4688 C C . LEU A 1 581 ? -20.896 3.531 60.761 1.00 74.50 581 LEU A C 1
ATOM 4690 O O . LEU A 1 581 ? -20.250 3.224 61.761 1.00 74.50 581 LEU A O 1
ATOM 4694 N N . ILE A 1 582 ? -20.306 3.773 59.587 1.00 79.00 582 ILE A N 1
ATOM 4695 C CA . ILE A 1 582 ? -18.851 3.718 59.420 1.00 79.00 582 ILE A CA 1
ATOM 4696 C C . ILE A 1 582 ? -18.192 4.984 59.990 1.00 79.00 582 ILE A C 1
ATOM 4698 O O . ILE A 1 582 ? -17.113 4.884 60.571 1.00 79.00 582 ILE A O 1
ATOM 4702 N N . ASP A 1 583 ? -18.828 6.147 59.841 1.00 81.19 583 ASP A N 1
ATOM 4703 C CA . ASP A 1 583 ? -18.362 7.461 60.310 1.00 81.19 583 ASP A CA 1
ATOM 4704 C C . ASP A 1 583 ? -18.492 7.610 61.843 1.00 81.19 583 ASP A C 1
ATOM 4706 O O . ASP A 1 583 ? -19.321 8.352 62.373 1.00 81.19 583 ASP A O 1
ATOM 4710 N N . ALA A 1 584 ? -17.665 6.860 62.575 1.00 70.94 584 ALA A N 1
ATOM 4711 C CA . ALA A 1 584 ? -17.711 6.771 64.033 1.00 70.94 584 ALA A CA 1
ATOM 4712 C C . ALA A 1 584 ? -17.344 8.081 64.757 1.00 70.94 584 ALA A C 1
ATOM 4714 O O . ALA A 1 584 ? -17.696 8.242 65.928 1.00 70.94 584 ALA A O 1
ATOM 4715 N N . ASP A 1 585 ? -16.613 8.991 64.106 1.00 75.25 585 ASP A N 1
ATOM 4716 C CA . ASP A 1 585 ? -16.296 10.318 64.642 1.00 75.25 585 ASP A CA 1
ATOM 4717 C C . ASP A 1 585 ? -17.252 11.421 64.141 1.00 75.25 585 ASP A C 1
ATOM 4719 O O . ASP A 1 585 ? -17.129 12.576 64.563 1.00 75.25 585 ASP A O 1
ATOM 4723 N N . SER A 1 586 ? -18.244 11.048 63.318 1.00 74.19 586 SER A N 1
ATOM 4724 C CA . SER A 1 586 ? -19.293 11.912 62.762 1.00 74.19 586 SER A CA 1
ATOM 4725 C C . SER A 1 586 ? -18.736 13.163 62.078 1.00 74.19 586 SER A C 1
ATOM 4727 O O . SER A 1 586 ? -19.338 14.243 62.130 1.00 74.19 586 SER A O 1
ATOM 4729 N N . ASN A 1 587 ? -17.559 13.043 61.461 1.00 75.50 587 ASN A N 1
ATOM 4730 C CA . ASN A 1 587 ? -16.873 14.167 60.834 1.00 75.50 587 ASN A CA 1
ATOM 4731 C C . ASN A 1 587 ? -17.330 14.407 59.377 1.00 75.50 587 ASN A C 1
ATOM 4733 O O . ASN A 1 587 ? -16.894 15.377 58.745 1.00 75.50 587 ASN A O 1
ATOM 4737 N N . GLY A 1 588 ? -18.215 13.550 58.847 1.00 74.94 588 GLY A N 1
ATOM 4738 C CA . GLY A 1 588 ? -18.741 13.599 57.483 1.00 74.94 588 GLY A CA 1
ATOM 4739 C C . GLY A 1 588 ? -17.865 12.891 56.444 1.00 74.94 588 GLY A C 1
ATOM 4740 O O . GLY A 1 588 ? -18.150 12.986 55.244 1.00 74.94 588 GLY A O 1
ATOM 4741 N N . TYR A 1 589 ? -16.811 12.195 56.875 1.00 82.50 589 TYR A N 1
ATOM 4742 C CA . TYR A 1 589 ? -15.859 11.462 56.047 1.00 82.50 589 TYR A CA 1
ATOM 4743 C C . TYR A 1 589 ? -15.513 10.103 56.670 1.00 82.50 589 TYR A C 1
ATOM 4745 O O . TYR A 1 589 ? -15.368 9.967 57.872 1.00 82.50 589 TYR A O 1
ATOM 4753 N N . ILE A 1 590 ? -15.279 9.095 55.829 1.00 83.38 590 ILE A N 1
ATOM 4754 C CA . ILE A 1 590 ? -14.847 7.763 56.270 1.00 83.38 590 ILE A CA 1
ATOM 4755 C C . ILE A 1 590 ? -13.328 7.634 56.136 1.00 83.38 590 ILE A C 1
ATOM 4757 O O . ILE A 1 590 ? -12.794 7.643 55.023 1.00 83.38 590 ILE A O 1
ATOM 4761 N N . SER A 1 591 ? -12.624 7.443 57.247 1.00 83.06 591 SER A N 1
ATOM 4762 C CA . SER A 1 591 ? -11.187 7.160 57.271 1.00 83.06 591 SER A CA 1
ATOM 4763 C C . SER A 1 591 ? -10.857 5.694 56.950 1.00 83.06 591 SER A C 1
ATOM 4765 O O . SER A 1 591 ? -11.691 4.787 57.024 1.00 83.06 591 SER A O 1
ATOM 4767 N N . PHE A 1 592 ? -9.580 5.427 56.645 1.00 78.88 592 PHE A N 1
ATOM 4768 C CA . PHE A 1 592 ? -9.070 4.063 56.442 1.00 78.88 592 PHE A CA 1
ATOM 4769 C C . PHE A 1 592 ? -9.383 3.121 57.614 1.00 78.88 592 PHE A C 1
ATOM 4771 O O . PHE A 1 592 ? -9.714 1.955 57.403 1.00 78.88 592 PHE A O 1
ATOM 4778 N N . ARG A 1 593 ? -9.265 3.611 58.855 1.00 77.50 593 ARG A N 1
ATOM 4779 C CA . ARG A 1 593 ? -9.432 2.788 60.063 1.00 77.50 593 ARG A CA 1
ATOM 4780 C C . ARG A 1 593 ? -10.894 2.462 60.334 1.00 77.50 593 ARG A C 1
ATOM 4782 O O . ARG A 1 593 ? -11.199 1.310 60.623 1.00 77.50 593 ARG A O 1
ATOM 4789 N N . GLU A 1 594 ? -11.768 3.452 60.210 1.00 81.50 594 GLU A N 1
ATOM 4790 C CA . GLU A 1 594 ? -13.220 3.285 60.330 1.00 81.50 594 GLU A CA 1
ATOM 4791 C C . GLU A 1 594 ? -13.736 2.252 59.336 1.00 81.50 594 GLU A C 1
ATOM 4793 O O . GLU A 1 594 ? -14.364 1.265 59.721 1.00 81.50 594 GLU A O 1
ATOM 4798 N N . PHE A 1 595 ? -13.356 2.411 58.066 1.00 81.50 595 PHE A N 1
ATOM 4799 C CA . PHE A 1 595 ? -13.762 1.484 57.022 1.00 81.50 595 PHE A CA 1
ATOM 4800 C C . PHE A 1 595 ? -13.230 0.064 57.265 1.00 81.50 595 PHE A C 1
ATOM 4802 O O . PHE A 1 595 ? -13.972 -0.910 57.141 1.00 81.50 595 PHE A O 1
ATOM 4809 N N . LEU A 1 596 ? -11.956 -0.078 57.649 1.00 76.31 596 LEU A N 1
ATOM 4810 C CA . LEU A 1 596 ? -11.353 -1.384 57.923 1.00 76.31 596 LEU A CA 1
ATOM 4811 C C . LEU A 1 596 ? -12.029 -2.104 59.099 1.00 76.31 596 LEU A C 1
ATOM 4813 O O . LEU A 1 596 ? -12.286 -3.302 58.996 1.00 76.31 596 LEU A O 1
ATOM 4817 N N . ASN A 1 597 ? -12.332 -1.395 60.189 1.00 72.69 597 ASN A N 1
ATOM 4818 C CA . ASN A 1 597 ? -12.964 -1.981 61.374 1.00 72.69 597 ASN A CA 1
ATOM 4819 C C . ASN A 1 597 ? -14.322 -2.599 61.034 1.00 72.69 597 ASN A C 1
ATOM 4821 O O . ASN A 1 597 ? -14.584 -3.753 61.377 1.00 72.69 597 ASN A O 1
ATOM 4825 N N . VAL A 1 598 ? -15.147 -1.862 60.291 1.00 74.25 598 VAL A N 1
ATOM 4826 C CA . VAL A 1 598 ? -16.464 -2.331 59.857 1.00 74.25 598 VAL A CA 1
ATOM 4827 C C . VAL A 1 598 ? -16.339 -3.535 58.912 1.00 74.25 598 VAL A C 1
ATOM 4829 O O . VAL A 1 598 ? -17.019 -4.543 59.096 1.00 74.25 598 VAL A O 1
ATOM 4832 N N . ILE A 1 599 ? -15.406 -3.505 57.953 1.00 72.44 599 ILE A N 1
ATOM 4833 C CA . ILE A 1 599 ? -15.179 -4.627 57.024 1.00 72.44 599 ILE A CA 1
ATOM 4834 C C . ILE A 1 599 ? -14.640 -5.884 57.732 1.00 72.44 599 ILE A C 1
ATOM 4836 O O . ILE A 1 599 ? -15.002 -6.996 57.346 1.00 72.44 599 ILE A O 1
ATOM 4840 N N . ILE A 1 600 ? -13.816 -5.751 58.777 1.00 70.44 600 ILE A N 1
ATOM 4841 C CA . ILE A 1 600 ? -13.352 -6.898 59.579 1.00 70.44 600 ILE A CA 1
ATOM 4842 C C . ILE A 1 600 ? -14.523 -7.553 60.317 1.00 70.44 600 ILE A C 1
ATOM 4844 O O . ILE A 1 600 ? -14.626 -8.781 60.299 1.00 70.44 600 ILE A O 1
ATOM 4848 N N . ILE A 1 601 ? -15.419 -6.761 60.915 1.00 69.00 601 ILE A N 1
ATOM 4849 C CA . ILE A 1 601 ? -16.631 -7.282 61.567 1.00 69.00 601 ILE A CA 1
ATOM 4850 C C . ILE A 1 601 ? -17.518 -7.984 60.530 1.00 69.00 601 ILE A C 1
ATOM 4852 O O . ILE A 1 601 ? -17.973 -9.104 60.761 1.00 69.00 601 ILE A O 1
ATOM 4856 N N . PHE A 1 602 ? -17.676 -7.407 59.337 1.00 66.81 602 PHE A N 1
ATOM 4857 C CA . PHE A 1 602 ? -18.413 -8.050 58.248 1.00 66.81 602 PHE A CA 1
ATOM 4858 C C . PHE A 1 602 ? -17.792 -9.382 57.789 1.00 66.81 602 PHE A C 1
ATOM 4860 O O . PHE A 1 602 ? -18.518 -10.349 57.539 1.00 66.81 602 PHE A O 1
ATOM 4867 N N . ALA A 1 603 ? -16.462 -9.462 57.697 1.00 63.22 603 ALA A N 1
ATOM 4868 C CA . ALA A 1 603 ? -15.759 -10.646 57.208 1.00 63.22 603 ALA A CA 1
ATOM 4869 C C . ALA A 1 603 ? -15.644 -11.768 58.257 1.00 63.22 603 ALA A C 1
ATOM 4871 O O . ALA A 1 603 ? -15.850 -12.938 57.925 1.00 63.22 603 ALA A O 1
ATOM 4872 N N . LYS A 1 604 ? -15.299 -11.426 59.507 1.00 64.94 604 LYS A N 1
ATOM 4873 C CA . LYS A 1 604 ? -14.897 -12.373 60.567 1.00 64.94 604 LYS A CA 1
ATOM 4874 C C . LYS A 1 604 ? -15.715 -12.280 61.861 1.00 64.94 604 LYS A C 1
ATOM 4876 O O . LYS A 1 604 ? -15.480 -13.085 62.756 1.00 64.94 604 LYS A O 1
ATOM 4881 N N . GLY A 1 605 ? -16.634 -11.321 61.982 1.00 62.66 605 GLY A N 1
ATOM 4882 C CA . GLY A 1 605 ? -17.476 -11.157 63.170 1.00 62.66 605 GLY A CA 1
ATOM 4883 C C . GLY A 1 605 ? -18.421 -12.339 63.389 1.00 62.66 605 GLY A C 1
ATOM 4884 O O . GLY A 1 605 ? -18.853 -12.993 62.431 1.00 62.66 605 GLY A O 1
ATOM 4885 N N . SER A 1 606 ? -18.740 -12.609 64.656 1.00 63.72 606 SER A N 1
ATOM 4886 C CA . SER A 1 606 ? -19.741 -13.610 65.028 1.00 63.72 606 SER A CA 1
ATOM 4887 C C . SER A 1 606 ? -21.146 -13.190 64.551 1.00 63.72 606 SER A C 1
ATOM 4889 O O . SER A 1 606 ? -21.364 -12.017 64.229 1.00 63.72 606 SER A O 1
ATOM 4891 N N . PRO A 1 607 ? -22.127 -14.110 64.471 1.00 59.62 607 PRO A N 1
ATOM 4892 C CA . PRO A 1 607 ? -23.511 -13.748 64.156 1.00 59.62 607 PRO A CA 1
ATOM 4893 C C . PRO A 1 607 ? -24.063 -12.649 65.077 1.00 59.62 607 PRO A C 1
ATOM 4895 O O . PRO A 1 607 ? -24.744 -11.746 64.599 1.00 59.62 607 PRO A O 1
ATOM 4898 N N . GLU A 1 608 ? -23.706 -12.665 66.363 1.00 63.50 608 GLU A N 1
ATOM 4899 C CA . GLU A 1 608 ? -24.077 -11.627 67.333 1.00 63.50 608 GLU A CA 1
ATOM 4900 C C . GLU A 1 608 ? -23.446 -10.270 66.991 1.00 63.50 608 GLU A C 1
ATOM 4902 O O . GLU A 1 608 ? -24.155 -9.267 66.951 1.00 63.50 608 GLU A O 1
ATOM 4907 N N . ASP A 1 609 ? -22.154 -10.234 66.639 1.00 63.88 609 ASP A N 1
ATOM 4908 C CA . ASP A 1 609 ? -21.471 -8.995 66.227 1.00 63.88 609 ASP A CA 1
ATOM 4909 C C . ASP A 1 609 ? -22.100 -8.385 64.968 1.00 63.88 609 ASP A C 1
ATOM 4911 O O . ASP A 1 609 ? -22.204 -7.168 64.843 1.00 63.88 609 ASP A O 1
ATOM 4915 N N . LYS A 1 610 ? -22.546 -9.229 64.030 1.00 64.50 610 LYS A N 1
ATOM 4916 C CA . LYS A 1 610 ? -23.219 -8.795 62.797 1.00 64.50 610 LYS A CA 1
ATOM 4917 C C . LYS A 1 610 ? -24.633 -8.279 63.058 1.00 64.50 610 LYS A C 1
ATOM 4919 O O . LYS A 1 610 ? -25.030 -7.290 62.452 1.00 64.50 610 LYS A O 1
ATOM 4924 N N . THR A 1 611 ? -25.374 -8.925 63.959 1.00 63.91 611 THR A N 1
ATOM 4925 C CA . THR A 1 611 ? -26.723 -8.492 64.374 1.00 63.91 611 THR A CA 1
ATOM 4926 C C . THR A 1 611 ? -26.651 -7.173 65.126 1.00 63.91 611 THR A C 1
ATOM 4928 O O . THR A 1 611 ? -27.454 -6.274 64.901 1.00 63.91 611 THR A O 1
ATOM 4931 N N . LYS A 1 612 ? -25.629 -7.026 65.971 1.00 69.56 612 LYS A N 1
ATOM 4932 C CA . LYS A 1 612 ? -25.319 -5.781 66.658 1.00 69.56 612 LYS A CA 1
ATOM 4933 C C . LYS A 1 612 ? -24.939 -4.671 65.696 1.00 69.56 612 LYS A C 1
ATOM 4935 O O . LYS A 1 612 ? -25.440 -3.569 65.822 1.00 69.56 612 LYS A O 1
ATOM 4940 N N . LEU A 1 613 ? -24.128 -4.977 64.691 1.00 70.19 613 LEU A N 1
ATOM 4941 C CA . LEU A 1 613 ? -23.782 -4.013 63.658 1.00 70.19 613 LEU A CA 1
ATOM 4942 C C . LEU A 1 613 ? -25.002 -3.606 62.811 1.00 70.19 613 LEU A C 1
ATOM 4944 O O . LEU A 1 613 ? -25.094 -2.452 62.414 1.00 70.19 613 LEU A O 1
ATOM 4948 N N . MET A 1 614 ? -25.958 -4.514 62.569 1.00 65.31 614 MET A N 1
ATOM 4949 C CA . MET A 1 614 ? -27.254 -4.162 61.973 1.00 65.31 614 MET A CA 1
ATOM 4950 C C . MET A 1 614 ? -28.090 -3.271 62.899 1.00 65.31 614 MET A C 1
ATOM 4952 O O . MET A 1 614 ? -28.655 -2.299 62.421 1.00 65.31 614 MET A O 1
ATOM 4956 N N . PHE A 1 615 ? -28.152 -3.564 64.200 1.00 71.12 615 PHE A N 1
ATOM 4957 C CA . PHE A 1 615 ? -28.844 -2.725 65.185 1.00 71.12 615 PHE A CA 1
ATOM 4958 C C . PHE A 1 615 ? -28.245 -1.310 65.234 1.00 71.12 615 PHE A C 1
ATOM 4960 O O . PHE A 1 615 ? -28.960 -0.329 65.048 1.00 71.12 615 PHE A O 1
ATOM 4967 N N . ASP A 1 616 ? -26.920 -1.218 65.361 1.00 70.94 616 ASP A N 1
ATOM 4968 C CA . ASP A 1 616 ? -26.165 0.037 65.395 1.00 70.94 616 ASP A CA 1
ATOM 4969 C C . ASP A 1 616 ? -26.294 0.828 64.069 1.00 70.94 616 ASP A C 1
ATOM 4971 O O . ASP A 1 616 ? -26.130 2.044 64.056 1.00 70.94 616 ASP A O 1
ATOM 4975 N N . MET A 1 617 ? -26.607 0.167 62.943 1.00 68.62 617 MET A N 1
ATOM 4976 C CA . MET A 1 617 ? -26.815 0.822 61.638 1.00 68.62 617 MET A CA 1
ATOM 4977 C C . MET A 1 617 ? -28.102 1.656 61.581 1.00 68.62 617 MET A C 1
ATOM 4979 O O . MET A 1 617 ? -28.191 2.585 60.775 1.00 68.62 617 MET A O 1
ATOM 4983 N N . TYR A 1 618 ? -29.097 1.309 62.400 1.00 68.88 618 TYR A N 1
ATOM 4984 C CA . TYR A 1 618 ? -30.408 1.964 62.435 1.00 68.88 618 TYR A CA 1
ATOM 4985 C C . TYR A 1 618 ? -30.665 2.755 63.725 1.00 68.88 618 TYR A C 1
ATOM 4987 O O . TYR A 1 618 ? -31.628 3.515 63.770 1.00 68.88 618 TYR A O 1
ATOM 4995 N N . ASP A 1 619 ? -29.792 2.625 64.727 1.00 73.31 619 ASP A N 1
ATOM 4996 C CA . ASP A 1 619 ? -29.720 3.474 65.925 1.00 73.31 619 ASP A CA 1
ATOM 4997 C C . ASP A 1 619 ? -29.040 4.813 65.570 1.00 73.31 619 ASP A C 1
ATOM 4999 O O . ASP A 1 619 ? -27.856 5.043 65.842 1.00 73.31 619 ASP A O 1
ATOM 5003 N N . ILE A 1 620 ? -29.784 5.673 64.861 1.00 64.44 620 ILE A N 1
ATOM 5004 C CA . ILE A 1 620 ? -29.284 6.939 64.296 1.00 64.44 620 ILE A CA 1
ATOM 5005 C C . ILE A 1 620 ? -28.944 7.946 65.404 1.00 64.44 620 ILE A C 1
ATOM 5007 O O . ILE A 1 620 ? -28.037 8.763 65.230 1.00 64.44 620 ILE A O 1
ATOM 5011 N N . ASP A 1 621 ? -29.660 7.913 66.529 1.00 65.81 621 ASP A N 1
ATOM 5012 C CA . ASP A 1 621 ? -29.431 8.809 67.665 1.00 65.81 621 ASP A CA 1
ATOM 5013 C C . ASP A 1 621 ? -28.382 8.285 68.665 1.00 65.81 621 ASP A C 1
ATOM 5015 O O . ASP A 1 621 ? -28.028 8.989 69.619 1.00 65.81 621 ASP A O 1
ATOM 5019 N N . HIS A 1 622 ? -27.835 7.088 68.416 1.00 66.50 622 HIS A N 1
ATOM 5020 C CA . HIS A 1 622 ? -26.865 6.392 69.262 1.00 66.50 622 HIS A CA 1
ATOM 5021 C C . HIS A 1 622 ? -27.340 6.240 70.713 1.00 66.50 622 HIS A C 1
ATOM 5023 O O . HIS A 1 622 ? -26.537 6.235 71.659 1.00 66.50 622 HIS A O 1
ATOM 5029 N N . SER A 1 623 ? -28.654 6.142 70.913 1.00 70.00 623 SER A N 1
ATOM 5030 C CA . SER A 1 623 ? -29.263 6.016 72.234 1.00 70.00 623 SER A CA 1
ATOM 5031 C C . SER A 1 623 ? -29.055 4.623 72.841 1.00 70.00 623 SER A C 1
ATOM 5033 O O . SER A 1 623 ? -29.233 4.442 74.054 1.00 70.00 623 SER A O 1
ATOM 5035 N N . GLY A 1 624 ? -28.621 3.645 72.035 1.00 69.62 624 GLY A N 1
ATOM 5036 C CA . GLY A 1 624 ? -28.518 2.236 72.407 1.00 69.62 624 GLY A CA 1
ATOM 5037 C C . GLY A 1 624 ? -29.878 1.535 72.428 1.00 69.62 624 GLY A C 1
ATOM 5038 O O . GLY A 1 624 ? -30.010 0.470 73.044 1.00 69.62 624 GLY A O 1
ATOM 5039 N N . LYS A 1 625 ? -30.894 2.153 71.816 1.00 78.56 625 LYS A N 1
ATOM 5040 C CA . LYS A 1 625 ? -32.279 1.692 71.739 1.00 78.56 625 LYS A CA 1
ATOM 5041 C C . LYS A 1 625 ? -32.868 2.094 70.384 1.00 78.56 625 LYS A C 1
ATOM 5043 O O . LYS A 1 625 ? -32.573 3.164 69.889 1.00 78.56 625 LYS A O 1
ATOM 5048 N N . LEU A 1 626 ? -33.738 1.269 69.809 1.00 76.31 626 LEU A N 1
ATOM 5049 C CA . LEU A 1 626 ? -34.459 1.592 68.575 1.00 76.31 626 LEU A CA 1
ATOM 5050 C C . LEU A 1 626 ? -35.880 2.039 68.901 1.00 76.31 626 LEU A C 1
ATOM 5052 O O . LEU A 1 626 ? -36.664 1.271 69.463 1.00 76.31 626 LEU A O 1
ATOM 5056 N N . SER A 1 627 ? -36.252 3.255 68.523 1.00 76.44 627 SER A N 1
ATOM 5057 C CA . SER A 1 627 ? -37.648 3.685 68.564 1.00 76.44 627 SER A CA 1
ATOM 5058 C C . SER A 1 627 ? -38.501 2.885 67.569 1.00 76.44 627 SER A C 1
ATOM 5060 O O . SER A 1 627 ? -38.019 2.329 66.579 1.00 76.44 627 SER A O 1
ATOM 5062 N N . ARG A 1 628 ? -39.819 2.846 67.789 1.00 74.31 628 ARG A N 1
ATOM 5063 C CA . ARG A 1 628 ? -40.754 2.185 66.857 1.00 74.31 628 ARG A CA 1
ATOM 5064 C C . ARG A 1 628 ? -40.688 2.750 65.428 1.00 74.31 628 ARG A C 1
ATOM 5066 O O . ARG A 1 628 ? -40.909 2.009 64.472 1.00 74.31 628 ARG A O 1
ATOM 5073 N N . LEU A 1 629 ? -40.380 4.041 65.284 1.00 73.12 629 LEU A N 1
ATOM 5074 C CA . LEU A 1 629 ? -40.194 4.693 63.984 1.00 73.12 629 LEU A CA 1
ATOM 5075 C C . LEU A 1 629 ? -38.896 4.235 63.313 1.00 73.12 629 LEU A C 1
ATOM 5077 O O . LEU A 1 629 ? -38.937 3.853 62.149 1.00 73.12 629 LEU A O 1
ATOM 5081 N N . GLU A 1 630 ? -37.784 4.173 64.049 1.00 73.00 630 GLU A N 1
ATOM 5082 C CA . GLU A 1 630 ? -36.498 3.681 63.527 1.00 73.00 630 GLU A CA 1
ATOM 5083 C C . GLU A 1 630 ? -36.565 2.206 63.132 1.00 73.00 630 GLU A C 1
ATOM 5085 O O . GLU A 1 630 ? -36.020 1.809 62.105 1.00 73.00 630 GLU A O 1
ATOM 5090 N N . PHE A 1 631 ? -37.305 1.392 63.887 1.00 74.19 631 PHE A N 1
ATOM 5091 C CA . PHE A 1 631 ? -37.550 -0.001 63.526 1.00 74.19 631 PHE A CA 1
ATOM 5092 C C . PHE A 1 631 ? -38.444 -0.136 62.276 1.00 74.19 631 PHE A C 1
ATOM 5094 O O . PHE A 1 631 ? -38.186 -0.983 61.421 1.00 74.19 631 PHE A O 1
ATOM 5101 N N . SER A 1 632 ? -39.465 0.716 62.120 1.00 70.94 632 SER A N 1
ATOM 5102 C CA . SER A 1 632 ? -40.292 0.762 60.900 1.00 70.94 632 SER A CA 1
ATOM 5103 C C . SER A 1 632 ? -39.473 1.215 59.688 1.00 70.94 632 SER A C 1
ATOM 5105 O O . SER A 1 632 ? -39.542 0.595 58.627 1.00 70.94 632 SER A O 1
ATOM 5107 N N . ASP A 1 633 ? -38.621 2.228 59.850 1.00 69.25 633 ASP A N 1
ATOM 5108 C CA . ASP A 1 633 ? -37.711 2.704 58.807 1.00 69.25 633 ASP A CA 1
ATOM 5109 C C . ASP A 1 633 ? -36.623 1.671 58.470 1.00 69.25 633 ASP A C 1
ATOM 5111 O O . ASP A 1 633 ? -36.245 1.534 57.304 1.00 69.25 633 ASP A O 1
ATOM 5115 N N . MET A 1 634 ? -36.172 0.876 59.445 1.00 70.50 634 MET A N 1
ATOM 5116 C CA . MET A 1 634 ? -35.306 -0.278 59.212 1.00 70.50 634 MET A CA 1
ATOM 5117 C C . MET A 1 634 ? -35.994 -1.302 58.311 1.00 70.50 634 MET A C 1
ATOM 5119 O O . MET A 1 634 ? -35.462 -1.634 57.251 1.00 70.50 634 MET A O 1
ATOM 5123 N N . ILE A 1 635 ? -37.188 -1.773 58.680 1.00 65.44 635 ILE A N 1
ATOM 5124 C CA . ILE A 1 635 ? -37.933 -2.746 57.872 1.00 65.44 635 ILE A CA 1
ATOM 5125 C C . ILE A 1 635 ? -38.267 -2.154 56.497 1.00 65.44 635 ILE A C 1
ATOM 5127 O O . ILE A 1 635 ? -38.100 -2.834 55.488 1.00 65.44 635 ILE A O 1
ATOM 5131 N N . ARG A 1 636 ? -38.624 -0.865 56.418 1.00 66.88 636 ARG A N 1
ATOM 5132 C CA . ARG A 1 636 ? -38.834 -0.154 55.150 1.00 66.88 636 ARG A CA 1
ATOM 5133 C C . ARG A 1 636 ? -37.586 -0.160 54.285 1.00 66.88 636 ARG A C 1
ATOM 5135 O O . ARG A 1 636 ? -37.684 -0.479 53.112 1.00 66.88 636 ARG A O 1
ATOM 5142 N N . SER A 1 637 ? -36.420 0.151 54.842 1.00 62.66 637 SER A N 1
ATOM 5143 C CA . SER A 1 637 ? -35.169 0.173 54.081 1.00 62.66 637 SER A CA 1
ATOM 5144 C C . SER A 1 637 ? -34.735 -1.227 53.625 1.00 62.66 637 SER A C 1
ATOM 5146 O O . SER A 1 637 ? -34.235 -1.374 52.513 1.00 62.66 637 SER A O 1
ATOM 5148 N N . LEU A 1 638 ? -34.990 -2.272 54.421 1.00 58.22 638 LEU A N 1
ATOM 5149 C CA . LEU A 1 638 ? -34.756 -3.668 54.036 1.00 58.22 638 LEU A CA 1
ATOM 5150 C C . LEU A 1 638 ? -35.725 -4.119 52.931 1.00 58.22 638 LEU A C 1
ATOM 5152 O O . LEU A 1 638 ? -35.323 -4.821 52.004 1.00 58.22 638 LEU A O 1
ATOM 5156 N N . LEU A 1 639 ? -36.978 -3.663 52.982 1.00 56.28 639 LEU A N 1
ATOM 5157 C CA . LEU A 1 639 ? -37.985 -3.900 51.946 1.00 56.28 639 LEU A CA 1
ATOM 5158 C C . LEU A 1 639 ? -37.710 -3.093 50.668 1.00 56.28 639 LEU A C 1
ATOM 5160 O O . LEU A 1 639 ? -37.849 -3.634 49.574 1.00 56.28 639 LEU A O 1
ATOM 5164 N N . GLU A 1 640 ? -37.242 -1.848 50.780 1.00 55.22 640 GLU A N 1
ATOM 5165 C CA . GLU A 1 640 ? -36.756 -1.018 49.667 1.00 55.22 640 GLU A CA 1
ATOM 5166 C C . GLU A 1 640 ? -35.539 -1.663 48.991 1.00 55.22 640 GLU A C 1
ATOM 5168 O O . GLU A 1 640 ? -35.468 -1.703 47.764 1.00 55.22 640 GLU A O 1
ATOM 5173 N N . LEU A 1 641 ? -34.610 -2.230 49.769 1.00 51.00 641 LEU A N 1
ATOM 5174 C CA . LEU A 1 641 ? -33.476 -3.010 49.257 1.00 51.00 641 LEU A CA 1
ATOM 5175 C C . LEU A 1 641 ? -33.928 -4.292 48.542 1.00 51.00 641 LEU A C 1
ATOM 5177 O O . LEU A 1 641 ? -33.353 -4.669 47.520 1.00 51.00 641 LEU A O 1
ATOM 5181 N N . ALA A 1 642 ? -34.989 -4.933 49.035 1.00 44.16 642 ALA A N 1
ATOM 5182 C CA . ALA A 1 642 ? -35.652 -6.055 48.373 1.00 44.16 642 ALA A CA 1
ATOM 5183 C C . ALA A 1 642 ? -36.605 -5.625 47.233 1.00 44.16 642 ALA A C 1
ATOM 5185 O O . ALA A 1 642 ? -37.167 -6.489 46.550 1.00 44.16 642 ALA A O 1
ATOM 5186 N N . ASN A 1 643 ? -36.757 -4.311 47.014 1.00 45.25 643 ASN A N 1
ATOM 5187 C CA . ASN A 1 643 ? -37.659 -3.647 46.073 1.00 45.25 643 ASN A CA 1
ATOM 5188 C C . ASN A 1 643 ? -39.142 -4.055 46.219 1.00 45.25 643 ASN A C 1
ATOM 5190 O O . ASN A 1 643 ? -39.909 -4.028 45.256 1.00 45.25 643 ASN A O 1
ATOM 5194 N N . GLN A 1 644 ? -39.550 -4.440 47.429 1.00 46.69 644 GLN A N 1
ATOM 5195 C CA . GLN A 1 644 ? -40.941 -4.670 47.800 1.00 46.69 644 GLN A CA 1
ATOM 5196 C C . GLN A 1 644 ? -41.483 -3.395 48.445 1.00 46.69 644 GLN A C 1
ATOM 5198 O O . GLN A 1 644 ? -41.063 -3.004 49.527 1.00 46.69 644 GLN A O 1
ATOM 5203 N N . SER A 1 645 ? -42.415 -2.721 47.774 1.00 43.09 645 SER A N 1
ATOM 5204 C CA . SER A 1 645 ? -43.112 -1.579 48.366 1.00 43.09 645 SER A CA 1
ATOM 5205 C C . SER A 1 645 ? -44.384 -2.076 49.043 1.00 43.09 645 SER A C 1
ATOM 5207 O O . SER A 1 645 ? -45.388 -2.352 48.391 1.00 43.09 645 SER A O 1
ATOM 5209 N N . LEU A 1 646 ? -44.338 -2.224 50.366 1.00 53.34 646 LEU A N 1
ATOM 5210 C CA . LEU A 1 646 ? -45.564 -2.268 51.157 1.00 53.34 646 LEU A CA 1
ATOM 5211 C C . LEU A 1 646 ? -46.122 -0.848 51.247 1.00 53.34 646 LEU A C 1
ATOM 5213 O O . LEU A 1 646 ? -45.369 0.124 51.356 1.00 53.34 646 LEU A O 1
ATOM 5217 N N . SER A 1 647 ? -47.447 -0.715 51.195 1.00 56.94 647 SER A N 1
ATOM 5218 C CA . SER A 1 647 ? -48.064 0.568 51.532 1.00 56.94 647 SER A CA 1
ATOM 5219 C C . SER A 1 647 ? -47.713 0.940 52.985 1.00 56.94 647 SER A C 1
ATOM 5221 O O . SER A 1 647 ? -47.559 0.033 53.808 1.00 56.94 647 SER A O 1
ATOM 5223 N N . PRO A 1 648 ? -47.593 2.238 53.332 1.00 61.34 648 PRO A N 1
ATOM 5224 C CA . PRO A 1 648 ? -47.231 2.666 54.688 1.00 61.34 648 PRO A CA 1
ATOM 5225 C C . PRO A 1 648 ? -48.098 2.002 55.767 1.00 61.34 648 PRO A C 1
ATOM 5227 O O . PRO A 1 648 ? -47.582 1.536 56.775 1.00 61.34 648 PRO A O 1
ATOM 5230 N N . ASN A 1 649 ? -49.393 1.838 55.480 1.00 62.31 649 ASN A N 1
ATOM 5231 C CA . ASN A 1 649 ? -50.352 1.199 56.377 1.00 62.31 649 ASN A CA 1
ATOM 5232 C C . ASN A 1 649 ? -50.043 -0.294 56.606 1.00 62.31 649 ASN A C 1
ATOM 5234 O O . ASN A 1 649 ? -50.078 -0.757 57.737 1.00 62.31 649 ASN A O 1
ATOM 5238 N N . GLN A 1 650 ? -49.677 -1.043 55.558 1.00 61.06 650 GLN A N 1
ATOM 5239 C CA . GLN A 1 650 ? -49.336 -2.471 55.677 1.00 61.06 650 GLN A CA 1
ATOM 5240 C C . GLN A 1 650 ? -48.017 -2.707 56.421 1.00 61.06 650 GLN A C 1
ATOM 5242 O O . GLN A 1 650 ? -47.855 -3.728 57.086 1.00 61.06 650 GLN A O 1
ATOM 5247 N N . LEU A 1 651 ? -47.065 -1.781 56.286 1.00 65.69 651 LEU A N 1
ATOM 5248 C CA . LEU A 1 651 ? -45.807 -1.819 57.024 1.00 65.69 651 LEU A CA 1
ATOM 5249 C C . LEU A 1 651 ? -46.043 -1.558 58.517 1.00 65.69 651 LEU A C 1
ATOM 5251 O O . LEU A 1 651 ? -45.514 -2.283 59.355 1.00 65.69 651 LEU A O 1
ATOM 5255 N N . ASP A 1 652 ? -46.862 -0.559 58.845 1.00 68.12 652 ASP A N 1
ATOM 5256 C CA . ASP A 1 652 ? -47.196 -0.243 60.233 1.00 68.12 652 ASP A CA 1
ATOM 5257 C C . ASP A 1 652 ? -48.016 -1.362 60.898 1.00 68.12 652 ASP A C 1
ATOM 5259 O O . ASP A 1 652 ? -47.789 -1.652 62.075 1.00 68.12 652 ASP A O 1
ATOM 5263 N N . ASP A 1 653 ? -48.887 -2.047 60.145 1.00 66.38 653 ASP A N 1
ATOM 5264 C CA . ASP A 1 653 ? -49.623 -3.236 60.600 1.00 66.38 653 ASP A CA 1
ATOM 5265 C C . ASP A 1 653 ? -48.684 -4.422 60.891 1.00 66.38 653 ASP A C 1
ATOM 5267 O O . ASP A 1 653 ? -48.824 -5.077 61.926 1.00 66.38 653 ASP A O 1
ATOM 5271 N N . LEU A 1 654 ? -47.684 -4.666 60.032 1.00 65.12 654 LEU A N 1
ATOM 5272 C CA . LEU A 1 654 ? -46.661 -5.703 60.234 1.00 65.12 654 LEU A CA 1
ATOM 5273 C C . LEU A 1 654 ? -45.790 -5.403 61.463 1.00 65.12 654 LEU A C 1
ATOM 5275 O O . LEU A 1 654 ? -45.523 -6.274 62.287 1.00 65.12 654 LEU A O 1
ATOM 5279 N N . VAL A 1 655 ? -45.364 -4.150 61.621 1.00 67.88 655 VAL A N 1
ATOM 5280 C CA . VAL A 1 655 ? -44.594 -3.728 62.797 1.00 67.88 655 VAL A CA 1
ATOM 5281 C C . VAL A 1 655 ? -45.460 -3.834 64.061 1.00 67.88 655 VAL A C 1
ATOM 5283 O O . VAL A 1 655 ? -44.985 -4.294 65.096 1.00 67.88 655 VAL A O 1
ATOM 5286 N N . ALA A 1 656 ? -46.746 -3.475 64.000 1.00 69.69 656 ALA A N 1
ATOM 5287 C CA . ALA A 1 656 ? -47.671 -3.615 65.125 1.00 69.69 656 ALA A CA 1
ATOM 5288 C C . ALA A 1 656 ? -47.923 -5.082 65.518 1.00 69.69 656 ALA A C 1
ATOM 5290 O O . ALA A 1 656 ? -48.009 -5.380 66.716 1.00 69.69 656 ALA A O 1
ATOM 5291 N N . SER A 1 657 ? -48.017 -5.994 64.542 1.00 66.88 657 SER A N 1
ATOM 5292 C CA . SER A 1 657 ? -48.162 -7.426 64.810 1.00 66.88 657 SER A CA 1
ATOM 5293 C C . SER A 1 657 ? -46.906 -7.980 65.476 1.00 66.88 657 SER A C 1
ATOM 5295 O O . SER A 1 657 ? -47.035 -8.578 66.537 1.00 66.88 657 SER A O 1
ATOM 5297 N N . MET A 1 658 ? -45.711 -7.662 64.958 1.00 63.25 658 MET A N 1
ATOM 5298 C CA . MET A 1 658 ? -44.420 -8.094 65.520 1.00 63.25 658 MET A CA 1
ATOM 5299 C C . MET A 1 658 ? -44.203 -7.627 66.971 1.00 63.25 658 MET A C 1
ATOM 5301 O O . MET A 1 658 ? -43.679 -8.365 67.803 1.00 63.25 658 MET A O 1
ATOM 5305 N N . PHE A 1 659 ? -44.631 -6.408 67.311 1.00 70.50 659 PHE A N 1
ATOM 5306 C CA . PHE A 1 659 ? -44.561 -5.905 68.690 1.00 70.50 659 PHE A CA 1
ATOM 5307 C C . PHE A 1 659 ? -45.589 -6.567 69.618 1.00 70.50 659 PHE A C 1
ATOM 5309 O O . PHE A 1 659 ? -45.350 -6.701 70.820 1.00 70.50 659 PHE A O 1
ATOM 5316 N N . THR A 1 660 ? -46.743 -6.959 69.075 1.00 68.38 660 THR A N 1
ATOM 5317 C CA . THR A 1 660 ? -47.814 -7.626 69.826 1.00 68.38 660 THR A CA 1
ATOM 5318 C C . THR A 1 660 ? -47.420 -9.037 70.222 1.00 68.38 660 THR A C 1
ATOM 5320 O O . THR A 1 660 ? -47.617 -9.444 71.364 1.00 68.38 660 THR A O 1
ATOM 5323 N N . SER A 1 661 ? -46.825 -9.759 69.289 1.00 58.47 661 SER A N 1
ATOM 5324 C CA . SER A 1 661 ? -46.465 -11.160 69.418 1.00 58.47 661 SER A CA 1
ATOM 5325 C C . SER A 1 661 ? -45.195 -11.384 70.257 1.00 58.47 661 SER A C 1
ATOM 5327 O O . SER A 1 661 ? -45.118 -12.383 70.963 1.00 58.47 661 SER A O 1
ATOM 5329 N N . ALA A 1 662 ? -44.275 -10.411 70.304 1.00 59.88 662 ALA A N 1
ATOM 5330 C CA . ALA A 1 662 ? -43.111 -10.408 71.202 1.00 59.88 662 ALA A CA 1
ATOM 5331 C C . ALA A 1 662 ? -43.403 -9.862 72.624 1.00 59.88 662 ALA A C 1
ATOM 5333 O O . ALA A 1 662 ? -42.490 -9.711 73.435 1.00 59.88 662 ALA A O 1
ATOM 5334 N N . GLY A 1 663 ? -44.657 -9.508 72.946 1.00 62.50 663 GLY A N 1
ATOM 5335 C CA . GLY A 1 663 ? -45.038 -8.987 74.270 1.00 62.50 663 GLY A CA 1
ATOM 5336 C C . GLY A 1 663 ? -44.548 -7.561 74.576 1.00 62.50 663 GLY A C 1
ATOM 5337 O O . GLY A 1 663 ? -44.536 -7.140 75.732 1.00 62.50 663 GLY A O 1
ATOM 5338 N N . LEU A 1 664 ? -44.167 -6.790 73.552 1.00 70.38 664 LEU A N 1
ATOM 5339 C CA . LEU A 1 664 ? -43.549 -5.460 73.667 1.00 70.38 664 LEU A CA 1
ATOM 5340 C C . LEU A 1 664 ? -44.545 -4.301 73.445 1.00 70.38 664 LEU A C 1
ATOM 5342 O O . LEU A 1 664 ? -44.132 -3.163 73.237 1.00 70.38 664 LEU A O 1
ATOM 5346 N N . GLN A 1 665 ? -45.859 -4.551 73.528 1.00 62.03 665 GLN A N 1
ATOM 5347 C CA . GLN A 1 665 ? -46.927 -3.597 73.164 1.00 62.03 665 GLN A CA 1
ATOM 5348 C C . GLN A 1 665 ? -46.857 -2.221 73.849 1.00 62.03 665 GLN A C 1
ATOM 5350 O O . GLN A 1 665 ? -47.327 -1.234 73.286 1.00 62.03 665 GLN A O 1
ATOM 5355 N N . GLN A 1 666 ? -46.303 -2.147 75.063 1.00 59.59 666 GLN A N 1
ATOM 5356 C CA . GLN A 1 666 ? -46.210 -0.906 75.844 1.00 59.59 666 GLN A CA 1
ATOM 5357 C C . GLN A 1 666 ? -44.839 -0.216 75.755 1.00 59.59 666 GLN A C 1
ATOM 5359 O O . GLN A 1 666 ? -44.688 0.893 76.269 1.00 59.59 666 GLN A O 1
ATOM 5364 N N . LYS A 1 667 ? -43.834 -0.833 75.115 1.00 67.31 667 LYS A N 1
ATOM 5365 C CA . LYS A 1 667 ? -42.508 -0.225 74.954 1.00 67.31 667 LYS A CA 1
ATOM 5366 C C . LYS A 1 667 ? -42.471 0.624 73.679 1.00 67.31 667 LYS A C 1
ATOM 5368 O O . LYS A 1 667 ? -42.710 0.130 72.583 1.00 67.31 667 LYS A O 1
ATOM 5373 N N . GLN A 1 668 ? -42.143 1.909 73.826 1.00 65.50 668 GLN A N 1
ATOM 5374 C CA . GLN A 1 668 ? -41.894 2.815 72.692 1.00 65.50 668 GLN A CA 1
ATOM 5375 C C . GLN A 1 668 ? -40.478 2.661 72.100 1.00 65.50 668 GLN A C 1
ATOM 5377 O O . GLN A 1 668 ? -40.248 3.077 70.964 1.00 65.50 668 GLN A O 1
ATOM 5382 N N . GLU A 1 669 ? -39.564 2.035 72.849 1.00 73.25 669 GLU A N 1
ATOM 5383 C CA . GLU A 1 669 ? -38.144 1.847 72.524 1.00 73.25 669 GLU A CA 1
ATOM 5384 C C . GLU A 1 669 ? -37.741 0.371 72.721 1.00 73.25 669 GLU A C 1
ATOM 5386 O O . GLU A 1 669 ? -38.108 -0.246 73.726 1.00 73.25 669 GLU A O 1
ATOM 5391 N N . ILE A 1 670 ? -36.969 -0.187 71.786 1.00 77.56 670 ILE A N 1
ATOM 5392 C CA . ILE A 1 670 ? -36.494 -1.577 71.746 1.00 77.56 670 ILE A CA 1
ATOM 5393 C C . ILE A 1 670 ? -35.002 -1.607 72.105 1.00 77.56 670 ILE A C 1
ATOM 5395 O O . ILE A 1 670 ? -34.198 -0.938 71.462 1.00 77.56 670 ILE A O 1
ATOM 5399 N N . THR A 1 671 ? -34.598 -2.388 73.107 1.00 80.81 671 THR A N 1
ATOM 5400 C CA . THR A 1 671 ? -33.167 -2.604 73.411 1.00 80.81 671 THR A CA 1
ATOM 5401 C C . THR A 1 671 ? -32.542 -3.652 72.480 1.00 80.81 671 THR A C 1
ATOM 5403 O O . THR A 1 671 ? -33.257 -4.410 71.836 1.00 80.81 671 THR A O 1
ATOM 5406 N N . PHE A 1 672 ? -31.211 -3.759 72.417 1.00 73.12 672 PHE A N 1
ATOM 5407 C CA . PHE A 1 672 ? -30.543 -4.791 71.603 1.00 73.12 672 PHE A CA 1
ATOM 5408 C C . PHE A 1 672 ? -30.973 -6.232 71.959 1.00 73.12 672 PHE A C 1
ATOM 5410 O O . PHE A 1 672 ? -31.077 -7.093 71.083 1.00 73.12 672 PHE A O 1
ATOM 5417 N N . GLU A 1 673 ? -31.250 -6.496 73.238 1.00 71.88 673 GLU A N 1
ATOM 5418 C CA . GLU A 1 673 ? -31.746 -7.795 73.712 1.00 71.88 673 GLU A CA 1
ATOM 5419 C C . GLU A 1 673 ? -33.192 -8.030 73.260 1.00 71.88 673 GLU A C 1
ATOM 5421 O O . GLU A 1 673 ? -33.491 -9.093 72.720 1.00 71.88 673 GLU A O 1
ATOM 5426 N N . ASP A 1 674 ? -34.053 -7.010 73.375 1.00 71.75 674 ASP A N 1
ATOM 5427 C CA . ASP A 1 674 ? -35.421 -7.051 72.845 1.00 71.75 674 ASP A CA 1
ATOM 5428 C C . ASP A 1 674 ? -35.408 -7.243 71.312 1.00 71.75 674 ASP A C 1
ATOM 5430 O O . ASP A 1 674 ? -36.186 -8.028 70.786 1.00 71.75 674 ASP A O 1
ATOM 5434 N N . PHE A 1 675 ? -34.494 -6.589 70.587 1.00 72.69 675 PHE A N 1
ATOM 5435 C CA . PHE A 1 675 ? -34.324 -6.700 69.132 1.00 72.69 675 PHE A CA 1
ATOM 5436 C C . PHE A 1 675 ? -33.870 -8.099 68.707 1.00 72.69 675 PHE A C 1
ATOM 5438 O O . PHE A 1 675 ? -34.411 -8.674 67.762 1.00 72.69 675 PHE A O 1
ATOM 5445 N N . SER A 1 676 ? -32.909 -8.670 69.437 1.00 66.44 676 SER A N 1
ATOM 5446 C CA . SER A 1 676 ? -32.432 -10.036 69.204 1.00 66.44 676 SER A CA 1
ATOM 5447 C C . SER A 1 676 ? -33.536 -11.064 69.471 1.00 66.44 676 SER A C 1
ATOM 5449 O O . SER A 1 676 ? -33.658 -12.030 68.723 1.00 66.44 676 SER A O 1
ATOM 5451 N N . HIS A 1 677 ? -34.377 -10.831 70.486 1.00 65.88 677 HIS A N 1
ATOM 5452 C CA . HIS A 1 677 ? -35.529 -11.675 70.815 1.00 65.88 677 HIS A CA 1
ATOM 5453 C C . HIS A 1 677 ? -36.662 -11.547 69.784 1.00 65.88 677 HIS A C 1
ATOM 5455 O O . HIS A 1 677 ? -37.228 -12.548 69.358 1.00 65.88 677 HIS A O 1
ATOM 5461 N N . LEU A 1 678 ? -36.948 -10.330 69.313 1.00 66.38 678 LEU A N 1
ATOM 5462 C CA . LEU A 1 678 ? -37.973 -10.030 68.305 1.00 66.38 678 LEU A CA 1
ATOM 5463 C C . LEU A 1 678 ? -37.628 -10.671 66.946 1.00 66.38 678 LEU A C 1
ATOM 5465 O O . LEU A 1 678 ? -38.505 -11.190 66.257 1.00 66.38 678 LEU A O 1
ATOM 5469 N N . LEU A 1 679 ? -36.337 -10.714 66.596 1.00 59.69 679 LEU A N 1
ATOM 5470 C CA . LEU A 1 679 ? -35.828 -11.455 65.437 1.00 59.69 679 LEU A CA 1
ATOM 5471 C C . LEU A 1 679 ? -35.809 -12.983 65.644 1.00 59.69 679 LEU A C 1
ATOM 5473 O O . LEU A 1 679 ? -35.847 -13.722 64.659 1.00 59.69 679 LEU A O 1
ATOM 5477 N N . ALA A 1 680 ? -35.746 -13.464 66.890 1.00 56.16 680 ALA A N 1
ATOM 5478 C CA . ALA A 1 680 ? -35.713 -14.889 67.224 1.00 56.16 680 ALA A CA 1
ATOM 5479 C C . ALA A 1 680 ? -37.112 -15.538 67.310 1.00 56.16 680 ALA A C 1
ATOM 5481 O O . ALA A 1 680 ? -37.273 -16.648 66.800 1.00 56.16 680 ALA A O 1
ATOM 5482 N N . ASP A 1 681 ? -38.109 -14.861 67.898 1.00 45.09 681 ASP A N 1
ATOM 5483 C CA . ASP A 1 681 ? -39.467 -15.389 68.145 1.00 45.09 681 ASP A CA 1
ATOM 5484 C C . ASP A 1 681 ? -40.369 -15.381 66.904 1.00 45.09 681 ASP A C 1
ATOM 5486 O O . ASP A 1 681 ? -41.102 -16.338 66.662 1.00 45.09 681 ASP A O 1
ATOM 5490 N N . HIS A 1 682 ? -40.284 -14.358 66.048 1.00 48.47 682 HIS A N 1
ATOM 5491 C CA . HIS A 1 682 ? -41.069 -14.304 64.804 1.00 48.47 682 HIS A CA 1
ATOM 5492 C C . HIS A 1 682 ? -40.443 -15.115 63.674 1.00 48.47 682 HIS A C 1
ATOM 5494 O O . HIS A 1 682 ? -40.634 -14.795 62.510 1.00 48.47 682 HIS A O 1
ATOM 5500 N N . ARG A 1 683 ? -39.719 -16.194 63.983 1.00 48.12 683 ARG A N 1
ATOM 5501 C CA . ARG A 1 683 ? -38.999 -17.020 63.000 1.00 48.12 683 ARG A CA 1
ATOM 5502 C C . ARG A 1 683 ? -39.902 -17.606 61.908 1.00 48.12 683 ARG A C 1
ATOM 5504 O O . ARG A 1 683 ? -39.456 -17.736 60.770 1.00 48.12 683 ARG A O 1
ATOM 5511 N N . GLU A 1 684 ? -41.143 -17.959 62.253 1.00 36.81 684 GLU A N 1
ATOM 5512 C CA . GLU A 1 684 ? -42.126 -18.560 61.334 1.00 36.81 684 GLU A CA 1
ATOM 5513 C C . GLU A 1 684 ? -43.051 -17.521 60.663 1.00 36.81 684 GLU A C 1
ATOM 5515 O O . GLU A 1 684 ? -43.382 -17.673 59.489 1.00 36.81 684 GLU A O 1
ATOM 5520 N N . GLU A 1 685 ? -43.404 -16.420 61.341 1.00 37.81 685 GLU A N 1
ATOM 5521 C CA . GLU A 1 685 ? -44.205 -15.313 60.771 1.00 37.81 685 GLU A CA 1
ATOM 5522 C C . GLU A 1 685 ? -43.357 -14.361 59.900 1.00 37.81 685 GLU A C 1
ATOM 5524 O O . GLU A 1 685 ? -43.798 -13.917 58.840 1.00 37.81 685 GLU A O 1
ATOM 5529 N N . LEU A 1 686 ? -42.077 -14.166 60.252 1.00 42.56 686 LEU A N 1
ATOM 5530 C CA . LEU A 1 686 ? -41.001 -13.699 59.362 1.00 42.56 686 LEU A CA 1
ATOM 5531 C C . LEU A 1 686 ? -40.521 -14.821 58.425 1.00 42.56 686 LEU A C 1
ATOM 5533 O O . LEU A 1 686 ? -39.427 -14.739 57.862 1.00 42.56 686 LEU A O 1
ATOM 5537 N N . GLY A 1 687 ? -41.364 -15.821 58.150 1.00 41.81 687 GLY A N 1
ATOM 5538 C CA . GLY A 1 687 ? -41.242 -16.714 56.996 1.00 41.81 687 GLY A CA 1
ATOM 5539 C C . GLY A 1 687 ? -41.233 -15.966 55.652 1.00 41.81 687 GLY A C 1
ATOM 5540 O O . GLY A 1 687 ? -40.929 -16.557 54.620 1.00 41.81 687 GLY A O 1
ATOM 5541 N N . TYR A 1 688 ? -41.472 -14.649 55.663 1.00 35.81 688 TYR A N 1
ATOM 5542 C CA . TYR A 1 688 ? -41.183 -13.741 54.556 1.00 35.81 688 TYR A CA 1
ATOM 5543 C C . TYR A 1 688 ? -39.799 -13.063 54.602 1.00 35.81 688 TYR A C 1
ATOM 5545 O O . TYR A 1 688 ? -39.429 -12.491 53.592 1.00 35.81 688 TYR A O 1
ATOM 5553 N N . VAL A 1 689 ? -38.997 -13.127 55.678 1.00 35.47 689 VAL A N 1
ATOM 5554 C CA . VAL A 1 689 ? -37.734 -12.355 55.854 1.00 35.47 689 VAL A CA 1
ATOM 5555 C C . VAL A 1 689 ? -36.544 -13.200 56.382 1.00 35.47 689 VAL A C 1
ATOM 5557 O O . VAL A 1 689 ? -35.559 -12.620 56.803 1.00 35.47 689 VAL A O 1
ATOM 5560 N N . GLN A 1 690 ? -36.568 -14.545 56.321 1.00 33.25 690 GLN A N 1
ATOM 5561 C CA . GLN A 1 690 ? -35.468 -15.488 56.686 1.00 33.25 690 GLN A CA 1
ATOM 5562 C C . GLN A 1 690 ? -34.132 -14.860 57.177 1.00 33.25 690 GLN A C 1
ATOM 5564 O O . GLN A 1 690 ? -33.172 -14.706 56.422 1.00 33.25 690 GLN A O 1
ATOM 5569 N N . LEU A 1 691 ? -34.049 -14.553 58.473 1.00 35.31 691 LEU A N 1
ATOM 5570 C CA . LEU A 1 691 ? -32.808 -14.220 59.180 1.00 35.31 691 LEU A CA 1
ATOM 5571 C C . LEU A 1 691 ? -32.557 -15.327 60.214 1.00 35.31 691 LEU A C 1
ATOM 5573 O O . LEU A 1 691 ? -33.096 -15.325 61.316 1.00 35.31 691 LEU A O 1
ATOM 5577 N N . SER A 1 692 ? -31.797 -16.352 59.839 1.00 29.92 692 SER A N 1
ATOM 5578 C CA . SER A 1 692 ? -31.483 -17.496 60.696 1.00 29.92 692 SER A CA 1
ATOM 5579 C C . SER A 1 692 ? -30.283 -17.222 61.614 1.00 29.92 692 SER A C 1
ATOM 5581 O O . SER A 1 692 ? -29.191 -17.731 61.371 1.00 29.92 692 SER A O 1
ATOM 5583 N N . PHE A 1 693 ? -30.428 -16.472 62.703 1.00 38.56 693 PHE A N 1
ATOM 5584 C CA . PHE A 1 693 ? -29.361 -16.421 63.714 1.00 38.56 693 PHE A CA 1
ATOM 5585 C C . PHE A 1 693 ? -29.333 -17.749 64.497 1.00 38.56 693 PHE A C 1
ATOM 5587 O O . PHE A 1 693 ? -30.346 -18.183 65.046 1.00 38.56 693 PHE A O 1
ATOM 5594 N N . ASN A 1 694 ? -28.200 -18.459 64.477 1.00 28.77 694 ASN A N 1
ATOM 5595 C CA . ASN A 1 694 ? -27.984 -19.665 65.283 1.00 28.77 694 ASN A CA 1
ATOM 5596 C C . ASN A 1 694 ? -27.416 -19.228 66.634 1.00 28.77 694 ASN A C 1
ATOM 5598 O O . ASN A 1 694 ? -26.205 -19.061 66.765 1.00 28.77 694 ASN A O 1
ATOM 5602 N N . ILE A 1 695 ? -28.291 -19.032 67.615 1.00 32.75 695 ILE A N 1
ATOM 5603 C CA . ILE A 1 695 ? -27.903 -18.863 69.016 1.00 32.75 695 ILE A CA 1
ATOM 5604 C C . ILE A 1 695 ? -28.175 -20.208 69.690 1.00 32.75 695 ILE A C 1
ATOM 5606 O O . ILE A 1 695 ? -29.302 -20.697 69.678 1.00 32.75 695 ILE A O 1
ATOM 5610 N N . GLY A 1 696 ? -27.116 -20.860 70.168 1.00 29.80 696 GLY A N 1
ATOM 5611 C CA . GLY A 1 696 ? -27.219 -22.105 70.924 1.00 29.80 696 GLY A CA 1
ATOM 5612 C C . GLY A 1 696 ? -27.617 -21.834 72.374 1.00 29.80 696 GLY A C 1
ATOM 5613 O O . GLY A 1 696 ? -27.168 -20.854 72.965 1.00 29.80 696 GLY A O 1
ATOM 5614 N N . ASP A 1 697 ? -28.435 -22.725 72.933 1.00 30.33 697 ASP A N 1
ATOM 5615 C CA . ASP A 1 697 ? -28.896 -22.708 74.323 1.00 30.33 697 ASP A CA 1
ATOM 5616 C C . ASP A 1 697 ? -27.740 -22.581 75.326 1.00 30.33 697 ASP A C 1
ATOM 5618 O O . ASP A 1 697 ? -26.866 -23.449 75.410 1.00 30.33 697 ASP A O 1
ATOM 5622 N N . GLY A 1 698 ? -27.750 -21.513 76.129 1.00 29.72 698 GLY A N 1
ATOM 5623 C CA . GLY A 1 698 ? -26.722 -21.311 77.148 1.00 29.72 698 GLY A CA 1
ATOM 5624 C C . GLY A 1 698 ? -26.824 -20.027 77.969 1.00 29.72 698 GLY A C 1
ATOM 5625 O O . GLY A 1 698 ? -25.793 -19.440 78.281 1.00 29.72 698 GLY A O 1
ATOM 5626 N N . PHE A 1 699 ? -28.022 -19.573 78.347 1.00 25.48 699 PHE A N 1
ATOM 5627 C CA . PHE A 1 699 ? -28.165 -18.425 79.251 1.00 25.48 699 PHE A CA 1
ATOM 5628 C C . PHE A 1 699 ? -28.075 -18.883 80.719 1.00 25.48 699 PHE A C 1
ATOM 5630 O O . PHE A 1 699 ? -29.009 -19.475 81.262 1.00 25.48 699 PHE A O 1
ATOM 5637 N N . LYS A 1 700 ? -26.950 -18.602 81.392 1.00 27.20 700 LYS A N 1
ATOM 5638 C CA . LYS A 1 700 ? -26.895 -18.516 82.860 1.00 27.20 700 LYS A CA 1
ATOM 5639 C C . LYS A 1 700 ? -26.277 -17.191 83.294 1.00 27.20 700 LYS A C 1
ATOM 5641 O O . LYS A 1 700 ? -25.203 -16.790 82.863 1.00 27.20 700 LYS A O 1
ATOM 5646 N N . THR A 1 701 ? -27.026 -16.553 84.178 1.00 33.12 701 THR A N 1
ATOM 5647 C CA . THR A 1 701 ? -26.840 -15.277 84.866 1.00 33.12 701 THR A CA 1
ATOM 5648 C C . THR A 1 701 ? -25.508 -15.124 85.606 1.00 33.12 701 THR A C 1
ATOM 5650 O O . THR A 1 701 ? -25.180 -15.972 86.433 1.00 33.12 701 THR A O 1
ATOM 5653 N N . SER A 1 702 ? -24.858 -13.961 85.473 1.00 26.30 702 SER A N 1
ATOM 5654 C CA . SER A 1 702 ? -24.352 -13.210 86.636 1.00 26.30 702 SER A CA 1
ATOM 5655 C C . SER A 1 702 ? -24.099 -11.736 86.301 1.00 26.30 702 SER A C 1
ATOM 5657 O O . SER A 1 702 ? -23.348 -11.399 85.390 1.00 26.30 702 SER A O 1
ATOM 5659 N N . THR A 1 703 ? -24.725 -10.874 87.090 1.00 29.05 703 THR A N 1
ATOM 5660 C CA . THR A 1 703 ? -24.619 -9.414 87.158 1.00 29.05 703 THR A CA 1
ATOM 5661 C C . THR A 1 703 ? -23.233 -8.896 87.564 1.00 29.05 703 THR A C 1
ATOM 5663 O O . THR A 1 703 ? -22.652 -9.392 88.524 1.00 29.05 703 THR A O 1
ATOM 5666 N N . THR A 1 704 ? -22.775 -7.805 86.939 1.00 26.28 704 THR A N 1
ATOM 5667 C CA . THR A 1 704 ? -22.396 -6.532 87.607 1.00 26.28 704 THR A CA 1
ATOM 5668 C C . THR A 1 704 ? -22.143 -5.433 86.556 1.00 26.28 704 THR A C 1
ATOM 5670 O O . THR A 1 704 ? -21.530 -5.709 85.525 1.00 26.28 704 THR A O 1
ATOM 5673 N N . PRO A 1 705 ? -22.590 -4.180 86.777 1.00 43.84 705 PRO A N 1
ATOM 5674 C CA . PRO A 1 705 ? -22.433 -3.099 85.812 1.00 43.84 705 PRO A CA 1
ATOM 5675 C C . PRO A 1 705 ? -21.144 -2.320 86.095 1.00 43.84 705 PRO A C 1
ATOM 5677 O O . PRO A 1 705 ? -21.010 -1.709 87.152 1.00 43.84 705 PRO A O 1
ATOM 5680 N N . THR A 1 706 ? -20.201 -2.278 85.151 1.00 26.81 706 THR A N 1
ATOM 5681 C CA . THR A 1 706 ? -19.124 -1.276 85.194 1.00 26.81 706 THR A CA 1
ATOM 5682 C C . THR A 1 706 ? -18.817 -0.689 83.816 1.00 26.81 706 THR A C 1
ATOM 5684 O O . THR A 1 706 ? -18.381 -1.373 82.900 1.00 26.81 706 THR A O 1
ATOM 5687 N N . SER A 1 707 ? -19.010 0.632 83.746 1.00 31.17 707 SER A N 1
ATOM 5688 C CA . SER A 1 707 ? -18.409 1.609 82.830 1.00 31.17 707 SER A CA 1
ATOM 5689 C C . SER A 1 707 ? -18.644 1.447 81.317 1.00 31.17 707 SER A C 1
ATOM 5691 O O . SER A 1 707 ? -18.085 0.576 80.652 1.00 31.17 707 SER A O 1
ATOM 5693 N N . ARG A 1 708 ? -19.411 2.399 80.757 1.00 39.03 708 ARG A N 1
ATOM 5694 C CA . ARG A 1 708 ? -19.492 2.709 79.319 1.00 39.03 708 ARG A CA 1
ATOM 5695 C C . ARG A 1 708 ? -18.076 2.853 78.742 1.00 39.03 708 ARG A C 1
ATOM 5697 O O . ARG A 1 708 ? -17.401 3.846 78.999 1.00 39.03 708 ARG A O 1
ATOM 5704 N N . LYS A 1 709 ? -17.640 1.889 77.930 1.00 31.94 709 LYS A N 1
ATOM 5705 C CA . LYS A 1 709 ? -16.450 2.015 77.074 1.00 31.94 709 LYS A CA 1
ATOM 5706 C C . LYS A 1 709 ? -16.892 2.128 75.616 1.00 31.94 709 LYS A C 1
ATOM 5708 O O . LYS A 1 709 ? -17.746 1.361 75.177 1.00 31.94 709 LYS A O 1
ATOM 5713 N N . SER A 1 710 ? -16.329 3.102 74.900 1.00 39.22 710 SER A N 1
ATOM 5714 C CA . SER A 1 710 ? -16.694 3.420 73.515 1.00 39.22 710 SER A CA 1
ATOM 5715 C C . SER A 1 710 ? -16.314 2.294 72.541 1.00 39.22 710 SER A C 1
ATOM 5717 O O . SER A 1 710 ? -15.383 1.519 72.790 1.00 39.22 710 SER A O 1
ATOM 5719 N N . MET A 1 711 ? -17.034 2.222 71.417 1.00 39.22 711 MET A N 1
ATOM 5720 C CA . MET A 1 711 ? -16.858 1.245 70.332 1.00 39.22 711 MET A CA 1
ATOM 5721 C C . MET A 1 711 ? -15.398 1.174 69.829 1.00 39.22 711 MET A C 1
ATOM 5723 O O . MET A 1 711 ? -14.896 0.096 69.500 1.00 39.22 711 MET A O 1
ATOM 5727 N N . ALA A 1 712 ? -14.673 2.297 69.898 1.00 35.44 712 ALA A N 1
ATOM 5728 C CA . ALA A 1 712 ? -13.263 2.405 69.530 1.00 35.44 712 ALA A CA 1
ATOM 5729 C C . ALA A 1 712 ? -12.334 1.515 70.381 1.00 35.44 712 ALA A C 1
ATOM 5731 O O . ALA A 1 712 ? -11.350 0.988 69.864 1.00 35.44 712 ALA A O 1
ATOM 5732 N N . PHE A 1 713 ? -12.653 1.289 71.662 1.00 36.84 713 PHE A N 1
ATOM 5733 C CA . PHE A 1 713 ? -11.812 0.486 72.560 1.00 36.84 713 PHE A CA 1
ATOM 5734 C C . PHE A 1 713 ? -12.032 -1.029 72.370 1.00 36.84 713 PHE A C 1
ATOM 5736 O O . PHE A 1 713 ? -11.087 -1.808 72.469 1.00 36.84 713 PHE A O 1
ATOM 5743 N N . ARG A 1 714 ? -13.253 -1.457 72.006 1.00 40.84 714 ARG A N 1
ATOM 5744 C CA . ARG A 1 714 ? -13.569 -2.868 71.683 1.00 40.84 714 ARG A CA 1
ATOM 5745 C C . ARG A 1 714 ? -13.015 -3.305 70.324 1.00 40.84 714 ARG A C 1
ATOM 5747 O O . ARG A 1 714 ? -12.552 -4.438 70.183 1.00 40.84 714 ARG A O 1
ATOM 5754 N N . ALA A 1 715 ? -12.991 -2.398 69.345 1.00 35.75 715 ALA A N 1
ATOM 5755 C CA . ALA A 1 715 ? -12.307 -2.630 68.074 1.00 35.75 715 ALA A CA 1
ATOM 5756 C C . ALA A 1 715 ? -10.795 -2.839 68.287 1.00 35.75 715 ALA A C 1
ATOM 5758 O O . ALA A 1 715 ? -10.207 -3.746 67.704 1.00 35.75 715 ALA A O 1
ATOM 5759 N N . GLN A 1 716 ? -10.178 -2.073 69.194 1.00 34.25 716 GLN A N 1
ATOM 5760 C CA . GLN A 1 716 ? -8.752 -2.182 69.516 1.00 34.25 716 GLN A CA 1
ATOM 5761 C C . GLN A 1 716 ? -8.389 -3.524 70.186 1.00 34.25 716 GLN A C 1
ATOM 5763 O O . GLN A 1 716 ? -7.349 -4.108 69.880 1.00 34.25 716 GLN A O 1
ATOM 5768 N N . GLU A 1 717 ? -9.273 -4.059 71.032 1.00 35.19 717 GLU A N 1
ATOM 5769 C CA . GLU A 1 717 ? -9.115 -5.367 71.689 1.00 35.19 717 GLU A CA 1
ATOM 5770 C C . GLU A 1 717 ? -9.321 -6.545 70.710 1.00 35.19 717 GLU A C 1
ATOM 5772 O O . GLU A 1 717 ? -8.612 -7.553 70.769 1.00 35.19 717 GLU A O 1
ATOM 5777 N N . THR A 1 718 ? -10.209 -6.379 69.723 1.00 34.88 718 THR A N 1
ATOM 5778 C CA . THR A 1 718 ? -10.443 -7.354 68.639 1.00 34.88 718 THR A CA 1
ATOM 5779 C C . THR A 1 718 ? -9.287 -7.378 67.633 1.00 34.88 718 THR A C 1
ATOM 5781 O O . THR A 1 718 ? -8.874 -8.447 67.181 1.00 34.88 718 THR A O 1
ATOM 5784 N N . VAL A 1 719 ? -8.692 -6.212 67.346 1.00 34.56 719 VAL A N 1
ATOM 5785 C CA . VAL A 1 719 ? -7.470 -6.085 66.536 1.00 34.56 719 VAL A CA 1
ATOM 5786 C C . VAL A 1 719 ? -6.292 -6.792 67.215 1.00 34.56 719 VAL A C 1
ATOM 5788 O O . VAL A 1 719 ? -5.556 -7.498 66.535 1.00 34.56 719 VAL A O 1
ATOM 5791 N N . LEU A 1 720 ? -6.145 -6.703 68.543 1.00 31.02 720 LEU A N 1
ATOM 5792 C CA . LEU A 1 720 ? -5.109 -7.427 69.299 1.00 31.02 720 LEU A CA 1
ATOM 5793 C C . LEU A 1 720 ? -5.315 -8.955 69.309 1.00 31.02 720 LEU A C 1
ATOM 5795 O O . LEU A 1 720 ? -4.336 -9.693 69.209 1.00 31.02 720 LEU A O 1
ATOM 5799 N N . ARG A 1 721 ? -6.565 -9.443 69.342 1.00 31.09 721 ARG A N 1
ATOM 5800 C CA . ARG A 1 721 ? -6.891 -10.880 69.192 1.00 31.09 721 ARG A CA 1
ATOM 5801 C C . ARG A 1 721 ? -6.646 -11.418 67.778 1.00 31.09 721 ARG A C 1
ATOM 5803 O O . ARG A 1 721 ? -6.255 -12.570 67.623 1.00 31.09 721 ARG A O 1
ATOM 5810 N N . ALA A 1 722 ? -6.837 -10.596 66.745 1.00 29.92 722 ALA A N 1
ATOM 5811 C CA . ALA A 1 722 ? -6.613 -10.993 65.352 1.00 29.92 722 ALA A CA 1
ATOM 5812 C C . ALA A 1 722 ? -5.128 -11.253 65.020 1.00 29.92 722 ALA A C 1
ATOM 5814 O O . ALA A 1 722 ? -4.838 -11.947 64.045 1.00 29.92 722 ALA A O 1
ATOM 5815 N N . TYR A 1 723 ? -4.195 -10.736 65.830 1.00 33.09 723 TYR A N 1
ATOM 5816 C CA . TYR A 1 723 ? -2.756 -10.975 65.679 1.00 33.09 723 TYR A CA 1
ATOM 5817 C C . TYR A 1 723 ? -2.231 -12.203 66.447 1.00 33.09 723 TYR A C 1
ATOM 5819 O O . TYR A 1 723 ? -1.067 -12.550 66.257 1.00 33.09 723 TYR A O 1
ATOM 5827 N N . SER A 1 724 ? -3.040 -12.880 67.278 1.00 29.58 724 SER A N 1
ATOM 5828 C CA . SER A 1 724 ? -2.549 -13.935 68.186 1.00 29.58 724 SER A CA 1
ATOM 5829 C C . SER A 1 724 ? -3.019 -15.367 67.904 1.00 29.58 724 SER A C 1
ATOM 5831 O O . SER A 1 724 ? -2.647 -16.260 68.660 1.00 29.58 724 SER A O 1
ATOM 5833 N N . ILE A 1 725 ? -3.770 -15.646 66.832 1.00 26.86 725 ILE A N 1
ATOM 5834 C CA . ILE A 1 725 ? -4.230 -17.020 66.551 1.00 26.86 725 ILE A CA 1
ATOM 5835 C C . ILE A 1 725 ? -3.889 -17.427 65.115 1.00 26.86 725 ILE A C 1
ATOM 5837 O O . ILE A 1 725 ? -4.586 -17.092 64.158 1.00 26.86 725 ILE A O 1
ATOM 5841 N N . VAL A 1 726 ? -2.795 -18.179 64.987 1.00 26.86 726 VAL A N 1
ATOM 5842 C CA . VAL A 1 726 ? -2.480 -18.999 63.815 1.00 26.86 726 VAL A CA 1
ATOM 5843 C C . VAL A 1 726 ? -3.160 -20.356 64.003 1.00 26.86 726 VAL A C 1
ATOM 5845 O O . VAL A 1 726 ? -2.771 -21.123 64.873 1.00 26.86 726 VAL A O 1
ATOM 5848 N N . GLY A 1 727 ? -4.192 -20.579 63.185 1.00 27.38 727 GLY A N 1
ATOM 5849 C CA . GLY A 1 727 ? -4.633 -21.846 62.589 1.00 27.38 727 GLY A CA 1
ATOM 5850 C C . GLY A 1 727 ? -4.819 -23.089 63.464 1.00 27.38 727 GLY A C 1
ATOM 5851 O O . GLY A 1 727 ? -3.849 -23.705 63.884 1.00 27.38 727 GLY A O 1
ATOM 5852 N N . THR A 1 728 ? -6.065 -23.561 63.566 1.00 24.59 728 THR A N 1
ATOM 5853 C CA . THR A 1 728 ? -6.412 -24.980 63.333 1.00 24.59 728 THR A CA 1
ATOM 5854 C C . THR A 1 728 ? -7.924 -25.148 63.122 1.00 24.59 728 THR A C 1
ATOM 5856 O O . THR A 1 728 ? -8.733 -24.655 63.901 1.00 24.59 728 THR A O 1
ATOM 5859 N N . ASP A 1 729 ? -8.248 -25.803 62.005 1.00 25.75 729 ASP A N 1
ATOM 5860 C CA . ASP A 1 729 ? -9.418 -26.624 61.667 1.00 25.75 729 ASP A CA 1
ATOM 5861 C C . ASP A 1 729 ? -10.841 -26.108 61.953 1.00 25.75 729 ASP A C 1
ATOM 5863 O O . ASP A 1 729 ? -11.417 -26.286 63.025 1.00 25.75 729 ASP A O 1
ATOM 5867 N N . ALA A 1 730 ? -11.475 -25.578 60.899 1.00 26.67 730 ALA A N 1
ATOM 5868 C CA . ALA A 1 730 ? -12.926 -25.438 60.825 1.00 26.67 730 ALA A CA 1
ATOM 5869 C C . ALA A 1 730 ? -13.554 -26.761 60.349 1.00 26.67 730 ALA A C 1
ATOM 5871 O O . ALA A 1 730 ? -13.438 -27.149 59.188 1.00 26.67 730 ALA A O 1
ATOM 5872 N N . ILE A 1 731 ? -14.215 -27.436 61.286 1.00 25.55 731 ILE A N 1
ATOM 5873 C CA . ILE A 1 731 ? -14.999 -28.662 61.113 1.00 25.55 731 ILE A CA 1
ATOM 5874 C C . ILE A 1 731 ? -16.273 -28.356 60.309 1.00 25.55 731 ILE A C 1
ATOM 5876 O O . ILE A 1 731 ? -17.088 -27.525 60.715 1.00 25.55 731 ILE A O 1
ATOM 5880 N N . GLU A 1 732 ? -16.469 -29.060 59.193 1.00 26.55 732 GLU A N 1
ATOM 5881 C CA . GLU A 1 732 ? -17.729 -29.084 58.445 1.00 26.55 732 GLU A CA 1
ATOM 5882 C C . GLU A 1 732 ? -18.836 -29.782 59.255 1.00 26.55 732 GLU A C 1
ATOM 5884 O O . GLU A 1 732 ? -18.643 -30.870 59.805 1.00 26.55 732 GLU A O 1
ATOM 5889 N N . ARG A 1 733 ? -20.035 -29.186 59.290 1.00 23.69 733 ARG A N 1
ATOM 5890 C CA . ARG A 1 733 ? -21.278 -29.883 59.653 1.00 23.69 733 ARG A CA 1
ATOM 5891 C C . ARG A 1 733 ? -22.348 -29.669 58.575 1.00 23.69 733 ARG A C 1
ATOM 5893 O O . ARG A 1 733 ? -22.437 -28.569 58.032 1.00 23.69 733 ARG A O 1
ATOM 5900 N N . PRO A 1 734 ? -23.164 -30.697 58.276 1.00 28.58 734 PRO A N 1
ATOM 5901 C CA . PRO A 1 734 ? -24.080 -30.699 57.142 1.00 28.58 734 PRO A CA 1
ATOM 5902 C C . PRO A 1 734 ? -25.430 -30.057 57.492 1.00 28.58 734 PRO A C 1
ATOM 5904 O O . PRO A 1 734 ? -25.953 -30.256 58.589 1.00 28.58 734 PRO A O 1
ATOM 5907 N N . GLN A 1 735 ? -26.041 -29.359 56.532 1.00 26.41 735 GLN A N 1
ATOM 5908 C CA . GLN A 1 735 ? -27.464 -28.998 56.563 1.00 26.41 735 GLN A CA 1
ATOM 5909 C C . GLN A 1 735 ? -28.200 -29.549 55.333 1.00 26.41 735 GLN A C 1
ATOM 5911 O O . GLN A 1 735 ? -27.641 -29.664 54.244 1.00 26.41 735 GLN A O 1
ATOM 5916 N N . ARG A 1 736 ? -29.447 -29.968 55.579 1.00 25.97 736 ARG A N 1
ATOM 5917 C CA . ARG A 1 736 ? -30.335 -30.771 54.725 1.00 25.97 736 ARG A CA 1
ATOM 5918 C C . ARG A 1 736 ? -31.008 -29.979 53.591 1.00 25.97 736 ARG A C 1
ATOM 5920 O O . ARG A 1 736 ? -31.478 -28.873 53.806 1.00 25.97 736 ARG A O 1
ATOM 5927 N N . SER A 1 737 ? -31.103 -30.675 52.452 1.00 35.56 737 SER A N 1
ATOM 5928 C CA . SER A 1 737 ? -32.050 -30.629 51.318 1.00 35.56 737 SER A CA 1
ATOM 5929 C C . SER A 1 737 ? -32.736 -29.310 50.921 1.00 35.56 737 SER A C 1
ATOM 5931 O O . SER A 1 737 ? -33.869 -29.050 51.315 1.00 35.56 737 SER A O 1
ATOM 5933 N N . GLU A 1 738 ? -32.129 -28.624 49.954 1.00 33.44 738 GLU A N 1
ATOM 5934 C CA . GLU A 1 738 ? -32.820 -27.962 48.837 1.00 33.44 738 GLU A CA 1
ATOM 5935 C C . GLU A 1 738 ? -32.154 -28.447 47.528 1.00 33.44 738 GLU A C 1
ATOM 5937 O O . GLU A 1 738 ? -30.992 -28.854 47.546 1.00 33.44 738 GLU A O 1
ATOM 5942 N N . THR A 1 739 ? -32.913 -28.502 46.430 1.00 40.34 739 THR A N 1
ATOM 5943 C CA . THR A 1 739 ? -32.598 -29.084 45.100 1.00 40.34 739 THR A CA 1
ATOM 5944 C C . THR A 1 739 ? -31.106 -29.123 44.704 1.00 40.34 739 THR A C 1
ATOM 5946 O O . THR A 1 739 ? -30.418 -28.103 44.683 1.00 40.34 739 THR A O 1
ATOM 5949 N N . CYS A 1 740 ? -30.601 -30.318 44.373 1.00 48.19 740 CYS A N 1
ATOM 5950 C CA . CYS A 1 740 ? -29.171 -30.647 44.307 1.00 48.19 740 CYS A CA 1
ATOM 5951 C C . CYS A 1 740 ? -28.544 -30.445 42.908 1.00 48.19 740 CYS A C 1
ATOM 5953 O O . CYS A 1 740 ? -28.074 -31.406 42.303 1.00 48.19 740 CYS A O 1
ATOM 5955 N N . LEU A 1 741 ? -28.485 -29.208 42.398 1.00 67.31 741 LEU A N 1
ATOM 5956 C CA . LEU A 1 741 ? -27.594 -28.892 41.271 1.00 67.31 741 LEU A CA 1
ATOM 5957 C C . LEU A 1 741 ? -26.221 -28.482 41.825 1.00 67.31 741 LEU A C 1
ATOM 5959 O O . LEU A 1 741 ? -26.089 -27.522 42.590 1.00 67.31 741 LEU A O 1
ATOM 5963 N N . ARG A 1 742 ? -25.180 -29.253 41.491 1.00 73.25 742 ARG A N 1
ATOM 5964 C CA . ARG A 1 742 ? -23.841 -29.102 42.075 1.00 73.25 742 ARG A CA 1
ATOM 5965 C C . ARG A 1 742 ? -23.049 -28.058 41.292 1.00 73.25 742 ARG A C 1
ATOM 5967 O O . ARG A 1 742 ? -22.437 -28.354 40.269 1.00 73.25 742 ARG A O 1
ATOM 5974 N N . VAL A 1 743 ? -23.061 -26.821 41.787 1.00 77.12 743 VAL A N 1
ATOM 5975 C CA . VAL A 1 743 ? -22.362 -25.689 41.164 1.00 77.12 743 VAL A CA 1
ATOM 5976 C C . VAL A 1 743 ? -21.028 -25.425 41.861 1.00 77.12 743 VAL A C 1
ATOM 5978 O O . VAL A 1 743 ? -20.984 -24.817 42.930 1.00 77.12 743 VAL A O 1
ATOM 5981 N N . GLU A 1 744 ? -19.931 -25.858 41.238 1.00 79.88 744 GLU A N 1
ATOM 5982 C CA . GLU A 1 744 ? -18.565 -25.650 41.735 1.00 79.88 744 GLU A CA 1
ATOM 5983 C C . GLU A 1 744 ? -17.784 -24.635 40.886 1.00 79.88 744 GLU A C 1
ATOM 5985 O O . GLU A 1 744 ? -17.984 -24.485 39.675 1.00 79.88 744 GLU A O 1
ATOM 5990 N N . THR A 1 745 ? -16.862 -23.926 41.537 1.00 80.88 745 THR A N 1
ATOM 5991 C CA . THR A 1 745 ? -15.961 -22.961 40.898 1.00 80.88 745 THR A CA 1
ATOM 5992 C C . THR A 1 745 ? -14.516 -23.401 41.038 1.00 80.88 745 THR A C 1
ATOM 5994 O O . THR A 1 745 ? -14.076 -23.703 42.145 1.00 80.88 745 THR A O 1
ATOM 5997 N N . LYS A 1 746 ? -13.738 -23.333 39.952 1.00 72.88 746 LYS A N 1
ATOM 5998 C CA . LYS A 1 746 ? -12.284 -23.547 40.018 1.00 72.88 746 LYS A CA 1
ATOM 5999 C C . LYS A 1 746 ? -11.602 -22.289 40.572 1.00 72.88 746 LYS A C 1
ATOM 6001 O O . LYS A 1 746 ? -11.659 -21.251 39.895 1.00 72.88 746 LYS A O 1
ATOM 6006 N N . PRO A 1 747 ? -10.947 -22.340 41.750 1.00 58.06 747 PRO A N 1
ATOM 6007 C CA . PRO A 1 747 ? -10.145 -21.222 42.226 1.00 58.06 747 PRO A CA 1
ATOM 6008 C C . PRO A 1 747 ? -8.930 -21.069 41.306 1.00 58.06 747 PRO A C 1
ATOM 6010 O O . PRO A 1 747 ? -8.173 -22.010 41.084 1.00 58.06 747 PRO A O 1
ATOM 6013 N N . SER A 1 748 ? -8.757 -19.886 40.718 1.00 57.06 748 SER A N 1
ATOM 6014 C CA . SER A 1 748 ? -7.581 -19.579 39.901 1.00 57.06 748 SER A CA 1
ATOM 6015 C C . SER A 1 748 ? -6.669 -18.622 40.652 1.00 57.06 748 SER A C 1
ATOM 6017 O O . SER A 1 748 ? -7.079 -17.496 40.932 1.00 57.06 748 SER A O 1
ATOM 6019 N N . PHE A 1 749 ? -5.439 -19.051 40.924 1.00 59.81 749 PHE A N 1
ATOM 6020 C CA . PHE A 1 749 ? -4.417 -18.225 41.562 1.00 59.81 749 PHE A CA 1
ATOM 6021 C C . PHE A 1 749 ? -3.796 -17.235 40.569 1.00 59.81 749 PHE A C 1
ATOM 6023 O O . PHE A 1 749 ? -3.685 -17.507 39.368 1.00 59.81 749 PHE A O 1
ATOM 6030 N N . TYR A 1 750 ? -3.400 -16.065 41.065 1.00 61.12 750 TYR A N 1
ATOM 6031 C CA . TYR A 1 750 ? -2.687 -15.074 40.271 1.00 61.12 750 TYR A CA 1
ATOM 6032 C C . TYR A 1 750 ? -1.210 -15.475 40.106 1.00 61.12 750 TYR A C 1
ATOM 6034 O O . TYR A 1 750 ? -0.428 -15.412 41.052 1.00 61.12 750 TYR A O 1
ATOM 6042 N N . GLU A 1 751 ? -0.812 -15.882 38.896 1.00 65.00 751 GLU A N 1
ATOM 6043 C CA . GLU A 1 751 ? 0.584 -16.224 38.573 1.00 65.00 751 GLU A CA 1
ATOM 6044 C C . GLU A 1 751 ? 1.473 -14.977 38.711 1.00 65.00 751 GLU A C 1
ATOM 6046 O O . GLU A 1 751 ? 1.218 -13.999 38.013 1.00 65.00 751 GLU A O 1
ATOM 6051 N N . LYS A 1 752 ? 2.497 -14.977 39.579 1.00 55.47 752 LYS A N 1
ATOM 6052 C CA . LYS A 1 752 ? 3.344 -13.792 39.858 1.00 55.47 752 LYS A CA 1
ATOM 6053 C C . LYS A 1 752 ? 4.570 -13.656 38.954 1.00 55.47 752 LYS A C 1
ATOM 6055 O O . LYS A 1 752 ? 5.026 -12.536 38.742 1.00 55.47 752 LYS A O 1
ATOM 6060 N N . ASP A 1 753 ? 5.087 -14.759 38.415 1.00 73.19 753 ASP A N 1
ATOM 6061 C CA . ASP A 1 753 ? 6.286 -14.732 37.575 1.00 73.19 753 ASP A CA 1
ATOM 6062 C C . ASP A 1 753 ? 6.019 -13.899 36.304 1.00 73.19 753 ASP A C 1
ATOM 6064 O O . ASP A 1 753 ? 5.144 -14.261 35.508 1.00 73.19 753 ASP A O 1
ATOM 6068 N N . PRO A 1 754 ? 6.738 -12.780 36.086 1.00 73.31 754 PRO A N 1
ATOM 6069 C CA . PRO A 1 754 ? 6.502 -11.902 34.946 1.00 73.31 754 PRO A CA 1
ATOM 6070 C C . PRO A 1 754 ? 6.722 -12.618 33.609 1.00 73.31 754 PRO A C 1
ATOM 6072 O O . PRO A 1 754 ? 6.083 -12.260 32.615 1.00 73.31 754 PRO A O 1
ATOM 6075 N N . THR A 1 755 ? 7.578 -13.644 33.564 1.00 77.62 755 THR A N 1
ATOM 6076 C CA . THR A 1 755 ? 7.802 -14.443 32.354 1.00 77.62 755 THR A CA 1
ATOM 6077 C C . THR A 1 755 ? 6.600 -15.337 32.068 1.00 77.62 755 THR A C 1
ATOM 6079 O O . THR A 1 755 ? 6.004 -15.222 30.996 1.00 77.62 755 THR A O 1
ATOM 6082 N N . LYS A 1 756 ? 6.143 -16.129 33.045 1.00 79.50 756 LYS A N 1
ATOM 6083 C CA . LYS A 1 756 ? 4.927 -16.949 32.916 1.00 79.50 756 LYS A CA 1
ATOM 6084 C C . LYS A 1 756 ? 3.673 -16.110 32.698 1.00 79.50 756 LYS A C 1
ATOM 6086 O O . LYS A 1 756 ? 2.808 -16.513 31.929 1.00 79.50 756 LYS A O 1
ATOM 6091 N N . GLN A 1 757 ? 3.565 -14.923 33.295 1.00 76.88 757 GLN A N 1
ATOM 6092 C CA . GLN A 1 757 ? 2.475 -13.986 33.012 1.00 76.88 757 GLN A CA 1
ATOM 6093 C C . GLN A 1 757 ? 2.480 -13.550 31.548 1.00 76.88 757 GLN A C 1
ATOM 6095 O O . GLN A 1 757 ? 1.427 -13.575 30.912 1.00 76.88 757 GLN A O 1
ATOM 6100 N N . ARG A 1 758 ? 3.641 -13.162 31.004 1.00 81.31 758 ARG A N 1
ATOM 6101 C CA . ARG A 1 758 ? 3.770 -12.801 29.586 1.00 81.31 758 ARG A CA 1
ATOM 6102 C C . ARG A 1 758 ? 3.433 -13.985 28.689 1.00 81.31 758 ARG A C 1
ATOM 6104 O O . ARG A 1 758 ? 2.647 -13.815 27.765 1.00 81.31 758 ARG A O 1
ATOM 6111 N N . VAL A 1 759 ? 3.938 -15.179 28.999 1.00 85.19 759 VAL A N 1
ATOM 6112 C CA . VAL A 1 759 ? 3.619 -16.410 28.259 1.00 85.19 759 VAL A CA 1
ATOM 6113 C C . VAL A 1 759 ? 2.116 -16.692 28.301 1.00 85.19 759 VAL A C 1
ATOM 6115 O O . VAL A 1 759 ? 1.499 -16.836 27.254 1.00 85.19 759 VAL A O 1
ATOM 6118 N N . ASN A 1 760 ? 1.484 -16.656 29.474 1.00 81.69 760 ASN A N 1
ATOM 6119 C CA . ASN A 1 760 ? 0.041 -16.857 29.621 1.00 81.69 760 ASN A CA 1
ATOM 6120 C C . ASN A 1 760 ? -0.783 -15.780 28.901 1.00 81.69 760 ASN A C 1
ATOM 6122 O O . ASN A 1 760 ? -1.848 -16.076 28.360 1.00 81.69 760 ASN A O 1
ATOM 6126 N N . GLN A 1 761 ? -0.320 -14.527 28.873 1.00 82.38 761 GLN A N 1
ATOM 6127 C CA . GLN A 1 761 ? -0.951 -13.458 28.093 1.00 82.38 761 GLN A CA 1
ATOM 6128 C C . GLN A 1 761 ? -0.827 -13.714 26.589 1.00 82.38 761 GLN A C 1
ATOM 6130 O O . GLN A 1 761 ? -1.809 -13.531 25.873 1.00 82.38 761 GLN A O 1
ATOM 6135 N N . VAL A 1 762 ? 0.337 -14.174 26.123 1.00 85.56 762 VAL A N 1
ATOM 6136 C CA . VAL A 1 762 ? 0.579 -14.538 24.722 1.00 85.56 762 VAL A CA 1
ATOM 6137 C C . VAL A 1 762 ? -0.260 -15.748 24.320 1.00 85.56 762 VAL A C 1
ATOM 6139 O O . VAL A 1 762 ? -0.938 -15.680 23.303 1.00 85.56 762 VAL A O 1
ATOM 6142 N N . ILE A 1 763 ? -0.310 -16.809 25.130 1.00 85.50 763 ILE A N 1
ATOM 6143 C CA . ILE A 1 763 ? -1.153 -17.989 24.880 1.00 85.50 763 ILE A CA 1
ATOM 6144 C C . ILE A 1 763 ? -2.620 -17.567 24.775 1.00 85.50 763 ILE A C 1
ATOM 6146 O O . ILE A 1 763 ? -3.266 -17.837 23.766 1.00 85.50 763 ILE A O 1
ATOM 6150 N N . ARG A 1 764 ? -3.129 -16.798 25.748 1.00 81.81 764 ARG A N 1
ATOM 6151 C CA . ARG A 1 764 ? -4.506 -16.275 25.702 1.00 81.81 764 ARG A CA 1
ATOM 6152 C C . ARG A 1 764 ? -4.749 -15.391 24.481 1.00 81.81 764 ARG A C 1
ATOM 6154 O O . ARG A 1 764 ? -5.854 -15.387 23.943 1.00 81.81 764 ARG A O 1
ATOM 6161 N N . PHE A 1 765 ? -3.761 -14.607 24.057 1.00 85.75 765 PHE A N 1
ATOM 6162 C CA . PHE A 1 765 ? -3.863 -13.793 22.850 1.00 85.75 765 PHE A CA 1
ATOM 6163 C C . PHE A 1 765 ? -3.949 -14.673 21.596 1.00 85.75 765 PHE A C 1
ATOM 6165 O O . PHE A 1 765 ? -4.867 -14.492 20.798 1.00 85.75 765 PHE A O 1
ATOM 6172 N N . ILE A 1 766 ? -3.061 -15.661 21.461 1.00 86.88 766 ILE A N 1
ATOM 6173 C CA . ILE A 1 766 ? -3.044 -16.608 20.341 1.00 86.88 766 ILE A CA 1
ATOM 6174 C C . ILE A 1 766 ? -4.357 -17.385 20.279 1.00 86.88 766 ILE A C 1
ATOM 6176 O O . ILE A 1 766 ? -4.941 -17.496 19.209 1.00 86.88 766 ILE A O 1
ATOM 6180 N N . GLU A 1 767 ? -4.872 -17.887 21.399 1.00 81.44 767 GLU A N 1
ATOM 6181 C CA . GLU A 1 767 ? -6.103 -18.678 21.399 1.00 81.44 767 GLU A CA 1
ATOM 6182 C C . GLU A 1 767 ? -7.345 -17.853 21.040 1.00 81.44 767 GLU A C 1
ATOM 6184 O O . GLU A 1 767 ? -8.181 -18.328 20.267 1.00 81.44 767 GLU A O 1
ATOM 6189 N N . ASN A 1 768 ? -7.452 -16.620 21.551 1.00 81.38 768 ASN A N 1
ATOM 6190 C CA . ASN A 1 768 ? -8.568 -15.720 21.240 1.00 81.38 768 ASN A CA 1
ATOM 6191 C C . ASN A 1 768 ? -8.530 -15.232 19.785 1.00 81.38 768 ASN A C 1
ATOM 6193 O O . ASN A 1 768 ? -9.572 -15.128 19.141 1.00 81.38 768 ASN A O 1
ATOM 6197 N N . TYR A 1 769 ? -7.336 -14.942 19.259 1.00 85.06 769 TYR A N 1
ATOM 6198 C CA . TYR A 1 769 ? -7.155 -14.372 17.924 1.00 85.06 769 TYR A CA 1
ATOM 6199 C C . TYR A 1 769 ? -6.642 -15.381 16.888 1.00 85.06 769 TYR A C 1
ATOM 6201 O O . TYR A 1 769 ? -6.294 -14.973 15.787 1.00 85.06 769 TYR A O 1
ATOM 6209 N N . LYS A 1 770 ? -6.655 -16.691 17.166 1.00 85.94 770 LYS A N 1
ATOM 6210 C CA . LYS A 1 770 ? -6.171 -17.749 16.256 1.00 85.94 770 LYS A CA 1
ATOM 6211 C C . LYS A 1 770 ? -6.646 -17.592 14.799 1.00 85.94 770 LYS A C 1
ATOM 6213 O O . LYS A 1 770 ? -5.782 -17.554 13.923 1.00 85.94 770 LYS A O 1
ATOM 6218 N N . PRO A 1 771 ? -7.959 -17.456 14.502 1.00 86.19 771 PRO A N 1
ATOM 6219 C CA . PRO A 1 771 ? -8.406 -17.266 13.120 1.00 86.19 771 PRO A CA 1
ATOM 6220 C C . PRO A 1 771 ? -7.921 -15.932 12.530 1.00 86.19 771 PRO A C 1
ATOM 6222 O O . PRO A 1 771 ? -7.567 -15.872 11.359 1.00 86.19 771 PRO A O 1
ATOM 6225 N N . HIS A 1 772 ? -7.813 -14.875 13.340 1.00 90.31 772 HIS A N 1
ATOM 6226 C CA . HIS A 1 772 ? -7.285 -13.585 12.890 1.00 90.31 772 HIS A CA 1
ATOM 6227 C C . HIS A 1 772 ? -5.806 -13.688 12.503 1.00 90.31 772 HIS A C 1
ATOM 6229 O O . HIS A 1 772 ? -5.420 -13.187 11.453 1.00 90.31 772 HIS A O 1
ATOM 6235 N N . ILE A 1 773 ? -4.993 -14.353 13.333 1.00 91.44 773 ILE A N 1
ATOM 6236 C CA . ILE A 1 773 ? -3.563 -14.568 13.083 1.00 91.44 773 ILE A CA 1
ATOM 6237 C C . ILE A 1 773 ? -3.386 -15.358 11.787 1.00 91.44 773 ILE A C 1
ATOM 6239 O O . ILE A 1 773 ? -2.637 -14.921 10.923 1.00 91.44 773 ILE A O 1
ATOM 6243 N N . PHE A 1 774 ? -4.130 -16.455 11.612 1.00 93.75 774 PHE A N 1
ATOM 6244 C CA . PHE A 1 774 ? -4.072 -17.257 10.390 1.00 93.75 774 PHE A CA 1
ATOM 6245 C C . PHE A 1 774 ? -4.343 -16.420 9.132 1.00 93.75 774 PHE A C 1
ATOM 6247 O O . PHE A 1 774 ? -3.519 -16.417 8.222 1.00 93.75 774 PHE A O 1
ATOM 6254 N N . TRP A 1 775 ? -5.446 -15.665 9.090 1.00 93.25 775 TRP A N 1
ATOM 6255 C CA . TRP A 1 775 ? -5.801 -14.859 7.916 1.00 93.25 775 TRP A CA 1
ATOM 6256 C C . TRP A 1 775 ? -4.839 -13.696 7.666 1.00 93.25 775 TRP A C 1
ATOM 6258 O O . TRP A 1 775 ? -4.517 -13.411 6.515 1.00 93.25 775 TRP A O 1
ATOM 6268 N N . VAL A 1 776 ? -4.345 -13.043 8.721 1.00 93.88 776 VAL A N 1
ATOM 6269 C CA . VAL A 1 776 ? -3.333 -11.983 8.600 1.00 93.88 776 VAL A CA 1
ATOM 6270 C C . VAL A 1 776 ? -2.023 -12.546 8.048 1.00 93.88 776 VAL A C 1
ATOM 6272 O O . VAL A 1 776 ? -1.452 -11.961 7.126 1.00 93.88 776 VAL A O 1
ATOM 6275 N N . THR A 1 777 ? -1.565 -13.692 8.555 1.00 95.12 777 THR A N 1
ATOM 6276 C CA . THR A 1 777 ? -0.360 -14.366 8.060 1.00 95.12 777 THR A CA 1
ATOM 6277 C C . THR A 1 777 ? -0.545 -14.842 6.624 1.00 95.12 777 THR A C 1
ATOM 6279 O O . THR A 1 777 ? 0.299 -14.540 5.788 1.00 95.12 777 THR A O 1
ATOM 6282 N N . LEU A 1 778 ? -1.660 -15.506 6.305 1.00 95.62 778 LEU A N 1
ATOM 6283 C CA . LEU A 1 778 ? -1.962 -15.977 4.953 1.00 95.62 778 LEU A CA 1
ATOM 6284 C C . LEU A 1 778 ? -1.984 -14.820 3.951 1.00 95.62 778 LEU A C 1
ATOM 6286 O O . LEU A 1 778 ? -1.318 -14.885 2.924 1.00 95.62 778 LEU A O 1
ATOM 6290 N N . TYR A 1 779 ? -2.688 -13.733 4.273 1.00 95.75 779 TYR A N 1
ATOM 6291 C CA . TYR A 1 779 ? -2.743 -12.551 3.416 1.00 95.75 779 TYR A CA 1
ATOM 6292 C C . TYR A 1 779 ? -1.352 -11.936 3.200 1.00 95.75 779 TYR A C 1
ATOM 6294 O O . TYR A 1 779 ? -1.007 -11.555 2.083 1.00 95.75 779 TYR A O 1
ATOM 6302 N N . THR A 1 780 ? -0.533 -11.882 4.255 1.00 95.81 780 THR A N 1
ATOM 6303 C CA . THR A 1 780 ? 0.845 -11.368 4.184 1.00 95.81 780 THR A CA 1
ATOM 6304 C C . THR A 1 780 ? 1.750 -12.262 3.336 1.00 95.81 780 THR A C 1
ATOM 6306 O O . THR A 1 780 ? 2.553 -11.764 2.555 1.00 95.81 780 THR A O 1
ATOM 6309 N N . LEU A 1 781 ? 1.613 -13.584 3.443 1.00 97.06 781 LEU A N 1
ATOM 6310 C CA . LEU A 1 781 ? 2.369 -14.519 2.613 1.00 97.06 781 LEU A CA 1
ATOM 6311 C C . LEU A 1 781 ? 1.957 -14.423 1.142 1.00 97.06 781 LEU A C 1
ATOM 6313 O O . LEU A 1 781 ? 2.828 -14.394 0.282 1.00 97.06 781 LEU A O 1
ATOM 6317 N N . VAL A 1 782 ? 0.660 -14.299 0.846 1.00 96.69 782 VAL A N 1
ATOM 6318 C CA . VAL A 1 782 ? 0.168 -14.133 -0.532 1.00 96.69 782 VAL A CA 1
ATOM 6319 C C . VAL A 1 782 ? 0.675 -12.827 -1.144 1.00 96.69 782 VAL A C 1
ATOM 6321 O O . VAL A 1 782 ? 1.202 -12.840 -2.254 1.00 96.69 782 VAL A O 1
ATOM 6324 N N . ILE A 1 783 ? 0.577 -11.699 -0.431 1.00 96.31 783 ILE A N 1
ATOM 6325 C CA . ILE A 1 783 ? 1.007 -10.403 -0.979 1.00 96.31 783 ILE A CA 1
ATOM 6326 C C . ILE A 1 783 ? 2.529 -10.328 -1.187 1.00 96.31 783 ILE A C 1
ATOM 6328 O O . ILE A 1 783 ? 2.977 -9.715 -2.159 1.00 96.31 783 ILE A O 1
ATOM 6332 N N . LEU A 1 784 ? 3.317 -10.972 -0.315 1.00 96.31 784 LEU A N 1
ATOM 6333 C CA . LEU A 1 784 ? 4.765 -11.118 -0.485 1.00 96.31 784 LEU A CA 1
ATOM 6334 C C . LEU A 1 784 ? 5.109 -12.118 -1.593 1.00 96.31 784 LEU A C 1
ATOM 6336 O O . LEU A 1 784 ? 6.033 -11.869 -2.355 1.00 96.31 784 LEU A O 1
ATOM 6340 N N . GLY A 1 785 ? 4.354 -13.207 -1.736 1.00 97.06 785 GLY A N 1
ATOM 6341 C CA . GLY A 1 785 ? 4.517 -14.165 -2.831 1.00 97.06 785 GLY A CA 1
ATOM 6342 C C . GLY A 1 785 ? 4.314 -13.514 -4.199 1.00 97.06 785 GLY A C 1
ATOM 6343 O O . GLY A 1 785 ? 5.150 -13.683 -5.078 1.00 97.06 785 GLY A O 1
ATOM 6344 N N . ILE A 1 786 ? 3.271 -12.687 -4.350 1.00 96.00 786 ILE A N 1
ATOM 6345 C CA . ILE A 1 786 ? 3.024 -11.897 -5.572 1.00 96.00 786 ILE A CA 1
ATOM 6346 C C . ILE A 1 786 ? 4.173 -10.911 -5.838 1.00 96.00 786 ILE A C 1
ATOM 6348 O O . ILE A 1 786 ? 4.584 -10.733 -6.983 1.00 96.00 786 ILE A O 1
ATOM 6352 N N . PHE A 1 787 ? 4.711 -10.278 -4.788 1.00 96.38 787 PHE A N 1
ATOM 6353 C CA . PHE A 1 787 ? 5.877 -9.401 -4.925 1.00 96.38 787 PHE A CA 1
ATOM 6354 C C . PHE A 1 787 ? 7.089 -10.177 -5.452 1.00 96.38 787 PHE A C 1
ATOM 6356 O O . PHE A 1 787 ? 7.737 -9.735 -6.398 1.00 96.38 787 PHE A O 1
ATOM 6363 N N . ILE A 1 788 ? 7.389 -11.322 -4.828 1.00 96.00 788 ILE A N 1
ATOM 6364 C CA . ILE A 1 788 ? 8.560 -12.151 -5.128 1.00 96.00 788 ILE A CA 1
ATOM 6365 C C . ILE A 1 788 ? 8.456 -12.760 -6.525 1.00 96.00 788 ILE A C 1
ATOM 6367 O O . ILE A 1 788 ? 9.454 -12.753 -7.231 1.00 96.00 788 ILE A O 1
ATOM 6371 N N . GLU A 1 789 ? 7.281 -13.227 -6.956 1.00 95.38 789 GLU A N 1
ATOM 6372 C CA . GLU A 1 789 ? 7.083 -13.778 -8.305 1.00 95.38 789 GLU A CA 1
ATOM 6373 C C . GLU A 1 789 ? 7.413 -12.740 -9.385 1.00 95.38 789 GLU A C 1
ATOM 6375 O O . GLU A 1 789 ? 8.249 -12.999 -10.250 1.00 95.38 789 GLU A O 1
ATOM 6380 N N . LYS A 1 790 ? 6.865 -11.521 -9.292 1.00 93.25 790 LYS A N 1
ATOM 6381 C CA . LYS A 1 790 ? 7.203 -10.462 -10.257 1.00 93.25 790 LYS A CA 1
ATOM 6382 C C . LYS A 1 790 ? 8.613 -9.924 -10.112 1.00 93.25 790 LYS A C 1
ATOM 6384 O O . LYS A 1 790 ? 9.220 -9.562 -11.119 1.00 93.25 790 LYS A O 1
ATOM 6389 N N . ALA A 1 791 ? 9.152 -9.878 -8.898 1.00 93.19 791 ALA A N 1
ATOM 6390 C CA . ALA A 1 791 ? 10.554 -9.546 -8.712 1.00 93.19 791 ALA A CA 1
ATOM 6391 C C . ALA A 1 791 ? 11.454 -10.593 -9.395 1.00 93.19 791 ALA A C 1
ATOM 6393 O O . ALA A 1 791 ? 12.368 -10.237 -10.131 1.00 93.19 791 ALA A O 1
ATOM 6394 N N . TYR A 1 792 ? 11.155 -11.881 -9.238 1.00 94.56 792 TYR A N 1
ATOM 6395 C CA . TYR A 1 792 ? 11.891 -12.957 -9.887 1.00 94.56 792 TYR A CA 1
ATOM 6396 C C . TYR A 1 792 ? 11.829 -12.830 -11.415 1.00 94.56 792 TYR A C 1
ATOM 6398 O O . TYR A 1 792 ? 12.882 -12.713 -12.043 1.00 94.56 792 TYR A O 1
ATOM 6406 N N . TYR A 1 793 ? 10.625 -12.694 -11.984 1.00 93.75 793 TYR A N 1
ATOM 6407 C CA . TYR A 1 793 ? 10.416 -12.521 -13.426 1.00 93.75 793 TYR A CA 1
ATOM 6408 C C . TYR A 1 793 ? 11.284 -11.398 -14.014 1.00 93.75 793 TYR A C 1
ATOM 6410 O O . TYR A 1 793 ? 12.063 -11.619 -14.935 1.00 93.75 793 TYR A O 1
ATOM 6418 N N . TYR A 1 794 ? 11.229 -10.192 -13.438 1.00 91.12 794 TYR A N 1
ATOM 6419 C CA . TYR A 1 794 ? 11.989 -9.043 -13.949 1.00 91.12 794 TYR A CA 1
ATOM 6420 C C . TYR A 1 794 ? 13.483 -9.061 -13.596 1.00 91.12 794 TYR A C 1
ATOM 6422 O O . TYR A 1 794 ? 14.244 -8.249 -14.120 1.00 91.12 794 TYR A O 1
ATOM 6430 N N . SER A 1 795 ? 13.912 -9.941 -12.691 1.00 91.12 795 SER A N 1
ATOM 6431 C CA . SER A 1 795 ? 15.325 -10.084 -12.325 1.00 91.12 795 SER A CA 1
ATOM 6432 C C . SER A 1 795 ? 16.058 -11.151 -13.136 1.00 91.12 795 SER A C 1
ATOM 6434 O O . SER A 1 795 ? 17.257 -10.982 -13.366 1.00 91.12 795 SER A O 1
ATOM 6436 N N . VAL A 1 796 ? 15.350 -12.205 -13.561 1.00 91.19 796 VAL A N 1
ATOM 6437 C CA . VAL A 1 796 ? 15.920 -13.385 -14.229 1.00 91.19 796 VAL A CA 1
ATOM 6438 C C . VAL A 1 796 ? 15.271 -13.622 -15.595 1.00 91.19 796 VAL A C 1
ATOM 6440 O O . VAL A 1 796 ? 15.951 -13.548 -16.611 1.00 91.19 796 VAL A O 1
ATOM 6443 N N . GLU A 1 797 ? 13.962 -13.874 -15.652 1.00 92.50 797 GLU A N 1
ATOM 6444 C CA . GLU A 1 797 ? 13.291 -14.332 -16.884 1.00 92.50 797 GLU A CA 1
ATOM 6445 C C . GLU A 1 797 ? 13.208 -13.246 -17.974 1.00 92.50 797 GLU A C 1
ATOM 6447 O O . GLU A 1 797 ? 13.310 -13.525 -19.171 1.00 92.50 797 GLU A O 1
ATOM 6452 N N . ALA A 1 798 ? 13.078 -11.980 -17.573 1.00 88.00 798 ALA A N 1
ATOM 6453 C CA . ALA A 1 798 ? 12.926 -10.846 -18.482 1.00 88.00 798 ALA A CA 1
ATOM 6454 C C . ALA A 1 798 ? 14.258 -10.254 -18.983 1.00 88.00 798 ALA A C 1
ATOM 6456 O O . ALA A 1 798 ? 14.264 -9.156 -19.538 1.00 88.00 798 ALA A O 1
ATOM 6457 N N . GLU A 1 799 ? 15.401 -10.922 -18.795 1.00 86.06 799 GLU A N 1
ATOM 6458 C CA . GLU A 1 799 ? 16.710 -10.369 -19.185 1.00 86.06 799 GLU A CA 1
ATOM 6459 C C . GLU A 1 799 ? 16.806 -10.029 -20.683 1.00 86.06 799 GLU A C 1
ATOM 6461 O O . GLU A 1 799 ? 17.402 -9.013 -21.044 1.00 86.06 799 GLU A O 1
ATOM 6466 N N . HIS A 1 800 ? 16.122 -10.795 -21.537 1.00 86.12 800 HIS A N 1
ATOM 6467 C CA . HIS A 1 800 ? 16.029 -10.556 -22.981 1.00 86.12 800 HIS A CA 1
ATOM 6468 C C . HIS A 1 800 ? 15.417 -9.196 -23.358 1.00 86.12 800 HIS A C 1
ATOM 6470 O O . HIS A 1 800 ? 15.659 -8.705 -24.454 1.00 86.12 800 HIS A O 1
ATOM 6476 N N . THR A 1 801 ? 14.651 -8.564 -22.464 1.00 82.88 801 THR A N 1
ATOM 6477 C CA . THR A 1 801 ? 14.045 -7.248 -22.727 1.00 82.88 801 THR A CA 1
ATOM 6478 C C . THR A 1 801 ? 15.001 -6.082 -22.468 1.00 82.88 801 THR A C 1
ATOM 6480 O O . THR A 1 801 ? 14.691 -4.943 -22.799 1.00 82.88 801 THR A O 1
ATOM 6483 N N . GLY A 1 802 ? 16.137 -6.320 -21.802 1.00 83.00 802 GLY A N 1
ATOM 6484 C CA . GLY A 1 802 ? 17.117 -5.277 -21.492 1.00 83.00 802 GLY A CA 1
ATOM 6485 C C . GLY A 1 802 ? 16.719 -4.294 -20.380 1.00 83.00 802 GLY A C 1
ATOM 6486 O O . GLY A 1 802 ? 17.575 -3.532 -19.930 1.00 83.00 802 GLY A O 1
ATOM 6487 N N . PHE A 1 803 ? 15.488 -4.341 -19.840 1.00 84.00 803 PHE A N 1
ATOM 6488 C CA . PHE A 1 803 ? 15.020 -3.398 -18.803 1.00 84.00 803 PHE A CA 1
ATOM 6489 C C . PHE A 1 803 ? 15.926 -3.358 -17.564 1.00 84.00 803 PHE A C 1
ATOM 6491 O O . PHE A 1 803 ? 16.201 -2.286 -17.019 1.00 84.00 803 PHE A O 1
ATOM 6498 N N . ARG A 1 804 ? 16.428 -4.524 -17.142 1.00 86.94 804 ARG A N 1
ATOM 6499 C CA . ARG A 1 804 ? 17.323 -4.661 -15.984 1.00 86.94 804 ARG A CA 1
ATOM 6500 C C . ARG A 1 804 ? 18.688 -4.007 -16.208 1.00 86.94 804 ARG A C 1
ATOM 6502 O O . ARG A 1 804 ? 19.264 -3.499 -15.253 1.00 86.94 804 ARG A O 1
ATOM 6509 N N . ARG A 1 805 ? 19.214 -4.010 -17.439 1.00 84.81 805 ARG A N 1
ATOM 6510 C CA . ARG A 1 805 ? 20.539 -3.434 -17.741 1.00 84.81 805 ARG A CA 1
ATOM 6511 C C . ARG A 1 805 ? 20.537 -1.912 -17.598 1.00 84.81 805 ARG A C 1
ATOM 6513 O O . ARG A 1 805 ? 21.511 -1.351 -17.119 1.00 84.81 805 ARG A O 1
ATOM 6520 N N . VAL A 1 806 ? 19.419 -1.276 -17.946 1.00 83.12 806 VAL A N 1
ATOM 6521 C CA . VAL A 1 806 ? 19.255 0.183 -17.910 1.00 83.12 806 VAL A CA 1
ATOM 6522 C C . VAL A 1 806 ? 18.819 0.688 -16.534 1.00 83.12 806 VAL A C 1
ATOM 6524 O O . VAL A 1 806 ? 19.437 1.586 -15.972 1.00 83.12 806 VAL A O 1
ATOM 6527 N N . ALA A 1 807 ? 17.743 0.127 -15.980 1.00 83.44 807 ALA A N 1
ATOM 6528 C CA . ALA A 1 807 ? 17.116 0.639 -14.757 1.00 83.44 807 ALA A CA 1
ATOM 6529 C C . ALA A 1 807 ? 17.458 -0.184 -13.498 1.00 83.44 807 ALA A C 1
ATOM 6531 O O . ALA A 1 807 ? 16.908 0.048 -12.415 1.00 83.44 807 ALA A O 1
ATOM 6532 N N . GLY A 1 808 ? 18.359 -1.163 -13.628 1.00 85.31 808 GLY A N 1
ATOM 6533 C CA . GLY A 1 808 ? 18.799 -2.024 -12.536 1.00 85.31 808 GLY A CA 1
ATOM 6534 C C . GLY A 1 808 ? 17.645 -2.767 -11.862 1.00 85.31 808 GLY A C 1
ATOM 6535 O O . GLY A 1 808 ? 16.622 -3.098 -12.466 1.00 85.31 808 GLY A O 1
ATOM 6536 N N . TYR A 1 809 ? 17.783 -2.977 -10.553 1.00 85.94 809 TYR A N 1
ATOM 6537 C CA . TYR A 1 809 ? 16.729 -3.565 -9.719 1.00 85.94 809 TYR A CA 1
ATOM 6538 C C . TYR A 1 809 ? 15.556 -2.605 -9.434 1.00 85.94 809 TYR A C 1
ATOM 6540 O O . TYR A 1 809 ? 14.576 -3.009 -8.803 1.00 85.94 809 TYR A O 1
ATOM 6548 N N . GLY A 1 810 ? 15.603 -1.354 -9.914 1.00 87.50 810 GLY A N 1
ATOM 6549 C CA . GLY A 1 810 ? 14.490 -0.406 -9.797 1.00 87.50 810 GLY A CA 1
ATOM 6550 C C . GLY A 1 810 ? 13.225 -0.919 -10.492 1.00 87.50 810 GLY A C 1
ATOM 6551 O O . GLY A 1 810 ? 12.132 -0.910 -9.914 1.00 87.50 810 GLY A O 1
ATOM 6552 N N . VAL A 1 811 ? 13.362 -1.489 -11.693 1.00 88.38 811 VAL A N 1
ATOM 6553 C CA . VAL A 1 811 ? 12.240 -2.117 -12.415 1.00 88.38 811 VAL A CA 1
ATOM 6554 C C . VAL A 1 811 ? 11.718 -3.336 -11.657 1.00 88.38 811 VAL A C 1
ATOM 6556 O O . VAL A 1 811 ? 10.515 -3.447 -11.432 1.00 88.38 811 VAL A O 1
ATOM 6559 N N . THR A 1 812 ? 12.608 -4.193 -11.164 1.00 90.62 812 THR A N 1
ATOM 6560 C CA . THR A 1 812 ? 12.253 -5.374 -10.369 1.00 90.62 812 THR A CA 1
ATOM 6561 C C . THR A 1 812 ? 11.363 -5.022 -9.173 1.00 90.62 812 THR A C 1
ATOM 6563 O O . THR A 1 812 ? 10.268 -5.568 -9.011 1.00 90.62 812 THR A O 1
ATOM 6566 N N . VAL A 1 813 ? 11.795 -4.053 -8.361 1.00 90.19 813 VAL A N 1
ATOM 6567 C CA . VAL A 1 813 ? 11.065 -3.631 -7.159 1.00 90.19 813 VAL A CA 1
ATOM 6568 C C . VAL A 1 813 ? 9.757 -2.931 -7.524 1.00 90.19 813 VAL A C 1
ATOM 6570 O O . VAL A 1 813 ? 8.724 -3.212 -6.916 1.00 90.19 813 VAL A O 1
ATOM 6573 N N . THR A 1 814 ? 9.757 -2.050 -8.531 1.00 92.81 814 THR A N 1
ATOM 6574 C CA . THR A 1 814 ? 8.529 -1.340 -8.934 1.00 92.81 814 THR A CA 1
ATOM 6575 C C . THR A 1 814 ? 7.460 -2.267 -9.494 1.00 92.81 814 THR A C 1
ATOM 6577 O O . THR A 1 814 ? 6.279 -2.013 -9.250 1.00 92.81 814 THR A O 1
ATOM 6580 N N . ARG A 1 815 ? 7.832 -3.324 -10.230 1.00 92.12 815 ARG A N 1
ATOM 6581 C CA . ARG A 1 815 ? 6.894 -4.313 -10.792 1.00 92.12 815 ARG A CA 1
ATOM 6582 C C . ARG A 1 815 ? 6.350 -5.272 -9.738 1.00 92.12 815 ARG A C 1
ATOM 6584 O O . ARG A 1 815 ? 5.140 -5.515 -9.721 1.00 92.12 815 ARG A O 1
ATOM 6591 N N . GLY A 1 816 ? 7.199 -5.719 -8.810 1.00 94.25 816 GLY A N 1
ATOM 6592 C CA . GLY A 1 816 ? 6.758 -6.438 -7.612 1.00 94.25 816 GLY A CA 1
ATOM 6593 C C . GLY A 1 816 ? 5.762 -5.610 -6.800 1.00 94.25 816 GLY A C 1
ATOM 6594 O O . GLY A 1 816 ? 4.640 -6.046 -6.544 1.00 94.25 816 GLY A O 1
ATOM 6595 N N . ALA A 1 817 ? 6.127 -4.365 -6.474 1.00 95.31 817 ALA A N 1
ATOM 6596 C CA . ALA A 1 817 ? 5.277 -3.459 -5.706 1.00 95.31 817 ALA A CA 1
ATOM 6597 C C . ALA A 1 817 ? 3.955 -3.143 -6.425 1.00 95.31 817 ALA A C 1
ATOM 6599 O O . ALA A 1 817 ? 2.909 -3.117 -5.778 1.00 95.31 817 ALA A O 1
ATOM 6600 N N . ALA A 1 818 ? 3.984 -2.974 -7.755 1.00 94.06 818 ALA A N 1
ATOM 6601 C CA . ALA A 1 818 ? 2.788 -2.772 -8.574 1.00 94.06 818 ALA A CA 1
ATOM 6602 C C . ALA A 1 818 ? 1.800 -3.941 -8.441 1.00 94.06 818 ALA A C 1
ATOM 6604 O O . ALA A 1 818 ? 0.603 -3.733 -8.265 1.00 94.06 818 ALA A O 1
ATOM 6605 N N . SER A 1 819 ? 2.280 -5.181 -8.495 1.00 94.44 819 SER A N 1
ATOM 6606 C CA . SER A 1 819 ? 1.397 -6.354 -8.436 1.00 94.44 819 SER A CA 1
ATOM 6607 C C . SER A 1 819 ? 0.824 -6.573 -7.042 1.00 94.44 819 SER A C 1
ATOM 6609 O O . SER A 1 819 ? -0.381 -6.789 -6.891 1.00 94.44 819 SER A O 1
ATOM 6611 N N . SER A 1 820 ? 1.641 -6.384 -6.006 1.00 96.06 820 SER A N 1
ATOM 6612 C CA . SER A 1 820 ? 1.181 -6.422 -4.618 1.00 96.06 820 SER A CA 1
ATOM 6613 C C . SER A 1 820 ? 0.150 -5.334 -4.308 1.00 96.06 820 SER A C 1
ATOM 6615 O O . SER A 1 820 ? -0.856 -5.612 -3.649 1.00 96.06 820 SER A O 1
ATOM 6617 N N . MET A 1 821 ? 0.340 -4.104 -4.802 1.00 94.25 821 MET A N 1
ATOM 6618 C CA . MET A 1 821 ? -0.645 -3.034 -4.606 1.00 94.25 821 MET A CA 1
ATOM 6619 C C . MET A 1 821 ? -1.923 -3.258 -5.427 1.00 94.25 821 MET A C 1
ATOM 6621 O O . MET A 1 821 ? -3.004 -2.982 -4.914 1.00 94.25 821 MET A O 1
ATOM 6625 N N . MET A 1 822 ? -1.839 -3.806 -6.648 1.00 94.38 822 MET A N 1
ATOM 6626 C CA . MET A 1 822 ? -3.011 -4.176 -7.457 1.00 94.38 822 MET A CA 1
ATOM 6627 C C . MET A 1 822 ? -3.898 -5.190 -6.722 1.00 94.38 822 MET A C 1
ATOM 6629 O O . MET A 1 822 ? -5.116 -5.001 -6.630 1.00 94.38 822 MET A O 1
ATOM 6633 N N . PHE A 1 823 ? -3.292 -6.219 -6.123 1.00 95.88 823 PHE A N 1
ATOM 6634 C CA . PHE A 1 823 ? -3.999 -7.188 -5.288 1.00 95.88 823 PHE A CA 1
ATOM 6635 C C . PHE A 1 823 ? -4.608 -6.540 -4.033 1.00 95.88 823 PHE A C 1
ATOM 6637 O O . PHE A 1 823 ? -5.780 -6.767 -3.716 1.00 95.88 823 PHE A O 1
ATOM 6644 N N . ALA A 1 824 ? -3.852 -5.684 -3.338 1.00 96.31 824 ALA A N 1
ATOM 6645 C CA . ALA A 1 824 ? -4.325 -5.024 -2.124 1.00 96.31 824 ALA A CA 1
ATOM 6646 C C . ALA A 1 824 ? -5.494 -4.060 -2.382 1.00 96.31 824 ALA A C 1
ATOM 6648 O O . ALA A 1 824 ? -6.501 -4.116 -1.677 1.00 96.31 824 ALA A O 1
ATOM 6649 N N . PHE A 1 825 ? -5.410 -3.215 -3.413 1.00 95.44 825 PHE A N 1
ATOM 6650 C CA . PHE A 1 825 ? -6.513 -2.331 -3.795 1.00 95.44 825 PHE A CA 1
ATOM 6651 C C . PHE A 1 825 ? -7.721 -3.109 -4.319 1.00 95.44 825 PHE A C 1
ATOM 6653 O O . PHE A 1 825 ? -8.842 -2.681 -4.108 1.00 95.44 825 PHE A O 1
ATOM 6660 N N . SER A 1 826 ? -7.552 -4.279 -4.928 1.00 95.56 826 SER A N 1
ATOM 6661 C CA . SER A 1 826 ? -8.712 -5.072 -5.356 1.00 95.56 826 SER A CA 1
ATOM 6662 C C . SER A 1 826 ? -9.431 -5.725 -4.170 1.00 95.56 826 SER A C 1
ATOM 6664 O O . SER A 1 826 ? -10.648 -5.617 -4.016 1.00 95.56 826 SER A O 1
ATOM 6666 N N . THR A 1 827 ? -8.679 -6.361 -3.271 1.00 94.88 827 THR A N 1
ATOM 6667 C CA . THR A 1 827 ? -9.238 -7.102 -2.126 1.00 94.88 827 THR A CA 1
ATOM 6668 C C . THR A 1 827 ? -9.787 -6.200 -1.020 1.00 94.88 827 THR A C 1
ATOM 6670 O O . THR A 1 827 ? -10.685 -6.616 -0.282 1.00 94.88 827 THR A O 1
ATOM 6673 N N . ILE A 1 828 ? -9.338 -4.942 -0.922 1.00 95.56 828 ILE A N 1
ATOM 6674 C CA . ILE A 1 828 ? -9.858 -3.994 0.072 1.00 95.56 828 ILE A CA 1
ATOM 6675 C C . ILE A 1 828 ? -11.368 -3.739 -0.088 1.00 95.56 828 ILE A C 1
ATOM 6677 O O . ILE A 1 828 ? -12.045 -3.479 0.909 1.00 95.56 828 ILE A O 1
ATOM 6681 N N . LEU A 1 829 ? -11.928 -3.867 -1.298 1.00 94.62 829 LEU A N 1
ATOM 6682 C CA . LEU A 1 829 ? -13.369 -3.718 -1.550 1.00 94.62 829 LEU A CA 1
ATOM 6683 C C . LEU A 1 829 ? -14.200 -4.809 -0.868 1.00 94.62 829 LEU A C 1
ATOM 6685 O O . LEU A 1 829 ? -15.267 -4.526 -0.319 1.00 94.62 829 LEU A O 1
ATOM 6689 N N . LEU A 1 830 ? -13.676 -6.038 -0.822 1.00 93.62 830 LEU A N 1
ATOM 6690 C CA . LEU A 1 830 ? -14.348 -7.178 -0.192 1.00 93.62 830 LEU A CA 1
ATOM 6691 C C . LEU A 1 830 ? -14.607 -6.920 1.294 1.00 93.62 830 LEU A C 1
ATOM 6693 O O . LEU A 1 830 ? -15.674 -7.240 1.809 1.00 93.62 830 LEU A O 1
ATOM 6697 N N . THR A 1 831 ? -13.673 -6.246 1.973 1.00 94.06 831 THR A N 1
ATOM 6698 C CA . THR A 1 831 ? -13.809 -5.898 3.400 1.00 94.06 831 THR A CA 1
ATOM 6699 C C . THR A 1 831 ? -14.934 -4.902 3.697 1.00 94.06 831 THR A C 1
ATOM 6701 O O . THR A 1 831 ? -15.302 -4.721 4.858 1.00 94.06 831 THR A O 1
ATOM 6704 N N . MET A 1 832 ? -15.488 -4.255 2.666 1.00 91.31 832 MET A N 1
ATOM 6705 C CA . MET A 1 832 ? -16.570 -3.273 2.770 1.00 91.31 832 MET A CA 1
ATOM 6706 C C . MET A 1 832 ? -17.899 -3.758 2.174 1.00 91.31 832 MET A C 1
ATOM 6708 O O . MET A 1 832 ? -18.858 -2.985 2.169 1.00 91.31 832 MET A O 1
ATOM 6712 N N . CYS A 1 833 ? -17.988 -5.023 1.745 1.00 92.44 833 CYS A N 1
ATOM 6713 C CA . CYS A 1 833 ? -19.232 -5.666 1.303 1.00 92.44 833 CYS A CA 1
ATOM 6714 C C . CYS A 1 833 ? -20.104 -6.024 2.519 1.00 92.44 833 CYS A C 1
ATOM 6716 O O . CYS A 1 833 ? -20.105 -7.157 3.003 1.00 92.44 833 CYS A O 1
ATOM 6718 N N . ARG A 1 834 ? -20.784 -5.027 3.093 1.00 85.75 834 ARG A N 1
ATOM 6719 C CA . ARG A 1 834 ? -21.423 -5.139 4.414 1.00 85.75 834 ARG A CA 1
ATOM 6720 C C . ARG A 1 834 ? -22.534 -6.177 4.445 1.00 85.75 834 ARG A C 1
ATOM 6722 O O . ARG A 1 834 ? -22.717 -6.804 5.485 1.00 85.75 834 ARG A O 1
ATOM 6729 N N . ASN A 1 835 ? -23.285 -6.343 3.365 1.00 87.25 835 ASN A N 1
ATOM 6730 C CA . ASN A 1 835 ? -24.421 -7.258 3.318 1.00 87.25 835 ASN A CA 1
ATOM 6731 C C . ASN A 1 835 ? -23.941 -8.688 3.125 1.00 87.25 835 ASN A C 1
ATOM 6733 O O . ASN A 1 835 ? -24.365 -9.557 3.878 1.00 87.25 835 ASN A O 1
ATOM 6737 N N . THR A 1 836 ? -22.994 -8.903 2.214 1.00 89.44 836 THR A N 1
ATOM 6738 C CA . THR A 1 836 ? -22.341 -10.201 2.022 1.00 89.44 836 THR A CA 1
ATOM 6739 C C . THR A 1 836 ? -21.644 -10.661 3.301 1.00 89.44 836 THR A C 1
ATOM 6741 O O . THR A 1 836 ? -21.807 -11.804 3.709 1.00 89.44 836 THR A O 1
ATOM 6744 N N . ILE A 1 837 ? -20.930 -9.766 3.994 1.00 89.50 837 ILE A N 1
ATOM 6745 C CA . ILE A 1 837 ? -20.303 -10.073 5.290 1.00 89.50 837 ILE A CA 1
ATOM 6746 C C . ILE A 1 837 ? -21.361 -10.409 6.346 1.00 89.50 837 ILE A C 1
ATOM 6748 O O . ILE A 1 837 ? -21.156 -11.329 7.128 1.00 89.50 837 ILE A O 1
ATOM 6752 N N . THR A 1 838 ? -22.487 -9.685 6.372 1.00 84.75 838 THR A N 1
ATOM 6753 C CA . THR A 1 838 ? -23.586 -9.966 7.315 1.00 84.75 838 THR A CA 1
ATOM 6754 C C . THR A 1 838 ? -24.185 -11.350 7.051 1.00 84.75 838 THR A C 1
ATOM 6756 O O . THR A 1 838 ? -24.343 -12.116 7.988 1.00 84.75 838 THR A O 1
ATOM 6759 N N . PHE A 1 839 ? -24.423 -11.698 5.785 1.00 86.12 839 PHE A N 1
ATOM 6760 C CA . PHE A 1 839 ? -24.912 -13.018 5.385 1.00 86.12 839 PHE A CA 1
ATOM 6761 C C . PHE A 1 839 ? -23.918 -14.133 5.745 1.00 86.12 839 PHE A C 1
ATOM 6763 O O . PHE A 1 839 ? -24.284 -15.128 6.357 1.00 86.12 839 PHE A O 1
ATOM 6770 N N . LEU A 1 840 ? -22.628 -13.951 5.439 1.00 86.94 840 LEU A N 1
ATOM 6771 C CA . LEU A 1 840 ? -21.598 -14.947 5.747 1.00 86.94 840 LEU A CA 1
ATOM 6772 C C . LEU A 1 840 ? -21.325 -15.090 7.252 1.00 86.94 840 LEU A C 1
ATOM 6774 O O . LEU A 1 840 ? -20.925 -16.174 7.681 1.00 86.94 840 LEU A O 1
ATOM 6778 N N . ARG A 1 841 ? -21.550 -14.039 8.057 1.00 83.12 841 ARG A N 1
ATOM 6779 C CA . ARG A 1 841 ? -21.408 -14.068 9.527 1.00 83.12 841 ARG A CA 1
ATOM 6780 C C . ARG A 1 841 ? -22.300 -15.129 10.170 1.00 83.12 841 ARG A C 1
ATOM 6782 O O . ARG A 1 841 ? -21.896 -15.705 11.171 1.00 83.12 841 ARG A O 1
ATOM 6789 N N . GLU A 1 842 ? -23.469 -15.385 9.598 1.00 77.00 842 GLU A N 1
ATOM 6790 C CA . GLU A 1 842 ? -24.459 -16.328 10.137 1.00 77.00 842 GLU A CA 1
ATOM 6791 C C . GLU A 1 842 ? -24.178 -17.778 9.704 1.00 77.00 842 GLU A C 1
ATOM 6793 O O . GLU A 1 842 ? -24.668 -18.731 10.298 1.00 77.00 842 GLU A O 1
ATOM 6798 N N . THR A 1 843 ? -23.323 -17.975 8.700 1.00 83.44 843 THR A N 1
ATOM 6799 C CA . THR A 1 843 ? -22.960 -19.310 8.210 1.00 83.44 843 THR A CA 1
ATOM 6800 C C . THR A 1 843 ? -21.812 -19.941 9.004 1.00 83.44 843 THR A C 1
ATOM 6802 O O . THR A 1 843 ? -21.056 -19.275 9.719 1.00 83.44 843 THR A O 1
ATOM 6805 N N . PHE A 1 844 ? -21.572 -21.237 8.776 1.00 82.06 844 PHE A N 1
ATOM 6806 C CA . PHE A 1 844 ? -20.435 -21.967 9.351 1.00 82.06 844 PHE A CA 1
ATOM 6807 C C . PHE A 1 844 ? -19.060 -21.340 9.030 1.00 82.06 844 PHE A C 1
ATOM 6809 O O . PHE A 1 844 ? -18.086 -21.602 9.744 1.00 82.06 844 PHE A O 1
ATOM 6816 N N . PHE A 1 845 ? -18.958 -20.490 7.995 1.00 83.62 845 PHE A N 1
ATOM 6817 C CA . PHE A 1 845 ? -17.721 -19.791 7.642 1.00 83.62 845 PHE A CA 1
ATOM 6818 C C . PHE A 1 845 ? -17.209 -18.885 8.762 1.00 83.62 845 PHE A C 1
ATOM 6820 O O . PHE A 1 845 ? -15.994 -18.732 8.892 1.00 83.62 845 PHE A O 1
ATOM 6827 N N . HIS A 1 846 ? -18.082 -18.334 9.611 1.00 82.75 846 HIS A N 1
ATOM 6828 C CA . HIS A 1 846 ? -17.670 -17.460 10.711 1.00 82.75 846 HIS A CA 1
ATOM 6829 C C . HIS A 1 846 ? -16.726 -18.150 11.714 1.00 82.75 846 HIS A C 1
ATOM 6831 O O . HIS A 1 846 ? -15.831 -17.519 12.276 1.00 82.75 846 HIS A O 1
ATOM 6837 N N . LYS A 1 847 ? -16.844 -19.476 11.879 1.00 79.31 847 LYS A N 1
ATOM 6838 C CA . LYS A 1 847 ? -15.937 -20.273 12.724 1.00 79.31 847 LYS A CA 1
ATOM 6839 C C . LYS A 1 847 ? -14.476 -20.195 12.257 1.00 79.31 847 LYS A C 1
ATOM 6841 O O . LYS A 1 847 ? -13.558 -20.323 13.069 1.00 79.31 847 LYS A O 1
ATOM 6846 N N . TYR A 1 848 ? -14.265 -19.982 10.959 1.00 84.75 848 TYR A N 1
ATOM 6847 C CA . TYR A 1 848 ? -12.949 -19.923 10.323 1.00 84.75 848 TYR A CA 1
ATOM 6848 C C . TYR A 1 848 ? -12.534 -18.496 9.950 1.00 84.75 848 TYR A C 1
ATOM 6850 O O . TYR A 1 848 ? -11.346 -18.174 10.002 1.00 84.75 848 TYR A O 1
ATOM 6858 N N . VAL A 1 849 ? -13.488 -17.636 9.586 1.00 88.44 849 VAL A N 1
ATOM 6859 C CA . VAL A 1 849 ? -13.260 -16.263 9.123 1.00 88.44 849 VAL A CA 1
ATOM 6860 C C . VAL A 1 849 ? -13.877 -15.271 10.113 1.00 88.44 849 VAL A C 1
ATOM 6862 O O . VAL A 1 849 ? -15.099 -15.224 10.253 1.00 88.44 849 VAL A O 1
ATOM 6865 N N . PRO A 1 850 ? -13.073 -14.421 10.776 1.00 88.38 850 PRO A N 1
ATOM 6866 C CA . PRO A 1 850 ? -13.582 -13.465 11.754 1.00 88.38 850 PRO A CA 1
ATOM 6867 C C . PRO A 1 850 ? -14.195 -12.232 11.070 1.00 88.38 850 PRO A C 1
ATOM 6869 O O . PRO A 1 850 ? -13.599 -11.153 11.023 1.00 88.38 850 PRO A O 1
ATOM 6872 N N . PHE A 1 851 ? -15.408 -12.390 10.540 1.00 87.06 851 PHE A N 1
ATOM 6873 C CA . PHE A 1 851 ? -16.137 -11.346 9.809 1.00 87.06 851 PHE A CA 1
ATOM 6874 C C . PHE A 1 851 ? -16.365 -10.058 10.625 1.00 87.06 851 PHE A C 1
ATOM 6876 O O . PHE A 1 851 ? -16.333 -8.963 10.062 1.00 87.06 851 PHE A O 1
ATOM 6883 N N . ASP A 1 852 ? -16.475 -10.154 11.954 1.00 82.06 852 ASP A N 1
ATOM 6884 C CA . ASP A 1 852 ? -16.626 -8.995 12.852 1.00 82.06 852 ASP A CA 1
ATOM 6885 C C . ASP A 1 852 ? -15.405 -8.053 12.820 1.00 82.06 852 ASP A C 1
ATOM 6887 O O . ASP A 1 852 ? -15.508 -6.850 13.079 1.00 82.06 852 ASP A O 1
ATOM 6891 N N . ALA A 1 853 ? -14.232 -8.577 12.450 1.00 87.31 853 ALA A N 1
ATOM 6892 C CA . ALA A 1 853 ? -12.993 -7.818 12.343 1.00 87.31 853 ALA A CA 1
ATOM 6893 C C . ALA A 1 853 ? -12.749 -7.230 10.940 1.00 87.31 853 ALA A C 1
ATOM 6895 O O . ALA A 1 853 ? -11.688 -6.642 10.719 1.00 87.31 853 ALA A O 1
ATOM 6896 N N . ALA A 1 854 ? -13.706 -7.314 10.005 1.00 89.62 854 ALA A N 1
ATOM 6897 C CA . ALA A 1 854 ? -13.528 -6.874 8.615 1.00 89.62 854 ALA A CA 1
ATOM 6898 C C . ALA A 1 854 ? -13.051 -5.415 8.483 1.00 89.62 854 ALA A C 1
ATOM 6900 O O . ALA A 1 854 ? -12.159 -5.123 7.694 1.00 89.62 854 ALA A O 1
ATOM 6901 N N . ILE A 1 855 ? -13.555 -4.490 9.311 1.00 88.19 855 ILE A N 1
ATOM 6902 C CA . ILE A 1 855 ? -13.118 -3.077 9.302 1.00 88.19 855 ILE A CA 1
ATOM 6903 C C . ILE A 1 855 ? -11.685 -2.920 9.841 1.00 88.19 855 ILE A C 1
ATOM 6905 O O . ILE A 1 855 ? -10.953 -2.012 9.439 1.00 88.19 855 ILE A O 1
ATOM 6909 N N . THR A 1 856 ? -11.270 -3.770 10.780 1.00 90.06 856 THR A N 1
ATOM 6910 C CA . THR A 1 856 ? -9.883 -3.792 11.265 1.00 90.06 856 THR A CA 1
ATOM 6911 C C . THR A 1 856 ? -8.965 -4.354 10.184 1.00 90.06 856 THR A C 1
ATOM 6913 O O . THR A 1 856 ? -7.918 -3.768 9.916 1.00 90.06 856 THR A O 1
ATOM 6916 N N . PHE A 1 857 ? -9.402 -5.409 9.495 1.00 93.69 857 PHE A N 1
ATOM 6917 C CA . PHE A 1 857 ? -8.688 -5.995 8.366 1.00 93.69 857 PHE A CA 1
ATOM 6918 C C . PHE A 1 857 ? -8.597 -5.038 7.166 1.00 93.69 857 PHE A C 1
ATOM 6920 O O . PHE A 1 857 ? -7.535 -4.910 6.572 1.00 93.69 857 PHE A O 1
ATOM 6927 N N . HIS A 1 858 ? -9.633 -4.240 6.892 1.00 94.31 858 HIS A N 1
ATOM 6928 C CA . HIS A 1 858 ? -9.595 -3.160 5.900 1.00 94.31 858 HIS A CA 1
ATOM 6929 C C . HIS A 1 858 ? -8.426 -2.193 6.135 1.00 94.31 858 HIS A C 1
ATOM 6931 O O . HIS A 1 858 ? -7.697 -1.850 5.210 1.00 94.31 858 HIS A O 1
ATOM 6937 N N . LYS A 1 859 ? -8.216 -1.764 7.389 1.00 93.50 859 LYS A N 1
ATOM 6938 C CA . LYS A 1 859 ? -7.094 -0.877 7.746 1.00 93.50 859 LYS A CA 1
ATOM 6939 C C . LYS A 1 859 ? -5.744 -1.571 7.573 1.00 93.50 859 LYS A C 1
ATOM 6941 O O . LYS A 1 859 ? -4.771 -0.910 7.230 1.00 93.50 859 LYS A O 1
ATOM 6946 N N . TYR A 1 860 ? -5.695 -2.877 7.821 1.00 94.88 860 TYR A N 1
ATOM 6947 C CA . TYR A 1 860 ? -4.499 -3.689 7.632 1.00 94.88 860 TYR A CA 1
ATOM 6948 C C . TYR A 1 860 ? -4.127 -3.819 6.147 1.00 94.88 860 TYR A C 1
ATOM 6950 O O . TYR A 1 860 ? -2.986 -3.558 5.776 1.00 94.88 860 TYR A O 1
ATOM 6958 N N . ILE A 1 861 ? -5.103 -4.111 5.282 1.00 96.06 861 ILE A N 1
ATOM 6959 C CA . ILE A 1 861 ? -4.915 -4.112 3.824 1.00 96.06 861 ILE A CA 1
ATOM 6960 C C . ILE A 1 861 ? -4.503 -2.720 3.335 1.00 96.06 861 ILE A C 1
ATOM 6962 O O . ILE A 1 861 ? -3.552 -2.597 2.568 1.00 96.06 861 ILE A O 1
ATOM 6966 N N . ALA A 1 862 ? -5.163 -1.661 3.820 1.00 94.81 862 ALA A N 1
ATOM 6967 C CA . ALA A 1 862 ? -4.825 -0.285 3.463 1.00 94.81 862 ALA A CA 1
ATOM 6968 C C . ALA A 1 862 ? -3.379 0.083 3.836 1.00 94.81 862 ALA A C 1
ATOM 6970 O O . ALA A 1 862 ? -2.742 0.845 3.111 1.00 94.81 862 ALA A O 1
ATOM 6971 N N . PHE A 1 863 ? -2.848 -0.443 4.943 1.00 95.00 863 PHE A N 1
ATOM 6972 C CA . PHE A 1 863 ? -1.449 -0.243 5.319 1.00 95.00 863 PHE A CA 1
ATOM 6973 C C . PHE A 1 863 ? -0.497 -0.872 4.294 1.00 95.00 863 PHE A C 1
ATOM 6975 O O . PHE A 1 863 ? 0.397 -0.187 3.803 1.00 95.00 863 PHE A O 1
ATOM 6982 N N . TRP A 1 864 ? -0.722 -2.132 3.914 1.00 95.62 864 TRP A N 1
ATOM 6983 C CA . TRP A 1 864 ? 0.084 -2.800 2.887 1.00 95.62 864 TRP A CA 1
ATOM 6984 C C . TRP A 1 864 ? -0.036 -2.135 1.514 1.00 95.62 864 TRP A C 1
ATOM 6986 O O . TRP A 1 864 ? 0.968 -1.964 0.826 1.00 95.62 864 TRP A O 1
ATOM 6996 N N . ALA A 1 865 ? -1.242 -1.702 1.138 1.00 95.50 865 ALA A N 1
ATOM 6997 C CA . ALA A 1 865 ? -1.465 -0.949 -0.091 1.00 95.50 865 ALA A CA 1
ATOM 6998 C C . ALA A 1 865 ? -0.641 0.349 -0.103 1.00 95.50 865 ALA A C 1
ATOM 7000 O O . ALA A 1 865 ? 0.018 0.639 -1.098 1.00 95.50 865 ALA A O 1
ATOM 7001 N N . LEU A 1 866 ? -0.607 1.094 1.009 1.00 94.44 866 LEU A N 1
ATOM 7002 C CA . LEU A 1 866 ? 0.209 2.306 1.136 1.00 94.44 866 LEU A CA 1
ATOM 7003 C C . LEU A 1 866 ? 1.709 1.999 1.092 1.00 94.44 866 LEU A C 1
ATOM 7005 O O . LEU A 1 866 ? 2.450 2.708 0.417 1.00 94.44 866 LEU A O 1
ATOM 7009 N N . PHE A 1 867 ? 2.146 0.948 1.790 1.00 95.50 867 PHE A N 1
ATOM 7010 C CA . PHE A 1 867 ? 3.542 0.518 1.817 1.00 95.50 867 PHE A CA 1
ATOM 7011 C C . PHE A 1 867 ? 4.060 0.229 0.403 1.00 95.50 867 PHE A C 1
ATOM 7013 O O . PHE A 1 867 ? 5.030 0.847 -0.033 1.00 95.50 867 PHE A O 1
ATOM 7020 N N . PHE A 1 868 ? 3.368 -0.622 -0.359 1.00 96.25 868 PHE A N 1
ATOM 7021 C CA . PHE A 1 868 ? 3.766 -0.922 -1.736 1.00 96.25 868 PHE A CA 1
ATOM 7022 C C . PHE A 1 868 ? 3.561 0.263 -2.689 1.00 96.25 868 PHE A C 1
ATOM 7024 O O . PHE A 1 868 ? 4.379 0.449 -3.585 1.00 96.25 868 PHE A O 1
ATOM 7031 N N . SER A 1 869 ? 2.553 1.119 -2.466 1.00 94.44 869 SER A N 1
ATOM 7032 C CA . SER A 1 869 ? 2.405 2.371 -3.229 1.00 94.44 869 SER A CA 1
ATOM 7033 C C . SER A 1 869 ? 3.633 3.270 -3.075 1.00 94.44 869 SER A C 1
ATOM 7035 O O . SER A 1 869 ? 4.133 3.796 -4.062 1.00 94.44 869 SER A O 1
ATOM 7037 N N . LEU A 1 870 ? 4.152 3.425 -1.852 1.00 92.69 870 LEU A N 1
ATOM 7038 C CA . LEU A 1 870 ? 5.333 4.249 -1.591 1.00 92.69 870 LEU A CA 1
ATOM 7039 C C . LEU A 1 870 ? 6.579 3.681 -2.284 1.00 92.69 870 LEU A C 1
ATOM 7041 O O . LEU A 1 870 ? 7.298 4.423 -2.948 1.00 92.69 870 LEU A O 1
ATOM 7045 N N . PHE A 1 871 ? 6.798 2.366 -2.183 1.00 92.00 871 PHE A N 1
ATOM 7046 C CA . PHE A 1 871 ? 7.895 1.683 -2.878 1.00 92.00 871 PHE A CA 1
ATOM 7047 C C . PHE A 1 871 ? 7.794 1.837 -4.400 1.00 92.00 871 PHE A C 1
ATOM 7049 O O . PHE A 1 871 ? 8.796 2.081 -5.067 1.00 92.00 871 PHE A O 1
ATOM 7056 N N . HIS A 1 872 ? 6.582 1.750 -4.945 1.00 93.25 872 HIS A N 1
ATOM 7057 C CA . HIS A 1 872 ? 6.324 1.942 -6.366 1.00 93.25 872 HIS A CA 1
ATOM 7058 C C . HIS A 1 872 ? 6.630 3.375 -6.831 1.00 93.25 872 HIS A C 1
ATOM 7060 O O . HIS A 1 872 ? 7.284 3.554 -7.855 1.00 93.25 872 HIS A O 1
ATOM 7066 N N . ILE A 1 873 ? 6.215 4.392 -6.065 1.00 91.38 873 ILE A N 1
ATOM 7067 C CA . ILE A 1 873 ? 6.484 5.809 -6.370 1.00 91.38 873 ILE A CA 1
ATOM 7068 C C . ILE A 1 873 ? 7.990 6.097 -6.336 1.00 91.38 873 ILE A C 1
ATOM 7070 O O . ILE A 1 873 ? 8.519 6.703 -7.266 1.00 91.38 873 ILE A O 1
ATOM 7074 N N . ILE A 1 874 ? 8.688 5.645 -5.287 1.00 90.25 874 ILE A N 1
ATOM 7075 C CA . ILE A 1 874 ? 10.136 5.857 -5.136 1.00 90.25 874 ILE A CA 1
ATOM 7076 C C . ILE A 1 874 ? 10.899 5.154 -6.259 1.00 90.25 874 ILE A C 1
ATOM 7078 O O . ILE A 1 874 ? 11.769 5.756 -6.886 1.00 90.25 874 ILE A O 1
ATOM 7082 N N . GLY A 1 875 ? 10.554 3.898 -6.544 1.00 90.56 875 GLY A N 1
ATOM 7083 C CA . GLY A 1 875 ? 11.218 3.146 -7.597 1.00 90.56 875 GLY A CA 1
ATOM 7084 C C . GLY A 1 875 ? 10.989 3.745 -8.988 1.00 90.56 875 GLY A C 1
ATOM 7085 O O . GLY A 1 875 ? 11.914 3.761 -9.791 1.00 90.56 875 GLY A O 1
ATOM 7086 N N . HIS A 1 876 ? 9.814 4.322 -9.270 1.00 89.00 876 HIS A N 1
ATOM 7087 C CA . HIS A 1 876 ? 9.600 5.059 -10.522 1.00 89.00 876 HIS A CA 1
ATOM 7088 C C . HIS A 1 876 ? 10.376 6.369 -10.591 1.00 89.00 876 HIS A C 1
ATOM 7090 O O . HIS A 1 876 ? 10.798 6.742 -11.677 1.00 89.00 876 HIS A O 1
ATOM 7096 N N . GLY A 1 877 ? 10.626 7.040 -9.462 1.00 88.00 877 GLY A N 1
ATOM 7097 C CA . GLY A 1 877 ? 11.550 8.178 -9.430 1.00 88.00 877 GLY A CA 1
ATOM 7098 C C . GLY A 1 877 ? 12.942 7.794 -9.933 1.00 88.00 877 GLY A C 1
ATOM 7099 O O . GLY A 1 877 ? 13.483 8.453 -10.817 1.00 88.00 877 GLY A O 1
ATOM 7100 N N . ILE A 1 878 ? 13.461 6.661 -9.454 1.00 89.38 878 ILE A N 1
ATOM 7101 C CA . ILE A 1 878 ? 14.746 6.101 -9.896 1.00 89.38 878 ILE A CA 1
ATOM 7102 C C . ILE A 1 878 ? 14.681 5.669 -11.370 1.00 89.38 878 ILE A C 1
ATOM 7104 O O . ILE A 1 878 ? 15.559 6.022 -12.155 1.00 89.38 878 ILE A O 1
ATOM 7108 N N . ASN A 1 879 ? 13.625 4.962 -11.778 1.00 89.38 879 ASN A N 1
ATOM 7109 C CA . ASN A 1 879 ? 13.476 4.511 -13.163 1.00 89.38 879 ASN A CA 1
ATOM 7110 C C . ASN A 1 879 ? 13.390 5.689 -14.142 1.00 89.38 879 ASN A C 1
ATOM 7112 O O . ASN A 1 879 ? 14.031 5.644 -15.184 1.00 89.38 879 ASN A O 1
ATOM 7116 N N . PHE A 1 880 ? 12.645 6.751 -13.821 1.00 88.38 880 PHE A N 1
ATOM 7117 C CA . PHE A 1 880 ? 12.549 7.930 -14.685 1.00 88.38 880 PHE A CA 1
ATOM 7118 C C . PHE A 1 880 ? 13.887 8.643 -14.848 1.00 88.38 880 PHE A C 1
ATOM 7120 O O . PHE A 1 880 ? 14.149 9.165 -15.928 1.00 88.38 880 PHE A O 1
ATOM 7127 N N . TYR A 1 881 ? 14.733 8.648 -13.816 1.00 89.19 881 TYR A N 1
ATOM 7128 C CA . TYR A 1 881 ? 16.098 9.146 -13.943 1.00 89.19 881 TYR A CA 1
ATOM 7129 C C . TYR A 1 881 ? 16.903 8.295 -14.935 1.00 89.19 881 TYR A C 1
ATOM 7131 O O . TYR A 1 881 ? 17.404 8.834 -15.915 1.00 89.19 881 TYR A O 1
ATOM 7139 N N . HIS A 1 882 ? 16.939 6.970 -14.749 1.00 88.75 882 HIS A N 1
ATOM 7140 C CA . HIS A 1 882 ? 17.697 6.074 -15.632 1.00 88.75 882 HIS A CA 1
ATOM 7141 C C . HIS A 1 882 ? 17.190 6.056 -17.076 1.00 88.75 882 HIS A C 1
ATOM 7143 O O . HIS A 1 882 ? 17.996 5.972 -17.996 1.00 88.75 882 HIS A O 1
ATOM 7149 N N . VAL A 1 883 ? 15.874 6.146 -17.283 1.00 88.38 883 VAL A N 1
ATOM 7150 C CA . VAL A 1 883 ? 15.251 6.225 -18.612 1.00 88.38 883 VAL A CA 1
ATOM 7151 C C . VAL A 1 883 ? 15.579 7.564 -19.281 1.00 88.38 883 VAL A C 1
ATOM 7153 O O . VAL A 1 883 ? 15.921 7.587 -20.456 1.00 88.38 883 VAL A O 1
ATOM 7156 N N . ALA A 1 884 ? 15.544 8.680 -18.546 1.00 87.50 884 ALA A N 1
ATOM 7157 C CA . ALA A 1 884 ? 15.858 9.999 -19.101 1.00 87.50 884 ALA A CA 1
ATOM 7158 C C . ALA A 1 884 ? 17.351 10.201 -19.433 1.00 87.50 884 ALA A C 1
ATOM 7160 O O . ALA A 1 884 ? 17.686 11.168 -20.116 1.00 87.50 884 ALA A O 1
ATOM 7161 N N . THR A 1 885 ? 18.240 9.325 -18.952 1.00 87.50 885 THR A N 1
ATOM 7162 C CA . THR A 1 885 ? 19.677 9.350 -19.267 1.00 87.50 885 THR A CA 1
ATOM 7163 C C . THR A 1 885 ? 20.072 8.417 -20.417 1.00 87.50 885 THR A C 1
ATOM 7165 O O . THR A 1 885 ? 21.246 8.401 -20.769 1.00 87.50 885 THR A O 1
ATOM 7168 N N . GLN A 1 886 ? 19.149 7.620 -20.974 1.00 86.62 886 GLN A N 1
ATOM 7169 C CA . GLN A 1 886 ? 19.462 6.691 -22.069 1.00 86.62 886 GLN A CA 1
ATOM 7170 C C . GLN A 1 886 ? 19.411 7.343 -23.453 1.00 86.62 886 GLN A C 1
ATOM 7172 O O . GLN A 1 886 ? 18.743 8.357 -23.667 1.00 86.62 886 GLN A O 1
ATOM 7177 N N . THR A 1 887 ? 20.078 6.693 -24.409 1.00 85.00 887 THR A N 1
ATOM 7178 C CA . THR A 1 887 ? 20.029 7.052 -25.828 1.00 85.00 887 THR A CA 1
ATOM 7179 C C . THR A 1 887 ? 18.650 6.758 -26.434 1.00 85.00 887 THR A C 1
ATOM 7181 O O . THR A 1 887 ? 17.915 5.884 -25.968 1.00 85.00 887 THR A O 1
ATOM 7184 N N . VAL A 1 888 ? 18.287 7.456 -27.516 1.00 84.44 888 VAL A N 1
ATOM 7185 C CA . VAL A 1 888 ? 17.006 7.216 -28.211 1.00 84.44 888 VAL A CA 1
ATOM 7186 C C . VAL A 1 888 ? 16.936 5.802 -28.790 1.00 84.44 888 VAL A C 1
ATOM 7188 O O . VAL A 1 888 ? 15.870 5.197 -28.761 1.00 84.44 888 VAL A O 1
ATOM 7191 N N . SER A 1 889 ? 18.059 5.247 -29.257 1.00 82.94 889 SER A N 1
ATOM 7192 C CA . SER A 1 889 ? 18.128 3.866 -29.748 1.00 82.94 889 SER A CA 1
ATOM 7193 C C . SER A 1 889 ? 17.790 2.849 -28.661 1.00 82.94 889 SER A C 1
ATOM 7195 O O . SER A 1 889 ? 16.979 1.957 -28.902 1.00 82.94 889 SER A O 1
ATOM 7197 N N . ASP A 1 890 ? 18.336 3.013 -27.454 1.00 84.62 890 ASP A N 1
ATOM 7198 C CA . ASP A 1 890 ? 18.040 2.101 -26.344 1.00 84.62 890 ASP A CA 1
ATOM 7199 C C . ASP A 1 890 ? 16.578 2.225 -25.922 1.00 84.62 890 ASP A C 1
ATOM 7201 O O . ASP A 1 890 ? 15.887 1.224 -25.734 1.00 84.62 890 ASP A O 1
ATOM 7205 N N . LEU A 1 891 ? 16.069 3.457 -25.844 1.00 86.06 891 LEU A N 1
ATOM 7206 C CA . LEU A 1 891 ? 14.669 3.710 -25.525 1.00 86.06 891 LEU A CA 1
ATOM 7207 C C . LEU A 1 891 ? 13.721 3.134 -26.579 1.00 86.06 891 LEU A C 1
ATOM 7209 O O . LEU A 1 891 ? 12.682 2.595 -26.211 1.00 86.06 891 LEU A O 1
ATOM 7213 N N . GLN A 1 892 ? 14.075 3.198 -27.863 1.00 86.56 892 GLN A N 1
ATOM 7214 C CA . GLN A 1 892 ? 13.282 2.620 -28.946 1.00 86.56 892 GLN A CA 1
ATOM 7215 C C . GLN A 1 892 ? 13.247 1.086 -28.862 1.00 86.56 892 GLN A C 1
ATOM 7217 O O . GLN A 1 892 ? 12.203 0.488 -29.111 1.00 86.56 892 GLN A O 1
ATOM 7222 N N . CYS A 1 893 ? 14.350 0.448 -28.457 1.00 84.62 893 CYS A N 1
ATOM 7223 C CA . CYS A 1 893 ? 14.395 -0.992 -28.195 1.00 84.62 893 CYS A CA 1
ATOM 7224 C C . CYS A 1 893 ? 13.545 -1.389 -26.977 1.00 84.62 893 CYS A C 1
ATOM 7226 O O . CYS A 1 893 ? 12.850 -2.402 -27.012 1.00 84.62 893 CYS A O 1
ATOM 7228 N N . MET A 1 894 ? 13.581 -0.594 -25.903 1.00 83.69 894 MET A N 1
ATOM 7229 C CA . MET A 1 894 ? 12.799 -0.845 -24.684 1.00 83.69 894 MET A CA 1
ATOM 7230 C C . MET A 1 894 ? 11.303 -0.578 -24.880 1.00 83.69 894 MET A C 1
ATOM 7232 O O . MET A 1 894 ? 10.461 -1.279 -24.321 1.00 83.69 894 MET A O 1
ATOM 7236 N N . PHE A 1 895 ? 10.971 0.445 -25.664 1.00 86.31 895 PHE A N 1
ATOM 7237 C CA . PHE A 1 895 ? 9.615 0.931 -25.888 1.00 86.31 895 PHE A CA 1
ATOM 7238 C C . PHE A 1 895 ? 9.273 0.899 -27.384 1.00 86.31 895 PHE A C 1
ATOM 7240 O O . PHE A 1 895 ? 9.018 1.947 -27.977 1.00 86.31 895 PHE A O 1
ATOM 7247 N N . PRO A 1 896 ? 9.205 -0.293 -28.009 1.00 81.62 896 PRO A N 1
ATOM 7248 C CA . PRO A 1 896 ? 9.036 -0.421 -29.460 1.00 81.62 896 PRO A CA 1
ATOM 7249 C C . PRO A 1 896 ? 7.720 0.181 -29.969 1.00 81.62 896 PRO A C 1
ATOM 7251 O O . PRO A 1 896 ? 7.631 0.605 -31.117 1.00 81.62 896 PRO A O 1
ATOM 7254 N N . ASN A 1 897 ? 6.708 0.262 -29.101 1.00 81.19 897 ASN A N 1
ATOM 7255 C CA . ASN A 1 897 ? 5.393 0.822 -29.417 1.00 81.19 897 ASN A CA 1
ATOM 7256 C C . ASN A 1 897 ? 5.361 2.360 -29.414 1.00 81.19 897 ASN A C 1
ATOM 7258 O O . ASN A 1 897 ? 4.346 2.949 -29.784 1.00 81.19 897 ASN A O 1
ATOM 7262 N N . PHE A 1 898 ? 6.432 3.018 -28.971 1.00 79.62 898 PHE A N 1
ATOM 7263 C CA . PHE A 1 898 ? 6.535 4.471 -28.934 1.00 79.62 898 PHE A CA 1
ATOM 7264 C C . PHE A 1 898 ? 7.449 4.938 -30.061 1.00 79.62 898 PHE A C 1
ATOM 7266 O O . PHE A 1 898 ? 8.508 4.363 -30.284 1.00 79.62 898 PHE A O 1
ATOM 7273 N N . HIS A 1 899 ? 7.043 5.983 -30.778 1.00 79.81 899 HIS A N 1
ATOM 7274 C CA . HIS A 1 899 ? 7.891 6.610 -31.784 1.00 79.81 899 HIS A CA 1
ATOM 7275 C C . HIS A 1 899 ? 8.657 7.760 -31.133 1.00 79.81 899 HIS A C 1
ATOM 7277 O O . HIS A 1 899 ? 8.053 8.763 -30.742 1.00 79.81 899 HIS A O 1
ATOM 7283 N N . LEU A 1 900 ? 9.967 7.590 -30.967 1.00 82.06 900 LEU A N 1
ATOM 7284 C CA . LEU A 1 900 ? 10.835 8.592 -30.360 1.00 82.06 900 LEU A CA 1
ATOM 7285 C C . LEU A 1 900 ? 11.634 9.310 -31.446 1.00 82.06 900 LEU A C 1
ATOM 7287 O O . LEU A 1 900 ? 12.281 8.669 -32.269 1.00 82.06 900 LEU A O 1
ATOM 7291 N N . ASP A 1 901 ? 11.591 10.642 -31.437 1.00 77.56 901 ASP A N 1
ATOM 7292 C CA . ASP A 1 901 ? 12.358 11.467 -32.371 1.00 77.56 901 ASP A CA 1
ATOM 7293 C C . ASP A 1 901 ? 13.858 11.416 -32.011 1.00 77.56 901 ASP A C 1
ATOM 7295 O O . ASP A 1 901 ? 14.235 11.859 -30.919 1.00 77.56 901 ASP A O 1
ATOM 7299 N N . PRO A 1 902 ? 14.739 10.919 -32.905 1.00 70.94 902 PRO A N 1
ATOM 7300 C CA . PRO A 1 902 ? 16.182 10.907 -32.672 1.00 70.94 902 PRO A CA 1
ATOM 7301 C C . PRO A 1 902 ? 16.785 12.307 -32.510 1.00 70.94 902 PRO A C 1
ATOM 7303 O O . PRO A 1 902 ? 17.823 12.447 -31.866 1.00 70.94 902 PRO A O 1
ATOM 7306 N N . GLN A 1 903 ? 16.157 13.341 -33.085 1.00 68.81 903 GLN A N 1
ATOM 7307 C CA . GLN A 1 903 ? 16.649 14.721 -33.026 1.00 68.81 903 GLN A CA 1
ATOM 7308 C C . GLN A 1 903 ? 16.312 15.398 -31.693 1.00 68.81 903 GLN A C 1
ATOM 7310 O O . GLN A 1 903 ? 17.051 16.272 -31.242 1.00 68.81 903 GLN A O 1
ATOM 7315 N N . ASN A 1 904 ? 15.226 14.976 -31.039 1.00 74.75 904 ASN A N 1
ATOM 7316 C CA . ASN A 1 904 ? 14.736 15.549 -29.789 1.00 74.75 904 ASN A CA 1
ATOM 7317 C C . ASN A 1 904 ? 14.482 14.443 -28.750 1.00 74.75 904 ASN A C 1
ATOM 7319 O O . ASN A 1 904 ? 13.336 14.021 -28.565 1.00 74.75 904 ASN A O 1
ATOM 7323 N N . PRO A 1 905 ? 15.525 13.977 -28.033 1.00 77.38 905 PRO A N 1
ATOM 7324 C CA . PRO A 1 905 ? 15.379 12.895 -27.066 1.00 77.38 905 PRO A CA 1
ATOM 7325 C C . PRO A 1 905 ? 14.403 13.271 -25.937 1.00 77.38 905 PRO A C 1
ATOM 7327 O O . PRO A 1 905 ? 14.472 14.389 -25.404 1.00 77.38 905 PRO A O 1
ATOM 7330 N N . PRO A 1 906 ? 13.518 12.346 -25.514 1.00 84.50 906 PRO A N 1
ATOM 7331 C CA . PRO A 1 906 ? 12.517 12.616 -24.489 1.00 84.50 906 PRO A CA 1
ATOM 7332 C C . PRO A 1 906 ? 13.178 12.892 -23.134 1.00 84.50 906 PRO A C 1
ATOM 7334 O O . PRO A 1 906 ? 13.745 12.011 -22.488 1.00 84.50 906 PRO A O 1
ATOM 7337 N N . LYS A 1 907 ? 13.067 14.138 -22.669 1.00 87.38 907 LYS A N 1
ATOM 7338 C CA . LYS A 1 907 ? 13.557 14.561 -21.350 1.00 87.38 907 LYS A CA 1
ATOM 7339 C C . LYS A 1 907 ? 12.642 14.069 -20.225 1.00 87.38 907 LYS A C 1
ATOM 7341 O O . LYS A 1 907 ? 11.498 13.690 -20.455 1.00 87.38 907 LYS A O 1
ATOM 7346 N N . PHE A 1 908 ? 13.088 14.161 -18.972 1.00 90.25 908 PHE A N 1
ATOM 7347 C CA . PHE A 1 908 ? 12.275 13.788 -17.802 1.00 90.25 908 PHE A CA 1
ATOM 7348 C C . PHE A 1 908 ? 10.822 14.333 -17.813 1.00 90.25 908 PHE A C 1
ATOM 7350 O O . PHE A 1 908 ? 9.902 13.555 -17.543 1.00 90.25 908 PHE A O 1
ATOM 7357 N N . PRO A 1 909 ? 10.559 15.615 -18.159 1.00 89.19 909 PRO A N 1
ATOM 7358 C CA . PRO A 1 909 ? 9.193 16.143 -18.186 1.00 89.19 909 PRO A CA 1
ATOM 7359 C C . PRO A 1 909 ? 8.259 15.421 -19.163 1.00 89.19 909 PRO A C 1
ATOM 7361 O O . PRO A 1 909 ? 7.063 15.337 -18.896 1.00 89.19 909 PRO A O 1
ATOM 7364 N N . TYR A 1 910 ? 8.790 14.873 -20.261 1.00 88.88 910 TYR A N 1
ATOM 7365 C CA . TYR A 1 910 ? 8.018 14.059 -21.200 1.00 88.88 910 TYR A CA 1
ATOM 7366 C C . TYR A 1 910 ? 7.432 12.836 -20.482 1.00 88.88 910 TYR A C 1
ATOM 7368 O O . TYR A 1 910 ? 6.219 12.623 -20.479 1.00 88.88 910 TYR A O 1
ATOM 7376 N N . TRP A 1 911 ? 8.281 12.089 -19.772 1.00 88.56 911 TRP A N 1
ATOM 7377 C CA . TRP A 1 911 ? 7.885 10.865 -19.079 1.00 88.56 911 TRP A CA 1
ATOM 7378 C C . TRP A 1 911 ? 6.855 11.110 -17.977 1.00 88.56 911 TRP A C 1
ATOM 7380 O O . TRP A 1 911 ? 5.912 10.331 -17.848 1.00 88.56 911 TRP A O 1
ATOM 7390 N N . LEU A 1 912 ? 6.978 12.200 -17.215 1.00 89.44 912 LEU A N 1
ATOM 7391 C CA . LEU A 1 912 ? 6.047 12.489 -16.123 1.00 89.44 912 LEU A CA 1
ATOM 7392 C C . LEU A 1 912 ? 4.748 13.172 -16.586 1.00 89.44 912 LEU A C 1
ATOM 7394 O O . LEU A 1 912 ? 3.683 12.845 -16.068 1.00 89.44 912 LEU A O 1
ATOM 7398 N N . PHE A 1 913 ? 4.814 14.112 -17.536 1.00 89.50 913 PHE A N 1
ATOM 7399 C CA . PHE A 1 913 ? 3.688 14.998 -17.866 1.00 89.50 913 PHE A CA 1
ATOM 7400 C C . PHE A 1 913 ? 3.091 14.804 -19.259 1.00 89.50 913 PHE A C 1
ATOM 7402 O O . PHE A 1 913 ? 2.031 15.364 -19.517 1.00 89.50 913 PHE A O 1
ATOM 7409 N N . GLN A 1 914 ? 3.736 14.050 -20.152 1.00 88.69 914 GLN A N 1
ATOM 7410 C CA . GLN A 1 914 ? 3.220 13.785 -21.503 1.00 88.69 914 GLN A CA 1
ATOM 7411 C C . GLN A 1 914 ? 2.842 12.315 -21.721 1.00 88.69 914 GLN A C 1
ATOM 7413 O O . GLN A 1 914 ? 2.101 12.012 -22.653 1.00 88.69 914 GLN A O 1
ATOM 7418 N N . THR A 1 915 ? 3.259 11.401 -20.836 1.00 89.69 915 THR A N 1
ATOM 7419 C CA . THR A 1 915 ? 2.785 10.009 -20.867 1.00 89.69 915 THR A CA 1
ATOM 7420 C C . THR A 1 915 ? 1.532 9.813 -20.017 1.00 89.69 915 THR A C 1
ATOM 7422 O O . THR A 1 915 ? 1.401 10.368 -18.921 1.00 89.69 915 THR A O 1
ATOM 7425 N N . ILE A 1 916 ? 0.621 8.952 -20.483 1.00 90.88 916 ILE A N 1
ATOM 7426 C CA . ILE A 1 916 ? -0.593 8.580 -19.737 1.00 90.88 916 ILE A CA 1
ATOM 7427 C C . ILE A 1 916 ? -0.217 8.002 -18.369 1.00 90.88 916 ILE A C 1
ATOM 7429 O O . ILE A 1 916 ? -0.796 8.392 -17.354 1.00 90.88 916 ILE A O 1
ATOM 7433 N N . THR A 1 917 ? 0.787 7.122 -18.319 1.00 90.06 917 THR A N 1
ATOM 7434 C CA . THR A 1 917 ? 1.308 6.512 -17.087 1.00 90.06 917 THR A CA 1
ATOM 7435 C C . THR A 1 917 ? 1.830 7.547 -16.093 1.00 90.06 917 THR A C 1
ATOM 7437 O O . THR A 1 917 ? 1.527 7.450 -14.904 1.00 90.06 917 THR A O 1
ATOM 7440 N N . GLY A 1 918 ? 2.571 8.558 -16.555 1.00 90.69 918 GLY A N 1
ATOM 7441 C CA . GLY A 1 918 ? 3.128 9.608 -15.702 1.00 90.69 918 GLY A CA 1
ATOM 7442 C C . GLY A 1 918 ? 2.046 10.508 -15.106 1.00 90.69 918 GLY A C 1
ATOM 7443 O O . GLY A 1 918 ? 1.961 10.649 -13.883 1.00 90.69 918 GLY A O 1
ATOM 7444 N N . ILE A 1 919 ? 1.157 11.036 -15.955 1.00 92.56 919 ILE A N 1
ATOM 7445 C CA . ILE A 1 919 ? 0.087 11.959 -15.544 1.00 92.56 919 ILE A CA 1
ATOM 7446 C C . ILE A 1 919 ? -0.856 11.273 -14.554 1.00 92.56 919 ILE A C 1
ATOM 7448 O O . ILE A 1 919 ? -1.130 11.793 -13.469 1.00 92.56 919 ILE A O 1
ATOM 7452 N N . THR A 1 920 ? -1.342 10.080 -14.907 1.00 94.62 920 THR A N 1
ATOM 7453 C CA . THR A 1 920 ? -2.227 9.301 -14.029 1.00 94.62 920 THR A CA 1
ATOM 7454 C C . THR A 1 920 ? -1.528 8.935 -12.723 1.00 94.62 920 THR A C 1
ATOM 7456 O O . THR A 1 920 ? -2.148 9.040 -11.669 1.00 94.62 920 THR A O 1
ATOM 7459 N N . GLY A 1 921 ? -0.233 8.598 -12.760 1.00 92.75 921 GLY A N 1
ATOM 7460 C CA . GLY A 1 921 ? 0.580 8.345 -11.572 1.00 92.75 921 GLY A CA 1
ATOM 7461 C C . GLY A 1 921 ? 0.634 9.550 -10.628 1.00 92.75 921 GLY A C 1
ATOM 7462 O O . GLY A 1 921 ? 0.372 9.407 -9.434 1.00 92.75 921 GLY A O 1
ATOM 7463 N N . ALA A 1 922 ? 0.883 10.754 -11.150 1.00 92.50 922 ALA A N 1
ATOM 7464 C CA . ALA A 1 922 ? 0.903 11.980 -10.350 1.00 92.50 922 ALA A CA 1
ATOM 7465 C C . ALA A 1 922 ? -0.464 12.276 -9.700 1.00 92.50 922 ALA A C 1
ATOM 7467 O O . ALA A 1 922 ? -0.540 12.559 -8.499 1.00 92.50 922 ALA A O 1
ATOM 7468 N N . PHE A 1 923 ? -1.562 12.140 -10.454 1.00 94.06 923 PHE A N 1
ATOM 7469 C CA . PHE A 1 923 ? -2.914 12.299 -9.906 1.00 94.06 923 PHE A CA 1
ATOM 7470 C C . PHE A 1 923 ? -3.269 11.219 -8.876 1.00 94.06 923 PHE A C 1
ATOM 7472 O O . PHE A 1 923 ? -3.905 11.528 -7.865 1.00 94.06 923 PHE A O 1
ATOM 7479 N N . LEU A 1 924 ? -2.826 9.973 -9.072 1.00 94.88 924 LEU A N 1
ATOM 7480 C CA . LEU A 1 924 ? -2.995 8.898 -8.092 1.00 94.88 924 LEU A CA 1
ATOM 7481 C C . LEU A 1 924 ? -2.307 9.235 -6.770 1.00 94.88 924 LEU A C 1
ATOM 7483 O O . LEU A 1 924 ? -2.922 9.071 -5.717 1.00 94.88 924 LEU A O 1
ATOM 7487 N N . VAL A 1 925 ? -1.080 9.767 -6.804 1.00 93.94 925 VAL A N 1
ATOM 7488 C CA . VAL A 1 925 ? -0.373 10.213 -5.591 1.00 93.94 925 VAL A CA 1
ATOM 7489 C C . VAL A 1 925 ? -1.161 11.307 -4.869 1.00 93.94 925 VAL A C 1
ATOM 7491 O O . VAL A 1 925 ? -1.323 11.234 -3.650 1.00 93.94 925 VAL A O 1
ATOM 7494 N N . ILE A 1 926 ? -1.709 12.284 -5.594 1.00 93.81 926 ILE A N 1
ATOM 7495 C CA . ILE A 1 926 ? -2.538 13.366 -5.033 1.00 93.81 926 ILE A CA 1
ATOM 7496 C C . ILE A 1 926 ? -3.795 12.808 -4.345 1.00 93.81 926 ILE A C 1
ATOM 7498 O O . ILE A 1 926 ? -4.067 13.128 -3.183 1.00 93.81 926 ILE A O 1
ATOM 7502 N N . VAL A 1 927 ? -4.550 11.944 -5.032 1.00 95.12 927 VAL A N 1
ATOM 7503 C CA . VAL A 1 927 ? -5.788 11.349 -4.502 1.00 95.12 927 VAL A CA 1
ATOM 7504 C C . VAL A 1 927 ? -5.495 10.450 -3.299 1.00 95.12 927 VAL A C 1
ATOM 7506 O O . VAL A 1 927 ? -6.156 10.583 -2.266 1.00 95.12 927 VAL A O 1
ATOM 7509 N N . LEU A 1 928 ? -4.475 9.588 -3.382 1.00 94.25 928 LEU A N 1
ATOM 7510 C CA . LEU A 1 928 ? -4.049 8.733 -2.271 1.00 94.25 928 LEU A CA 1
ATOM 7511 C C . LEU A 1 928 ? -3.619 9.566 -1.061 1.00 94.25 928 LEU A C 1
ATOM 7513 O O . LEU A 1 928 ? -4.036 9.276 0.059 1.00 94.25 928 LEU A O 1
ATOM 7517 N N . SER A 1 929 ? -2.862 10.642 -1.273 1.00 93.50 929 SER A N 1
ATOM 7518 C CA . SER A 1 929 ? -2.429 11.538 -0.196 1.00 93.50 929 SER A CA 1
ATOM 7519 C C . SER A 1 929 ? -3.622 12.160 0.532 1.00 93.50 929 SER A C 1
ATOM 7521 O O . SER A 1 929 ? -3.690 12.114 1.762 1.00 93.50 929 SER A O 1
ATOM 7523 N N . LEU A 1 930 ? -4.616 12.662 -0.209 1.00 93.75 930 LEU A N 1
ATOM 7524 C CA . LEU A 1 930 ? -5.855 13.187 0.372 1.00 93.75 930 LEU A CA 1
ATOM 7525 C C . LEU A 1 930 ? -6.627 12.105 1.140 1.00 93.75 930 LEU A C 1
ATOM 7527 O O . LEU A 1 930 ? -7.047 12.332 2.275 1.00 93.75 930 LEU A O 1
ATOM 7531 N N . MET A 1 931 ? -6.799 10.916 0.560 1.00 94.50 931 MET A N 1
ATOM 7532 C CA . MET A 1 931 ? -7.535 9.827 1.206 1.00 94.50 931 MET A CA 1
ATOM 7533 C C . MET A 1 931 ? -6.870 9.376 2.511 1.00 94.50 931 MET A C 1
ATOM 7535 O O . MET A 1 931 ? -7.543 9.275 3.538 1.00 94.50 931 MET A O 1
ATOM 7539 N N . TYR A 1 932 ? -5.559 9.125 2.499 1.00 94.06 932 TYR A N 1
ATOM 7540 C CA . TYR A 1 932 ? -4.848 8.591 3.661 1.00 94.06 932 TYR A CA 1
ATOM 7541 C C . TYR A 1 932 ? -4.691 9.625 4.778 1.00 94.06 932 TYR A C 1
ATOM 7543 O O . TYR A 1 932 ? -4.973 9.292 5.930 1.00 94.06 932 TYR A O 1
ATOM 7551 N N . VAL A 1 933 ? -4.336 10.883 4.473 1.00 93.81 933 VAL A N 1
ATOM 7552 C CA . VAL A 1 933 ? -4.173 11.943 5.492 1.00 93.81 933 VAL A CA 1
ATOM 7553 C C . VAL A 1 933 ? -5.467 12.152 6.283 1.00 93.81 933 VAL A C 1
ATOM 7555 O O . VAL A 1 933 ? -5.452 12.205 7.516 1.00 93.81 933 VAL A O 1
ATOM 7558 N N . PHE A 1 934 ? -6.611 12.200 5.596 1.00 91.00 934 PHE A N 1
ATOM 7559 C CA . PHE A 1 934 ? -7.910 12.381 6.243 1.00 91.00 934 PHE A CA 1
ATOM 7560 C C . PHE A 1 934 ? -8.500 11.080 6.824 1.00 91.00 934 PHE A C 1
ATOM 7562 O O . PHE A 1 934 ? -9.408 11.147 7.656 1.00 91.00 934 PHE A O 1
ATOM 7569 N N . ALA A 1 935 ? -7.965 9.904 6.477 1.00 90.00 935 ALA A N 1
ATOM 7570 C CA . ALA A 1 935 ? -8.335 8.618 7.077 1.00 90.00 935 ALA A CA 1
ATOM 7571 C C . ALA A 1 935 ? -7.619 8.307 8.405 1.00 90.00 935 ALA A C 1
ATOM 7573 O O . ALA A 1 935 ? -8.065 7.414 9.141 1.00 90.00 935 ALA A O 1
ATOM 7574 N N . ILE A 1 936 ? -6.562 9.052 8.762 1.00 89.81 936 ILE A N 1
ATOM 7575 C CA . ILE A 1 936 ? -5.846 8.898 10.038 1.00 89.81 936 ILE A CA 1
ATOM 7576 C C . ILE A 1 936 ? -6.821 9.015 11.221 1.00 89.81 936 ILE A C 1
ATOM 7578 O O . ILE A 1 936 ? -7.764 9.812 11.228 1.00 89.81 936 ILE A O 1
ATOM 7582 N N . GLN A 1 937 ? -6.576 8.236 12.280 1.00 84.38 937 GLN A N 1
ATOM 7583 C CA . GLN A 1 937 ? -7.445 8.192 13.462 1.00 84.38 937 GLN A CA 1
ATOM 7584 C C . GLN A 1 937 ? -7.672 9.578 14.095 1.00 84.38 937 GLN A C 1
ATOM 7586 O O . GLN A 1 937 ? -8.767 9.858 14.585 1.00 84.38 937 GLN A O 1
ATOM 7591 N N . PHE A 1 938 ? -6.667 10.455 14.052 1.00 82.88 938 PHE A N 1
ATOM 7592 C CA . PHE A 1 938 ? -6.765 11.852 14.473 1.00 82.88 938 PHE A CA 1
ATOM 7593 C C . PHE A 1 938 ? -7.802 12.644 13.654 1.00 82.88 938 PHE A C 1
ATOM 7595 O O . PHE A 1 938 ? -8.712 13.243 14.234 1.00 82.88 938 PHE A O 1
ATOM 7602 N N . ALA A 1 939 ? -7.728 12.588 12.320 1.00 81.50 939 ALA A N 1
ATOM 7603 C CA . ALA A 1 939 ? -8.662 13.263 11.421 1.00 81.50 939 ALA A CA 1
ATOM 7604 C C . ALA A 1 939 ? -10.097 12.746 11.595 1.00 81.50 939 ALA A C 1
ATOM 7606 O O . ALA A 1 939 ? -11.025 13.537 11.751 1.00 81.50 939 ALA A O 1
ATOM 7607 N N . ARG A 1 940 ? -10.282 11.424 11.698 1.00 78.50 940 ARG A N 1
ATOM 7608 C CA . ARG A 1 940 ? -11.601 10.807 11.928 1.00 78.50 940 ARG A CA 1
ATOM 7609 C C . ARG A 1 940 ? -12.263 11.255 13.232 1.00 78.50 940 ARG A C 1
ATOM 7611 O O . ARG A 1 940 ? -13.477 11.432 13.267 1.00 78.50 940 ARG A O 1
ATOM 7618 N N . ARG A 1 941 ? -11.483 11.452 14.302 1.00 72.44 941 ARG A N 1
ATOM 7619 C CA . ARG A 1 941 ? -11.994 11.927 15.602 1.00 72.44 941 ARG A CA 1
ATOM 7620 C C . ARG A 1 941 ? -12.410 13.397 15.562 1.00 72.44 941 ARG A C 1
ATOM 7622 O O . ARG A 1 941 ? -13.408 13.756 16.181 1.00 72.44 941 ARG A O 1
ATOM 7629 N N . HIS A 1 942 ? -11.655 14.242 14.860 1.00 72.06 942 HIS A N 1
ATOM 7630 C CA . HIS A 1 942 ? -11.843 15.693 14.909 1.00 72.06 942 HIS A CA 1
ATOM 7631 C C . HIS A 1 942 ? -12.598 16.288 13.720 1.00 72.06 942 HIS A C 1
ATOM 7633 O O . HIS A 1 942 ? -13.218 17.330 13.895 1.00 72.06 942 HIS A O 1
ATOM 7639 N N . VAL A 1 943 ? -12.591 15.679 12.532 1.00 79.31 943 VAL A N 1
ATOM 7640 C CA . VAL A 1 943 ? -13.201 16.214 11.295 1.00 79.31 943 VAL A CA 1
ATOM 7641 C C . VAL A 1 943 ? -13.793 15.079 10.438 1.00 79.31 943 VAL A C 1
ATOM 7643 O O . VAL A 1 943 ? -13.427 14.883 9.282 1.00 79.31 943 VAL A O 1
ATOM 7646 N N . PHE A 1 944 ? -14.750 14.328 10.995 1.00 74.69 944 PHE A N 1
ATOM 7647 C CA . PHE A 1 944 ? -15.364 13.172 10.319 1.00 74.69 944 PHE A CA 1
ATOM 7648 C C . PHE A 1 944 ? -15.965 13.486 8.932 1.00 74.69 944 PHE A C 1
ATOM 7650 O O . PHE A 1 944 ? -15.833 12.687 8.012 1.00 74.69 944 PHE A O 1
ATOM 7657 N N . ASN A 1 945 ? -16.568 14.665 8.737 1.00 79.19 945 ASN A N 1
ATOM 7658 C CA . ASN A 1 945 ? -17.144 15.043 7.438 1.00 79.19 945 ASN A CA 1
ATOM 7659 C C . ASN A 1 945 ? -16.082 15.174 6.335 1.00 79.19 945 ASN A C 1
ATOM 7661 O O . ASN A 1 945 ? -16.340 14.804 5.192 1.00 79.19 945 ASN A O 1
ATOM 7665 N N . ALA A 1 946 ? -14.888 15.674 6.674 1.00 83.31 946 ALA A N 1
ATOM 7666 C CA . ALA A 1 946 ? -13.778 15.755 5.726 1.00 83.31 946 ALA A CA 1
ATOM 7667 C C . ALA A 1 946 ? -13.239 14.358 5.396 1.00 83.31 946 ALA A C 1
ATOM 7669 O O . ALA A 1 946 ? -13.020 14.058 4.225 1.00 83.31 946 ALA A O 1
ATOM 7670 N N . PHE A 1 947 ? -13.124 13.481 6.402 1.00 85.50 947 PHE A N 1
ATOM 7671 C CA . PHE A 1 947 ? -12.828 12.060 6.197 1.00 85.50 947 PHE A CA 1
ATOM 7672 C C . PHE A 1 947 ? -13.815 11.412 5.216 1.00 85.50 947 PHE A C 1
ATOM 7674 O O . PHE A 1 947 ? -13.393 10.800 4.245 1.00 85.50 947 PHE A O 1
ATOM 7681 N N . TRP A 1 948 ? -15.124 11.579 5.418 1.00 82.31 948 TRP A N 1
ATOM 7682 C CA . TRP A 1 948 ? -16.128 10.959 4.551 1.00 82.31 948 TRP A CA 1
ATOM 7683 C C . TRP A 1 948 ? -16.049 11.458 3.101 1.00 82.31 948 TRP A C 1
ATOM 7685 O O . TRP A 1 948 ? -16.090 10.657 2.171 1.00 82.31 948 TRP A O 1
ATOM 7695 N N . LYS A 1 949 ? -15.904 12.775 2.891 1.00 87.44 949 LYS A N 1
ATOM 7696 C CA . LYS A 1 949 ? -15.781 13.359 1.543 1.00 87.44 949 LYS A CA 1
ATOM 7697 C C . LYS A 1 949 ? -14.531 12.868 0.813 1.00 87.44 949 LYS A C 1
ATOM 7699 O O . LYS A 1 949 ? -14.630 12.452 -0.332 1.00 87.44 949 LYS A O 1
ATOM 7704 N N . THR A 1 950 ? -13.383 12.895 1.485 1.00 91.81 950 THR A N 1
ATOM 7705 C CA . THR A 1 950 ? -12.103 12.465 0.898 1.00 91.81 950 THR A CA 1
ATOM 7706 C C . THR A 1 950 ? -12.065 10.959 0.661 1.00 91.81 950 THR A C 1
ATOM 7708 O O . THR A 1 950 ? -11.624 10.524 -0.392 1.00 91.81 950 THR A O 1
ATOM 7711 N N . HIS A 1 951 ? -12.596 10.145 1.574 1.00 91.38 951 HIS A N 1
ATOM 7712 C CA . HIS A 1 951 ? -12.626 8.692 1.407 1.00 91.38 951 HIS A CA 1
ATOM 7713 C C . HIS A 1 951 ? -13.555 8.239 0.266 1.00 91.38 951 HIS A C 1
ATOM 7715 O O . HIS A 1 951 ? -13.285 7.222 -0.364 1.00 91.38 951 HIS A O 1
ATOM 7721 N N . ASN A 1 952 ? -14.592 9.017 -0.073 1.00 90.94 952 ASN A N 1
ATOM 7722 C CA . ASN A 1 952 ? -15.448 8.779 -1.246 1.00 90.94 952 ASN A CA 1
ATOM 7723 C C . ASN A 1 952 ? -14.782 9.105 -2.595 1.00 90.94 952 ASN A C 1
ATOM 7725 O O . ASN A 1 952 ? -15.428 8.948 -3.626 1.00 90.94 952 ASN A O 1
ATOM 7729 N N . LEU A 1 953 ? -13.508 9.514 -2.619 1.00 94.25 953 LEU A N 1
ATOM 7730 C CA . LEU A 1 953 ? -12.725 9.646 -3.854 1.00 94.25 953 LEU A CA 1
ATOM 7731 C C . LEU A 1 953 ? -12.264 8.289 -4.417 1.00 94.25 953 LEU A C 1
ATOM 7733 O O . LEU A 1 953 ? -11.678 8.251 -5.496 1.00 94.25 953 LEU A O 1
ATOM 7737 N N . TYR A 1 954 ? -12.552 7.171 -3.739 1.00 93.06 954 TYR A N 1
ATOM 7738 C CA . TYR A 1 954 ? -12.174 5.836 -4.208 1.00 93.06 954 TYR A CA 1
ATOM 7739 C C . TYR A 1 954 ? -12.655 5.482 -5.637 1.00 93.06 954 TY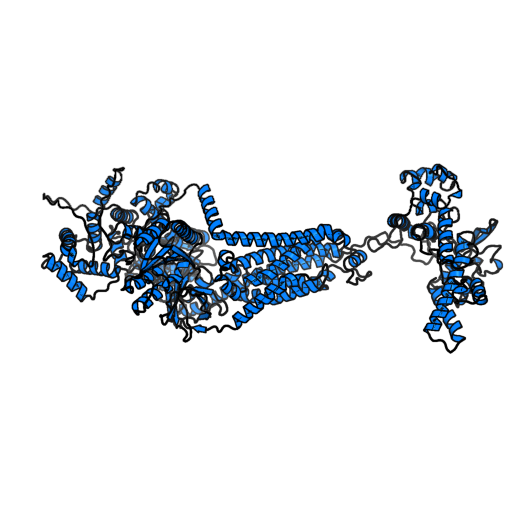R A C 1
ATOM 7741 O O . TYR A 1 954 ? -11.909 4.783 -6.316 1.00 93.06 954 TYR A O 1
ATOM 7749 N N . PRO A 1 955 ? -13.812 5.943 -6.170 1.00 93.44 955 PRO A N 1
ATOM 7750 C CA . PRO A 1 955 ? -14.169 5.669 -7.564 1.00 93.44 955 PRO A CA 1
ATOM 7751 C C . PRO A 1 955 ? -13.207 6.354 -8.539 1.00 93.44 955 PRO A C 1
ATOM 7753 O O . PRO A 1 955 ? -12.772 5.738 -9.506 1.00 93.44 955 PRO A O 1
ATOM 7756 N N . ILE A 1 956 ? -12.818 7.602 -8.243 1.00 94.94 956 ILE A N 1
ATOM 7757 C CA . ILE A 1 956 ? -11.817 8.345 -9.021 1.00 94.94 956 ILE A CA 1
ATOM 7758 C C . ILE A 1 956 ? -10.466 7.628 -8.940 1.00 94.94 956 ILE A C 1
ATOM 7760 O O . ILE A 1 956 ? -9.801 7.475 -9.959 1.00 94.94 956 ILE A O 1
ATOM 7764 N N . LEU A 1 957 ? -10.093 7.125 -7.756 1.00 94.94 957 LEU A N 1
ATOM 7765 C CA . LEU A 1 957 ? -8.889 6.312 -7.576 1.00 94.94 957 LEU A CA 1
ATOM 7766 C C . LEU A 1 957 ? -8.884 5.095 -8.519 1.00 94.94 957 LEU A C 1
ATOM 7768 O O . LEU A 1 957 ? -7.910 4.909 -9.239 1.00 94.94 957 LEU A O 1
ATOM 7772 N N . TYR A 1 958 ? -9.955 4.293 -8.567 1.00 94.88 958 TYR A N 1
ATOM 7773 C CA . TYR A 1 958 ? -10.000 3.111 -9.444 1.00 94.88 958 TYR A CA 1
ATOM 7774 C C . TYR A 1 958 ? -10.019 3.461 -10.934 1.00 94.88 958 TYR A C 1
ATOM 7776 O O . TYR A 1 958 ? -9.352 2.779 -11.708 1.00 94.88 958 TYR A O 1
ATOM 7784 N N . ILE A 1 959 ? -10.718 4.529 -11.338 1.00 94.12 959 ILE A N 1
ATOM 7785 C CA . ILE A 1 959 ? -10.676 5.021 -12.726 1.00 94.12 959 ILE A CA 1
ATOM 7786 C C . ILE A 1 959 ? -9.234 5.372 -13.109 1.00 94.12 959 ILE A C 1
ATOM 7788 O O . ILE A 1 959 ? -8.747 4.942 -14.152 1.00 94.12 959 ILE A O 1
ATOM 7792 N N . LEU A 1 960 ? -8.527 6.097 -12.240 1.00 94.88 960 LEU A N 1
ATOM 7793 C CA . LEU A 1 960 ? -7.133 6.460 -12.471 1.00 94.88 960 LEU A CA 1
ATOM 7794 C C . LEU A 1 960 ? -6.197 5.243 -12.469 1.00 94.88 960 LEU A C 1
ATOM 7796 O O . LEU A 1 960 ? -5.286 5.218 -13.284 1.00 94.88 960 LEU A O 1
ATOM 7800 N N . ILE A 1 961 ? -6.417 4.222 -11.626 1.00 93.62 961 ILE A N 1
ATOM 7801 C CA . ILE A 1 961 ? -5.625 2.973 -11.647 1.00 93.62 961 ILE A CA 1
ATOM 7802 C C . ILE A 1 961 ? -5.802 2.237 -12.983 1.00 93.62 961 ILE A C 1
ATOM 7804 O O . ILE A 1 961 ? -4.823 1.758 -13.553 1.00 93.62 961 ILE A O 1
ATOM 7808 N N . ILE A 1 962 ? -7.032 2.168 -13.504 1.00 92.56 962 ILE A N 1
ATOM 7809 C CA . ILE A 1 962 ? -7.311 1.545 -14.806 1.00 92.56 962 ILE A CA 1
ATOM 7810 C C . ILE A 1 962 ? -6.604 2.322 -15.924 1.00 92.56 962 ILE A C 1
ATOM 7812 O O . ILE A 1 962 ? -5.860 1.727 -16.701 1.00 92.56 962 ILE A O 1
ATOM 7816 N N . LEU A 1 963 ? -6.764 3.651 -15.964 1.00 92.56 963 LEU A N 1
ATOM 7817 C CA . LEU A 1 963 ? -6.086 4.509 -16.946 1.00 92.56 963 LEU A CA 1
ATOM 7818 C C . LEU A 1 963 ? -4.558 4.421 -16.841 1.00 92.56 963 LEU A C 1
ATOM 7820 O O . LEU A 1 963 ? -3.871 4.427 -17.859 1.00 92.56 963 LEU A O 1
ATOM 7824 N N . HIS A 1 964 ? -4.026 4.285 -15.627 1.00 92.50 964 HIS A N 1
ATOM 7825 C CA . HIS A 1 964 ? -2.596 4.138 -15.386 1.00 92.50 964 HIS A CA 1
ATOM 7826 C C . HIS A 1 964 ? -2.024 2.865 -16.022 1.00 92.50 964 HIS A C 1
ATOM 7828 O O . HIS A 1 964 ? -0.936 2.903 -16.586 1.00 92.50 964 HIS A O 1
ATOM 7834 N N . GLY A 1 965 ? -2.762 1.750 -15.987 1.00 87.75 965 GLY A N 1
ATOM 7835 C CA . GLY A 1 965 ? -2.347 0.498 -16.626 1.00 87.75 965 GLY A CA 1
ATOM 7836 C C . GLY A 1 965 ? -2.469 0.496 -18.156 1.00 87.75 965 GLY A C 1
ATOM 7837 O O . GLY A 1 965 ? -1.688 -0.178 -18.823 1.00 87.75 965 GLY A O 1
ATOM 7838 N N . ILE A 1 966 ? -3.414 1.258 -18.720 1.00 88.75 966 ILE A N 1
ATOM 7839 C CA . ILE A 1 966 ? -3.687 1.293 -20.172 1.00 88.75 966 ILE A CA 1
ATOM 7840 C C . ILE A 1 966 ? -2.512 1.856 -20.978 1.00 88.75 966 ILE A C 1
ATOM 7842 O O . ILE A 1 966 ? -2.358 1.502 -22.140 1.00 88.75 966 ILE A O 1
ATOM 7846 N N . GLY A 1 967 ? -1.650 2.679 -20.374 1.00 82.69 967 GLY A N 1
ATOM 7847 C CA . GLY A 1 967 ? -0.493 3.235 -21.078 1.00 82.69 967 GLY A CA 1
ATOM 7848 C C . GLY A 1 967 ? 0.546 2.202 -21.540 1.00 82.69 967 GLY A C 1
ATOM 7849 O O . GLY A 1 967 ? 1.456 2.594 -22.258 1.00 82.69 967 GLY A O 1
ATOM 7850 N N . GLN A 1 968 ? 0.433 0.926 -21.130 1.00 86.44 968 GLN A N 1
ATOM 7851 C CA . GLN A 1 968 ? 1.202 -0.222 -21.650 1.00 86.44 968 GLN A CA 1
ATOM 7852 C C . GLN A 1 968 ? 2.714 0.018 -21.796 1.00 86.44 968 GLN A C 1
ATOM 7854 O O . GLN A 1 968 ? 3.360 -0.489 -22.706 1.00 86.44 968 GLN A O 1
ATOM 7859 N N . LEU A 1 969 ? 3.295 0.788 -20.873 1.00 83.38 969 LEU A N 1
ATOM 7860 C CA . LEU A 1 969 ? 4.682 1.222 -21.012 1.00 83.38 969 LEU A CA 1
ATOM 7861 C C . LEU A 1 969 ? 5.681 0.067 -20.828 1.00 83.38 969 LEU A C 1
ATOM 7863 O O . LEU A 1 969 ? 6.683 0.008 -21.521 1.00 83.38 969 LEU A O 1
ATOM 7867 N N . ILE A 1 970 ? 5.419 -0.840 -19.881 1.00 83.75 970 ILE A N 1
ATOM 7868 C CA . ILE A 1 970 ? 6.334 -1.952 -19.540 1.00 83.75 970 ILE A CA 1
ATOM 7869 C C . ILE A 1 970 ? 5.677 -3.321 -19.758 1.00 83.75 970 ILE A C 1
ATOM 7871 O O . ILE A 1 970 ? 6.349 -4.294 -20.077 1.00 83.75 970 ILE A O 1
ATOM 7875 N N . GLN A 1 971 ? 4.370 -3.423 -19.517 1.00 86.31 971 GLN A N 1
ATOM 7876 C CA . GLN A 1 971 ? 3.612 -4.668 -19.627 1.00 86.31 971 GLN A CA 1
ATOM 7877 C C . GLN A 1 971 ? 2.145 -4.364 -19.921 1.00 86.31 971 GLN A C 1
ATOM 7879 O O . GLN A 1 971 ? 1.667 -3.253 -19.665 1.00 86.31 971 GLN A O 1
ATOM 7884 N N . GLU A 1 972 ? 1.420 -5.385 -20.364 1.00 88.31 972 GLU A N 1
ATOM 7885 C CA . GLU A 1 972 ? -0.030 -5.336 -20.509 1.00 88.31 972 GLU A CA 1
ATOM 7886 C C . GLU A 1 972 ? -0.750 -5.122 -19.159 1.00 88.31 972 GLU A C 1
ATOM 7888 O O . GLU A 1 972 ? -0.245 -5.501 -18.091 1.00 88.31 972 GLU A O 1
ATOM 7893 N N . PRO A 1 973 ? -1.941 -4.494 -19.162 1.00 89.12 973 PRO A N 1
ATOM 7894 C CA . PRO A 1 973 ? -2.635 -4.125 -17.934 1.00 89.12 973 PRO A CA 1
ATOM 7895 C C . PRO A 1 973 ? -3.210 -5.347 -17.206 1.00 89.12 973 PRO A C 1
ATOM 7897 O O . PRO A 1 973 ? -4.339 -5.729 -17.447 1.00 89.12 973 PRO A O 1
ATOM 7900 N N . ILE A 1 974 ? -2.508 -5.918 -16.229 1.00 90.62 974 ILE A N 1
ATOM 7901 C CA . ILE A 1 974 ? -2.995 -7.090 -15.464 1.00 90.62 974 ILE A CA 1
ATOM 7902 C C . ILE A 1 974 ? -4.004 -6.770 -14.340 1.00 90.62 974 ILE A C 1
ATOM 7904 O O . ILE A 1 974 ? -4.512 -7.675 -13.680 1.00 90.62 974 ILE A O 1
ATOM 7908 N N . PHE A 1 975 ? -4.303 -5.492 -14.083 1.00 91.69 975 PHE A N 1
ATOM 7909 C CA . PHE A 1 975 ? -5.131 -5.076 -12.940 1.00 91.69 975 PHE A CA 1
ATOM 7910 C C . PHE A 1 975 ? -6.546 -5.677 -12.961 1.00 91.69 975 PHE A C 1
ATOM 7912 O O . PHE A 1 975 ? -7.088 -6.018 -11.907 1.00 91.69 975 PHE A O 1
ATOM 7919 N N . TYR A 1 976 ? -7.141 -5.845 -14.147 1.00 89.81 976 TYR A N 1
ATOM 7920 C CA . TYR A 1 976 ? -8.515 -6.335 -14.277 1.00 89.81 976 TYR A CA 1
ATOM 7921 C C . TYR A 1 976 ? -8.695 -7.765 -13.748 1.00 89.81 976 TYR A C 1
ATOM 7923 O O . TYR A 1 976 ? -9.761 -8.062 -13.206 1.00 89.81 976 TYR A O 1
ATOM 7931 N N . TYR A 1 977 ? -7.658 -8.612 -13.811 1.00 91.12 977 TYR A N 1
ATOM 7932 C CA . TYR A 1 977 ? -7.692 -9.969 -13.255 1.00 91.12 977 TYR A CA 1
ATOM 7933 C C . TYR A 1 977 ? -7.938 -9.967 -11.743 1.00 91.12 977 TYR A C 1
ATOM 7935 O O . TYR A 1 977 ? -8.702 -10.783 -11.235 1.00 91.12 977 TYR A O 1
ATOM 7943 N N . PHE A 1 978 ? -7.332 -9.020 -11.022 1.00 92.88 978 PHE A N 1
ATOM 7944 C CA . PHE A 1 978 ? -7.531 -8.877 -9.581 1.00 92.88 978 PHE A CA 1
ATOM 7945 C C . PHE A 1 978 ? -8.830 -8.138 -9.247 1.00 92.88 978 PHE A C 1
ATOM 7947 O O . PHE A 1 978 ? -9.482 -8.455 -8.252 1.00 92.88 978 PHE A O 1
ATOM 7954 N N . PHE A 1 979 ? -9.203 -7.150 -10.062 1.00 94.56 979 PHE A N 1
ATOM 7955 C CA . PHE A 1 979 ? -10.244 -6.179 -9.733 1.00 94.56 979 PHE A CA 1
ATOM 7956 C C . PHE A 1 979 ? -11.671 -6.635 -10.061 1.00 94.56 979 PHE A C 1
ATOM 7958 O O . PHE A 1 979 ? -12.594 -6.297 -9.316 1.00 94.56 979 PHE A O 1
ATOM 7965 N N . LEU A 1 980 ? -11.878 -7.394 -11.145 1.00 93.56 980 LEU A N 1
ATOM 7966 C CA . LEU A 1 980 ? -13.218 -7.659 -11.685 1.00 93.56 980 LEU A CA 1
ATOM 7967 C C . LEU A 1 980 ? -14.140 -8.358 -10.672 1.00 93.56 980 LEU A C 1
ATOM 7969 O O . LEU A 1 980 ? -15.234 -7.868 -10.399 1.00 93.56 980 LEU A O 1
ATOM 7973 N N . GLY A 1 981 ? -13.682 -9.456 -10.063 1.00 94.31 981 GLY A N 1
ATOM 7974 C CA . GLY A 1 981 ? -14.460 -10.208 -9.069 1.00 94.31 981 GLY A CA 1
ATOM 7975 C C . GLY A 1 981 ? -14.862 -9.361 -7.850 1.00 94.31 981 GLY A C 1
ATOM 7976 O O . GLY A 1 981 ? -16.058 -9.226 -7.572 1.00 94.31 981 GLY A O 1
ATOM 7977 N N . PRO A 1 982 ? -13.902 -8.736 -7.138 1.00 95.44 982 PRO A N 1
ATOM 7978 C CA . PRO A 1 982 ? -14.202 -7.841 -6.021 1.00 95.44 982 PRO A CA 1
ATOM 7979 C C . PRO A 1 982 ? -15.099 -6.654 -6.377 1.00 95.44 982 PRO A C 1
ATOM 7981 O O . PRO A 1 982 ? -15.963 -6.286 -5.581 1.00 95.44 982 PRO A O 1
ATOM 7984 N N . CYS A 1 983 ? -14.928 -6.064 -7.562 1.00 94.38 983 CYS A N 1
ATOM 7985 C CA . CYS A 1 983 ? -15.742 -4.944 -8.024 1.00 94.38 983 CYS A CA 1
ATOM 7986 C C . CYS A 1 983 ? -17.203 -5.358 -8.255 1.00 94.38 983 CYS A C 1
ATOM 7988 O O . CYS A 1 983 ? -18.122 -4.694 -7.766 1.00 94.38 983 CYS A O 1
ATOM 7990 N N . VAL A 1 984 ? -17.436 -6.486 -8.933 1.00 94.50 984 VAL A N 1
ATOM 7991 C CA . VAL A 1 984 ? -18.789 -7.020 -9.159 1.00 94.50 984 VAL A CA 1
ATOM 7992 C C . VAL A 1 984 ? -19.476 -7.333 -7.828 1.00 94.50 984 VAL A C 1
ATOM 7994 O O . VAL A 1 984 ? -20.611 -6.916 -7.603 1.00 94.50 984 VAL A O 1
ATOM 7997 N N . LEU A 1 985 ? -18.779 -7.980 -6.890 1.00 94.69 985 LEU A N 1
ATOM 7998 C CA . LEU A 1 985 ? -19.364 -8.281 -5.583 1.00 94.69 985 LEU A CA 1
ATOM 7999 C C . LEU A 1 985 ? -19.702 -7.007 -4.792 1.00 94.69 985 LEU A C 1
ATOM 8001 O O . LEU A 1 985 ? -20.784 -6.902 -4.215 1.00 94.69 985 LEU A O 1
ATOM 8005 N N . PHE A 1 986 ? -18.801 -6.021 -4.792 1.00 94.62 986 PHE A N 1
ATOM 8006 C CA . PHE A 1 986 ? -19.010 -4.750 -4.100 1.00 94.62 986 PHE A CA 1
ATOM 8007 C C . PHE A 1 986 ? -20.158 -3.933 -4.700 1.00 94.62 986 PHE A C 1
ATOM 8009 O O . PHE A 1 986 ? -20.935 -3.323 -3.964 1.00 94.62 986 PHE A O 1
ATOM 8016 N N . THR A 1 987 ? -20.293 -3.919 -6.026 1.00 92.00 987 THR A N 1
ATOM 8017 C CA . THR A 1 987 ? -21.383 -3.204 -6.705 1.00 92.00 987 THR A CA 1
ATOM 8018 C C . THR A 1 987 ? -22.737 -3.845 -6.415 1.00 92.00 987 THR A C 1
ATOM 8020 O O . THR A 1 987 ? -23.663 -3.125 -6.044 1.00 92.00 987 THR A O 1
ATOM 8023 N N . ILE A 1 988 ? -22.840 -5.178 -6.462 1.00 93.19 988 ILE A N 1
ATOM 8024 C CA . ILE A 1 988 ? -24.051 -5.908 -6.052 1.00 93.19 988 ILE A CA 1
ATOM 8025 C C . ILE A 1 988 ? -24.387 -5.611 -4.585 1.00 93.19 988 ILE A C 1
ATOM 8027 O O . ILE A 1 988 ? -25.512 -5.212 -4.281 1.00 93.19 988 ILE A O 1
ATOM 8031 N N . ASP A 1 989 ? -23.414 -5.718 -3.673 1.00 92.38 989 ASP A N 1
ATOM 8032 C CA . ASP A 1 989 ? -23.605 -5.401 -2.253 1.00 92.38 989 ASP A CA 1
ATOM 8033 C C . ASP A 1 989 ? -24.132 -3.970 -2.070 1.00 92.38 989 ASP A C 1
ATOM 8035 O O . ASP A 1 989 ? -25.099 -3.733 -1.340 1.00 92.38 989 ASP A O 1
ATOM 8039 N N . ARG A 1 990 ? -23.561 -3.008 -2.801 1.00 88.56 990 ARG A N 1
ATOM 8040 C CA . ARG A 1 990 ? -23.968 -1.606 -2.731 1.00 88.56 990 ARG A CA 1
ATOM 8041 C C . ARG A 1 990 ? -25.384 -1.381 -3.256 1.00 88.56 990 ARG A C 1
ATOM 8043 O O . ARG A 1 990 ? -26.126 -0.633 -2.618 1.00 88.56 990 ARG A O 1
ATOM 8050 N N . LEU A 1 991 ? -25.769 -2.028 -4.356 1.00 89.38 991 LEU A N 1
ATOM 8051 C CA . LEU A 1 991 ? -27.129 -1.973 -4.899 1.00 89.38 991 LEU A CA 1
ATOM 8052 C C . LEU A 1 991 ? -28.145 -2.514 -3.887 1.00 89.38 991 LEU A C 1
ATOM 8054 O O . LEU A 1 991 ? -29.147 -1.852 -3.612 1.00 89.38 991 LEU A O 1
ATOM 8058 N N . ILE A 1 992 ? -27.838 -3.640 -3.233 1.00 88.19 992 ILE A N 1
ATOM 8059 C CA . ILE A 1 992 ? -28.688 -4.194 -2.172 1.00 88.19 992 ILE A CA 1
ATOM 8060 C C . ILE A 1 992 ? -28.792 -3.207 -0.996 1.00 88.19 992 ILE A C 1
ATOM 8062 O O . ILE A 1 992 ? -29.884 -2.985 -0.475 1.00 88.19 992 ILE A O 1
ATOM 8066 N N . SER A 1 993 ? -27.699 -2.564 -0.570 1.00 83.69 993 SER A N 1
ATOM 8067 C CA . SER A 1 993 ? -27.755 -1.547 0.496 1.00 83.69 993 SER A CA 1
ATOM 8068 C C . SER A 1 993 ? -28.593 -0.320 0.127 1.00 83.69 993 SER A C 1
ATOM 8070 O O . SER A 1 993 ? -29.210 0.269 1.012 1.00 83.69 993 SER A O 1
ATOM 8072 N N . VAL A 1 994 ? -28.590 0.096 -1.141 1.00 83.75 994 VAL A N 1
ATOM 8073 C CA . VAL A 1 994 ? -29.387 1.238 -1.620 1.00 83.75 994 VAL A CA 1
ATOM 8074 C C . VAL A 1 994 ? -30.867 0.869 -1.739 1.00 83.75 994 VAL A C 1
ATOM 8076 O O . VAL A 1 994 ? -31.714 1.710 -1.457 1.00 83.75 994 VAL A O 1
ATOM 8079 N N . SER A 1 995 ? -31.182 -0.385 -2.074 1.00 84.12 995 SER A N 1
ATOM 8080 C CA . SER A 1 995 ? -32.566 -0.871 -2.182 1.00 84.12 995 SER A CA 1
ATOM 8081 C C . SER A 1 995 ? -33.329 -0.922 -0.847 1.00 84.12 995 SER A C 1
ATOM 8083 O O . SER A 1 995 ? -34.559 -0.927 -0.839 1.00 84.12 995 SER A O 1
ATOM 8085 N N . ARG A 1 996 ? -32.629 -0.937 0.299 1.00 79.88 996 ARG A N 1
ATOM 8086 C CA . ARG A 1 996 ? -33.255 -1.025 1.629 1.00 79.88 996 ARG A CA 1
ATOM 8087 C C . ARG A 1 996 ? -33.862 0.303 2.070 1.00 79.88 996 ARG A C 1
ATOM 8089 O O . ARG A 1 996 ? -33.191 1.337 2.097 1.00 79.88 996 ARG A O 1
ATOM 8096 N N . LYS A 1 997 ? -35.118 0.253 2.517 1.00 73.88 997 LYS A N 1
ATOM 8097 C CA . LYS A 1 997 ? -35.828 1.400 3.090 1.00 73.88 997 LYS A CA 1
ATOM 8098 C C . LYS A 1 997 ? -35.327 1.677 4.510 1.00 73.88 997 LYS A C 1
ATOM 8100 O O . LYS A 1 997 ? -35.517 0.868 5.409 1.00 73.88 997 LYS A O 1
ATOM 8105 N N . LYS A 1 998 ? -34.710 2.841 4.709 1.00 80.81 998 LYS A N 1
ATOM 8106 C CA . LYS A 1 998 ? -34.265 3.332 6.022 1.00 80.81 998 LYS A CA 1
ATOM 8107 C C . LYS A 1 998 ? -35.411 4.079 6.696 1.00 80.81 998 LYS A C 1
ATOM 8109 O O . LYS A 1 998 ? -36.014 4.948 6.068 1.00 80.81 998 LYS A O 1
ATOM 8114 N N . VAL A 1 999 ? -35.712 3.744 7.948 1.00 82.75 999 VAL A N 1
ATOM 8115 C CA . VAL A 1 999 ? -36.844 4.323 8.688 1.00 82.75 999 VAL A CA 1
ATOM 8116 C C . VAL A 1 999 ? -36.338 5.405 9.635 1.00 82.75 999 VAL A C 1
ATOM 8118 O O . VAL A 1 999 ? -35.395 5.179 10.384 1.00 82.75 999 VAL A O 1
ATOM 8121 N N . GLU A 1 1000 ? -36.953 6.583 9.612 1.00 85.50 1000 GLU A N 1
ATOM 8122 C CA . GLU A 1 1000 ? -36.678 7.662 10.567 1.00 85.50 1000 GLU A CA 1
ATOM 8123 C C . GLU A 1 1000 ? -37.574 7.498 11.802 1.00 85.50 1000 GLU A C 1
ATOM 8125 O O . GLU A 1 1000 ? -38.792 7.380 11.667 1.00 85.50 1000 GLU A O 1
ATOM 8130 N N . ILE A 1 1001 ? -36.985 7.487 13.001 1.00 87.19 1001 ILE A N 1
ATOM 8131 C CA . ILE A 1 1001 ? -37.694 7.220 14.259 1.00 87.19 1001 ILE A CA 1
ATOM 8132 C C . ILE A 1 1001 ? -37.329 8.276 15.319 1.00 87.19 1001 ILE A C 1
ATOM 8134 O O . ILE A 1 1001 ? -36.144 8.581 15.508 1.00 87.19 1001 ILE A O 1
ATOM 8138 N N . PRO A 1 1002 ? -38.319 8.850 16.031 1.00 87.50 1002 PRO A N 1
ATOM 8139 C CA . PRO A 1 1002 ? -38.070 9.703 17.189 1.00 87.50 1002 PRO A CA 1
ATOM 8140 C C . PRO A 1 1002 ? -37.698 8.879 18.433 1.00 87.50 1002 PRO A C 1
ATOM 8142 O O . PRO A 1 1002 ? -38.279 7.826 18.699 1.00 87.50 1002 PRO A O 1
ATOM 8145 N N . VAL A 1 1003 ? -36.754 9.390 19.225 1.00 88.12 1003 VAL A N 1
ATOM 8146 C CA . VAL A 1 1003 ? -36.399 8.815 20.533 1.00 88.12 1003 VAL A CA 1
ATOM 8147 C C . VAL A 1 1003 ? -37.410 9.276 21.583 1.00 88.12 1003 VAL A C 1
ATOM 8149 O O . VAL A 1 1003 ? -37.715 10.464 21.658 1.00 88.12 1003 VAL A O 1
ATOM 8152 N N . ILE A 1 1004 ? -37.934 8.331 22.367 1.00 87.75 1004 ILE A N 1
ATOM 8153 C CA . ILE A 1 1004 ? -38.918 8.556 23.436 1.00 87.75 1004 ILE A CA 1
ATOM 8154 C C . ILE A 1 1004 ? -38.196 8.893 24.737 1.00 87.75 1004 ILE A C 1
ATOM 8156 O O . ILE A 1 1004 ? -38.534 9.873 25.399 1.00 87.75 1004 ILE A O 1
ATOM 8160 N N . LYS A 1 1005 ? -37.191 8.086 25.091 1.00 87.38 1005 LYS A N 1
ATOM 8161 C CA . LYS A 1 1005 ? -36.476 8.178 26.363 1.00 87.38 1005 LYS A CA 1
ATOM 8162 C C . LYS A 1 1005 ? -34.985 7.949 26.149 1.00 87.38 1005 LYS A C 1
ATOM 8164 O O . LYS A 1 1005 ? -34.581 7.088 25.367 1.00 87.38 1005 LYS A O 1
ATOM 8169 N N . ALA A 1 1006 ? -34.161 8.730 26.840 1.00 87.25 1006 ALA A N 1
ATOM 8170 C CA . ALA A 1 1006 ? -32.713 8.564 26.844 1.00 87.25 1006 ALA A CA 1
ATOM 8171 C C . ALA A 1 1006 ? -32.173 8.690 28.271 1.00 87.25 1006 ALA A C 1
ATOM 8173 O O . ALA A 1 1006 ? -32.313 9.741 28.896 1.00 87.25 1006 ALA A O 1
ATOM 8174 N N . GLU A 1 1007 ? -31.536 7.634 28.772 1.00 83.94 1007 GLU A N 1
ATOM 8175 C CA . GLU A 1 1007 ? -30.960 7.583 30.116 1.00 83.94 1007 GLU A CA 1
ATOM 8176 C C . GLU A 1 1007 ? -29.450 7.343 30.063 1.00 83.94 1007 GLU A C 1
ATOM 8178 O O . GLU A 1 1007 ? -28.926 6.503 29.324 1.00 83.94 1007 GLU A O 1
ATOM 8183 N N . LEU A 1 1008 ? -28.723 8.102 30.881 1.00 82.19 1008 LEU A N 1
ATOM 8184 C CA . LEU A 1 1008 ? -27.285 7.955 31.049 1.00 82.19 1008 LEU A CA 1
ATOM 8185 C C . LEU A 1 1008 ? -26.999 7.063 32.253 1.00 82.19 1008 LEU A C 1
ATOM 8187 O O . LEU A 1 1008 ? -26.834 7.544 33.370 1.00 82.19 1008 LEU A O 1
ATOM 8191 N N . LEU A 1 1009 ? -26.888 5.764 32.004 1.00 80.69 1009 LEU A N 1
ATOM 8192 C CA . LEU A 1 1009 ? -26.571 4.784 33.035 1.00 80.69 1009 LEU A CA 1
ATOM 8193 C C . LEU A 1 1009 ? -25.107 4.911 33.515 1.00 80.69 1009 LEU A C 1
ATOM 8195 O O . LEU A 1 1009 ? -24.254 5.454 32.780 1.00 80.69 1009 LEU A O 1
ATOM 8199 N N . PRO A 1 1010 ? -24.798 4.406 34.730 1.00 71.94 1010 PRO A N 1
ATOM 8200 C CA . PRO A 1 1010 ? -23.436 4.309 35.253 1.00 71.94 1010 PRO A CA 1
ATOM 8201 C C . PRO A 1 1010 ? -22.477 3.571 34.306 1.00 71.94 1010 PRO A C 1
ATOM 8203 O O . PRO A 1 1010 ? -22.872 2.952 33.318 1.00 71.94 1010 PRO A O 1
ATOM 8206 N N . SER A 1 1011 ? -21.173 3.690 34.566 1.00 73.69 1011 SER A N 1
ATOM 8207 C CA . SER A 1 1011 ? -20.120 3.012 33.787 1.00 73.69 1011 SER A CA 1
ATOM 8208 C C . SER A 1 1011 ? -20.080 3.328 32.278 1.00 73.69 1011 SER A C 1
ATOM 8210 O O . SER A 1 1011 ? -19.393 2.654 31.506 1.00 73.69 1011 SER A O 1
ATOM 8212 N N . GLY A 1 1012 ? -20.734 4.411 31.845 1.00 76.50 1012 GLY A N 1
ATOM 8213 C CA . GLY A 1 1012 ? -20.649 4.906 30.471 1.00 76.50 1012 GLY A CA 1
ATOM 8214 C C . GLY A 1 1012 ? -21.576 4.196 29.479 1.00 76.50 1012 GLY A C 1
ATOM 8215 O O . GLY A 1 1012 ? -21.215 4.084 28.305 1.00 76.50 1012 GLY A O 1
ATOM 8216 N N . VAL A 1 1013 ? -22.750 3.734 29.926 1.00 85.88 1013 VAL A N 1
ATOM 8217 C CA . VAL A 1 1013 ? -23.778 3.097 29.078 1.00 85.88 1013 VAL A CA 1
ATOM 8218 C C . VAL A 1 1013 ? -24.956 4.041 28.839 1.00 85.88 1013 VAL A C 1
ATOM 8220 O O . VAL A 1 1013 ? -25.448 4.671 29.771 1.00 85.88 1013 VAL A O 1
ATOM 8223 N N . THR A 1 1014 ? -25.373 4.213 27.590 1.00 89.75 1014 THR A N 1
ATOM 8224 C CA . THR A 1 1014 ? -26.527 5.038 27.212 1.00 89.75 1014 THR A CA 1
ATOM 8225 C C . THR A 1 1014 ? -27.682 4.123 26.838 1.00 89.75 1014 THR A C 1
ATOM 8227 O O . THR A 1 1014 ? -27.547 3.333 25.905 1.00 89.75 1014 THR A O 1
ATOM 8230 N N . HIS A 1 1015 ? -28.786 4.235 27.567 1.00 91.81 1015 HIS A N 1
ATOM 8231 C CA . HIS A 1 1015 ? -30.032 3.536 27.290 1.00 91.81 1015 HIS A CA 1
ATOM 8232 C C . HIS A 1 1015 ? -30.912 4.438 26.419 1.00 91.81 1015 HIS A C 1
ATOM 8234 O O . HIS A 1 1015 ? -31.208 5.569 26.807 1.00 91.81 1015 HIS A O 1
ATOM 8240 N N . LEU A 1 1016 ? -31.252 3.976 25.216 1.00 92.06 1016 LEU A N 1
ATOM 8241 C CA . LEU A 1 1016 ? -32.133 4.680 24.285 1.00 92.06 1016 LEU A CA 1
ATOM 8242 C C . LEU A 1 1016 ? -33.382 3.848 24.041 1.00 92.06 1016 LEU A C 1
ATOM 8244 O O . LEU A 1 1016 ? -33.268 2.690 23.652 1.00 92.06 1016 LEU A O 1
ATOM 8248 N N . GLU A 1 1017 ? -34.541 4.475 24.186 1.00 92.00 1017 GLU A N 1
ATOM 8249 C CA . GLU A 1 1017 ? -35.847 3.882 23.924 1.00 92.00 1017 GLU A CA 1
ATOM 8250 C C . GLU A 1 1017 ? -36.559 4.690 22.836 1.00 92.00 1017 GLU A C 1
ATOM 8252 O O . GLU A 1 1017 ? -36.633 5.922 22.899 1.00 92.00 1017 GLU A O 1
ATOM 8257 N N . PHE A 1 1018 ? -37.060 4.017 21.806 1.00 90.12 1018 PHE A N 1
ATOM 8258 C CA . PHE A 1 1018 ? -37.707 4.648 20.658 1.00 90.12 1018 PHE A CA 1
ATOM 8259 C C . PHE A 1 1018 ? -38.890 3.822 20.157 1.00 90.12 1018 PHE A C 1
ATOM 8261 O O . PHE A 1 1018 ? -38.957 2.612 20.356 1.00 90.12 1018 PHE A O 1
ATOM 8268 N N . ARG A 1 1019 ? -39.844 4.490 19.500 1.00 87.19 1019 ARG A N 1
ATOM 8269 C CA . ARG A 1 1019 ? -41.101 3.856 19.082 1.00 87.19 1019 ARG A CA 1
ATOM 8270 C C . ARG A 1 1019 ? -40.851 2.791 18.017 1.00 87.19 1019 ARG A C 1
ATOM 8272 O O . ARG A 1 1019 ? -40.152 3.051 17.035 1.00 87.19 1019 ARG A O 1
ATOM 8279 N N . ARG A 1 1020 ? -41.470 1.620 18.164 1.00 88.50 1020 ARG A N 1
ATOM 8280 C CA . ARG A 1 1020 ? -41.427 0.569 17.144 1.00 88.50 1020 ARG A CA 1
ATOM 8281 C C . ARG A 1 1020 ? -42.182 1.000 15.872 1.00 88.50 1020 ARG A C 1
ATOM 8283 O O . ARG A 1 1020 ? -43.310 1.484 15.974 1.00 88.50 1020 ARG A O 1
ATOM 8290 N N . PRO A 1 1021 ? -41.607 0.830 14.665 1.00 88.06 1021 PRO A N 1
ATOM 8291 C CA . PRO A 1 1021 ? -42.340 1.044 13.416 1.00 88.06 1021 PRO A CA 1
ATOM 8292 C C . PRO A 1 1021 ? -43.445 -0.006 13.210 1.00 88.06 1021 PRO A C 1
ATOM 8294 O O . PRO A 1 1021 ? -43.235 -1.177 13.513 1.00 88.06 1021 PRO A O 1
ATOM 8297 N N . ASN A 1 1022 ? -44.582 0.384 12.620 1.00 81.38 1022 ASN A N 1
ATOM 8298 C CA . ASN A 1 1022 ? -45.780 -0.472 12.500 1.00 81.38 1022 ASN A CA 1
ATOM 8299 C C . ASN A 1 1022 ? -45.541 -1.840 11.823 1.00 81.38 1022 ASN A C 1
ATOM 8301 O O . ASN A 1 1022 ? -46.199 -2.805 12.185 1.00 81.38 1022 ASN A O 1
ATOM 8305 N N . ASN A 1 1023 ? -44.585 -1.942 10.888 1.00 82.62 1023 ASN A N 1
ATOM 8306 C CA . ASN A 1 1023 ? -44.257 -3.189 10.171 1.00 82.62 1023 ASN A CA 1
ATOM 8307 C C . ASN A 1 1023 ? -42.879 -3.751 10.571 1.00 82.62 1023 ASN A C 1
ATOM 8309 O O . ASN A 1 1023 ? -42.194 -4.366 9.756 1.00 82.62 1023 ASN A O 1
ATOM 8313 N N . PHE A 1 1024 ? -42.411 -3.463 11.786 1.00 86.56 1024 PHE A N 1
ATOM 8314 C CA . PHE A 1 1024 ? -41.108 -3.919 12.265 1.00 86.56 1024 PHE A CA 1
ATOM 8315 C C . PHE A 1 1024 ? -41.269 -5.192 13.097 1.00 86.56 1024 PHE A C 1
ATOM 8317 O O . PHE A 1 1024 ? -41.506 -5.127 14.302 1.00 86.56 1024 PHE A O 1
ATOM 8324 N N . GLU A 1 1025 ? -41.168 -6.356 12.464 1.00 86.69 1025 GLU A N 1
ATOM 8325 C CA . GLU A 1 1025 ? -41.109 -7.650 13.150 1.00 86.69 1025 GLU A CA 1
ATOM 8326 C C . GLU A 1 1025 ? -39.661 -8.078 13.348 1.00 86.69 1025 GLU A C 1
ATOM 8328 O O . GLU A 1 1025 ? -38.869 -8.037 12.410 1.00 86.69 1025 GLU A O 1
ATOM 8333 N N . TYR A 1 1026 ? -39.316 -8.484 14.568 1.00 90.00 1026 TYR A N 1
ATOM 8334 C CA . TYR A 1 1026 ? -37.984 -8.970 14.902 1.00 90.00 1026 TYR A CA 1
ATOM 8335 C C . TYR A 1 1026 ? -38.070 -10.110 15.922 1.00 90.00 1026 TYR A C 1
ATOM 8337 O O . TYR A 1 1026 ? -39.059 -10.247 16.641 1.00 90.00 1026 TYR A O 1
ATOM 8345 N N . LYS A 1 1027 ? -37.026 -10.932 15.979 1.00 88.31 1027 LYS A N 1
ATOM 8346 C CA . LYS A 1 1027 ? -36.837 -12.011 16.953 1.00 88.31 1027 LYS A CA 1
ATOM 8347 C C . LYS A 1 1027 ? -35.807 -11.601 18.001 1.00 88.31 1027 LYS A C 1
ATOM 8349 O O . LYS A 1 1027 ? -34.890 -10.829 17.717 1.00 88.31 1027 LYS A O 1
ATOM 8354 N N . SER A 1 1028 ? -35.918 -12.154 19.205 1.00 88.44 1028 SER A N 1
ATOM 8355 C CA . SER A 1 1028 ? -34.953 -11.900 20.280 1.00 88.44 1028 SER A CA 1
ATOM 8356 C C . SER A 1 1028 ? -33.548 -12.313 19.858 1.00 88.44 1028 SER A C 1
ATOM 8358 O O . SER A 1 1028 ? -33.367 -13.365 19.245 1.00 88.44 1028 SER A O 1
ATOM 8360 N N . GLY A 1 1029 ? -32.571 -11.474 20.194 1.00 84.69 1029 GLY A N 1
ATOM 8361 C CA . GLY A 1 1029 ? -31.173 -11.637 19.801 1.00 84.69 1029 GLY A CA 1
ATOM 8362 C C . GLY A 1 1029 ? -30.787 -10.931 18.497 1.00 84.69 1029 GLY A C 1
ATOM 8363 O O . GLY A 1 1029 ? -29.601 -10.741 18.253 1.00 84.69 1029 GLY A O 1
ATOM 8364 N N . GLN A 1 1030 ? -31.751 -10.458 17.700 1.00 89.94 1030 GLN A N 1
ATOM 8365 C CA . GLN A 1 1030 ? -31.455 -9.649 16.516 1.00 89.94 1030 GLN A CA 1
ATOM 8366 C C . GLN A 1 1030 ? -30.904 -8.260 16.873 1.00 89.94 1030 GLN A C 1
ATOM 8368 O O . GLN A 1 1030 ? -31.115 -7.706 17.958 1.00 89.94 1030 GLN A O 1
ATOM 8373 N N . TRP A 1 1031 ? -30.203 -7.665 15.917 1.00 90.19 1031 TRP A N 1
ATOM 8374 C CA . TRP A 1 1031 ? -29.584 -6.354 16.038 1.00 90.19 1031 TRP A CA 1
ATOM 8375 C C . TRP A 1 1031 ? -29.998 -5.434 14.894 1.00 90.19 1031 TRP A C 1
ATOM 8377 O O . TRP A 1 1031 ? -30.511 -5.847 13.859 1.00 90.19 1031 TRP A O 1
ATOM 8387 N N . VAL A 1 1032 ? -29.790 -4.141 15.090 1.00 91.06 1032 VAL A N 1
ATOM 8388 C CA . VAL A 1 1032 ? -30.167 -3.085 14.150 1.00 91.06 1032 VAL A CA 1
ATOM 8389 C C . VAL A 1 1032 ? -28.990 -2.162 13.913 1.00 91.06 1032 VAL A C 1
ATOM 8391 O O . VAL A 1 1032 ? -28.078 -2.055 14.731 1.00 91.06 1032 VAL A O 1
ATOM 8394 N N . ARG A 1 1033 ? -28.998 -1.462 12.787 1.00 89.88 1033 ARG A N 1
ATOM 8395 C CA . ARG A 1 1033 ? -28.078 -0.365 12.519 1.00 89.88 1033 ARG A CA 1
ATOM 8396 C C . ARG A 1 1033 ? -28.778 0.950 12.782 1.00 89.88 1033 ARG A C 1
ATOM 8398 O O . ARG A 1 1033 ? -29.858 1.188 12.247 1.00 89.88 1033 ARG A O 1
ATOM 8405 N N . ILE A 1 1034 ? -28.125 1.821 13.543 1.00 90.19 1034 ILE A N 1
ATOM 8406 C CA . ILE A 1 1034 ? -28.621 3.174 13.778 1.00 90.19 1034 ILE A CA 1
ATOM 8407 C C . ILE A 1 1034 ? -27.664 4.224 13.222 1.00 90.19 1034 ILE A C 1
ATOM 8409 O O . ILE A 1 1034 ? -26.442 4.066 13.293 1.00 90.19 1034 ILE A O 1
ATOM 8413 N N . ALA A 1 1035 ? -28.224 5.313 12.704 1.00 87.00 1035 ALA A N 1
ATOM 8414 C CA . ALA A 1 1035 ? -27.499 6.537 12.386 1.00 87.00 1035 ALA A CA 1
ATOM 8415 C C . ALA A 1 1035 ? -28.182 7.736 13.049 1.00 87.00 1035 ALA A C 1
ATOM 8417 O O . ALA A 1 1035 ? -29.397 7.765 13.225 1.00 87.00 1035 ALA A O 1
ATOM 8418 N N . CYS A 1 1036 ? -27.395 8.738 13.429 1.00 82.56 1036 CYS A N 1
ATOM 8419 C CA . CYS A 1 1036 ? -27.865 9.866 14.223 1.00 82.56 1036 CYS A CA 1
ATOM 8420 C C . CYS A 1 1036 ? -27.725 11.174 13.436 1.00 82.56 1036 CYS A C 1
ATOM 8422 O O . CYS A 1 1036 ? -26.607 11.569 13.092 1.00 82.56 1036 CYS A O 1
ATOM 8424 N N . MET A 1 1037 ? -28.844 11.865 13.187 1.00 73.44 1037 MET A N 1
ATOM 8425 C CA . MET A 1 1037 ? -28.924 13.029 12.289 1.00 73.44 1037 MET A CA 1
ATOM 8426 C C . MET A 1 1037 ? -27.938 14.166 12.623 1.00 73.44 1037 MET A C 1
ATOM 8428 O O . MET A 1 1037 ? -27.178 14.554 11.735 1.00 73.44 1037 MET A O 1
ATOM 8432 N N . PRO A 1 1038 ? -27.853 14.669 13.874 1.00 69.62 1038 PRO A N 1
ATOM 8433 C CA . PRO A 1 1038 ? -26.946 15.777 14.197 1.00 69.62 1038 PRO A CA 1
ATOM 8434 C C . PRO A 1 1038 ? -25.454 15.418 14.159 1.00 69.62 1038 PRO A C 1
ATOM 8436 O O . PRO A 1 1038 ? -24.608 16.310 14.182 1.00 69.62 1038 PRO A O 1
ATOM 8439 N N . LEU A 1 1039 ? -25.113 14.124 14.130 1.00 67.31 1039 LEU A N 1
ATOM 8440 C CA . LEU A 1 1039 ? -23.733 13.655 14.009 1.00 67.31 1039 LEU A CA 1
ATOM 8441 C C . LEU A 1 1039 ? -23.379 13.442 12.538 1.00 67.31 1039 LEU A C 1
ATOM 8443 O O . LEU A 1 1039 ? -22.503 14.127 12.011 1.00 67.31 1039 LEU A O 1
ATOM 8447 N N . ASN A 1 1040 ? -24.056 12.484 11.901 1.00 68.38 1040 ASN A N 1
ATOM 8448 C CA . ASN A 1 1040 ? -23.986 12.191 10.475 1.00 68.38 1040 ASN A CA 1
ATOM 8449 C C . ASN A 1 1040 ? -25.087 11.178 10.109 1.00 68.38 1040 ASN A C 1
ATOM 8451 O O . ASN A 1 1040 ? -25.067 10.042 10.585 1.00 68.38 1040 ASN A O 1
ATOM 8455 N N . ALA A 1 1041 ? -26.001 11.557 9.213 1.00 67.75 1041 ALA A N 1
ATOM 8456 C CA . ALA A 1 1041 ? -27.092 10.693 8.746 1.00 67.75 1041 ALA A CA 1
ATOM 8457 C C . ALA A 1 1041 ? -26.618 9.442 7.974 1.00 67.75 1041 ALA A C 1
ATOM 8459 O O . ALA A 1 1041 ? -27.361 8.472 7.838 1.00 67.75 1041 ALA A O 1
ATOM 8460 N N . ASN A 1 1042 ? -25.378 9.453 7.473 1.00 70.25 1042 ASN A N 1
ATOM 8461 C CA . ASN A 1 1042 ? -24.824 8.388 6.635 1.00 70.25 1042 ASN A CA 1
ATOM 8462 C C . ASN A 1 1042 ? -23.897 7.418 7.388 1.00 70.25 1042 ASN A C 1
ATOM 8464 O O . ASN A 1 1042 ? -23.381 6.476 6.782 1.00 70.25 1042 ASN A O 1
ATOM 8468 N N . GLU A 1 1043 ? -23.677 7.617 8.691 1.00 79.56 1043 GLU A N 1
ATOM 8469 C CA . GLU A 1 1043 ? -22.811 6.757 9.503 1.00 79.56 1043 GLU A CA 1
ATOM 8470 C C . GLU A 1 1043 ? -23.636 5.788 10.363 1.00 79.56 1043 GLU A C 1
ATOM 8472 O O . GLU A 1 1043 ? -24.106 6.140 11.442 1.00 79.56 1043 GLU A O 1
ATOM 8477 N N . TYR A 1 1044 ? -23.793 4.558 9.868 1.00 83.88 1044 TYR A N 1
ATOM 8478 C CA . TYR A 1 1044 ? -24.571 3.492 10.506 1.00 83.88 1044 TYR A CA 1
ATOM 8479 C C . TYR A 1 1044 ? -23.694 2.587 11.378 1.00 83.88 1044 TYR A C 1
ATOM 8481 O O . TYR A 1 1044 ? -22.687 2.062 10.888 1.00 83.88 1044 TYR A O 1
ATOM 8489 N N . HIS A 1 1045 ? -24.113 2.356 12.626 1.00 85.06 1045 HIS A N 1
ATOM 8490 C CA . HIS A 1 1045 ? -23.445 1.479 13.599 1.00 85.06 1045 HIS A CA 1
ATOM 8491 C C . HIS A 1 1045 ? -24.389 0.375 14.101 1.00 85.06 1045 HIS A C 1
ATOM 8493 O O . HIS A 1 1045 ? -25.556 0.677 14.350 1.00 85.06 1045 HIS A O 1
ATOM 8499 N N . PRO A 1 1046 ? -23.917 -0.880 14.240 1.00 88.50 1046 PRO A N 1
ATOM 8500 C CA . PRO A 1 1046 ? -24.736 -2.006 14.686 1.00 88.50 1046 PRO A CA 1
ATOM 8501 C C . PRO A 1 1046 ? -24.890 -2.053 16.217 1.00 88.50 1046 PRO A C 1
ATOM 8503 O O . PRO A 1 1046 ? -23.902 -1.906 16.938 1.00 88.50 1046 PRO A O 1
ATOM 8506 N N . PHE A 1 1047 ? -26.106 -2.313 16.703 1.00 91.06 1047 PHE A N 1
ATOM 8507 C CA . PHE A 1 1047 ? -26.423 -2.544 18.116 1.00 91.06 1047 PHE A CA 1
ATOM 8508 C C . PHE A 1 1047 ? -27.526 -3.594 18.273 1.00 91.06 1047 PHE A C 1
ATOM 8510 O O . PHE A 1 1047 ? -28.533 -3.549 17.568 1.00 91.06 1047 PHE A O 1
ATOM 8517 N N . THR A 1 1048 ? -27.346 -4.516 19.215 1.00 90.94 1048 THR A N 1
ATOM 8518 C CA . THR A 1 1048 ? -28.344 -5.533 19.572 1.00 90.94 1048 THR A CA 1
ATOM 8519 C C . THR A 1 1048 ? -29.557 -4.906 20.246 1.00 90.94 1048 THR A C 1
ATOM 8521 O O . THR A 1 1048 ? -29.399 -4.042 21.111 1.00 90.94 1048 THR A O 1
ATOM 8524 N N . LEU A 1 1049 ? -30.755 -5.356 19.865 1.00 92.19 1049 LEU A N 1
ATOM 8525 C CA . LEU A 1 1049 ? -31.997 -4.963 20.525 1.00 92.19 1049 LEU A CA 1
ATOM 8526 C C . LEU A 1 1049 ? -32.052 -5.607 21.914 1.00 92.19 1049 LEU A C 1
ATOM 8528 O O . LEU A 1 1049 ? -32.006 -6.830 22.035 1.00 92.19 1049 LEU A O 1
ATOM 8532 N N . SER A 1 1050 ? -32.127 -4.783 22.961 1.00 91.69 1050 SER A N 1
ATOM 8533 C CA . SER A 1 1050 ? -32.312 -5.264 24.338 1.00 91.69 1050 SER A CA 1
ATOM 8534 C C . SER A 1 1050 ? -33.782 -5.479 24.694 1.00 91.69 1050 SER A C 1
ATOM 8536 O O . SER A 1 1050 ? -34.068 -6.226 25.625 1.00 91.69 1050 SER A O 1
ATOM 8538 N N . SER A 1 1051 ? -34.699 -4.854 23.952 1.00 92.00 1051 SER A N 1
ATOM 8539 C CA . SER A 1 1051 ? -36.148 -5.009 24.103 1.00 92.00 1051 SER A CA 1
ATOM 8540 C C . SER A 1 1051 ? -36.618 -6.371 23.608 1.00 92.00 1051 SER A C 1
ATOM 8542 O O . SER A 1 1051 ? -36.080 -6.918 22.634 1.00 92.00 1051 SER A O 1
ATOM 8544 N N . ALA A 1 1052 ? -37.658 -6.916 24.228 1.00 90.12 1052 ALA A N 1
ATOM 8545 C CA . ALA A 1 1052 ? -38.289 -8.149 23.765 1.00 90.12 1052 ALA A CA 1
ATOM 8546 C C . ALA A 1 1052 ? -39.286 -7.892 22.615 1.00 90.12 1052 ALA A C 1
ATOM 8548 O O . ALA A 1 1052 ? -39.899 -6.828 22.575 1.00 90.12 1052 ALA A O 1
ATOM 8549 N N . PRO A 1 1053 ? -39.510 -8.853 21.697 1.00 88.94 1053 PRO A N 1
ATOM 8550 C CA . PRO A 1 1053 ? -40.390 -8.672 20.533 1.00 88.94 1053 PRO A CA 1
ATOM 8551 C C . PRO A 1 1053 ? -41.846 -8.293 20.832 1.00 88.94 1053 PRO A C 1
ATOM 8553 O O . PRO A 1 1053 ? -42.550 -7.844 19.928 1.00 88.94 1053 PRO A O 1
ATOM 8556 N N . HIS A 1 1054 ? -42.315 -8.504 22.061 1.00 86.31 1054 HIS A N 1
ATOM 8557 C CA . HIS A 1 1054 ? -43.663 -8.147 22.503 1.00 86.31 1054 HIS A CA 1
ATOM 8558 C C . HIS A 1 1054 ? -43.765 -6.714 23.051 1.00 86.31 1054 HIS A C 1
ATOM 8560 O O . HIS A 1 1054 ? -44.874 -6.217 23.221 1.00 86.31 1054 HIS A O 1
ATOM 8566 N N . GLU A 1 1055 ? -42.641 -6.043 23.323 1.00 88.25 1055 GLU A N 1
ATOM 8567 C CA . GLU A 1 1055 ? -42.629 -4.660 23.804 1.00 88.25 1055 GLU A CA 1
ATOM 8568 C C . GLU A 1 1055 ? -43.036 -3.687 22.671 1.00 88.25 1055 GLU A C 1
ATOM 8570 O O . GLU A 1 1055 ? -42.689 -3.868 21.495 1.00 88.25 1055 GLU A O 1
ATOM 8575 N N . GLU A 1 1056 ? -43.790 -2.635 23.018 1.00 87.75 1056 GLU A N 1
ATOM 8576 C CA . GLU A 1 1056 ? -44.236 -1.604 22.062 1.00 87.75 1056 GLU A CA 1
ATOM 8577 C C . GLU A 1 1056 ? -43.095 -0.678 21.611 1.00 87.75 1056 GLU A C 1
ATOM 8579 O O . GLU A 1 1056 ? -43.121 -0.126 20.507 1.00 87.75 1056 GLU A O 1
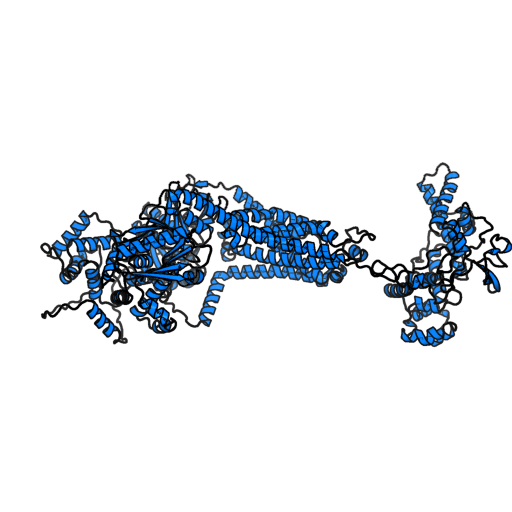ATOM 8584 N N . ASN A 1 1057 ? -42.079 -0.517 22.459 1.00 92.12 1057 ASN A N 1
ATOM 8585 C CA . ASN A 1 1057 ? -40.910 0.310 22.202 1.00 92.12 1057 ASN A CA 1
ATOM 8586 C C . ASN A 1 1057 ? -39.667 -0.560 22.000 1.00 92.12 1057 ASN A C 1
ATOM 8588 O O . ASN A 1 1057 ? -39.526 -1.633 22.579 1.00 92.12 1057 ASN A O 1
ATOM 8592 N N . LEU A 1 1058 ? -38.742 -0.072 21.177 1.00 92.62 1058 LEU A N 1
ATOM 8593 C CA . LEU A 1 1058 ? -37.436 -0.683 20.968 1.00 92.62 1058 LEU A CA 1
ATOM 8594 C C . LEU A 1 1058 ? -36.414 -0.030 21.897 1.00 92.62 1058 LEU A C 1
ATOM 8596 O O . LEU A 1 1058 ? -36.343 1.200 21.965 1.00 92.62 1058 LEU A O 1
ATOM 8600 N N . SER A 1 1059 ? -35.592 -0.841 22.564 1.00 93.25 1059 SER A N 1
ATOM 8601 C CA . SER A 1 1059 ? -34.540 -0.362 23.465 1.00 93.25 1059 SER A CA 1
ATOM 8602 C C . SER A 1 1059 ? -33.144 -0.797 23.019 1.00 93.25 1059 SER A C 1
ATOM 8604 O O . SER A 1 1059 ? -32.941 -1.902 22.506 1.00 93.25 1059 SER A O 1
ATOM 8606 N N . LEU A 1 1060 ? -32.163 0.089 23.221 1.00 93.56 1060 LEU A N 1
ATOM 8607 C CA . LEU A 1 1060 ? -30.745 -0.143 22.943 1.00 93.56 1060 LEU A CA 1
ATOM 8608 C C . LEU A 1 1060 ? -29.872 0.283 24.126 1.00 93.56 1060 LEU A C 1
ATOM 8610 O O . LEU A 1 1060 ? -29.977 1.408 24.614 1.00 93.56 1060 LEU A O 1
ATOM 8614 N N . HIS A 1 1061 ? -28.926 -0.579 24.501 1.00 92.19 1061 HIS A N 1
ATOM 8615 C CA . HIS A 1 1061 ? -27.900 -0.297 25.509 1.00 92.19 1061 HIS A CA 1
ATOM 8616 C C . HIS A 1 1061 ? -26.532 -0.074 24.847 1.00 92.19 1061 HIS A C 1
ATOM 8618 O O . HIS A 1 1061 ? -25.819 -1.009 24.478 1.00 92.19 1061 HIS A O 1
ATOM 8624 N N . ILE A 1 1062 ? -26.145 1.193 24.685 1.00 91.19 1062 ILE A N 1
ATOM 8625 C CA . ILE A 1 1062 ? -24.967 1.599 23.910 1.00 91.19 1062 ILE A CA 1
ATOM 8626 C C . ILE A 1 1062 ? -23.805 1.954 24.838 1.00 91.19 1062 ILE A C 1
ATOM 8628 O O . ILE A 1 1062 ? -23.862 2.915 25.604 1.00 91.19 1062 ILE A O 1
ATOM 8632 N N . ARG A 1 1063 ? -22.693 1.223 24.727 1.00 89.62 1063 ARG A N 1
ATOM 8633 C CA . ARG A 1 1063 ? -21.466 1.493 25.497 1.00 89.62 1063 ARG A CA 1
ATOM 8634 C C . ARG A 1 1063 ? -20.627 2.596 24.852 1.00 89.62 1063 ARG A C 1
ATOM 8636 O O . ARG A 1 1063 ? -20.379 2.578 23.647 1.00 89.62 1063 ARG A O 1
ATOM 8643 N N . ALA A 1 1064 ? -20.104 3.519 25.656 1.00 83.62 1064 ALA A N 1
ATOM 8644 C CA . ALA A 1 1064 ? -19.238 4.604 25.193 1.00 83.62 1064 ALA A CA 1
ATOM 8645 C C . ALA A 1 1064 ? -17.780 4.147 24.949 1.00 83.62 1064 ALA A C 1
ATOM 8647 O O . ALA A 1 1064 ? -16.874 4.505 25.698 1.00 83.62 1064 ALA A O 1
ATOM 8648 N N . VAL A 1 1065 ? -17.544 3.364 23.889 1.00 78.44 1065 VAL A N 1
ATOM 8649 C CA . VAL A 1 1065 ? -16.216 2.797 23.547 1.00 78.44 1065 VAL A CA 1
ATOM 8650 C C . VAL A 1 1065 ? -15.449 3.568 22.467 1.00 78.44 1065 VAL A C 1
ATOM 8652 O O . VAL A 1 1065 ? -14.219 3.550 22.446 1.00 78.44 1065 VAL A O 1
ATOM 8655 N N . GLY A 1 1066 ? -16.149 4.244 21.555 1.00 73.38 1066 GLY A N 1
ATOM 8656 C CA . GLY A 1 1066 ? -15.560 4.941 20.412 1.00 73.38 1066 GLY A CA 1
ATOM 8657 C C . GLY A 1 1066 ? -16.029 6.391 20.254 1.00 73.38 1066 GLY A C 1
ATOM 8658 O O . GLY A 1 1066 ? -16.962 6.825 20.928 1.00 73.38 1066 GLY A O 1
ATOM 8659 N N . PRO A 1 1067 ? -15.427 7.154 19.320 1.00 68.81 1067 PRO A N 1
ATOM 8660 C CA . PRO A 1 1067 ? -15.750 8.568 19.118 1.00 68.81 1067 PRO A CA 1
ATOM 8661 C C . PRO A 1 1067 ? -17.232 8.804 18.814 1.00 68.81 1067 PRO A C 1
ATOM 8663 O O . PRO A 1 1067 ? -17.825 9.722 19.371 1.00 68.81 1067 PRO A O 1
ATOM 8666 N N . TRP A 1 1068 ? -17.832 7.955 17.973 1.00 80.00 1068 TRP A N 1
ATOM 8667 C CA . TRP A 1 1068 ? -19.249 8.044 17.625 1.00 80.00 1068 TRP A CA 1
ATOM 8668 C C . TRP A 1 1068 ? -20.142 7.798 18.847 1.00 80.00 1068 TRP A C 1
ATOM 8670 O O . TRP A 1 1068 ? -20.941 8.662 19.185 1.00 80.00 1068 TRP A O 1
ATOM 8680 N N . THR A 1 1069 ? -19.930 6.708 19.595 1.00 84.25 1069 THR A N 1
ATOM 8681 C CA . THR A 1 1069 ? -20.722 6.378 20.798 1.00 84.25 1069 THR A CA 1
ATOM 8682 C C . THR A 1 1069 ? -20.543 7.393 21.929 1.00 84.25 1069 THR A C 1
ATOM 8684 O O . THR A 1 1069 ? -21.492 7.702 22.639 1.00 84.25 1069 THR A O 1
ATOM 8687 N N . THR A 1 1070 ? -19.343 7.960 22.102 1.00 78.19 1070 THR A N 1
ATOM 8688 C CA . THR A 1 1070 ? -19.097 9.009 23.106 1.00 78.19 1070 THR A CA 1
ATOM 8689 C C . THR A 1 1070 ? -19.757 10.326 22.706 1.00 78.19 1070 THR A C 1
ATOM 8691 O O . THR A 1 1070 ? -20.292 11.028 23.560 1.00 78.19 1070 THR A O 1
ATOM 8694 N N . ASN A 1 1071 ? -19.745 10.667 21.414 1.00 75.75 1071 ASN A N 1
ATOM 8695 C CA . ASN A 1 1071 ? -20.449 11.844 20.915 1.00 75.75 1071 ASN A CA 1
ATOM 8696 C C . ASN A 1 1071 ? -21.970 11.657 20.971 1.00 75.75 1071 ASN A C 1
ATOM 8698 O O . ASN A 1 1071 ? -22.658 12.604 21.331 1.00 75.75 1071 ASN A O 1
ATOM 8702 N N . LEU A 1 1072 ? -22.477 10.449 20.698 1.00 82.50 1072 LEU A N 1
ATOM 8703 C CA . LEU A 1 1072 ? -23.881 10.081 20.884 1.00 82.50 1072 LEU A CA 1
ATOM 8704 C C . LEU A 1 1072 ? -24.288 10.266 22.349 1.00 82.50 1072 LEU A C 1
ATOM 8706 O O . LEU A 1 1072 ? -25.225 11.005 22.629 1.00 82.50 1072 LEU A O 1
ATOM 8710 N N . ARG A 1 1073 ? -23.522 9.690 23.286 1.00 83.31 1073 ARG A N 1
ATOM 8711 C CA . ARG A 1 1073 ? -23.737 9.857 24.730 1.00 83.31 1073 ARG A CA 1
ATOM 8712 C C . ARG A 1 1073 ? -23.755 11.326 25.144 1.00 83.31 1073 ARG A C 1
ATOM 8714 O O . ARG A 1 1073 ? -24.628 11.730 25.894 1.00 83.31 1073 ARG A O 1
ATOM 8721 N N . ARG A 1 1074 ? -22.799 12.122 24.651 1.00 75.25 1074 ARG A N 1
ATOM 8722 C CA . ARG A 1 1074 ? -22.734 13.564 24.932 1.00 75.25 1074 ARG A CA 1
ATOM 8723 C C . ARG A 1 1074 ? -23.937 14.303 24.344 1.00 75.25 1074 ARG A C 1
ATOM 8725 O O . ARG A 1 1074 ? -24.406 15.257 24.940 1.00 75.25 1074 ARG A O 1
ATOM 8732 N N . MET A 1 1075 ? -24.420 13.906 23.174 1.00 75.31 1075 MET A N 1
ATOM 8733 C CA . MET A 1 1075 ? -25.537 14.575 22.511 1.00 75.31 1075 MET A CA 1
ATOM 8734 C C . MET A 1 1075 ? -26.877 14.279 23.197 1.00 75.31 1075 MET A C 1
ATOM 8736 O O . MET A 1 1075 ? -27.676 15.192 23.355 1.00 75.31 1075 MET A O 1
ATOM 8740 N N . TYR A 1 1076 ? -27.090 13.038 23.644 1.00 79.31 1076 TYR A N 1
ATOM 8741 C CA . TYR A 1 1076 ? -28.249 12.642 24.458 1.00 79.31 1076 TYR A CA 1
ATOM 8742 C C . TYR A 1 1076 ? -28.084 12.966 25.948 1.00 79.31 1076 TYR A C 1
ATOM 8744 O O . TYR A 1 1076 ? -28.876 12.520 26.773 1.00 79.31 1076 TYR A O 1
ATOM 8752 N N . ASP A 1 1077 ? -27.054 13.733 26.305 1.00 72.88 1077 ASP A N 1
ATOM 8753 C CA . ASP A 1 1077 ? -26.892 14.226 27.661 1.00 72.88 1077 ASP A CA 1
ATOM 8754 C C . ASP A 1 1077 ? -28.036 15.207 27.972 1.00 72.88 1077 ASP A C 1
ATOM 8756 O O . ASP A 1 1077 ? -28.192 16.185 27.226 1.00 72.88 1077 ASP A O 1
ATOM 8760 N N . PRO A 1 1078 ? -28.820 14.986 29.048 1.00 65.44 1078 PRO A N 1
ATOM 8761 C CA . PRO A 1 1078 ? -29.890 15.895 29.464 1.00 65.44 1078 PRO A CA 1
ATOM 8762 C C . PRO A 1 1078 ? -29.428 17.357 29.550 1.00 65.44 1078 PRO A C 1
ATOM 8764 O O . PRO A 1 1078 ? -30.200 18.282 29.312 1.00 65.44 1078 PRO A O 1
ATOM 8767 N N . ASN A 1 1079 ? -28.135 17.567 29.809 1.00 55.06 1079 ASN A N 1
ATOM 8768 C CA . ASN A 1 1079 ? -27.499 18.876 29.903 1.00 55.06 1079 ASN A CA 1
ATOM 8769 C C . ASN A 1 1079 ? -27.423 19.648 28.576 1.00 55.06 1079 ASN A C 1
ATOM 8771 O O . ASN A 1 1079 ? -27.413 20.879 28.592 1.00 55.06 1079 ASN A O 1
ATOM 8775 N N . ASN A 1 1080 ? -27.359 18.950 27.437 1.00 58.28 1080 ASN A N 1
ATOM 8776 C CA . ASN A 1 1080 ? -27.262 19.552 26.100 1.00 58.28 1080 ASN A CA 1
ATOM 8777 C C . ASN A 1 1080 ? -28.627 19.702 25.410 1.00 58.28 1080 ASN A C 1
ATOM 8779 O O . ASN A 1 1080 ? -28.751 20.458 24.449 1.00 58.28 1080 ASN A O 1
ATOM 8783 N N . LEU A 1 1081 ? -29.652 19.012 25.912 1.00 64.25 1081 LEU A N 1
ATOM 8784 C CA . LEU A 1 1081 ? -31.019 19.007 25.394 1.00 64.25 1081 LEU A CA 1
ATOM 8785 C C . LEU A 1 1081 ? -31.882 20.065 26.102 1.00 64.25 1081 LEU A C 1
ATOM 8787 O O . LEU A 1 1081 ? -32.968 19.781 26.600 1.00 64.25 1081 LEU A O 1
ATOM 8791 N N . GLN A 1 1082 ? -31.411 21.311 26.194 1.00 47.47 1082 GLN A N 1
ATOM 8792 C CA . GLN A 1 1082 ? -32.220 22.382 26.781 1.00 47.47 1082 GLN A CA 1
ATOM 8793 C C . GLN A 1 1082 ? -33.309 22.827 25.786 1.00 47.47 1082 GLN A C 1
ATOM 8795 O O . GLN A 1 1082 ? -33.034 23.579 24.855 1.00 47.47 1082 GLN A O 1
ATOM 8800 N N . ARG A 1 1083 ? -34.557 22.386 26.020 1.00 48.66 1083 ARG A N 1
ATOM 8801 C CA . ARG A 1 1083 ? -35.812 22.790 25.334 1.00 48.66 1083 ARG A CA 1
ATOM 8802 C C . ARG A 1 1083 ? -36.079 22.240 23.921 1.00 48.66 1083 ARG A C 1
ATOM 8804 O O . ARG A 1 1083 ? -36.957 22.771 23.242 1.00 48.66 1083 ARG A O 1
ATOM 8811 N N . HIS A 1 1084 ? -35.381 21.212 23.440 1.00 54.78 1084 HIS A N 1
ATOM 8812 C CA . HIS A 1 1084 ? -35.655 20.613 22.119 1.00 54.78 1084 HIS A CA 1
ATOM 8813 C C . HIS A 1 1084 ? -36.003 19.127 22.236 1.00 54.78 1084 HIS A C 1
ATOM 8815 O O . HIS A 1 1084 ? -35.501 18.440 23.122 1.00 54.78 1084 HIS A O 1
ATOM 8821 N N . ALA A 1 1085 ? -36.865 18.642 21.336 1.00 64.69 1085 ALA A N 1
ATOM 8822 C CA . ALA A 1 1085 ? -37.179 17.221 21.217 1.00 64.69 1085 ALA A CA 1
ATOM 8823 C C . ALA A 1 1085 ? -35.899 16.404 20.979 1.00 64.69 1085 ALA A C 1
ATOM 8825 O O . ALA A 1 1085 ? -34.953 16.892 20.350 1.00 64.69 1085 ALA A O 1
ATOM 8826 N N . TYR A 1 1086 ? -35.870 15.162 21.471 1.00 81.62 1086 TYR A N 1
ATOM 8827 C CA . TYR A 1 1086 ? -34.725 14.282 21.273 1.00 81.62 1086 TYR A CA 1
ATOM 8828 C C . TYR A 1 1086 ? -34.356 14.171 19.782 1.00 81.62 1086 TYR A C 1
ATOM 8830 O O . TYR A 1 1086 ? -35.247 14.062 18.931 1.00 81.62 1086 TYR A O 1
ATOM 8838 N N . PRO A 1 1087 ? -33.053 14.164 19.440 1.00 83.00 1087 PRO A N 1
ATOM 8839 C CA . PRO A 1 1087 ? -32.608 13.944 18.077 1.00 83.00 1087 PRO A CA 1
ATOM 8840 C C . PRO A 1 1087 ? -33.197 12.660 17.505 1.00 83.00 1087 PRO A C 1
ATOM 8842 O O . PRO A 1 1087 ? -33.208 11.617 18.162 1.00 83.00 1087 PRO A O 1
ATOM 8845 N N . LYS A 1 1088 ? -33.666 12.740 16.263 1.00 86.00 1088 LYS A N 1
ATOM 8846 C CA . LYS A 1 1088 ? -34.181 11.580 15.542 1.00 86.00 1088 LYS A CA 1
ATOM 8847 C C . LYS A 1 1088 ? -33.042 10.684 15.061 1.00 86.00 1088 LYS A C 1
ATOM 8849 O O . LYS A 1 1088 ? -31.944 11.164 14.741 1.00 86.00 1088 LYS A O 1
ATOM 8854 N N . ILE A 1 1089 ? -33.333 9.392 14.969 1.00 89.44 1089 ILE A N 1
ATOM 8855 C CA . ILE A 1 1089 ? -32.407 8.361 14.501 1.00 89.44 1089 ILE A CA 1
ATOM 8856 C C . ILE A 1 1089 ? -32.946 7.687 13.238 1.00 89.44 1089 ILE A C 1
ATOM 8858 O O . ILE A 1 1089 ? -34.153 7.559 13.060 1.00 89.44 1089 ILE A O 1
ATOM 8862 N N . TYR A 1 1090 ? -32.045 7.247 12.364 1.00 89.44 1090 TYR A N 1
ATOM 8863 C CA . TYR A 1 1090 ? -32.377 6.312 11.294 1.00 89.44 1090 TYR A CA 1
ATOM 8864 C C . TYR A 1 1090 ? -32.149 4.895 11.778 1.00 89.44 1090 TYR A C 1
ATOM 8866 O O . TYR A 1 1090 ? -31.068 4.603 12.284 1.00 89.44 1090 TYR A O 1
ATOM 8874 N N . LEU A 1 1091 ? -33.136 4.036 11.570 1.00 88.75 1091 LEU A N 1
ATOM 8875 C CA . LEU A 1 1091 ? -33.095 2.612 11.845 1.00 88.75 1091 LEU A CA 1
ATOM 8876 C C . LEU A 1 1091 ? -33.019 1.836 10.527 1.00 88.75 1091 LEU A C 1
ATOM 8878 O O . LEU A 1 1091 ? -33.752 2.113 9.574 1.00 88.75 1091 LEU A O 1
ATOM 8882 N N . ASP A 1 1092 ? -32.125 0.859 10.493 1.00 87.75 1092 ASP A N 1
ATOM 8883 C CA . ASP A 1 1092 ? -31.942 -0.090 9.401 1.00 87.75 1092 ASP A CA 1
ATOM 8884 C C . ASP A 1 1092 ? -31.803 -1.501 9.999 1.00 87.75 1092 ASP A C 1
ATOM 8886 O O . ASP A 1 1092 ? -30.985 -1.715 10.893 1.00 87.75 1092 ASP A O 1
ATOM 8890 N N . GLY A 1 1093 ? -32.618 -2.455 9.552 1.00 83.62 1093 GLY A N 1
ATOM 8891 C CA . GLY A 1 1093 ? -32.734 -3.793 10.143 1.00 83.62 1093 GLY A CA 1
ATOM 8892 C C . GLY A 1 1093 ? -34.191 -4.267 10.227 1.00 83.62 1093 GLY A C 1
ATOM 8893 O O . GLY A 1 1093 ? -35.070 -3.594 9.682 1.00 83.62 1093 GLY A O 1
ATOM 8894 N N . PRO A 1 1094 ? -34.459 -5.393 10.911 1.00 87.31 1094 PRO A N 1
ATOM 8895 C CA . PRO A 1 1094 ? -33.540 -6.153 11.769 1.00 87.31 1094 PRO A CA 1
ATOM 8896 C C . PRO A 1 1094 ? -32.517 -7.008 11.001 1.00 87.31 1094 PRO A C 1
ATOM 8898 O O . PRO A 1 1094 ? -32.730 -7.391 9.854 1.00 87.31 1094 PRO A O 1
ATOM 8901 N N . TYR A 1 1095 ? -31.392 -7.288 11.656 1.00 84.00 1095 TYR A N 1
ATOM 8902 C CA . TYR A 1 1095 ? -30.280 -8.120 11.193 1.00 84.00 1095 TYR A CA 1
ATOM 8903 C C . TYR A 1 1095 ? -29.977 -9.220 12.217 1.00 84.00 1095 TYR A C 1
ATOM 8905 O O . TYR A 1 1095 ? -30.274 -9.052 13.401 1.00 84.00 1095 TYR A O 1
ATOM 8913 N N . GLY A 1 1096 ? -29.358 -10.320 11.783 1.00 72.88 1096 GLY A N 1
ATOM 8914 C CA . GLY A 1 1096 ? -29.199 -11.521 12.603 1.00 72.88 1096 GLY A CA 1
ATOM 8915 C C . GLY A 1 1096 ? -30.302 -12.533 12.308 1.00 72.88 1096 GLY A C 1
ATOM 8916 O O . GLY A 1 1096 ? -31.470 -12.157 12.190 1.00 72.88 1096 GLY A O 1
ATOM 8917 N N . GLU A 1 1097 ? -29.977 -13.817 12.239 1.00 66.06 1097 GLU A N 1
ATOM 8918 C CA . GLU A 1 1097 ? -30.980 -14.873 12.323 1.00 66.06 1097 GLU A CA 1
ATOM 8919 C C . GLU A 1 1097 ? -31.287 -15.131 13.804 1.00 66.06 1097 GLU A C 1
ATOM 8921 O O . GLU A 1 1097 ? -30.402 -15.396 14.615 1.00 66.06 1097 GLU A O 1
ATOM 8926 N N . GLY A 1 1098 ? -32.556 -14.992 14.197 1.00 62.38 1098 GLY A N 1
ATOM 8927 C CA . GLY A 1 1098 ? -32.993 -15.335 15.549 1.00 62.38 1098 GLY A CA 1
ATOM 8928 C C . GLY A 1 1098 ? -33.081 -16.850 15.697 1.00 62.38 1098 GLY A C 1
ATOM 8929 O O . GLY A 1 1098 ? -34.198 -17.374 15.695 1.00 62.38 1098 GLY A O 1
ATOM 8930 N N . HIS A 1 1099 ? -31.937 -17.540 15.772 1.00 66.12 1099 HIS A N 1
ATOM 8931 C CA . HIS A 1 1099 ? -31.858 -18.965 16.100 1.00 66.12 1099 HIS A CA 1
ATOM 8932 C C . HIS A 1 1099 ? -32.360 -19.164 17.530 1.00 66.12 1099 HIS A C 1
ATOM 8934 O O . HIS A 1 1099 ? -31.623 -19.131 18.510 1.00 66.12 1099 HIS A O 1
ATOM 8940 N N . GLN A 1 1100 ? -33.678 -19.294 17.644 1.00 67.56 1100 GLN A N 1
ATOM 8941 C CA . GLN A 1 1100 ? -34.383 -19.424 18.909 1.00 67.56 1100 GLN A CA 1
ATOM 8942 C C . GLN A 1 1100 ? -34.583 -20.889 19.308 1.00 67.56 1100 GLN A C 1
ATOM 8944 O O . GLN A 1 1100 ? -35.547 -21.215 19.984 1.00 67.56 1100 GLN A O 1
ATOM 8949 N N . ASP A 1 1101 ? -33.702 -21.801 18.901 1.00 76.88 1101 ASP A N 1
ATOM 8950 C CA . ASP A 1 1101 ? -33.963 -23.243 18.990 1.00 76.88 1101 ASP A CA 1
ATOM 8951 C C . ASP A 1 1101 ? -34.077 -23.784 20.427 1.00 76.88 1101 ASP A C 1
ATOM 8953 O O . ASP A 1 1101 ? -34.513 -24.918 20.618 1.00 76.88 1101 ASP A O 1
ATOM 8957 N N . TRP A 1 1102 ? -33.796 -22.972 21.450 1.00 80.94 1102 TRP A N 1
ATOM 8958 C CA . TRP A 1 1102 ? -33.979 -23.317 22.864 1.00 80.94 1102 TRP A CA 1
ATOM 8959 C C . TRP A 1 1102 ? -35.403 -23.767 23.221 1.00 80.94 1102 TRP A C 1
ATOM 8961 O O . TRP A 1 1102 ? -35.575 -24.566 24.137 1.00 80.94 1102 TRP A O 1
ATOM 8971 N N . PHE A 1 1103 ? -36.442 -23.312 22.509 1.00 79.38 1103 PHE A N 1
ATOM 8972 C CA . PHE A 1 1103 ? -37.814 -23.768 22.778 1.00 79.38 1103 PHE A CA 1
ATOM 8973 C C . PHE A 1 1103 ? -38.096 -25.194 22.279 1.00 79.38 1103 PHE A C 1
ATOM 8975 O O . PHE A 1 1103 ? -39.140 -25.741 22.624 1.00 79.38 1103 PHE A O 1
ATOM 8982 N N . ARG A 1 1104 ? -37.219 -25.785 21.451 1.00 82.94 1104 ARG A N 1
ATOM 8983 C CA . ARG A 1 1104 ? -37.386 -27.136 20.878 1.00 82.94 1104 ARG A CA 1
ATOM 8984 C C . ARG A 1 1104 ? -36.921 -28.257 21.811 1.00 82.94 1104 ARG A C 1
ATOM 8986 O O . ARG A 1 1104 ? -37.196 -29.418 21.527 1.00 82.94 1104 ARG A O 1
ATOM 8993 N N . TYR A 1 1105 ? -36.202 -27.922 22.878 1.00 86.62 1105 TYR A N 1
ATOM 8994 C CA . TYR A 1 1105 ? -35.619 -28.877 23.821 1.00 86.62 1105 TYR A CA 1
ATOM 8995 C C . TYR A 1 1105 ? -36.336 -28.797 25.170 1.00 86.62 1105 TYR A C 1
ATOM 8997 O O . TYR A 1 1105 ? -36.734 -27.707 25.574 1.00 86.62 1105 TYR A O 1
ATOM 9005 N N . ASP A 1 1106 ? -36.473 -29.930 25.870 1.00 85.94 1106 ASP A N 1
ATOM 9006 C CA . ASP A 1 1106 ? -37.089 -29.980 27.207 1.00 85.94 1106 ASP A CA 1
ATOM 9007 C C . ASP A 1 1106 ? -36.293 -29.153 28.227 1.00 85.94 1106 ASP A C 1
ATOM 9009 O O . ASP A 1 1106 ? -36.877 -28.461 29.062 1.00 85.94 1106 ASP A O 1
ATOM 9013 N N . VAL A 1 1107 ? -34.958 -29.200 28.133 1.00 89.62 1107 VAL A N 1
ATOM 9014 C CA . VAL A 1 1107 ? -34.039 -28.435 28.981 1.00 89.62 1107 VAL A CA 1
ATOM 9015 C C . VAL A 1 1107 ? -32.994 -27.735 28.117 1.00 89.62 1107 VAL A C 1
ATOM 9017 O O . VAL A 1 1107 ? -32.344 -28.359 27.272 1.00 89.62 1107 VAL A O 1
ATOM 9020 N N . SER A 1 1108 ? -32.825 -26.432 28.346 1.00 91.56 1108 SER A N 1
ATOM 9021 C CA . SER A 1 1108 ? -31.852 -25.597 27.636 1.00 91.56 1108 SER A CA 1
ATOM 9022 C C . SER A 1 1108 ? -30.933 -24.852 28.599 1.00 91.56 1108 SER A C 1
ATOM 9024 O O . SER A 1 1108 ? -31.381 -24.291 29.595 1.00 91.56 1108 SER A O 1
ATOM 9026 N N . VAL A 1 1109 ? -29.645 -24.794 28.270 1.00 92.62 1109 VAL A N 1
ATOM 9027 C CA . VAL A 1 1109 ? -28.631 -24.040 29.010 1.00 92.62 1109 VAL A CA 1
ATOM 9028 C C . VAL A 1 1109 ? -28.118 -22.901 28.137 1.00 92.62 1109 VAL A C 1
ATOM 9030 O O . VAL A 1 1109 ? -27.497 -23.133 27.104 1.00 92.62 1109 VAL A O 1
ATOM 9033 N N . LEU A 1 1110 ? -28.368 -21.663 28.547 1.00 92.62 1110 LEU A N 1
ATOM 9034 C CA . LEU A 1 1110 ? -27.914 -20.446 27.882 1.00 92.62 1110 LEU A CA 1
ATOM 9035 C C . LEU A 1 1110 ? -26.657 -19.916 28.584 1.00 92.62 1110 LEU A C 1
ATOM 9037 O O . LEU A 1 1110 ? -26.724 -19.481 29.728 1.00 92.62 1110 LEU A O 1
ATOM 9041 N N . VAL A 1 1111 ? -25.507 -19.921 27.911 1.00 93.31 1111 VAL A N 1
ATOM 9042 C CA . VAL A 1 1111 ? -24.224 -19.447 28.452 1.00 93.31 1111 VAL A CA 1
ATOM 9043 C C . VAL A 1 1111 ? -23.833 -18.122 27.798 1.00 93.31 1111 VAL A C 1
ATOM 9045 O O . VAL A 1 1111 ? -23.429 -18.087 26.633 1.00 93.31 1111 VAL A O 1
ATOM 9048 N N . GLY A 1 1112 ? -23.915 -17.031 28.558 1.00 91.31 1112 GLY A N 1
ATOM 9049 C CA . GLY A 1 1112 ? -23.562 -15.683 28.114 1.00 91.31 1112 GLY A CA 1
ATOM 9050 C C . GLY A 1 1112 ? -22.214 -15.217 28.660 1.00 91.31 1112 GLY A C 1
ATOM 9051 O O . GLY A 1 1112 ? -22.003 -15.188 29.871 1.00 91.31 1112 GLY A O 1
ATOM 9052 N N . GLY A 1 1113 ? -21.300 -14.812 27.775 1.00 89.25 1113 GLY A N 1
ATOM 9053 C CA . GLY A 1 1113 ? -19.943 -14.396 28.127 1.00 89.25 1113 GLY A CA 1
ATOM 9054 C C . GLY A 1 1113 ? -19.606 -12.962 27.717 1.00 89.25 1113 GLY A C 1
ATOM 9055 O O . GLY A 1 1113 ? -19.616 -12.619 26.532 1.00 89.25 1113 GLY A O 1
ATOM 9056 N N . GLY A 1 1114 ? -19.194 -12.127 28.675 1.00 83.94 1114 GLY A N 1
ATOM 9057 C CA . GLY A 1 1114 ? -18.673 -10.780 28.399 1.00 83.94 1114 GLY A CA 1
ATOM 9058 C C . GLY A 1 1114 ? -19.640 -9.901 27.591 1.00 83.94 1114 GLY A C 1
ATOM 9059 O O . GLY A 1 1114 ? -20.729 -9.595 28.057 1.00 83.94 1114 GLY A O 1
ATOM 9060 N N . ILE A 1 1115 ? -19.236 -9.465 26.388 1.00 81.25 1115 ILE A N 1
ATOM 9061 C CA . ILE A 1 1115 ? -20.066 -8.594 25.530 1.00 81.25 1115 ILE A CA 1
ATOM 9062 C C . ILE A 1 1115 ? -21.246 -9.321 24.878 1.00 81.25 1115 ILE A C 1
ATOM 9064 O O . ILE A 1 1115 ? -22.214 -8.663 24.514 1.00 81.25 1115 ILE A O 1
ATOM 9068 N N . GLY A 1 1116 ? -21.176 -10.651 24.761 1.00 82.75 1116 GLY A N 1
ATOM 9069 C CA . GLY A 1 1116 ? -22.229 -11.489 24.181 1.00 82.75 1116 GLY A CA 1
ATOM 9070 C C . GLY A 1 1116 ? -23.453 -11.651 25.083 1.00 82.75 1116 GLY A C 1
ATOM 9071 O O . GLY A 1 1116 ? -24.328 -12.450 24.781 1.00 82.75 1116 GLY A O 1
ATOM 9072 N N . ILE A 1 1117 ? -23.516 -10.914 26.199 1.00 89.12 1117 ILE A N 1
ATOM 9073 C CA . ILE A 1 1117 ? -24.620 -10.961 27.161 1.00 89.12 1117 ILE A CA 1
ATOM 9074 C C . ILE A 1 1117 ? -25.840 -10.140 26.722 1.00 89.12 1117 ILE A C 1
ATOM 9076 O O . ILE A 1 1117 ? -26.968 -10.484 27.051 1.00 89.12 1117 ILE A O 1
ATOM 9080 N N . THR A 1 1118 ? -25.630 -9.066 25.956 1.00 89.44 1118 THR A N 1
ATOM 9081 C CA . THR A 1 1118 ? -26.689 -8.123 25.553 1.00 89.44 1118 THR A CA 1
ATOM 9082 C C . THR A 1 1118 ? -27.878 -8.776 24.823 1.00 89.44 1118 THR A C 1
ATOM 9084 O O . THR A 1 1118 ? -29.007 -8.438 25.171 1.00 89.44 1118 THR A O 1
ATOM 9087 N N . PRO A 1 1119 ? -27.683 -9.726 23.885 1.00 89.75 1119 PRO A N 1
ATOM 9088 C CA . PRO A 1 1119 ? -28.781 -10.463 23.251 1.00 89.75 1119 PRO A CA 1
ATOM 9089 C C . PRO A 1 1119 ? -29.663 -11.222 24.248 1.00 89.75 1119 PRO A C 1
ATOM 9091 O O . PRO A 1 1119 ? -30.881 -11.280 24.080 1.00 89.75 1119 PRO A O 1
ATOM 9094 N N . PHE A 1 1120 ? -29.065 -11.767 25.314 1.00 90.38 1120 PHE A N 1
ATOM 9095 C CA . PHE A 1 1120 ? -29.792 -12.567 26.297 1.00 90.38 1120 PHE A CA 1
ATOM 9096 C C . PHE A 1 1120 ? -30.800 -11.752 27.105 1.00 90.38 1120 PHE A C 1
ATOM 9098 O O . PHE A 1 1120 ? -31.777 -12.324 27.566 1.00 90.38 1120 PHE A O 1
ATOM 9105 N N . ALA A 1 1121 ? -30.634 -10.430 27.216 1.00 89.69 1121 ALA A N 1
ATOM 9106 C CA . ALA A 1 1121 ? -31.642 -9.568 27.837 1.00 89.69 1121 ALA A CA 1
ATOM 9107 C C . ALA A 1 1121 ? -33.001 -9.689 27.120 1.00 89.69 1121 ALA A C 1
ATOM 9109 O O . ALA A 1 1121 ? -34.018 -9.968 27.750 1.00 89.69 1121 ALA A O 1
ATOM 9110 N N . SER A 1 1122 ? -32.993 -9.571 25.788 1.00 91.12 1122 SER A N 1
ATOM 9111 C CA . SER A 1 1122 ? -34.190 -9.718 24.950 1.00 91.12 1122 SER A CA 1
ATOM 9112 C C . SER A 1 1122 ? -34.724 -11.156 24.965 1.00 91.12 1122 SER A C 1
ATOM 9114 O O . SER A 1 1122 ? -35.934 -11.376 25.007 1.00 91.12 1122 SER A O 1
ATOM 9116 N N . ILE A 1 1123 ? -33.827 -12.152 24.970 1.00 89.69 1123 ILE A N 1
ATOM 9117 C CA . ILE A 1 1123 ? -34.187 -13.580 24.980 1.00 89.69 1123 ILE A CA 1
ATOM 9118 C C . ILE A 1 1123 ? -34.897 -13.965 26.283 1.00 89.69 1123 ILE A C 1
ATOM 9120 O O . ILE A 1 1123 ? -35.965 -14.567 26.230 1.00 89.69 1123 ILE A O 1
ATOM 9124 N N . LEU A 1 1124 ? -34.350 -13.588 27.442 1.00 89.69 1124 LEU A N 1
ATOM 9125 C CA . LEU A 1 1124 ? -34.915 -13.931 28.751 1.00 89.69 1124 LEU A CA 1
ATOM 9126 C C . LEU A 1 1124 ? -36.295 -13.301 28.962 1.00 89.69 1124 LEU A C 1
ATOM 9128 O O . LEU A 1 1124 ? -37.226 -13.991 29.375 1.00 89.69 1124 LEU A O 1
ATOM 9132 N N . LYS A 1 1125 ? -36.452 -12.021 28.604 1.00 89.19 1125 LYS A N 1
ATOM 9133 C CA . LYS A 1 1125 ? -37.753 -11.343 28.640 1.00 89.19 1125 LYS A CA 1
ATOM 9134 C C . LYS A 1 1125 ? -38.786 -12.022 27.738 1.00 89.19 1125 LYS A C 1
ATOM 9136 O O . LYS A 1 1125 ? -39.923 -12.234 28.150 1.00 89.19 1125 LYS A O 1
ATOM 9141 N N . ASP A 1 1126 ? -38.397 -12.393 26.518 1.00 88.38 1126 ASP A N 1
ATOM 9142 C CA . ASP A 1 1126 ? -39.282 -13.093 25.578 1.00 88.38 1126 ASP A CA 1
ATOM 9143 C C . ASP A 1 1126 ? -39.692 -14.487 26.085 1.00 88.38 1126 ASP A C 1
ATOM 9145 O O . ASP A 1 1126 ? -40.853 -14.874 25.958 1.00 88.38 1126 ASP A O 1
ATOM 9149 N N . ILE A 1 1127 ? -38.773 -15.228 26.714 1.00 86.75 1127 ILE A N 1
ATOM 9150 C CA . ILE A 1 1127 ? -39.050 -16.547 27.307 1.00 86.75 1127 ILE A CA 1
ATOM 9151 C C . ILE A 1 1127 ? -40.091 -16.442 28.427 1.00 86.75 1127 ILE A C 1
ATOM 9153 O O . ILE A 1 1127 ? -41.087 -17.171 28.409 1.00 86.75 1127 ILE A O 1
ATOM 9157 N N . VAL A 1 1128 ? -39.890 -15.529 29.382 1.00 86.12 1128 VAL A N 1
ATOM 9158 C CA . VAL A 1 1128 ? -40.812 -15.360 30.517 1.00 86.12 1128 VAL A CA 1
ATOM 9159 C C . VAL A 1 1128 ? -42.180 -14.871 30.045 1.00 86.12 1128 VAL A C 1
ATOM 9161 O O . VAL A 1 1128 ? -43.208 -15.391 30.484 1.00 86.12 1128 VAL A O 1
ATOM 9164 N N . PHE A 1 1129 ? -42.215 -13.959 29.073 1.00 85.69 1129 PHE A N 1
ATOM 9165 C CA . PHE A 1 1129 ? -43.466 -13.509 28.470 1.00 85.69 1129 PHE A CA 1
ATOM 9166 C C . PHE A 1 1129 ? -44.228 -14.653 27.790 1.00 85.69 1129 PHE A C 1
ATOM 9168 O O . PHE A 1 1129 ? -45.409 -14.860 28.076 1.00 85.69 1129 PHE A O 1
ATOM 9175 N N . LYS A 1 1130 ? -43.560 -15.462 26.957 1.00 81.94 1130 LYS A N 1
ATOM 9176 C CA . LYS A 1 1130 ? -44.183 -16.639 26.326 1.00 81.94 1130 LYS A CA 1
ATOM 9177 C C . LYS A 1 1130 ? -44.720 -17.629 27.367 1.00 81.94 1130 LYS A C 1
ATOM 9179 O O . LYS A 1 1130 ? -45.783 -18.208 27.151 1.00 81.94 1130 LYS A O 1
ATOM 9184 N N . SER A 1 1131 ? -44.015 -17.803 28.489 1.00 80.50 1131 SER A N 1
ATOM 9185 C CA . SER A 1 1131 ? -44.431 -18.680 29.597 1.00 80.50 1131 SER A CA 1
ATOM 9186 C C . SER A 1 1131 ? -45.699 -18.165 30.284 1.00 80.50 1131 SER A C 1
ATOM 9188 O O . SER A 1 1131 ? -46.622 -18.932 30.565 1.00 80.50 1131 SER A O 1
ATOM 9190 N N . SER A 1 1132 ? -45.798 -16.845 30.472 1.00 79.75 1132 SER A N 1
ATOM 9191 C CA . SER A 1 1132 ? -46.966 -16.201 31.085 1.00 79.75 1132 SER A CA 1
ATOM 9192 C C . SER A 1 1132 ? -48.257 -16.368 30.268 1.00 79.75 1132 SER A C 1
ATOM 9194 O O . SER A 1 1132 ? -49.343 -16.472 30.839 1.00 79.75 1132 SER A O 1
ATOM 9196 N N . LEU A 1 1133 ? -48.142 -16.479 28.939 1.00 76.06 1133 LEU A N 1
ATOM 9197 C CA . LEU A 1 1133 ? -49.271 -16.609 28.013 1.00 76.06 1133 LEU A CA 1
ATOM 9198 C C . LEU A 1 1133 ? -49.899 -18.019 27.969 1.00 76.06 1133 LEU A C 1
ATOM 9200 O O . LEU A 1 1133 ? -50.788 -18.255 27.153 1.00 76.06 1133 LEU A O 1
ATOM 9204 N N . LYS A 1 1134 ? -49.467 -18.965 28.821 1.00 57.31 1134 LYS A N 1
ATOM 9205 C CA . LYS A 1 1134 ? -49.937 -20.372 28.853 1.00 57.31 1134 LYS A CA 1
ATOM 9206 C C . LYS A 1 1134 ? -49.888 -21.093 27.492 1.00 57.31 1134 LYS A C 1
ATOM 9208 O O . LYS A 1 1134 ? -50.558 -22.111 27.304 1.00 57.31 1134 LYS A O 1
ATOM 9213 N N . HIS A 1 1135 ? -49.092 -20.613 26.537 1.00 57.44 1135 HIS A N 1
ATOM 9214 C CA . HIS A 1 1135 ? -48.788 -21.399 25.345 1.00 57.44 1135 HIS A CA 1
ATOM 9215 C C . HIS A 1 1135 ? -48.031 -22.665 25.771 1.00 57.44 1135 HIS A C 1
ATOM 9217 O O . HIS A 1 1135 ? -47.220 -22.614 26.692 1.00 57.44 1135 HIS A O 1
ATOM 9223 N N . LYS A 1 1136 ? -48.292 -23.806 25.115 1.00 55.41 1136 LYS A N 1
ATOM 9224 C CA . LYS A 1 1136 ? -47.547 -25.060 25.327 1.00 55.41 1136 LYS A CA 1
ATOM 9225 C C . LYS A 1 1136 ? -46.078 -24.867 24.920 1.00 55.41 1136 LYS A C 1
ATOM 9227 O O . LYS A 1 1136 ? -45.700 -25.193 23.798 1.00 55.41 1136 LYS A O 1
ATOM 9232 N N . ILE A 1 1137 ? -45.264 -24.296 25.804 1.00 67.12 1137 ILE A N 1
ATOM 9233 C CA . ILE A 1 1137 ? -43.810 -24.277 25.663 1.00 67.12 1137 ILE A CA 1
ATOM 9234 C C . ILE A 1 1137 ? -43.319 -25.695 25.950 1.00 67.12 1137 ILE A C 1
ATOM 9236 O O . ILE A 1 1137 ? -43.674 -26.281 26.968 1.00 67.12 1137 ILE A O 1
ATOM 9240 N N . PHE A 1 1138 ? -42.540 -26.253 25.024 1.00 75.56 1138 PHE A N 1
ATOM 9241 C CA . PHE A 1 1138 ? -41.958 -27.589 25.169 1.00 75.56 1138 PHE A CA 1
ATOM 9242 C C . PHE A 1 1138 ? -40.806 -27.601 26.190 1.00 75.56 1138 PHE A C 1
ATOM 9244 O O . PHE A 1 1138 ? -40.638 -28.563 26.930 1.00 75.56 1138 PHE A O 1
ATOM 9251 N N . CYS A 1 1139 ? -40.060 -26.496 26.280 1.00 81.31 1139 CYS A N 1
ATOM 9252 C CA . CYS A 1 1139 ? -39.029 -26.278 27.293 1.00 81.31 1139 CYS A CA 1
ATOM 9253 C C . CYS A 1 1139 ? -39.635 -26.189 28.704 1.00 81.31 1139 CYS A C 1
ATOM 9255 O O . CYS A 1 1139 ? -40.397 -25.268 29.006 1.00 81.31 1139 CYS A O 1
ATOM 9257 N N . ARG A 1 1140 ? -39.276 -27.154 29.557 1.00 82.56 1140 ARG A N 1
ATOM 9258 C CA . ARG A 1 1140 ? -39.698 -27.264 30.960 1.00 82.56 1140 ARG A CA 1
ATOM 9259 C C . ARG A 1 1140 ? -38.812 -26.448 31.894 1.00 82.56 1140 ARG A C 1
ATOM 9261 O O . ARG A 1 1140 ? -39.308 -25.920 32.886 1.00 82.56 1140 ARG A O 1
ATOM 9268 N N . LYS A 1 1141 ? -37.509 -26.367 31.601 1.00 87.94 1141 LYS A N 1
ATOM 9269 C CA . LYS A 1 1141 ? -36.523 -25.687 32.450 1.00 87.94 1141 LYS A CA 1
ATOM 9270 C C . LYS A 1 1141 ? -35.410 -25.051 31.622 1.00 87.94 1141 LYS A C 1
ATOM 9272 O O . LYS A 1 1141 ? -34.891 -25.656 30.683 1.00 87.94 1141 LYS A O 1
ATOM 9277 N N . LEU A 1 1142 ? -35.014 -23.840 31.996 1.00 90.50 1142 LEU A N 1
ATOM 9278 C CA . LEU A 1 1142 ? -33.949 -23.091 31.348 1.00 90.50 1142 LEU A CA 1
ATOM 9279 C C . LEU A 1 1142 ? -32.925 -22.604 32.371 1.00 90.50 1142 LEU A C 1
ATOM 9281 O O . LEU A 1 1142 ? -33.269 -21.900 33.314 1.00 90.50 1142 LEU A O 1
ATOM 9285 N N . TYR A 1 1143 ? -31.657 -22.934 32.144 1.00 91.88 1143 TYR A N 1
ATOM 9286 C CA . TYR A 1 1143 ? -30.545 -22.472 32.971 1.00 91.88 1143 TYR A CA 1
ATOM 9287 C C . TYR A 1 1143 ? -29.791 -21.368 32.243 1.00 91.88 1143 TYR A C 1
ATOM 9289 O O . TYR A 1 1143 ? -29.285 -21.580 31.144 1.00 91.88 1143 TYR A O 1
ATOM 9297 N N . PHE A 1 1144 ? -29.679 -20.194 32.848 1.00 93.00 1144 PHE A N 1
ATOM 9298 C CA . PHE A 1 1144 ? -28.914 -19.082 32.307 1.00 93.00 1144 PHE A CA 1
ATOM 9299 C C . PHE A 1 1144 ? -27.626 -18.881 33.103 1.00 93.00 1144 PHE A C 1
ATOM 9301 O O . PHE A 1 1144 ? -27.635 -18.459 34.255 1.00 93.00 1144 PHE A O 1
ATOM 9308 N N . ILE A 1 1145 ? -26.494 -19.169 32.470 1.00 93.25 1145 ILE A N 1
ATOM 9309 C CA . ILE A 1 1145 ? -25.162 -19.018 33.045 1.00 93.25 1145 ILE A CA 1
ATOM 9310 C C . ILE A 1 1145 ? -24.534 -17.743 32.492 1.00 93.25 1145 ILE A C 1
ATOM 9312 O O . ILE A 1 1145 ? -24.111 -17.684 31.335 1.00 93.25 1145 ILE A O 1
ATOM 9316 N N . TRP A 1 1146 ? -24.407 -16.726 33.335 1.00 93.38 1146 TRP A N 1
ATOM 9317 C CA . TRP A 1 1146 ? -23.709 -15.498 32.986 1.00 93.38 1146 TRP A CA 1
ATOM 9318 C C . TRP A 1 1146 ? -22.267 -15.535 33.488 1.00 93.38 1146 TRP A C 1
ATOM 9320 O O . TRP A 1 1146 ? -22.016 -15.489 34.686 1.00 93.38 1146 TRP A O 1
ATOM 9330 N N . VAL A 1 1147 ? -21.296 -15.557 32.574 1.00 91.88 1147 VAL A N 1
ATOM 9331 C CA . VAL A 1 1147 ? -19.864 -15.509 32.894 1.00 91.88 1147 VAL A CA 1
ATOM 9332 C C . VAL A 1 1147 ? -19.295 -14.136 32.550 1.00 91.88 1147 VAL A C 1
ATOM 9334 O O . VAL A 1 1147 ? -19.209 -13.737 31.383 1.00 91.88 1147 VAL A O 1
ATOM 9337 N N . THR A 1 1148 ? -18.841 -13.397 33.559 1.00 89.44 1148 THR A N 1
ATOM 9338 C CA . THR A 1 1148 ? -18.195 -12.098 33.350 1.00 89.44 1148 THR A CA 1
ATOM 9339 C C . THR A 1 1148 ? -16.982 -11.909 34.245 1.00 89.44 1148 THR A C 1
ATOM 9341 O O . THR A 1 1148 ? -16.900 -12.424 35.354 1.00 89.44 1148 THR A O 1
ATOM 9344 N N . ARG A 1 1149 ? -16.017 -11.112 33.776 1.00 84.31 1149 ARG A N 1
ATOM 9345 C CA . ARG A 1 1149 ? -14.905 -10.686 34.628 1.00 84.31 1149 ARG A CA 1
ATOM 9346 C C . ARG A 1 1149 ? -15.396 -9.727 35.709 1.00 84.31 1149 ARG A C 1
ATOM 9348 O O . ARG A 1 1149 ? -14.978 -9.839 36.842 1.00 84.31 1149 ARG A O 1
ATOM 9355 N N . SER A 1 1150 ? -16.235 -8.761 35.358 1.00 81.50 1150 SER A N 1
ATOM 9356 C CA . SER A 1 1150 ? -16.765 -7.740 36.267 1.00 81.50 1150 SER A CA 1
ATOM 9357 C C . SER A 1 1150 ? -18.128 -7.305 35.742 1.00 81.50 1150 SER A C 1
ATOM 9359 O O . SER A 1 1150 ? -18.358 -7.326 34.531 1.00 81.50 1150 SER A O 1
ATOM 9361 N N . GLN A 1 1151 ? -19.025 -6.903 36.639 1.00 80.00 1151 GLN A N 1
ATOM 9362 C CA . GLN A 1 1151 ? -20.338 -6.366 36.269 1.00 80.00 1151 GLN A CA 1
ATOM 9363 C C . GLN A 1 1151 ? -20.268 -4.924 35.734 1.00 80.00 1151 GLN A C 1
ATOM 9365 O O . GLN A 1 1151 ? -21.279 -4.378 35.303 1.00 80.00 1151 GLN A O 1
ATOM 9370 N N . LYS A 1 1152 ? -19.080 -4.306 35.717 1.00 77.88 1152 LYS A N 1
ATOM 9371 C CA . LYS A 1 1152 ? -18.880 -2.948 35.205 1.00 77.88 1152 LYS A CA 1
ATOM 9372 C C . LYS A 1 1152 ? -19.328 -2.838 33.741 1.00 77.88 1152 LYS A C 1
ATOM 9374 O O . LYS A 1 1152 ? -18.881 -3.627 32.909 1.00 77.88 1152 LYS A O 1
ATOM 9379 N N . GLN A 1 1153 ? -20.129 -1.822 33.412 1.00 75.75 1153 GLN A N 1
ATOM 9380 C CA . GLN A 1 1153 ? -20.785 -1.589 32.104 1.00 75.75 1153 GLN A CA 1
ATOM 9381 C C . GLN A 1 1153 ? -21.950 -2.536 31.757 1.00 75.75 1153 GLN A C 1
ATOM 9383 O O . GLN A 1 1153 ? -22.549 -2.393 30.687 1.00 75.75 1153 GLN A O 1
ATOM 9388 N N . PHE A 1 1154 ? -22.258 -3.503 32.620 1.00 81.94 1154 PHE A N 1
ATOM 9389 C CA . PHE A 1 1154 ? -23.361 -4.455 32.471 1.00 81.94 1154 PHE A CA 1
ATOM 9390 C C . PHE A 1 1154 ? -24.248 -4.476 33.721 1.00 81.94 1154 PHE A C 1
ATOM 9392 O O . PHE A 1 1154 ? -24.953 -5.447 33.965 1.00 81.94 1154 PHE A O 1
ATOM 9399 N N . GLU A 1 1155 ? -24.221 -3.405 34.517 1.00 82.44 1155 GLU A N 1
ATOM 9400 C CA . GLU A 1 1155 ? -25.005 -3.276 35.747 1.00 82.44 1155 GLU A CA 1
ATOM 9401 C C . GLU A 1 1155 ? -26.504 -3.347 35.451 1.00 82.44 1155 GLU A C 1
ATOM 9403 O O . GLU A 1 1155 ? -27.237 -4.026 36.157 1.00 82.44 1155 GLU A O 1
ATOM 9408 N N . TRP A 1 1156 ? -26.926 -2.749 34.336 1.00 85.69 1156 TRP A N 1
ATOM 9409 C CA . TRP A 1 1156 ? -28.302 -2.784 33.842 1.00 85.69 1156 TRP A CA 1
ATOM 9410 C C . TRP A 1 1156 ? -28.823 -4.203 33.582 1.00 85.69 1156 TRP A C 1
ATOM 9412 O O . TRP A 1 1156 ? -30.022 -4.434 33.666 1.00 85.69 1156 TRP A O 1
ATOM 9422 N N . MET A 1 1157 ? -27.944 -5.177 33.311 1.00 88.38 1157 MET A N 1
ATOM 9423 C CA . MET A 1 1157 ? -28.351 -6.573 33.132 1.00 88.38 1157 MET A CA 1
ATOM 9424 C C . MET A 1 1157 ? -28.894 -7.171 34.438 1.00 88.38 1157 MET A C 1
ATOM 9426 O O . MET A 1 1157 ? -29.764 -8.029 34.386 1.00 88.38 1157 MET A O 1
ATOM 9430 N N . ILE A 1 1158 ? -28.422 -6.708 35.602 1.00 84.25 1158 ILE A N 1
ATOM 9431 C CA . ILE A 1 1158 ? -28.952 -7.133 36.907 1.00 84.25 1158 ILE A CA 1
ATOM 9432 C C . ILE A 1 1158 ? -30.405 -6.689 37.057 1.00 84.25 1158 ILE A C 1
ATOM 9434 O O . ILE A 1 1158 ? -31.230 -7.478 37.504 1.00 84.25 1158 ILE A O 1
ATOM 9438 N N . ASP A 1 1159 ? -30.725 -5.461 36.644 1.00 83.00 1159 ASP A N 1
ATOM 9439 C CA . ASP A 1 1159 ? -32.096 -4.951 36.700 1.00 83.00 1159 ASP A CA 1
ATOM 9440 C C . ASP A 1 1159 ? -33.018 -5.728 35.747 1.00 83.00 1159 ASP A C 1
ATOM 9442 O O . ASP A 1 1159 ? -34.132 -6.076 36.131 1.00 83.00 1159 ASP A O 1
ATOM 9446 N N . ILE A 1 1160 ? -32.529 -6.103 34.556 1.00 86.62 1160 ILE A N 1
ATOM 9447 C CA . ILE A 1 1160 ? -33.273 -6.978 33.634 1.00 86.62 1160 ILE A CA 1
ATOM 9448 C C . ILE A 1 1160 ? -33.465 -8.385 34.216 1.00 86.62 1160 ILE A C 1
ATOM 9450 O O . ILE A 1 1160 ? -34.557 -8.932 34.121 1.00 86.62 1160 ILE A O 1
ATOM 9454 N N . ILE A 1 1161 ? -32.437 -8.989 34.822 1.00 88.06 1161 ILE A N 1
ATOM 9455 C CA . ILE A 1 1161 ? -32.566 -10.315 35.450 1.00 88.06 1161 ILE A CA 1
ATOM 9456 C C . ILE A 1 1161 ? -33.571 -10.257 36.605 1.00 88.06 1161 ILE A C 1
ATOM 9458 O O . ILE A 1 1161 ? -34.387 -11.163 36.735 1.00 88.06 1161 ILE A O 1
ATOM 9462 N N . ARG A 1 1162 ? -33.570 -9.175 37.392 1.00 85.25 1162 ARG A N 1
ATOM 9463 C CA . ARG A 1 1162 ? -34.555 -8.959 38.459 1.00 85.25 1162 ARG A CA 1
ATOM 9464 C C . ARG A 1 1162 ? -35.979 -8.910 37.897 1.00 85.25 1162 ARG A C 1
ATOM 9466 O O . ARG A 1 1162 ? -36.843 -9.627 38.383 1.00 85.25 1162 ARG A O 1
ATOM 9473 N N . GLU A 1 1163 ? -36.199 -8.142 36.828 1.00 85.38 1163 GLU A N 1
ATOM 9474 C CA . GLU A 1 1163 ? -37.486 -8.074 36.119 1.00 85.38 1163 GLU A CA 1
ATOM 9475 C C . GLU A 1 1163 ? -37.926 -9.451 35.581 1.00 85.38 1163 GLU A C 1
ATOM 9477 O O . GLU A 1 1163 ? -39.103 -9.802 35.639 1.00 85.38 1163 GLU A O 1
ATOM 9482 N N . VAL A 1 1164 ? -36.987 -10.251 35.073 1.00 87.44 1164 VAL A N 1
ATOM 9483 C CA . VAL A 1 1164 ? -37.236 -11.614 34.576 1.00 87.44 1164 VAL A CA 1
ATOM 9484 C C . VAL A 1 1164 ? -37.621 -12.559 35.723 1.00 87.44 1164 VAL A C 1
ATOM 9486 O O . VAL A 1 1164 ? -38.610 -13.274 35.593 1.00 87.44 1164 VAL A O 1
ATOM 9489 N N . GLU A 1 1165 ? -36.903 -12.536 36.851 1.00 84.56 1165 GLU A N 1
ATOM 9490 C CA . GLU A 1 1165 ? -37.199 -13.351 38.044 1.00 84.56 1165 GLU A CA 1
ATOM 9491 C C . GLU A 1 1165 ? -38.538 -12.984 38.705 1.00 84.56 1165 GLU A C 1
ATOM 9493 O O . GLU A 1 1165 ? -39.231 -13.858 39.228 1.00 84.56 1165 GLU A O 1
ATOM 9498 N N . ASP A 1 1166 ? -38.902 -11.698 38.698 1.00 82.69 1166 ASP A N 1
ATOM 9499 C CA . ASP A 1 1166 ? -40.169 -11.206 39.249 1.00 82.69 1166 ASP A CA 1
ATOM 9500 C C . ASP A 1 1166 ? -41.369 -11.635 38.392 1.00 82.69 1166 ASP A C 1
ATOM 9502 O O . ASP A 1 1166 ? -42.433 -11.971 38.919 1.00 82.69 1166 ASP A O 1
ATOM 9506 N N . ASN A 1 1167 ? -41.193 -11.661 37.068 1.00 84.06 1167 ASN A N 1
ATOM 9507 C CA . ASN A 1 1167 ? -42.231 -12.070 36.124 1.00 84.06 1167 ASN A CA 1
ATOM 9508 C C . ASN A 1 1167 ? -42.323 -13.598 35.938 1.00 84.06 1167 ASN A C 1
ATOM 9510 O O . ASN A 1 1167 ? -43.345 -14.092 35.448 1.00 84.06 1167 ASN A O 1
ATOM 9514 N N . ASP A 1 1168 ? -41.302 -14.363 36.337 1.00 84.50 1168 ASP A N 1
ATOM 9515 C CA . ASP A 1 1168 ? -41.291 -15.824 36.236 1.00 84.50 1168 ASP A CA 1
ATOM 9516 C C . ASP A 1 1168 ? -42.102 -16.495 37.356 1.00 84.50 1168 ASP A C 1
ATOM 9518 O O . ASP A 1 1168 ? -41.593 -16.908 38.398 1.00 84.50 1168 ASP A O 1
ATOM 9522 N N . LYS A 1 1169 ? -43.408 -16.640 37.116 1.00 78.56 1169 LYS A N 1
ATOM 9523 C CA . LYS A 1 1169 ? -44.337 -17.315 38.040 1.00 78.56 1169 LYS A CA 1
ATOM 9524 C C . LYS A 1 1169 ? -44.229 -18.843 38.023 1.00 78.56 1169 LYS A C 1
ATOM 9526 O O . LYS A 1 1169 ? -44.720 -19.485 38.946 1.00 78.56 1169 LYS A O 1
ATOM 9531 N N . ASN A 1 1170 ? -43.627 -19.416 36.980 1.00 74.94 1170 ASN A N 1
ATOM 9532 C CA . ASN A 1 1170 ? -43.577 -20.864 36.757 1.00 74.94 1170 ASN A CA 1
ATOM 9533 C C . ASN A 1 1170 ? -42.226 -21.476 37.168 1.00 74.94 1170 ASN A C 1
ATOM 9535 O O . ASN A 1 1170 ? -42.070 -22.693 37.100 1.00 74.94 1170 ASN A O 1
ATOM 9539 N N . GLY A 1 1171 ? -41.251 -20.652 37.572 1.00 78.06 1171 GLY A N 1
ATOM 9540 C CA . GLY A 1 1171 ? -39.894 -21.097 37.894 1.00 78.06 1171 GLY A CA 1
ATOM 9541 C C . GLY A 1 1171 ? -39.171 -21.702 36.688 1.00 78.06 1171 GLY A C 1
ATOM 9542 O O . GLY A 1 1171 ? -38.409 -22.659 36.846 1.00 78.06 1171 GLY A O 1
ATOM 9543 N N . LEU A 1 1172 ? -39.443 -21.191 35.484 1.00 85.12 1172 LEU A N 1
ATOM 9544 C CA . LEU A 1 1172 ? -38.878 -21.677 34.227 1.00 85.12 1172 LEU A CA 1
ATOM 9545 C C . LEU A 1 1172 ? -37.381 -21.363 34.109 1.00 85.12 1172 LEU A C 1
ATOM 9547 O O . LEU A 1 1172 ? -36.630 -22.196 33.603 1.00 85.12 1172 LEU A O 1
ATOM 9551 N N . VAL A 1 1173 ? -36.954 -20.179 34.552 1.00 88.31 1173 VAL A N 1
ATOM 9552 C CA . VAL A 1 1173 ? -35.596 -19.656 34.373 1.00 88.31 1173 VAL A CA 1
ATOM 9553 C C . VAL A 1 1173 ? -34.836 -19.706 35.696 1.00 88.31 1173 VAL A C 1
ATOM 9555 O O . VAL A 1 1173 ? -35.262 -19.124 36.687 1.00 88.31 1173 VAL A O 1
ATOM 9558 N N . ASP A 1 1174 ? -33.680 -20.364 35.697 1.00 88.69 1174 ASP A N 1
ATOM 9559 C CA . ASP A 1 1174 ? -32.734 -20.359 36.815 1.00 88.69 1174 ASP A CA 1
ATOM 9560 C C . ASP A 1 1174 ? -31.433 -19.671 36.389 1.00 88.69 1174 ASP A C 1
ATOM 9562 O O . ASP A 1 1174 ? -30.852 -20.028 35.359 1.00 88.69 1174 ASP A O 1
ATOM 9566 N N . VAL A 1 1175 ? -30.990 -18.651 37.128 1.00 89.81 1175 VAL A N 1
ATOM 9567 C CA . VAL A 1 1175 ? -29.835 -17.829 36.742 1.00 89.81 1175 VAL A CA 1
ATOM 9568 C C . VAL A 1 1175 ? -28.648 -18.082 37.670 1.00 89.81 1175 VAL A C 1
ATOM 9570 O O . VAL A 1 1175 ? -28.737 -18.029 38.894 1.00 89.81 1175 VAL A O 1
ATOM 9573 N N . HIS A 1 1176 ? -27.478 -18.287 37.070 1.00 90.06 1176 HIS A N 1
ATOM 9574 C CA . HIS A 1 1176 ? -26.203 -18.405 37.769 1.00 90.06 1176 HIS A CA 1
ATOM 9575 C C . HIS A 1 1176 ? -25.222 -17.365 37.243 1.00 90.06 1176 HIS A C 1
ATOM 9577 O O . HIS A 1 1176 ? -24.875 -17.352 36.059 1.00 90.06 1176 HIS A O 1
ATOM 9583 N N . ILE A 1 1177 ? -24.733 -16.503 38.130 1.00 89.62 1177 ILE A N 1
ATOM 9584 C CA . ILE A 1 1177 ? -23.786 -15.444 37.772 1.00 89.62 1177 ILE A CA 1
ATOM 9585 C C . ILE A 1 1177 ? -22.392 -15.866 38.228 1.00 89.62 1177 ILE A C 1
ATOM 9587 O O . ILE A 1 1177 ? -22.187 -16.123 39.404 1.00 89.62 1177 ILE A O 1
ATOM 9591 N N . PHE A 1 1178 ? -21.413 -15.903 37.328 1.00 89.38 1178 PHE A N 1
ATOM 9592 C CA . PHE A 1 1178 ? -20.017 -16.224 37.621 1.00 89.38 1178 PHE A CA 1
ATOM 9593 C C . PHE A 1 1178 ? -19.129 -15.000 37.415 1.00 89.38 1178 PHE A C 1
ATOM 9595 O O . PHE A 1 1178 ? -18.939 -14.530 36.287 1.00 89.38 1178 PHE A O 1
ATOM 9602 N N . ILE A 1 1179 ? -18.538 -14.513 38.506 1.00 87.12 1179 ILE A N 1
ATOM 9603 C CA . ILE A 1 1179 ? -17.548 -13.436 38.495 1.00 87.12 1179 ILE A CA 1
ATOM 9604 C C . ILE A 1 1179 ? -16.147 -14.052 38.465 1.00 87.12 1179 ILE A C 1
ATOM 9606 O O . ILE A 1 1179 ? -15.672 -14.611 39.451 1.00 87.12 1179 ILE A O 1
ATOM 9610 N N . THR A 1 1180 ? -15.454 -13.927 37.330 1.00 87.19 1180 THR A N 1
ATOM 9611 C CA . THR A 1 1180 ? -14.136 -14.551 37.103 1.00 87.19 1180 THR A CA 1
ATOM 9612 C C . THR A 1 1180 ? -12.947 -13.626 37.395 1.00 87.19 1180 THR A C 1
ATOM 9614 O O . THR A 1 1180 ? -11.832 -13.911 36.944 1.00 87.19 1180 THR A O 1
ATOM 9617 N N . GLN A 1 1181 ? -13.156 -12.469 38.032 1.00 82.38 1181 GLN A N 1
ATOM 9618 C CA . GLN A 1 1181 ? -12.047 -11.615 38.474 1.00 82.38 1181 GLN A CA 1
ATOM 9619 C C . GLN A 1 1181 ? -11.237 -12.340 39.556 1.00 82.38 1181 GLN A C 1
ATOM 9621 O O . GLN A 1 1181 ? -11.778 -13.115 40.336 1.00 82.38 1181 GLN A O 1
ATOM 9626 N N . PHE A 1 1182 ? -9.936 -12.075 39.604 1.00 73.50 1182 PHE A N 1
ATOM 9627 C CA . PHE A 1 1182 ? -9.094 -12.513 40.714 1.00 73.50 1182 PHE A CA 1
ATOM 9628 C C . PHE A 1 1182 ? -9.382 -11.679 41.969 1.00 73.50 1182 PHE A C 1
ATOM 9630 O O . PHE A 1 1182 ? -9.599 -10.470 41.847 1.00 73.50 1182 PHE A O 1
ATOM 9637 N N . TYR A 1 1183 ? -9.343 -12.296 43.151 1.00 69.31 1183 TYR A N 1
ATOM 9638 C CA . TYR A 1 1183 ? -9.624 -11.636 44.432 1.00 69.31 1183 TYR A CA 1
ATOM 9639 C C . TYR A 1 1183 ? -8.775 -10.369 44.645 1.00 69.31 1183 TYR A C 1
ATOM 9641 O O . TYR A 1 1183 ? -9.282 -9.346 45.097 1.00 69.31 1183 TYR A O 1
ATOM 9649 N N . GLU A 1 1184 ? -7.516 -10.377 44.198 1.00 65.00 1184 GLU A N 1
ATOM 9650 C CA . GLU A 1 1184 ? -6.563 -9.259 44.296 1.00 65.00 1184 GLU A CA 1
ATOM 9651 C C . GLU A 1 1184 ? -6.962 -8.043 43.432 1.00 65.00 1184 GLU A C 1
ATOM 9653 O O . GLU A 1 1184 ? -6.445 -6.933 43.586 1.00 65.00 1184 GLU A O 1
ATOM 9658 N N . LYS A 1 1185 ? -7.881 -8.233 42.477 1.00 70.50 1185 LYS A N 1
ATOM 9659 C CA . LYS A 1 1185 ? -8.335 -7.203 41.528 1.00 70.50 1185 LYS A CA 1
ATOM 9660 C C . LYS A 1 1185 ? -9.820 -6.873 41.669 1.00 70.50 1185 LYS A C 1
ATOM 9662 O O . LYS A 1 1185 ? -10.371 -6.259 40.746 1.00 70.50 1185 LYS A O 1
ATOM 9667 N N . PHE A 1 1186 ? -10.466 -7.268 42.765 1.00 73.56 1186 PHE A N 1
ATOM 9668 C CA . PHE A 1 1186 ? -11.843 -6.865 43.046 1.00 73.56 1186 PHE A CA 1
ATOM 9669 C C . PHE A 1 1186 ? -11.943 -5.340 43.177 1.00 73.56 1186 PHE A C 1
ATOM 9671 O O . PHE A 1 1186 ? -11.053 -4.671 43.708 1.00 73.56 1186 PHE A O 1
ATOM 9678 N N . ASP A 1 1187 ? -13.008 -4.784 42.605 1.00 71.06 1187 ASP A N 1
ATOM 9679 C CA . ASP A 1 1187 ? -13.452 -3.428 42.911 1.00 71.06 1187 ASP A CA 1
ATOM 9680 C C . ASP A 1 1187 ? -14.327 -3.455 44.177 1.00 71.06 1187 ASP A C 1
ATOM 9682 O O . ASP A 1 1187 ? -14.748 -4.525 44.619 1.00 71.06 1187 ASP A O 1
ATOM 9686 N N . LEU A 1 1188 ? -14.597 -2.286 44.773 1.00 72.88 1188 LEU A N 1
ATOM 9687 C CA . LEU A 1 1188 ? -15.420 -2.194 45.986 1.00 72.88 1188 LEU A CA 1
ATOM 9688 C C . LEU A 1 1188 ? -16.756 -2.926 45.815 1.00 72.88 1188 LEU A C 1
ATOM 9690 O O . LEU A 1 1188 ? -17.151 -3.698 46.683 1.00 72.88 1188 LEU A O 1
ATOM 9694 N N . ARG A 1 1189 ? -17.422 -2.709 44.677 1.00 74.88 1189 ARG A N 1
ATOM 9695 C CA . ARG A 1 1189 ? -18.695 -3.347 44.347 1.00 74.88 1189 ARG A CA 1
ATOM 9696 C C . ARG A 1 1189 ? -18.598 -4.873 44.358 1.00 74.88 1189 ARG A C 1
ATOM 9698 O O . ARG A 1 1189 ? -19.432 -5.517 44.980 1.00 74.88 1189 ARG A O 1
ATOM 9705 N N . THR A 1 1190 ? -17.600 -5.456 43.694 1.00 75.75 1190 THR A N 1
ATOM 9706 C CA . THR A 1 1190 ? -17.407 -6.914 43.640 1.00 75.75 1190 THR A CA 1
ATOM 9707 C C . THR A 1 1190 ? -17.086 -7.474 45.019 1.00 75.75 1190 THR A C 1
ATOM 9709 O O . THR A 1 1190 ? -17.590 -8.538 45.365 1.00 75.75 1190 THR A O 1
ATOM 9712 N N . THR A 1 1191 ? -16.298 -6.761 45.827 1.00 73.38 1191 THR A N 1
ATOM 9713 C CA . THR A 1 1191 ? -16.020 -7.187 47.203 1.00 73.38 1191 THR A CA 1
ATOM 9714 C C . THR A 1 1191 ? -17.265 -7.127 48.077 1.00 73.38 1191 THR A C 1
ATOM 9716 O O . THR A 1 1191 ? -17.517 -8.061 48.829 1.00 73.38 1191 THR A O 1
ATOM 9719 N N . MET A 1 1192 ? -18.072 -6.070 47.960 1.00 71.75 1192 MET A N 1
ATOM 9720 C CA . MET A 1 1192 ? -19.335 -5.974 48.691 1.00 71.75 1192 MET A CA 1
ATOM 9721 C C . MET A 1 1192 ? -20.296 -7.083 48.263 1.00 71.75 1192 MET A C 1
ATOM 9723 O O . MET A 1 1192 ? -20.880 -7.747 49.108 1.00 71.75 1192 MET A O 1
ATOM 9727 N N . LEU A 1 1193 ? -20.371 -7.367 46.961 1.00 74.62 1193 LEU A N 1
ATOM 9728 C CA . LEU A 1 1193 ? -21.130 -8.497 46.437 1.00 74.62 1193 LEU A CA 1
ATOM 9729 C C . LEU A 1 1193 ? -20.620 -9.821 47.030 1.00 74.62 1193 LEU A C 1
ATOM 9731 O O . LEU A 1 1193 ? -21.421 -10.630 47.476 1.00 74.62 1193 LEU A O 1
ATOM 9735 N N . TYR A 1 1194 ? -19.302 -10.020 47.118 1.00 74.94 1194 TYR A N 1
ATOM 9736 C CA . TYR A 1 1194 ? -18.700 -11.207 47.736 1.00 74.94 1194 TYR A CA 1
ATOM 9737 C C . TYR A 1 1194 ? -19.064 -11.354 49.218 1.00 74.94 1194 TYR A C 1
ATOM 9739 O O . TYR A 1 1194 ? -19.426 -12.444 49.663 1.00 74.94 1194 TYR A O 1
ATOM 9747 N N . ILE A 1 1195 ? -19.007 -10.255 49.972 1.00 69.81 1195 ILE A N 1
ATOM 9748 C CA . ILE A 1 1195 ? -19.372 -10.214 51.392 1.00 69.81 1195 ILE A CA 1
ATOM 9749 C C . ILE A 1 1195 ? -20.858 -10.523 51.571 1.00 69.81 1195 ILE A C 1
ATOM 9751 O O . ILE A 1 1195 ? -21.202 -11.423 52.335 1.00 69.81 1195 ILE A O 1
ATOM 9755 N N . CYS A 1 1196 ? -21.731 -9.814 50.856 1.00 68.94 1196 CYS A N 1
ATOM 9756 C CA . CYS A 1 1196 ? -23.177 -9.978 50.967 1.00 68.94 1196 CYS A CA 1
ATOM 9757 C C . CYS A 1 1196 ? -23.646 -11.374 50.539 1.00 68.94 1196 CYS A C 1
ATOM 9759 O O . CYS A 1 1196 ? -24.634 -11.870 51.064 1.00 68.94 1196 CYS A O 1
ATOM 9761 N N . GLU A 1 1197 ? -22.937 -12.017 49.613 1.00 69.25 1197 GLU A N 1
ATOM 9762 C CA . GLU A 1 1197 ? -23.322 -13.329 49.100 1.00 69.25 1197 GLU A CA 1
ATOM 9763 C C . GLU A 1 1197 ? -22.839 -14.492 49.979 1.00 69.25 1197 GLU A C 1
ATOM 9765 O O . GLU A 1 1197 ? -23.519 -15.511 50.073 1.00 69.25 1197 GLU A O 1
ATOM 9770 N N . ARG A 1 1198 ? -21.664 -14.364 50.617 1.00 68.00 1198 ARG A N 1
ATOM 9771 C CA . ARG A 1 1198 ? -21.029 -15.464 51.370 1.00 68.00 1198 ARG A CA 1
ATOM 9772 C C . ARG A 1 1198 ? -21.066 -15.293 52.888 1.00 68.00 1198 ARG A C 1
ATOM 9774 O O . ARG A 1 1198 ? -21.041 -16.287 53.607 1.00 68.00 1198 ARG A O 1
ATOM 9781 N N . HIS A 1 1199 ? -21.083 -14.055 53.379 1.00 62.59 1199 HIS A N 1
ATOM 9782 C CA . HIS A 1 1199 ? -20.959 -13.734 54.806 1.00 62.59 1199 HIS A CA 1
ATOM 9783 C C . HIS A 1 1199 ? -22.237 -13.143 55.423 1.00 62.59 1199 HIS A C 1
ATOM 9785 O O . HIS A 1 1199 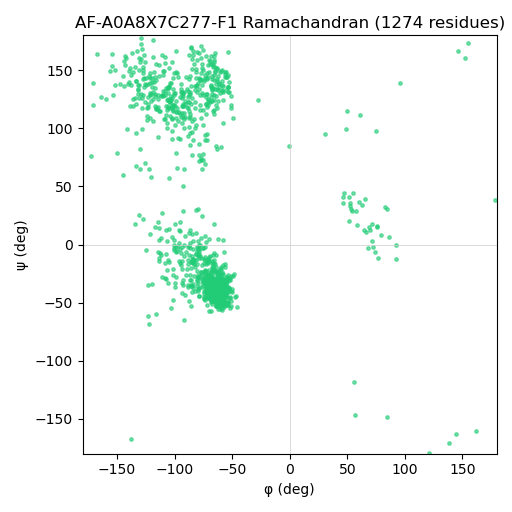? -22.283 -13.000 56.650 1.00 62.59 1199 HIS A O 1
ATOM 9791 N N . PHE A 1 1200 ? -23.255 -12.840 54.610 1.00 57.81 1200 PHE A N 1
ATOM 9792 C CA . PHE A 1 1200 ? -24.586 -12.399 55.034 1.00 57.81 1200 PHE A CA 1
ATOM 9793 C C . PHE A 1 1200 ? -25.665 -13.425 54.703 1.00 57.81 1200 PHE A C 1
ATOM 9795 O O . PHE A 1 1200 ? -25.530 -14.217 53.773 1.00 57.81 1200 PHE A O 1
ATOM 9802 N N . GLN A 1 1201 ? -26.751 -13.391 55.474 1.00 52.06 1201 GLN A N 1
ATOM 9803 C CA . GLN A 1 1201 ? -27.943 -14.183 55.195 1.00 52.06 1201 GLN A CA 1
ATOM 9804 C C . GLN A 1 1201 ? -28.805 -13.498 54.139 1.00 52.06 1201 GLN A C 1
ATOM 9806 O O . GLN A 1 1201 ? -28.892 -12.271 54.078 1.00 52.06 1201 GLN A O 1
ATOM 9811 N N . ARG A 1 1202 ? -29.413 -14.317 53.281 1.00 55.16 1202 ARG A N 1
ATOM 9812 C CA . ARG A 1 1202 ? -30.304 -13.866 52.216 1.00 55.16 1202 ARG A CA 1
ATOM 9813 C C . ARG A 1 1202 ? -31.667 -13.537 52.802 1.00 55.16 1202 ARG A C 1
ATOM 9815 O O . ARG A 1 1202 ? -32.268 -14.383 53.449 1.00 55.16 1202 ARG A O 1
ATOM 9822 N N . VAL A 1 1203 ? -32.173 -12.349 52.501 1.00 48.16 1203 VAL A N 1
ATOM 9823 C CA . VAL A 1 1203 ? -33.493 -11.900 52.951 1.00 48.16 1203 VAL A CA 1
ATOM 9824 C C . VAL A 1 1203 ? -34.512 -12.285 51.878 1.00 48.16 1203 VAL A C 1
ATOM 9826 O O . VAL A 1 1203 ? -34.324 -11.960 50.708 1.00 48.16 1203 VAL A O 1
ATOM 9829 N N . CYS A 1 1204 ? -35.551 -13.048 52.233 1.00 50.28 1204 CYS A N 1
ATOM 9830 C CA . CYS A 1 1204 ? -36.527 -13.616 51.280 1.00 50.28 1204 CYS A CA 1
ATOM 9831 C C . CYS A 1 1204 ? -35.892 -14.504 50.176 1.00 50.28 1204 CYS A C 1
ATOM 9833 O O . CYS A 1 1204 ? -36.370 -14.523 49.038 1.00 50.28 1204 CYS A O 1
ATOM 9835 N N . GLY A 1 1205 ? -34.752 -15.155 50.445 1.00 55.53 1205 GLY A N 1
ATOM 9836 C CA . GLY A 1 1205 ? -33.973 -15.862 49.417 1.00 55.53 1205 GLY A CA 1
ATOM 9837 C C . GLY A 1 1205 ? -33.242 -14.946 48.420 1.00 55.53 1205 GLY A C 1
ATOM 9838 O O . GLY A 1 1205 ? -32.579 -15.457 47.515 1.00 55.53 1205 GLY A O 1
ATOM 9839 N N . ARG A 1 1206 ? -33.306 -13.615 48.593 1.00 62.53 1206 ARG A N 1
ATOM 9840 C CA . ARG A 1 1206 ? -32.619 -12.606 47.773 1.00 62.53 1206 ARG A CA 1
ATOM 9841 C C . ARG A 1 1206 ? -31.317 -12.123 48.411 1.00 62.53 1206 ARG A C 1
ATOM 9843 O O . ARG A 1 1206 ? -31.183 -12.030 49.630 1.00 62.53 1206 ARG A O 1
ATOM 9850 N N . SER A 1 1207 ? -30.349 -11.783 47.567 1.00 62.22 1207 SER A N 1
ATOM 9851 C CA . SER A 1 1207 ? -29.093 -11.148 47.982 1.00 62.22 1207 SER A CA 1
ATOM 9852 C C . SER A 1 1207 ? -29.333 -9.688 48.387 1.00 62.22 1207 SER A C 1
ATOM 9854 O O . SER A 1 1207 ? -29.903 -8.928 47.606 1.00 62.22 1207 SER A O 1
ATOM 9856 N N . LEU A 1 1208 ? -28.851 -9.267 49.563 1.00 61.66 1208 LEU A N 1
ATOM 9857 C CA . LEU A 1 1208 ? -29.026 -7.902 50.100 1.00 61.66 1208 LEU A CA 1
ATOM 9858 C C . LEU A 1 1208 ? -28.519 -6.794 49.163 1.00 61.66 1208 LEU A C 1
ATOM 9860 O O . LEU A 1 1208 ? -29.031 -5.681 49.173 1.00 61.66 1208 LEU A O 1
ATOM 9864 N N . PHE A 1 1209 ? -27.497 -7.092 48.359 1.00 65.12 1209 PHE A N 1
ATOM 9865 C CA . PHE A 1 1209 ? -26.837 -6.091 47.521 1.00 65.12 1209 PHE A CA 1
ATOM 9866 C C . PHE A 1 1209 ? -27.424 -5.989 46.109 1.00 65.12 1209 PHE A C 1
ATOM 9868 O O . PHE A 1 1209 ? -27.433 -4.918 45.507 1.00 65.12 1209 PHE A O 1
ATOM 9875 N N . THR A 1 1210 ? -27.872 -7.112 45.543 1.00 67.50 1210 THR A N 1
ATOM 9876 C CA . THR A 1 1210 ? -28.368 -7.167 44.156 1.00 67.50 1210 THR A CA 1
ATOM 9877 C C . THR A 1 1210 ? -29.879 -7.351 44.061 1.00 67.50 1210 THR A C 1
ATOM 9879 O O . THR A 1 1210 ? -30.441 -7.112 42.993 1.00 67.50 1210 THR A O 1
ATOM 9882 N N . GLY A 1 1211 ? -30.547 -7.763 45.139 1.00 66.31 1211 GLY A N 1
ATOM 9883 C CA . GLY A 1 1211 ? -31.974 -8.084 45.152 1.00 66.31 1211 GLY A CA 1
ATOM 9884 C C . GLY A 1 1211 ? -32.348 -9.308 44.308 1.00 66.31 1211 GLY A C 1
ATOM 9885 O O . GLY A 1 1211 ? -33.529 -9.522 44.061 1.00 66.31 1211 GLY A O 1
ATOM 9886 N N . LEU A 1 1212 ? -31.372 -10.092 43.837 1.00 71.94 1212 LEU A N 1
ATOM 9887 C CA . LEU A 1 1212 ? -31.604 -11.285 43.019 1.00 71.94 1212 LEU A CA 1
ATOM 9888 C C . LEU A 1 1212 ? -31.816 -12.518 43.898 1.00 71.94 1212 LEU A C 1
ATOM 9890 O O . LEU A 1 1212 ? -31.117 -12.675 44.903 1.00 71.94 1212 LEU A O 1
ATOM 9894 N N . ARG A 1 1213 ? -32.728 -13.414 43.499 1.00 73.88 1213 ARG A N 1
ATOM 9895 C CA . ARG A 1 1213 ? -32.845 -14.769 44.078 1.00 73.88 1213 ARG A CA 1
ATOM 9896 C C . ARG A 1 1213 ? -31.687 -15.658 43.624 1.00 73.88 1213 ARG A C 1
ATOM 9898 O O . ARG A 1 1213 ? -31.213 -16.522 44.365 1.00 73.88 1213 ARG A O 1
ATOM 9905 N N . SER A 1 1214 ? -31.198 -15.404 42.420 1.00 80.31 1214 SER A N 1
ATOM 9906 C CA . SER A 1 1214 ? -30.099 -16.127 41.790 1.00 80.31 1214 SER A CA 1
ATOM 9907 C C . SER A 1 1214 ? -28.787 -16.063 42.568 1.00 80.31 1214 SER A C 1
ATOM 9909 O O . SER A 1 1214 ? -28.502 -15.102 43.286 1.00 80.31 1214 SER A O 1
ATOM 9911 N N . LYS A 1 1215 ? -27.973 -17.120 42.459 1.00 79.75 1215 LYS A N 1
ATOM 9912 C CA . LYS A 1 1215 ? -26.688 -17.232 43.172 1.00 79.75 1215 LYS A CA 1
ATOM 9913 C C . LYS A 1 1215 ? -25.551 -16.624 42.360 1.00 79.75 1215 LYS A C 1
ATOM 9915 O O . LYS A 1 1215 ? -25.394 -16.914 41.170 1.00 79.75 1215 LYS A O 1
ATOM 9920 N N . THR A 1 1216 ? -24.736 -15.794 43.017 1.00 83.50 1216 THR A N 1
ATOM 9921 C CA . THR A 1 1216 ? -23.493 -15.284 42.423 1.00 83.50 1216 THR A CA 1
ATOM 9922 C C . THR A 1 1216 ? -22.291 -16.080 42.921 1.00 83.50 1216 THR A C 1
ATOM 9924 O O . THR A 1 1216 ? -21.969 -16.113 44.103 1.00 83.50 1216 THR A O 1
ATOM 9927 N N . HIS A 1 1217 ? -21.594 -16.713 41.990 1.00 84.50 1217 HIS A N 1
ATOM 9928 C CA . HIS A 1 1217 ? -20.409 -17.522 42.211 1.00 84.50 1217 HIS A CA 1
ATOM 9929 C C . HIS A 1 1217 ? -19.140 -16.731 41.861 1.00 84.50 1217 HIS A C 1
ATOM 9931 O O . HIS A 1 1217 ? -19.120 -15.919 40.931 1.00 84.50 1217 HIS A O 1
ATOM 9937 N N . PHE A 1 1218 ? -18.049 -16.998 42.580 1.00 82.25 1218 PHE A N 1
ATOM 9938 C CA . PHE A 1 1218 ? -16.758 -16.331 42.390 1.00 82.25 1218 PHE A CA 1
ATOM 9939 C C . PHE A 1 1218 ? -15.713 -17.341 41.934 1.00 82.25 1218 PHE A C 1
ATOM 9941 O O . PHE A 1 1218 ? -15.403 -18.289 42.648 1.00 82.25 1218 PHE A O 1
ATOM 9948 N N . GLY A 1 1219 ? -15.174 -17.136 40.736 1.00 82.50 1219 GLY A N 1
ATOM 9949 C CA . GLY A 1 1219 ? -14.284 -18.077 40.065 1.00 82.50 1219 GLY A CA 1
ATOM 9950 C C . GLY A 1 1219 ? -14.832 -18.531 38.716 1.00 82.50 1219 GLY A C 1
ATOM 9951 O O . GLY A 1 1219 ? -15.880 -18.081 38.251 1.00 82.50 1219 GLY A O 1
ATOM 9952 N N . ARG A 1 1220 ? -14.079 -19.400 38.037 1.00 84.62 1220 ARG A N 1
ATOM 9953 C CA . ARG A 1 1220 ? -14.505 -19.942 36.740 1.00 84.62 1220 ARG A CA 1
ATOM 9954 C C . ARG A 1 1220 ? -15.503 -21.084 36.958 1.00 84.62 1220 ARG A C 1
ATOM 9956 O O . ARG A 1 1220 ? -15.226 -21.915 37.824 1.00 84.62 1220 ARG A O 1
ATOM 9963 N N . PRO A 1 1221 ? -16.596 -21.155 36.178 1.00 89.19 1221 PRO A N 1
ATOM 9964 C CA . PRO A 1 1221 ? -17.534 -22.271 36.257 1.00 89.19 1221 PRO A CA 1
ATOM 9965 C C . PRO A 1 1221 ? -16.836 -23.578 35.881 1.00 89.19 1221 PRO A C 1
ATOM 9967 O O . PRO A 1 1221 ? -16.138 -23.638 34.863 1.00 89.19 1221 PRO A O 1
ATOM 9970 N N . ASP A 1 1222 ? -17.032 -24.626 36.681 1.00 89.31 1222 ASP A N 1
ATOM 9971 C CA . ASP A 1 1222 ? -16.719 -25.983 36.244 1.00 89.31 1222 ASP A CA 1
ATOM 9972 C C . ASP A 1 1222 ? -17.896 -26.553 35.444 1.00 89.31 1222 ASP A C 1
ATOM 9974 O O . ASP A 1 1222 ? -18.820 -27.157 35.990 1.00 89.31 1222 ASP A O 1
ATOM 9978 N N . PHE A 1 1223 ? -17.869 -26.329 34.128 1.00 90.31 1223 PHE A N 1
ATOM 9979 C CA . PHE A 1 1223 ? -18.924 -26.796 33.230 1.00 90.31 1223 PHE A CA 1
ATOM 9980 C C . PHE A 1 1223 ? -19.087 -28.321 33.241 1.00 90.31 1223 PHE A C 1
ATOM 9982 O O . PHE A 1 1223 ? -20.199 -28.799 33.045 1.00 90.31 1223 PHE A O 1
ATOM 9989 N N . GLN A 1 1224 ? -18.025 -29.091 33.502 1.00 88.38 1224 GLN A N 1
ATOM 9990 C CA . GLN A 1 1224 ? -18.111 -30.551 33.523 1.00 88.38 1224 GLN A CA 1
ATOM 9991 C C . GLN A 1 1224 ? -18.915 -31.037 34.732 1.00 88.38 1224 GLN A C 1
ATOM 9993 O O . GLN A 1 1224 ? -19.821 -31.853 34.577 1.00 88.38 1224 GLN A O 1
ATOM 9998 N N . VAL A 1 1225 ? -18.632 -30.493 35.921 1.00 88.62 1225 VAL A N 1
ATOM 9999 C CA . VAL A 1 1225 ? -19.388 -30.802 37.148 1.00 88.62 1225 VAL A CA 1
ATOM 10000 C C . VAL A 1 1225 ? -20.831 -30.315 37.022 1.00 88.62 1225 VAL A C 1
ATOM 10002 O O . VAL A 1 1225 ? -21.756 -31.071 37.319 1.00 88.62 1225 VAL A O 1
ATOM 10005 N N . PHE A 1 1226 ? -21.028 -29.096 36.507 1.00 89.44 1226 PHE A N 1
ATOM 10006 C CA . PHE A 1 1226 ? -22.356 -28.519 36.305 1.00 89.44 1226 PHE A CA 1
ATOM 10007 C C . PHE A 1 1226 ? -23.216 -29.392 35.379 1.00 89.44 1226 PHE A C 1
ATOM 10009 O O . PHE A 1 1226 ? -24.291 -29.835 35.779 1.00 89.44 1226 PHE A O 1
ATOM 10016 N N . PHE A 1 1227 ? -22.732 -29.710 34.173 1.00 90.06 1227 PHE A N 1
ATOM 10017 C CA . PHE A 1 1227 ? -23.473 -30.538 33.216 1.00 90.06 1227 PHE A CA 1
ATOM 10018 C C . PHE A 1 1227 ? -23.691 -31.967 33.725 1.00 90.06 1227 PHE A C 1
ATOM 10020 O O . PHE A 1 1227 ? -24.764 -32.526 33.505 1.00 90.06 1227 PHE A O 1
ATOM 10027 N N . ASN A 1 1228 ? -22.740 -32.548 34.463 1.00 87.75 1228 ASN A N 1
ATOM 10028 C CA . ASN A 1 1228 ? -22.946 -33.858 35.079 1.00 87.75 1228 ASN A CA 1
ATOM 10029 C C . ASN A 1 1228 ? -24.061 -33.826 36.141 1.00 87.75 1228 ASN A C 1
ATOM 10031 O O . ASN A 1 1228 ? -24.902 -34.721 36.178 1.00 87.75 1228 ASN A O 1
ATOM 10035 N N . SER A 1 1229 ? -24.127 -32.769 36.958 1.00 87.75 1229 SER A N 1
ATOM 10036 C CA . SER A 1 1229 ? -25.224 -32.607 37.922 1.00 87.75 1229 SER A CA 1
ATOM 10037 C C . SER A 1 1229 ? -26.576 -32.366 37.243 1.00 87.75 1229 SER A C 1
ATOM 10039 O O . SER A 1 1229 ? -27.583 -32.941 37.649 1.00 87.75 1229 SER A O 1
ATOM 10041 N N . LEU A 1 1230 ? -26.590 -31.622 36.136 1.00 87.94 1230 LEU A N 1
ATOM 10042 C CA . LEU A 1 1230 ? -27.795 -31.372 35.346 1.00 87.94 1230 LEU A CA 1
ATOM 10043 C C . LEU A 1 1230 ? -28.329 -32.668 34.708 1.00 87.94 1230 LEU A C 1
ATOM 10045 O O . LEU A 1 1230 ? -29.535 -32.899 34.708 1.00 87.94 1230 LEU A O 1
ATOM 10049 N N . ARG A 1 1231 ? -27.436 -33.560 34.254 1.00 85.00 1231 ARG A N 1
ATOM 10050 C CA . ARG A 1 1231 ? -27.795 -34.918 33.804 1.00 85.00 1231 ARG A CA 1
ATOM 10051 C C . ARG A 1 1231 ? -28.433 -35.748 34.923 1.00 85.00 1231 ARG A C 1
ATOM 10053 O O . ARG A 1 1231 ? -29.354 -36.507 34.647 1.00 85.00 1231 ARG A O 1
ATOM 10060 N N . SER A 1 1232 ? -27.941 -35.635 36.159 1.00 84.94 1232 SER A N 1
ATOM 10061 C CA . SER A 1 1232 ? -28.516 -36.373 37.291 1.00 84.94 1232 SER A CA 1
ATOM 10062 C C . SER A 1 1232 ? -29.868 -35.823 37.750 1.00 84.94 1232 SER A C 1
ATOM 10064 O O . SER A 1 1232 ? -30.719 -36.599 38.172 1.00 84.94 1232 SER A O 1
ATOM 10066 N N . GLU A 1 1233 ? -30.081 -34.509 37.641 1.00 84.00 1233 GLU A N 1
ATOM 10067 C CA . GLU A 1 1233 ? -31.345 -33.862 38.009 1.00 84.00 1233 GLU A CA 1
ATOM 10068 C C . GLU A 1 1233 ? -32.457 -34.175 37.000 1.00 84.00 1233 GLU A C 1
ATOM 10070 O O . GLU A 1 1233 ? -33.556 -34.557 37.393 1.00 84.00 1233 GLU A O 1
ATOM 10075 N N . HIS A 1 1234 ? -32.148 -34.092 35.702 1.00 84.75 1234 HIS A N 1
ATOM 10076 C CA . HIS A 1 1234 ? -33.093 -34.323 34.600 1.00 84.75 1234 HIS A CA 1
ATOM 10077 C C . HIS A 1 1234 ? -32.852 -35.677 33.933 1.00 84.75 1234 HIS A C 1
ATOM 10079 O O . HIS A 1 1234 ? -32.587 -35.767 32.732 1.00 84.75 1234 HIS A O 1
ATOM 10085 N N . SER A 1 1235 ? -32.909 -36.748 34.727 1.00 78.50 1235 SER A N 1
ATOM 10086 C CA . SER A 1 1235 ? -32.697 -38.122 34.237 1.00 78.50 1235 SER A CA 1
ATOM 10087 C C . SER A 1 1235 ? -33.779 -38.612 33.259 1.00 78.50 1235 SER A C 1
ATOM 10089 O O . SER A 1 1235 ? -33.557 -39.583 32.539 1.00 78.50 1235 SER A O 1
ATOM 10091 N N . ASP A 1 1236 ? -34.926 -37.929 33.191 1.00 82.06 1236 ASP A N 1
ATOM 10092 C CA . ASP A 1 1236 ? -36.031 -38.197 32.266 1.00 82.06 1236 ASP A CA 1
ATOM 10093 C C . ASP A 1 1236 ? -35.822 -37.601 30.860 1.00 82.06 1236 ASP A C 1
ATOM 10095 O O . ASP A 1 1236 ? -36.595 -37.890 29.943 1.00 82.06 1236 ASP A O 1
ATOM 10099 N N . VAL A 1 1237 ? -34.781 -36.784 30.664 1.00 83.81 1237 VAL A N 1
ATOM 10100 C CA . VAL A 1 1237 ? -34.539 -36.045 29.419 1.00 83.81 1237 VAL A CA 1
ATOM 10101 C C . VAL A 1 1237 ? -33.422 -36.691 28.599 1.00 83.81 1237 VAL A C 1
ATOM 10103 O O . VAL A 1 1237 ? -32.278 -36.792 29.028 1.00 83.81 1237 VAL A O 1
ATOM 10106 N N . ASN A 1 1238 ? -33.722 -37.057 27.350 1.00 83.88 1238 ASN A N 1
ATOM 10107 C CA . ASN A 1 1238 ? -32.739 -37.682 26.454 1.00 83.88 1238 ASN A CA 1
ATOM 10108 C C . ASN A 1 1238 ? -31.754 -36.684 25.820 1.00 83.88 1238 ASN A C 1
ATOM 10110 O O . ASN A 1 1238 ? -30.635 -37.061 25.462 1.00 83.88 1238 ASN A O 1
ATOM 10114 N N . LYS A 1 1239 ? -32.170 -35.427 25.617 1.00 87.81 1239 LYS A N 1
ATOM 10115 C CA . LYS A 1 1239 ? -31.378 -34.394 24.932 1.00 87.81 1239 LYS A CA 1
ATOM 10116 C C . LYS A 1 1239 ? -31.454 -33.063 25.669 1.00 87.81 1239 LYS A C 1
ATOM 10118 O O . LYS A 1 1239 ? -32.539 -32.516 25.833 1.00 87.81 1239 LYS A O 1
ATOM 10123 N N . ILE A 1 1240 ? -30.297 -32.513 26.016 1.00 90.25 1240 ILE A N 1
ATOM 10124 C CA . ILE A 1 1240 ? -30.160 -31.195 26.642 1.00 90.25 1240 ILE A CA 1
ATOM 10125 C C . ILE A 1 1240 ? -29.418 -30.287 25.665 1.00 90.25 1240 ILE A C 1
ATOM 10127 O O . ILE A 1 1240 ? -28.354 -30.653 25.165 1.00 90.25 1240 ILE A O 1
ATOM 10131 N N . ALA A 1 1241 ? -29.957 -29.105 25.377 1.00 90.75 1241 ALA A N 1
ATOM 10132 C CA . ALA A 1 1241 ? -29.289 -28.152 24.494 1.00 90.75 1241 ALA A CA 1
ATOM 10133 C C . ALA A 1 1241 ? -28.465 -27.139 25.284 1.00 90.75 1241 ALA A C 1
ATOM 10135 O O . ALA A 1 1241 ? -28.914 -26.614 26.299 1.00 90.75 1241 ALA A O 1
ATOM 10136 N N . VAL A 1 1242 ? -27.264 -26.833 24.798 1.00 92.62 1242 VAL A N 1
ATOM 10137 C CA . VAL A 1 1242 ? -26.363 -25.851 25.407 1.00 92.62 1242 VAL A CA 1
ATOM 10138 C C . VAL A 1 1242 ? -26.009 -24.800 24.365 1.00 92.62 1242 VAL A C 1
ATOM 10140 O O . VAL A 1 1242 ? -25.268 -25.078 23.428 1.00 92.62 1242 VAL A O 1
ATOM 10143 N N . PHE A 1 1243 ? -26.508 -23.582 24.539 1.00 90.94 1243 PHE A N 1
ATOM 10144 C CA . PHE A 1 1243 ? -26.259 -22.448 23.655 1.00 90.94 1243 PHE A CA 1
ATOM 10145 C C . PHE A 1 1243 ? -25.204 -21.552 24.287 1.00 90.94 1243 PHE A C 1
ATOM 10147 O O . PHE A 1 1243 ? -25.410 -21.035 25.382 1.00 90.94 1243 PHE A O 1
ATOM 10154 N N . SER A 1 1244 ? -24.070 -21.346 23.621 1.00 90.69 1244 SER A N 1
ATOM 10155 C CA . SER A 1 1244 ? -23.006 -20.490 24.154 1.00 90.69 1244 SER A CA 1
ATOM 10156 C C . SER A 1 1244 ? -22.724 -19.305 23.240 1.00 90.69 1244 SER A C 1
ATOM 10158 O O . SER A 1 1244 ? -22.362 -19.512 22.084 1.00 90.69 1244 SER A O 1
ATOM 10160 N N . CYS A 1 1245 ? -22.796 -18.090 23.786 1.00 88.75 1245 CYS A N 1
ATOM 10161 C CA . CYS A 1 1245 ? -22.423 -16.848 23.111 1.00 88.75 1245 CYS A CA 1
ATOM 10162 C C . CYS A 1 1245 ? -21.444 -16.062 23.995 1.00 88.75 1245 CYS A C 1
ATOM 10164 O O . CYS A 1 1245 ? -21.755 -15.672 25.122 1.00 88.75 1245 CYS A O 1
ATOM 10166 N N . GLY A 1 1246 ? -20.220 -15.849 23.509 1.00 86.88 1246 GLY A N 1
ATOM 10167 C CA . GLY A 1 1246 ? -19.176 -15.170 24.273 1.00 86.88 1246 GLY A CA 1
ATOM 10168 C C . GLY A 1 1246 ? -17.762 -15.407 23.734 1.00 86.88 1246 GLY A C 1
ATOM 10169 O O . GLY A 1 1246 ? -17.590 -15.785 22.575 1.00 86.88 1246 GLY A O 1
ATOM 10170 N N . PRO A 1 1247 ? -16.720 -15.178 24.557 1.00 83.56 1247 PRO A N 1
ATOM 10171 C CA . PRO A 1 1247 ? -15.330 -15.339 24.139 1.00 83.56 1247 PRO A CA 1
ATOM 10172 C C . PRO A 1 1247 ? -15.031 -16.770 23.654 1.00 83.56 1247 PRO A C 1
ATOM 10174 O O . PRO A 1 1247 ? -15.456 -17.715 24.325 1.00 83.56 1247 PRO A O 1
ATOM 10177 N N . PRO A 1 1248 ? -14.220 -16.960 22.590 1.00 80.50 1248 PRO A N 1
ATOM 10178 C CA . PRO A 1 1248 ? -13.934 -18.285 22.026 1.00 80.50 1248 PRO A CA 1
ATOM 10179 C C . PRO A 1 1248 ? -13.383 -19.304 23.032 1.00 80.50 1248 PRO A C 1
ATOM 10181 O O . PRO A 1 1248 ? -13.647 -20.497 22.927 1.00 80.50 1248 PRO A O 1
ATOM 10184 N N . LEU A 1 1249 ? -12.616 -18.843 24.025 1.00 82.00 1249 LEU A N 1
ATOM 10185 C CA . LEU A 1 1249 ? -12.096 -19.695 25.098 1.00 82.00 1249 LEU A CA 1
ATOM 10186 C C . LEU A 1 1249 ? -13.200 -20.281 25.980 1.00 82.00 1249 LEU A C 1
ATOM 10188 O O . LEU A 1 1249 ? -13.141 -21.449 26.352 1.00 82.00 1249 LEU A O 1
ATOM 10192 N N . MET A 1 1250 ? -14.206 -19.472 26.309 1.00 87.00 1250 MET A N 1
ATOM 10193 C CA . MET A 1 1250 ? -15.333 -19.908 27.128 1.00 87.00 1250 MET A CA 1
ATOM 10194 C C . MET A 1 1250 ? -16.187 -20.908 26.350 1.00 87.00 1250 MET A C 1
ATOM 10196 O O . MET A 1 1250 ? -16.478 -21.984 26.858 1.00 87.00 1250 MET A O 1
ATOM 10200 N N . THR A 1 1251 ? -16.539 -20.585 25.105 1.00 87.62 1251 THR A N 1
ATOM 10201 C CA . THR A 1 1251 ? -17.391 -21.447 24.277 1.00 87.62 1251 THR A CA 1
ATOM 10202 C C . THR A 1 1251 ? -16.718 -22.780 23.952 1.00 87.62 1251 THR A C 1
ATOM 10204 O O . THR A 1 1251 ? -17.382 -23.808 23.983 1.00 87.62 1251 THR A O 1
ATOM 10207 N N . ARG A 1 1252 ? -15.393 -22.804 23.727 1.00 85.94 1252 ARG A N 1
ATOM 10208 C CA . ARG A 1 1252 ? -14.635 -24.061 23.584 1.00 85.94 1252 ARG A CA 1
ATOM 10209 C C . ARG A 1 1252 ? -14.602 -24.877 24.867 1.00 85.94 1252 ARG A C 1
ATOM 10211 O O . ARG A 1 1252 ? -14.679 -26.092 24.787 1.00 85.94 1252 ARG A O 1
ATOM 10218 N N . SER A 1 1253 ? -14.486 -24.234 26.030 1.00 88.38 1253 SER A N 1
ATOM 10219 C CA . SER A 1 1253 ? -14.553 -24.948 27.309 1.00 88.38 1253 SER A CA 1
ATOM 10220 C C . SER A 1 1253 ? -15.919 -25.605 27.501 1.00 88.38 1253 SER A C 1
ATOM 10222 O O . SER A 1 1253 ? -15.972 -26.746 27.937 1.00 88.38 1253 SER A O 1
ATOM 10224 N N . VAL A 1 1254 ? -17.003 -24.911 27.143 1.00 91.06 1254 VAL A N 1
ATOM 10225 C CA . VAL A 1 1254 ? -18.366 -25.465 27.162 1.00 91.06 1254 VAL A CA 1
ATOM 10226 C C . VAL A 1 1254 ? -18.487 -26.639 26.191 1.00 91.06 1254 VAL A C 1
ATOM 10228 O O . VAL A 1 1254 ? -18.959 -27.703 26.583 1.00 91.06 1254 VAL A O 1
ATOM 10231 N N . GLN A 1 1255 ? -18.010 -26.468 24.954 1.00 90.00 1255 GLN A N 1
ATOM 10232 C CA . GLN A 1 1255 ? -18.023 -27.509 23.928 1.00 90.00 1255 GLN A CA 1
ATOM 10233 C C . GLN A 1 1255 ? -17.244 -28.752 24.378 1.00 90.00 1255 GLN A C 1
ATOM 10235 O O . GLN A 1 1255 ? -17.779 -29.852 24.329 1.00 90.00 1255 GLN A O 1
ATOM 10240 N N . ALA A 1 1256 ? -16.019 -28.575 24.880 1.00 89.94 1256 ALA A N 1
ATOM 10241 C CA . ALA A 1 1256 ? -15.176 -29.665 25.363 1.00 89.94 1256 ALA A CA 1
ATOM 10242 C C . ALA A 1 1256 ? -15.826 -30.416 26.534 1.00 89.94 1256 ALA A C 1
ATOM 10244 O O . ALA A 1 1256 ? -15.772 -31.640 26.580 1.00 89.94 1256 ALA A O 1
ATOM 10245 N N . SER A 1 1257 ? -16.490 -29.706 27.455 1.00 90.25 1257 SER A N 1
ATOM 10246 C CA . SER A 1 1257 ? -17.248 -30.343 28.538 1.00 90.25 1257 SER A CA 1
ATOM 10247 C C . SER A 1 1257 ? -18.465 -31.124 28.028 1.00 90.25 1257 SER A C 1
ATOM 10249 O O . SER A 1 1257 ? -18.742 -32.199 28.552 1.00 90.25 1257 SER A O 1
ATOM 10251 N N . CYS A 1 1258 ? -19.168 -30.631 27.001 1.00 90.50 1258 CYS A N 1
ATOM 10252 C CA . CYS A 1 1258 ? -20.268 -31.370 26.367 1.00 90.50 1258 CYS A CA 1
ATOM 10253 C C . CYS A 1 1258 ? -19.754 -32.628 25.647 1.00 90.50 1258 CYS A C 1
ATOM 10255 O O . CYS A 1 1258 ? -20.311 -33.706 25.823 1.00 90.50 1258 CYS A O 1
ATOM 10257 N N . GLU A 1 1259 ? -18.676 -32.504 24.866 1.00 90.00 1259 GLU A N 1
ATOM 10258 C CA . GLU A 1 1259 ? -18.043 -33.616 24.142 1.00 90.00 1259 GLU A CA 1
ATOM 10259 C C . GLU A 1 1259 ? -17.539 -34.703 25.093 1.00 90.00 1259 GLU A C 1
ATOM 10261 O O . GLU A 1 1259 ? -17.748 -35.884 24.829 1.00 90.00 1259 GLU A O 1
ATOM 10266 N N . GLU A 1 1260 ? -16.921 -34.319 26.212 1.00 88.81 1260 GLU A N 1
ATOM 10267 C CA . GLU A 1 1260 ? -16.439 -35.265 27.218 1.00 88.81 1260 GLU A CA 1
ATOM 10268 C C . GLU A 1 1260 ? -17.591 -36.039 27.867 1.00 88.81 1260 GLU A C 1
ATOM 10270 O O . GLU A 1 1260 ? -17.541 -37.261 27.970 1.00 88.81 1260 GLU A O 1
ATOM 10275 N N . LEU A 1 1261 ? -18.674 -35.354 28.242 1.00 86.88 1261 LEU A N 1
ATOM 10276 C CA . LEU A 1 1261 ? -19.833 -36.003 28.857 1.00 86.88 1261 LEU A CA 1
ATOM 10277 C C . LEU A 1 1261 ? -20.630 -36.864 27.875 1.00 86.88 1261 LEU A C 1
ATOM 10279 O O . LEU A 1 1261 ? -21.233 -37.852 28.297 1.00 86.88 1261 LEU A O 1
ATOM 10283 N N . ASN A 1 1262 ? -20.623 -36.527 26.585 1.00 89.62 1262 ASN A N 1
ATOM 10284 C CA . ASN A 1 1262 ? -21.274 -37.307 25.531 1.00 89.62 1262 ASN A CA 1
ATOM 10285 C C . ASN A 1 1262 ? -20.566 -38.637 25.223 1.00 89.62 1262 ASN A C 1
ATOM 10287 O O . ASN A 1 1262 ? -21.146 -39.472 24.534 1.00 89.62 1262 ASN A O 1
ATOM 10291 N N . LYS A 1 1263 ? -19.340 -38.860 25.721 1.00 87.06 1263 LYS A N 1
ATOM 10292 C CA . LYS A 1 1263 ? -18.657 -40.164 25.624 1.00 87.06 1263 LYS A CA 1
ATOM 10293 C C . LYS A 1 1263 ? -19.249 -41.219 26.561 1.00 87.06 1263 LYS A C 1
ATOM 10295 O O . LYS A 1 1263 ? -19.052 -42.407 26.334 1.00 87.06 1263 LYS A O 1
ATOM 10300 N N . HIS A 1 1264 ? -19.928 -40.788 27.622 1.00 81.75 1264 HIS A N 1
ATOM 10301 C CA . HIS A 1 1264 ? -20.535 -41.659 28.625 1.00 81.75 1264 HIS A CA 1
ATOM 10302 C C . HIS A 1 1264 ? -22.034 -41.848 28.353 1.00 81.75 1264 HIS A C 1
ATOM 10304 O O . HIS A 1 1264 ? -22.691 -40.927 27.866 1.00 81.75 1264 HIS A O 1
ATOM 10310 N N . GLU A 1 1265 ? -22.586 -43.014 28.706 1.00 72.69 1265 GLU A N 1
ATOM 10311 C CA . GLU A 1 1265 ? -24.020 -43.303 28.563 1.00 72.69 1265 GLU A CA 1
ATOM 10312 C C . GLU A 1 1265 ? -24.880 -42.343 29.412 1.00 72.69 1265 GLU A C 1
ATOM 10314 O O . GLU A 1 1265 ? -24.559 -42.049 30.567 1.00 72.69 1265 GLU A O 1
ATOM 10319 N N . GLY A 1 1266 ? -25.965 -41.817 28.828 1.00 77.50 1266 GLY A N 1
ATOM 10320 C CA . GLY A 1 1266 ? -26.888 -40.877 29.473 1.00 77.50 1266 GLY A CA 1
ATOM 10321 C C . GLY A 1 1266 ? -27.454 -39.826 28.511 1.00 77.50 1266 GLY A C 1
ATOM 10322 O O . GLY A 1 1266 ? -27.380 -39.975 27.292 1.00 77.50 1266 GLY A O 1
ATOM 10323 N N . ALA A 1 1267 ? -28.010 -38.744 29.067 1.00 80.31 1267 ALA A N 1
ATOM 10324 C CA . ALA A 1 1267 ? -28.536 -37.620 28.292 1.00 80.31 1267 ALA A CA 1
ATOM 10325 C C . ALA A 1 1267 ? -27.452 -36.981 27.400 1.00 80.31 1267 ALA A C 1
ATOM 10327 O O . ALA A 1 1267 ? -26.347 -36.672 27.871 1.00 80.31 1267 ALA A O 1
ATOM 10328 N N . ILE A 1 1268 ? -27.787 -36.762 26.125 1.00 88.12 1268 ILE A N 1
ATOM 10329 C CA . ILE A 1 1268 ? -26.890 -36.184 25.116 1.00 88.12 1268 ILE A CA 1
ATOM 10330 C C . ILE A 1 1268 ? -26.943 -34.656 25.200 1.00 88.12 1268 ILE A C 1
ATOM 10332 O O . ILE A 1 1268 ? -28.009 -34.053 25.059 1.00 88.12 1268 ILE A O 1
ATOM 10336 N N . PHE A 1 1269 ? -25.782 -34.023 25.352 1.00 90.50 1269 PHE A N 1
ATOM 10337 C CA . PHE A 1 1269 ? -25.624 -32.574 25.300 1.00 90.50 1269 PHE A CA 1
ATOM 10338 C C . PHE A 1 1269 ? -25.392 -32.109 23.860 1.00 90.50 1269 PHE A C 1
ATOM 10340 O O . PHE A 1 1269 ? -24.368 -32.419 23.250 1.00 90.50 1269 PHE A O 1
ATOM 10347 N N . VAL A 1 1270 ? -26.331 -31.343 23.308 1.00 89.62 1270 VAL A N 1
ATOM 10348 C CA . VAL A 1 1270 ? -26.215 -30.742 21.974 1.00 89.62 1270 VAL A CA 1
ATOM 10349 C C . VAL A 1 1270 ? -25.720 -29.309 22.128 1.00 89.62 1270 VAL A C 1
ATOM 10351 O O . VAL A 1 1270 ? -26.460 -28.434 22.576 1.00 89.62 1270 VAL A O 1
ATOM 10354 N N . HIS A 1 1271 ? -24.455 -29.073 21.783 1.00 90.19 1271 HIS A N 1
ATOM 10355 C CA . HIS A 1 1271 ? -23.846 -27.748 21.871 1.00 90.19 1271 HIS A CA 1
ATOM 10356 C C . HIS A 1 1271 ? -24.088 -26.931 20.598 1.00 90.19 1271 HIS A C 1
ATOM 10358 O O . HIS A 1 1271 ? -23.783 -27.383 19.495 1.00 90.19 1271 HIS A O 1
ATOM 10364 N N . HIS A 1 1272 ? -24.589 -25.710 20.776 1.00 86.69 1272 HIS A N 1
ATOM 10365 C CA . HIS A 1 1272 ? -24.817 -24.718 19.730 1.00 86.69 1272 HIS A CA 1
ATOM 10366 C C . HIS A 1 1272 ? -23.941 -23.487 19.982 1.00 86.69 1272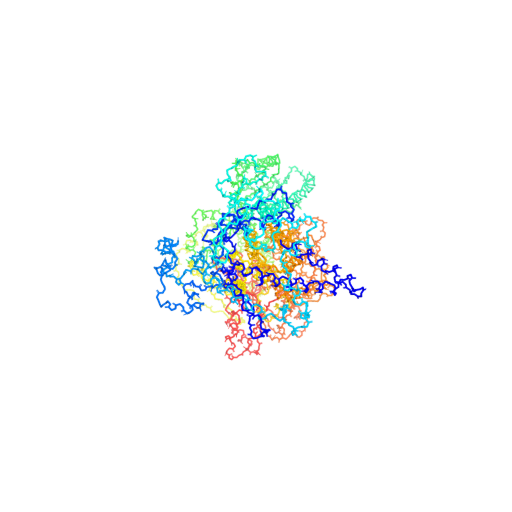 HIS A C 1
ATOM 10368 O O . HIS A 1 1272 ? -23.918 -22.914 21.080 1.00 86.69 1272 HIS A O 1
ATOM 10374 N N . TYR A 1 1273 ? -23.192 -23.082 18.956 1.00 81.62 1273 TYR A N 1
ATOM 10375 C CA . TYR A 1 1273 ? -22.393 -21.861 18.991 1.00 81.62 1273 TYR A CA 1
ATOM 10376 C C . TYR A 1 1273 ? -23.222 -20.700 18.448 1.00 81.62 1273 TYR A C 1
ATOM 10378 O O . TYR A 1 1273 ? -23.439 -20.614 17.242 1.00 81.62 1273 TYR A O 1
ATOM 10386 N N . GLU A 1 1274 ? -23.648 -19.806 19.337 1.00 80.12 1274 GLU A N 1
ATOM 10387 C CA . GLU A 1 1274 ? -24.467 -18.649 18.981 1.00 80.12 1274 GLU A CA 1
ATOM 10388 C C . GLU A 1 1274 ? -23.607 -17.382 18.907 1.00 80.12 1274 GLU A C 1
ATOM 10390 O O . GLU A 1 1274 ? -22.802 -17.108 19.803 1.00 80.12 1274 GLU A O 1
ATOM 10395 N N . ASN A 1 1275 ? -23.789 -16.586 17.852 1.00 74.31 1275 ASN A N 1
ATOM 10396 C CA . ASN A 1 1275 ? -23.163 -15.267 17.700 1.00 74.31 1275 ASN A CA 1
ATOM 10397 C C . ASN A 1 1275 ? -24.198 -14.234 17.236 1.00 74.31 1275 ASN A C 1
ATOM 10399 O O . ASN A 1 1275 ? -24.151 -13.747 16.104 1.00 74.31 1275 ASN A O 1
ATOM 10403 N N . PHE A 1 1276 ? -25.141 -13.950 18.137 1.00 72.06 1276 PHE A N 1
ATOM 10404 C CA . PHE A 1 1276 ? -26.193 -12.945 17.974 1.00 72.06 1276 PHE A CA 1
ATOM 10405 C C . PHE A 1 1276 ? -25.634 -11.582 17.512 1.00 72.06 1276 PHE A C 1
ATOM 10407 O O . PHE A 1 1276 ? -24.606 -11.104 18.052 1.00 72.06 1276 PHE A O 1
#

Sequence (1276 aa):
MNIIFHRWHNILAKRLCKDDRKWDDEKCFNEARKWVIATLQNVIVNEWLPSFLGEELPEYRKYDPSIDPSISNAFQSAAMRFGHTMVPPADIVKKVSVESLVIGMALQAAEIEDISIVDDLRRFMYGSPEFTRRDLAALNIQRGRDHGLPGYGTARKMLLPYEKLENFDFSQMASLHPQYKNVIENVLPEFYTSIDDVDLFVGGLLEANKGLGPVFKEIIKEQFNRIRDGDRFWFENTENGYFSKDQVEQIKNTHMYDIIMATSDNIDPDVLQPHIFHLPSENSGMDSLHCSSDLNPYSCEENGVKTTCYALPTVADKDMSCSSSVTAPLCKKSEPETYDYFTGSGASYALSFLFLFLFIVGCIIALFILVKMRKKAIANLRQSVKQQRKNFSDEYSNIATEWMGKKEGTRDVIINFMADKKLITINQLNKQMLRSIDLKHVQVVEVHVSTGGNVHYVLVRISREYDIVLKFDVADEKEIFIEKLEVFLGRIGIGRQRYETTISQMLKTAITKAHRQKQLEKFFRVVFAQAFAIEHGKNELCDIDCNQLKEIVKMELTAYEFAEALSLRPDASFVKQMFALIDADSNGYISFREFLNVIIIFAKGSPEDKTKLMFDMYDIDHSGKLSRLEFSDMIRSLLELANQSLSPNQLDDLVASMFTSAGLQQKQEITFEDFSHLLADHREELGYVQLSFNIGDGFKTSTTPTSRKSMAFRAQETVLRAYSIVGTDAIERPQRSETCLRVETKPSFYEKDPTKQRVNQVIRFIENYKPHIFWVTLYTLVILGIFIEKAYYYSVEAEHTGFRRVAGYGVTVTRGAASSMMFAFSTILLTMCRNTITFLRETFFHKYVPFDAAITFHKYIAFWALFFSLFHIIGHGINFYHVATQTVSDLQCMFPNFHLDPQNPPKFPYWLFQTITGITGAFLVIVLSLMYVFAIQFARRHVFNAFWKTHNLYPILYILIILHGIGQLIQEPIFYYFFLGPCVLFTIDRLISVSRKKVEIPVIKAELLPSGVTHLEFRRPNNFEYKSGQWVRIACMPLNANEYHPFTLSSAPHEENLSLHIRAVGPWTTNLRRMYDPNNLQRHAYPKIYLDGPYGEGHQDWFRYDVSVLVGGGIGITPFASILKDIVFKSSLKHKIFCRKLYFIWVTRSQKQFEWMIDIIREVEDNDKNGLVDVHIFITQFYEKFDLRTTMLYICERHFQRVCGRSLFTGLRSKTHFGRPDFQVFFNSLRSEHSDVNKIAVFSCGPPLMTRSVQASCEELNKHEGAIFVHHYENF

Organism: NCBI:txid2747483

pLDDT: mean 78.76, std 15.92, range [23.69, 97.06]

Radius of gyration: 53.92 Å; Cα contacts (8 Å, |Δi|>4): 1737; chains: 1; bounding box: 109×84×166 Å

Mean predicted aligned error: 17.39 Å

Secondary structure (DSSP, 8-state):
-HHHHHHHHHHHHHHHHHH-TT--HHHHHHHHHHHHHHHHHHIIIIIIHHHHHSSPPPPP----TTS--PPPHHHHHTGGGGGGTT--S----SS--HHHHHHHHHHBPPPPSSS---HHHHT-EEPPTTBSEE-HHHHHHHHHHHTTPPBHHHHHHHH-GGG--TT--HHHHHHH-GGGHHIIIIIHHHH-SSGGGSBHHHHHHTT-SSS--HHHHHHHHHHHHHHHHH-TT-TT-GGGSSS-HHHHHHHHT--HHHHHHHH-TT--GGGS-SSTTS--BTTBBGGG-TTGGGPEEEEEEETTEEEEEEEBPP--TTT-S--TT--S--S--PPP-B--TTTTTHHHHHHHHHHHHHHHHHHHHHHHHHHHHHHHHHHHHHHHHHHHHGGG--TTEEEEEEEEETTTEEEEEEEEEETTTTEEEEEETTS-EEEEEE-TT-SEEEEEEEESSSSEEEEEEETTS--EEEEESSHHHHHHHHHHHHHHHHHHT-EEEEEEEEHHHHHHH---HHHHHHHHHHHHHHHHHHHTT-TTHHHHTTTS-HHHHHHHHT-EEEHHHHHHHHTS-TT-HHHHHHHHHH-TT-SSEEEHHHHHHHHHHHHH--HHHHHHHHHHHH-TT-SSEEEHHHHHHHHHHHHHHTT----HHHHHHHHHHHHHHTT-TT-SEEEHHHHHHHHHHTTTGGGGT-------S-------------HHHHHHHHHHHHTS-------------S------EE-------HHHHHHHHHHHHHHHHHHHHHHHHHHHHHHHHHHHHHHHHHHTGGGGG-HHHHHTHHHHHHHHHHHHHHHHHHHTTGGG-HHHHHHHHHSGGGGTS-GGGHHHHHHHHHHHHHHHHHHHHHHHHHHHHHHHTS-HHHHHHH-TTS---TTS---HHHHHHTSHHHHHHHHHHHHHHHHHHHHSHHHHHH-HHHHHHHHTTHHHHHHHHHHHHHT-SSS--THHHHHHHHHHHHHHHHHHHHHS-PEEE-EEEEEEEGGGEEEEEEEPPTT----TT-EEEEEETTTEEEEEEEEEB-S-TT-SEEEEEEE--SHHHHHHHHHT-TTT-SSSPPPPEEEEEEES----GGGGSSEEEEEEEGGGGHHHHHHHHHHHHHHHTT---S--EEEEEEEES--TT-HHHHHHHHHHHHH-SS--EEEEEEE---GGG--HHHHHHHHHHHTSPPBTTB-TTT--SSEEEESEE-HHHHHHHHHHHTTT-SEEEEEEES-HHHHHHHHHHHHHHTTSSS-EEEEEE---